Protein AF-0000000077099390 (afdb_homodimer)

Secondary structure (DSSP, 8-state):
-TTTTB--GGG--TTEEEEEEEEE-SS-S-HHHHHHHHHHHTSS--SS--TT--HHHHHHHS-EEEEEEE-SSSSEEEEEEEEEGGGS-S-HHHHHHHHSSGGGGSTTEEEEEEE--HHHHTT----SSHHHHHHHHHT--SSPEEEEE-SS-SSS-HHHHHHHHHHHHHHT-SEEE--TT-S--TTS-HHHHHHHHHHHHHHTT-TTT-EEEEE--SSSHHHHHHHHHHTT-SEEEEEHHHH-HHHHHHHHHHHHHTT----EEEE-TTTHHHHS-SSSEE-HIIIIIIHHHHHT-SEEEE--SSTTT---HHHHHHHHHHHHS--TTSPP---EEESS--GGGHHHHHHHH-SSSEEEESHHHHT-TT-HHHHHHHHHHHHHHHHTT--HHHHHHH-HHHHHHHHHH--S--/-TTTTB--GGG--TTEEEEEEEEE-SS-S-HHHHHHHHHHHTSS--SS--TT--HHHHHHHS-EEEEEEE-SSSSEEEEEEEEEGGGS-S-HHHHHHHHSSGGGGSTTEEEEEEE--HHHHTT----SSHHHHHHHHHT--SSPEEEEE-SS-SSS-HHHHHHHHHHHHHHT-SEEE--TT-S--TTS-HHHHHHHHHHHHHHTT-TTT-EEEEE--SSSHHHHHHHHHHTT-SEEEEEHHHH-HHHHHHHHHHHHHTT----EEEE-TTTHHHHS-SSSEE-HIIIIIIHHHHHT-SEEEE--SSTTT---HHHHHHHHHHHHS--TTSPP---EEESS--GGGHHHHHHHH-SSSEEEESHHHHT-TT-HHHHHHHHHHHHHHHHTT--HHHHHHT-HHHHHHHHHH--S--

InterPro domains:
  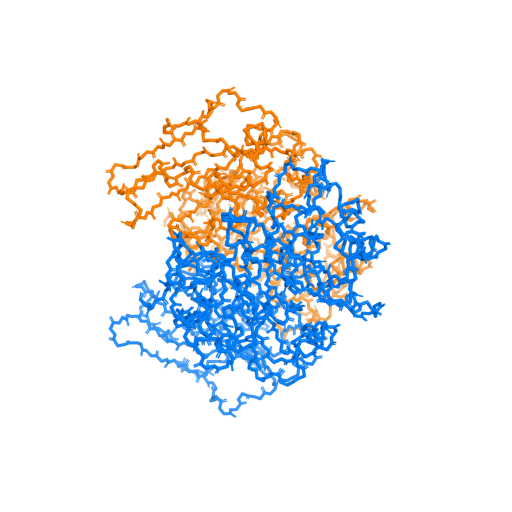IPR000685 Ribulose bisphosphate carboxylase, large subunit, C-terminal [PF00016] (131-298)
  IPR000685 Ribulose bisphosphate carboxylase, large subunit, C-terminal [PF00016] (328-409)
  IPR017443 Ribulose bisphosphate carboxylase, large subunit, ferrodoxin-like N-terminal [PF02788] (14-119)
  IPR033966 RuBisCO [PTHR42704] (21-409)
  IPR033966 RuBisCO [SFLDS00014] (15-411)
  IPR036376 Ribulose bisphosphate carboxylase, large subunit, C-terminal domain superfamily [G3DSA:3.20.20.110] (125-412)
  IPR036376 Ribulose bisphosphate carboxylase, large subunit, C-terminal domain superfamily [SSF51649] (125-410)
  IPR036422 RuBisCO large subunit, N-terminal domain superfamily [G3DSA:3.30.70.150] (5-123)
  IPR036422 RuBisCO large subunit, N-terminal domain superfamily [SSF54966] (3-122)

Sequence (828 aa):
MKFETMKLPESVNEDFLTAVYYMNSAREPDLYDWVKLVAADQSAGTWTHVEGETPEVIEKYGGKVIGIYPMAEEHACIARIAFPTANFPAYLPMILSTVAGNVLGQDGIKLMDIEFPEKILREIPGPLMGVEGIRERIGVPDRPLVGAILKPCIGVPPEISANGARQAALGGADVIKDDELLSYPEYSPMEKRVAAVMEQIRDIGKEKTCLYAVNITGENLFDRARRAIDAGANALMVNYQAMGWGAVEDFIRAMKREKLIYPIFGHCAGMGAYYRSKTNGISTALSMGKLARLSGMDMPLVYPDSGRFGLSTNEFVETHAQCIAPMKHIKRAFMTVAGGVQPGAVEYLMDLLGNDCILMAGGGIYGHPMGAEAGAKAILSAINAKMKGKTILEAASECAELQAAIDVWGTKGHMKFETMKLPESVNEDFLTAVYYMNSAREPDLYDWVKLVAADQSAGTWTHVEGETPEVIEKYGGKVIGIYPMAEEHACIARIAFPTANFPAYLPMILSTVAGNVLGQDGIKLMDIEFPEKILREIPGPLMGVEGIRERIGVPDRPLVGAILKPCIGVPPEISANGARQAALGGADVIKDDELLSYPEYSPMEKRVAAVMEQIRDIGKEKTCLYAVNITGENLFDRARRAIDAGANALMVNYQAMGWGAVEDFIRAMKREKLIYPIFGHCAGMGAYYRSKTNGISTALSMGKLARLSGMDMPLVYPDSGRFGLSTNEFVETHAQCIAPMKHIKRAFMTVAGGVQPGAVEYLMDLLGNDCILMAGGGIYGHPMGAEAGAKAILSAINAKMKGKTILEAASECAELQAAIDVWGTKGH

Foldseek 3Di:
DLAPQADAPVPDAQQWKKWKKKFADPPDPDPSNVLQVLQQVLWLHDPDDDPPSDPVRCVQFTKHWHDWAADDPGRITMTMIIGGCVGDALAVVRVCCRRVNCVLVDFQMETEDMDHRPVSLVVFLFALQALCNLCVQQVNHFFAAAAEEFPPQDDAELQSSLVLLLLLVLLRHQEYEHDQVDAADPRYGQLSNLLSNLVSCVVVPRNRNHAYAGENEDPPSLVSVVSSVVSPHQHYEYQDCVCDLNRLLVNSVVCVVVVVRHAYEYEPVPVCVADVDPRGHYHLLVSQAQSCRSSHHQEGEDEACDDDSHDPLVSRLSNLCSQAPDDPPRHHHAYEYEDPQALQALLVVCVRRNRRHYDYYYCNQQVQPVGNSLSSNLNVLSRVCVVVVHHLVVSCVVRVSVVSRCVVRNHPPD/DLAPQADAPVPDAQQWKKWKKKFADPPDDDPSVVLQVLQQVLWLHDPDDDPPSDPVRCVQFTKHWHDWAADDPGRITMTMIIGGCVGDALAVVRVCCRRVNCVLVDFQMETEDMDHRPVSLVVFLFALQALCNLCVQQVNHFFAAAAEEFPPQDDAELQSSLVLLLLLVLLRHQEYEHDQVDAADPRYGQLSNLLSNLVSCVVVPRNRNHAYAGENEDPPSLVSVVSSVVSPHQAYEYQDCVCDLNRLLVNSVVCVVVVVRHAYEYEPVPVCVADVDPRGHYHLLVSQAQSCRSSHHQEGEDEACDDDSHDPLVSRLSNLCSQAPDDPPRHHHAYEYEDLQALQALLVVCVRRNRRHYDYYYCNQQVQPVGNSLSSNLNVLSRVCVVVVHHLVVSCVVRVSVVSRCVVRNHPPD

pLDDT: mean 93.65, std 10.03, range [27.44, 98.94]

Organism: Anaerostipes caccae (strain DSM 14662 / CCUG 47493 / JCM 13470 / NCIMB 13811 / L1-92) (NCBI:txid411490)

Solvent-accessible surface area (backbone atoms only — not comparable to full-atom values): 39193 Å² total; per-residue (Å²): 123,97,60,79,42,53,41,66,63,89,65,65,48,65,57,27,35,34,36,31,32,40,39,42,39,90,80,57,88,47,70,68,61,49,53,49,47,51,31,22,68,52,36,27,49,64,97,51,77,40,70,81,60,40,73,65,37,33,68,66,36,19,30,26,39,41,45,77,46,74,46,92,89,48,73,30,29,41,36,33,35,31,33,35,47,72,54,38,53,69,43,67,28,53,47,38,33,39,74,38,2,64,64,23,34,26,77,22,25,19,41,50,45,72,48,75,23,64,70,42,54,74,58,45,75,20,20,71,41,13,42,67,44,47,24,63,60,38,69,50,86,66,61,53,39,36,24,34,38,46,55,54,50,48,73,55,43,29,65,56,52,11,51,40,48,33,31,23,44,76,18,53,26,33,34,33,30,50,28,92,61,36,30,55,20,83,69,32,41,46,48,58,27,36,36,39,30,46,49,41,31,41,74,72,69,32,61,62,40,33,37,46,23,44,32,41,54,58,82,55,48,57,60,38,48,51,48,36,43,74,36,55,42,66,22,35,21,33,44,39,53,27,25,8,56,36,34,41,32,45,38,46,50,49,30,56,74,70,68,54,80,48,48,29,33,24,37,44,36,32,46,22,22,29,34,68,44,91,42,36,18,32,31,55,27,32,58,52,10,36,48,32,26,47,40,19,19,14,31,22,36,40,64,35,50,46,74,75,48,46,40,51,62,66,51,40,46,46,17,48,45,44,18,51,52,90,51,85,88,45,50,35,20,26,37,22,38,39,62,86,37,34,44,32,38,41,60,50,50,35,72,68,62,47,38,71,33,27,53,26,16,38,61,35,15,46,40,28,94,80,31,31,28,34,16,24,31,15,38,46,47,35,49,52,22,49,75,70,72,41,49,64,67,62,42,22,77,76,28,69,47,32,35,54,46,35,73,74,73,35,54,51,96,106,121,94,57,81,44,54,41,65,64,89,66,66,49,65,56,29,35,34,36,33,32,40,38,42,38,92,79,58,88,48,68,69,59,50,52,50,48,51,31,22,67,52,36,27,46,63,96,51,75,38,72,82,61,40,72,65,36,34,66,64,36,19,28,25,38,41,44,78,47,74,44,90,90,47,72,29,29,41,35,32,37,31,35,35,47,72,52,39,53,69,43,67,28,52,48,39,34,38,74,40,2,64,63,22,36,26,77,22,26,18,40,48,44,71,49,76,24,66,70,41,53,76,58,43,74,20,19,70,40,11,41,68,46,46,23,63,60,38,70,49,88,66,62,53,40,35,24,34,38,46,55,56,50,49,73,55,44,29,65,57,52,12,52,42,49,32,31,25,44,73,19,54,26,34,34,34,30,50,28,91,62,34,30,53,20,82,68,33,40,46,48,59,28,36,36,39,28,44,49,40,31,43,75,73,70,31,59,64,40,34,37,44,24,43,31,40,55,59,82,56,48,58,62,39,46,51,48,35,43,75,35,56,40,67,22,34,21,34,45,40,53,26,25,8,56,36,36,39,35,47,38,45,49,50,30,57,75,70,67,53,79,48,47,30,33,23,37,44,35,31,48,22,22,28,34,68,45,92,44,35,18,32,30,56,28,32,56,51,10,37,49,32,25,46,39,21,19,13,31,23,36,41,63,34,51,46,75,74,47,47,39,51,62,65,52,40,47,47,17,46,44,45,19,52,52,90,51,85,88,47,51,35,21,27,36,22,37,40,61,87,37,34,45,33,39,42,62,49,51,35,73,66,63,49,37,70,31,27,53,25,16,39,61,34,16,46,41,28,93,79,31,31,29,32,16,25,32,14,37,47,46,34,50,51,22,50,76,70,71,42,50,65,68,64,39,22,77,75,28,69,47,32,35,53,45,35,73,73,71,35,54,50,95,106

Structure (mmCIF, N/CA/C/O backbone):
data_AF-0000000077099390-model_v1
#
loop_
_entity.id
_entity.type
_entity.pdbx_description
1 polymer '2,3-diketo-5-methylthiopentyl-1-phosphate enolase'
#
loop_
_atom_site.group_PDB
_atom_site.id
_atom_site.type_symbol
_atom_site.label_atom_id
_atom_site.label_alt_id
_atom_site.label_comp_id
_atom_site.label_asym_id
_atom_site.label_entity_id
_atom_site.label_seq_id
_atom_site.pdbx_PDB_ins_code
_atom_site.Cartn_x
_atom_site.Cartn_y
_atom_site.Cartn_z
_atom_site.occupancy
_atom_site.B_iso_or_equiv
_atom_site.auth_seq_id
_atom_site.auth_comp_id
_atom_site.auth_asym_id
_atom_site.auth_atom_id
_atom_site.pdbx_PDB_model_num
ATOM 1 N N . MET A 1 1 ? -22.812 13.828 27.375 1 30.47 1 MET A N 1
ATOM 2 C CA . MET A 1 1 ? -23.359 12.484 27.203 1 30.47 1 MET A CA 1
ATOM 3 C C . MET A 1 1 ? -22.422 11.625 26.359 1 30.47 1 MET A C 1
ATOM 5 O O . MET A 1 1 ? -21.969 12.055 25.297 1 30.47 1 MET A O 1
ATOM 9 N N . LYS A 1 2 ? -21.875 10.539 26.906 1 38.31 2 LYS A N 1
ATOM 10 C CA . LYS A 1 2 ? -20.812 9.664 26.438 1 38.31 2 LYS A CA 1
ATOM 11 C C . LYS A 1 2 ? -21.031 9.273 24.969 1 38.31 2 LYS A C 1
ATOM 13 O O . LYS A 1 2 ? -20.078 9.125 24.203 1 38.31 2 LYS A O 1
ATOM 18 N N . PHE A 1 3 ? -22.375 8.758 24.531 1 43.88 3 PHE A N 1
ATOM 19 C CA . PHE A 1 3 ? -22.547 8.094 23.25 1 43.88 3 PHE A CA 1
ATOM 20 C C . PHE A 1 3 ? -23.328 8.977 22.281 1 43.88 3 PHE A C 1
ATOM 22 O O . PHE A 1 3 ? -24.391 8.586 21.797 1 43.88 3 PHE A O 1
ATOM 29 N N . GLU A 1 4 ? -23.062 10.18 22.359 1 46.41 4 GLU A N 1
ATOM 30 C CA . GLU A 1 4 ? -23.859 10.977 21.422 1 46.41 4 GLU A CA 1
ATOM 31 C C . GLU A 1 4 ? -23.656 10.516 19.984 1 46.41 4 GLU A C 1
ATOM 33 O O . GLU A 1 4 ? -24.469 10.836 19.109 1 46.41 4 GLU A O 1
ATOM 38 N N . THR A 1 5 ? -22.672 9.664 19.844 1 52.06 5 THR A N 1
ATOM 39 C CA . THR A 1 5 ? -22.375 9.312 18.453 1 52.06 5 THR A CA 1
ATOM 40 C C . THR A 1 5 ? -22.781 7.867 18.172 1 52.06 5 THR A C 1
ATOM 42 O O . THR A 1 5 ? -22.469 7.332 17.109 1 52.06 5 THR A O 1
ATOM 45 N N . MET A 1 6 ? -23.359 7.207 19.156 1 49.78 6 MET A N 1
ATOM 46 C CA . MET A 1 6 ? -23.75 5.812 18.938 1 49.78 6 MET A CA 1
ATOM 47 C C . MET A 1 6 ? -25.047 5.715 18.156 1 49.78 6 MET A C 1
ATOM 49 O O . MET A 1 6 ? -26.016 6.418 18.469 1 49.78 6 MET A O 1
ATOM 53 N N . LYS A 1 7 ? -25.094 5.375 16.922 1 57.41 7 LYS A N 1
ATOM 54 C CA . LYS A 1 7 ? -26.312 5.043 16.188 1 57.41 7 LYS A CA 1
ATOM 55 C C . LYS A 1 7 ? -26.5 3.533 16.078 1 57.41 7 LYS A C 1
ATOM 57 O O . LYS A 1 7 ? -25.516 2.785 16.016 1 57.41 7 LYS A O 1
ATOM 62 N N . LEU A 1 8 ? -27.797 3.113 16.266 1 52.03 8 LEU A N 1
ATOM 63 C CA . LEU A 1 8 ? -28.141 1.697 16.234 1 52.03 8 LEU A CA 1
ATOM 64 C C . LEU A 1 8 ? -27.859 1.107 14.852 1 52.03 8 LEU A C 1
ATOM 66 O O . LEU A 1 8 ? -28.047 1.775 13.836 1 52.03 8 LEU A O 1
ATOM 70 N N . PRO A 1 9 ? -27.172 -0.104 14.797 1 52.78 9 PRO A N 1
ATOM 71 C CA . PRO A 1 9 ? -26.812 -0.883 13.609 1 52.78 9 PRO A CA 1
ATOM 72 C C . PRO A 1 9 ? -27.969 -0.982 12.602 1 52.78 9 PRO A C 1
ATOM 74 O O . PRO A 1 9 ? -27.734 -0.973 11.391 1 52.78 9 PRO A O 1
ATOM 77 N N . GLU A 1 10 ? -29.266 -1.083 13.117 1 50.34 10 GLU A N 1
ATOM 78 C CA . GLU A 1 10 ? -30.391 -1.324 12.234 1 50.34 10 GLU A CA 1
ATOM 79 C C . GLU A 1 10 ? -30.672 -0.112 11.352 1 50.34 10 GLU A C 1
ATOM 81 O O . GLU A 1 10 ? -31.406 -0.215 10.359 1 50.34 10 GLU A O 1
ATOM 86 N N . SER A 1 11 ? -30.094 0.876 11.703 1 53.78 11 SER A N 1
ATOM 87 C CA . SER A 1 11 ? -30.406 2.105 10.977 1 53.78 11 SER A CA 1
ATOM 88 C C . SER A 1 11 ? -29.312 2.434 9.961 1 53.78 11 SER A C 1
ATOM 90 O O . SER A 1 11 ? -29.422 3.418 9.227 1 53.78 11 SER A O 1
ATOM 92 N N . VAL A 1 12 ? -28.266 1.64 9.977 1 63.06 12 VAL A N 1
ATOM 93 C CA . VAL A 1 12 ? -27.234 1.952 8.992 1 63.06 12 VAL A CA 1
ATOM 94 C C . VAL A 1 12 ? -27.703 1.542 7.602 1 63.06 12 VAL A C 1
ATOM 96 O O . VAL A 1 12 ? -28 0.371 7.363 1 63.06 12 VAL A O 1
ATOM 99 N N . ASN A 1 13 ? -28.156 2.59 6.848 1 78.06 13 ASN A N 1
ATOM 100 C CA . ASN A 1 13 ? -28.641 2.398 5.488 1 78.06 13 ASN A CA 1
ATOM 101 C C . ASN A 1 13 ? -27.531 2.617 4.461 1 78.06 13 ASN A C 1
ATOM 103 O O . ASN A 1 13 ? -26.359 2.584 4.797 1 78.06 13 ASN A O 1
ATOM 107 N N . GLU A 1 14 ? -27.922 2.805 3.328 1 87.25 14 GLU A N 1
ATOM 108 C CA . GLU A 1 14 ? -27.016 2.893 2.176 1 87.25 14 GLU A CA 1
ATOM 109 C C . GLU A 1 14 ? -26.188 4.168 2.223 1 87.25 14 GLU A C 1
ATOM 111 O O . GLU A 1 14 ? -25.234 4.316 1.46 1 87.25 14 GLU A O 1
ATOM 116 N N . ASP A 1 15 ? -26.453 4.926 3.25 1 92.25 15 ASP A N 1
ATOM 117 C CA . ASP A 1 15 ? -25.75 6.199 3.334 1 92.25 15 ASP A CA 1
ATOM 118 C C . ASP A 1 15 ? -24.484 6.074 4.184 1 92.25 15 ASP A C 1
ATOM 120 O O . ASP A 1 15 ? -23.719 7.035 4.316 1 92.25 15 ASP A O 1
ATOM 124 N N . PHE A 1 16 ? -24.25 4.867 4.676 1 94.81 16 PHE A N 1
ATOM 125 C CA . PHE A 1 16 ? -23.078 4.676 5.516 1 94.81 16 PHE A CA 1
ATOM 126 C C . PHE A 1 16 ? -22.266 3.469 5.047 1 94.81 16 PHE A C 1
ATOM 128 O O . PHE A 1 16 ? -22.844 2.492 4.551 1 94.81 16 PHE A O 1
ATOM 135 N N . LEU A 1 17 ? -21.016 3.555 5.141 1 96.81 17 LEU A N 1
ATOM 136 C CA . LEU A 1 17 ? -20.062 2.447 5.062 1 96.81 17 LEU A CA 1
ATOM 137 C C . LEU A 1 17 ? -19.547 2.074 6.445 1 96.81 17 LEU A C 1
ATOM 139 O O . LEU A 1 17 ? -19.109 2.943 7.203 1 96.81 17 LEU A O 1
ATOM 143 N N . THR A 1 18 ? -19.609 0.823 6.82 1 96.62 18 THR A N 1
ATOM 144 C CA . THR A 1 18 ? -19.266 0.429 8.18 1 96.62 18 THR A CA 1
ATOM 145 C C . THR A 1 18 ? -17.906 -0.271 8.219 1 96.62 18 THR A C 1
ATOM 147 O O . THR A 1 18 ? -17.641 -1.178 7.426 1 96.62 18 THR A O 1
ATOM 150 N N . ALA A 1 19 ? -17.047 0.15 9.102 1 97.88 19 ALA A N 1
ATOM 151 C CA . ALA A 1 19 ? -15.766 -0.489 9.359 1 97.88 19 ALA A CA 1
ATOM 152 C C . ALA A 1 19 ? -15.781 -1.237 10.688 1 97.88 19 ALA A C 1
ATOM 154 O O . ALA A 1 19 ? -16.391 -0.776 11.664 1 97.88 19 ALA A O 1
ATOM 155 N N . VAL A 1 20 ? -15.18 -2.352 10.727 1 97.75 20 VAL A N 1
ATOM 156 C CA . VAL A 1 20 ? -15.047 -3.174 11.922 1 97.75 20 VAL A CA 1
ATOM 157 C C . VAL A 1 20 ? -13.578 -3.221 12.359 1 97.75 20 VAL A C 1
ATOM 159 O O . VAL A 1 20 ? -12.703 -3.592 11.578 1 97.75 20 VAL A O 1
ATOM 162 N N . TYR A 1 21 ? -13.359 -2.869 13.648 1 97.94 21 TYR A N 1
ATOM 163 C CA . TYR A 1 21 ? -11.992 -2.797 14.156 1 97.94 21 TYR A CA 1
ATOM 164 C C . TYR A 1 21 ? -11.797 -3.748 15.328 1 97.94 21 TYR A C 1
ATOM 166 O O . TYR A 1 21 ? -12.695 -3.91 16.156 1 97.94 21 TYR A O 1
ATOM 174 N N . TYR A 1 22 ? -10.672 -4.387 15.32 1 97.5 22 TYR A N 1
ATOM 175 C CA . TYR A 1 22 ? -10.125 -4.922 16.562 1 97.5 22 TYR A CA 1
ATOM 176 C C . TYR A 1 22 ? -9.242 -3.893 17.266 1 97.5 22 TYR A C 1
ATOM 178 O O . TYR A 1 22 ? -8.305 -3.357 16.656 1 97.5 22 TYR A O 1
ATOM 186 N N . MET A 1 23 ? -9.523 -3.539 18.484 1 96.56 23 MET A N 1
ATOM 187 C CA . MET A 1 23 ? -8.797 -2.523 19.25 1 96.56 23 MET A CA 1
ATOM 188 C C . MET A 1 23 ? -8.305 -3.084 20.578 1 96.56 23 MET A C 1
ATOM 190 O O . MET A 1 23 ? -9.094 -3.561 21.391 1 96.56 23 MET A O 1
ATOM 194 N N . ASN A 1 24 ? -6.969 -3.037 20.672 1 94.12 24 ASN A N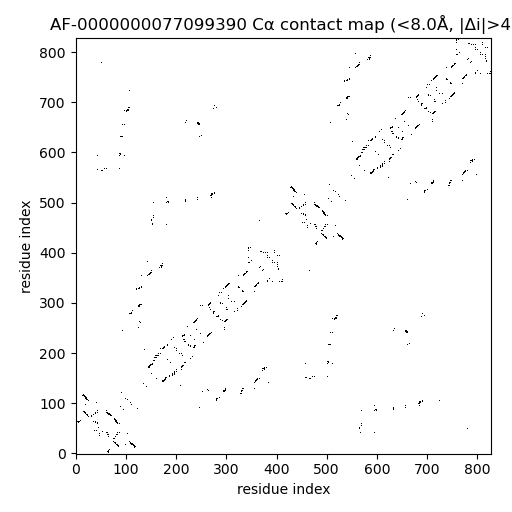 1
ATOM 195 C CA . ASN A 1 24 ? -6.301 -3.582 21.859 1 94.12 24 ASN A CA 1
ATOM 196 C C . ASN A 1 24 ? -5.145 -2.693 22.297 1 94.12 24 ASN A C 1
ATOM 198 O O . ASN A 1 24 ? -4.156 -2.541 21.578 1 94.12 24 ASN A O 1
ATOM 202 N N . SER A 1 25 ? -5.246 -2.002 23.375 1 83.69 25 SER A N 1
ATOM 203 C CA . SER A 1 25 ? -4.145 -1.201 23.891 1 83.69 25 SER A CA 1
ATOM 204 C C . SER A 1 25 ? -4.129 -1.215 25.422 1 83.69 25 SER A C 1
ATOM 206 O O . SER A 1 25 ? -5.16 -1.013 26.062 1 83.69 25 SER A O 1
ATOM 208 N N . ALA A 1 26 ? -2.988 -1.447 25.891 1 78.25 26 ALA A N 1
ATOM 209 C CA . ALA A 1 26 ? -2.809 -1.361 27.328 1 78.25 26 ALA A CA 1
ATOM 210 C C . ALA A 1 26 ? -2.752 0.093 27.797 1 78.25 26 ALA A C 1
ATOM 212 O O . ALA A 1 26 ? -2.98 0.388 28.969 1 78.25 26 ALA A O 1
ATOM 213 N N . ARG A 1 27 ? -2.535 0.958 26.891 1 78.62 27 ARG A N 1
ATOM 214 C CA . ARG A 1 27 ? -2.285 2.355 27.234 1 78.62 27 ARG A CA 1
ATOM 215 C C . ARG A 1 27 ? -3.588 3.143 27.312 1 78.62 27 ARG A C 1
ATOM 217 O O . ARG A 1 27 ? -3.668 4.16 28 1 78.62 27 ARG A O 1
ATOM 224 N N . GLU A 1 28 ? -4.562 2.648 26.578 1 83.06 28 GLU A N 1
ATOM 225 C CA . GLU A 1 28 ? -5.832 3.369 26.562 1 83.06 28 GLU A CA 1
ATOM 226 C C . GLU A 1 28 ? -6.707 2.98 27.75 1 83.06 28 GLU A C 1
ATOM 228 O O . GLU A 1 28 ? -7.105 1.822 27.891 1 83.06 28 GLU A O 1
ATOM 233 N N . PRO A 1 29 ? -7.012 3.932 28.516 1 80.94 29 PRO A N 1
ATOM 234 C CA . PRO A 1 29 ? -7.703 3.586 29.766 1 80.94 29 PRO A CA 1
ATOM 235 C C . PRO A 1 29 ? -9.164 3.201 29.531 1 80.94 29 PRO A C 1
ATOM 237 O O . PRO A 1 29 ? -9.711 2.375 30.266 1 80.94 29 PRO A O 1
ATOM 240 N N . ASP A 1 30 ? -9.867 3.793 28.578 1 90.75 30 ASP A N 1
ATOM 241 C CA . ASP A 1 30 ? -11.289 3.541 28.328 1 90.75 30 ASP A CA 1
ATOM 242 C C . ASP A 1 30 ? -11.531 3.207 26.859 1 90.75 30 ASP A C 1
ATOM 244 O O . ASP A 1 30 ? -11.383 4.066 25.984 1 90.75 30 ASP A O 1
ATOM 248 N N . LEU A 1 31 ? -12 2.021 26.609 1 91.19 31 LEU A N 1
ATOM 249 C CA . LEU A 1 31 ? -12.219 1.538 25.25 1 91.19 31 LEU A CA 1
ATOM 250 C C . LEU A 1 31 ? -13.305 2.348 24.547 1 91.19 31 LEU A C 1
ATOM 252 O O . LEU A 1 31 ? -13.211 2.613 23.344 1 91.19 31 LEU A O 1
ATOM 256 N N . TYR A 1 32 ? -14.328 2.693 25.312 1 90.06 32 TYR A N 1
ATOM 257 C CA . TYR A 1 32 ? -15.453 3.42 24.734 1 90.06 32 TYR A CA 1
ATOM 258 C C . TYR A 1 32 ? -15.016 4.801 24.25 1 90.06 32 TYR A C 1
ATOM 260 O O . TYR A 1 32 ? -15.359 5.215 23.141 1 90.06 32 TYR A O 1
ATOM 268 N N . ASP A 1 33 ? -14.266 5.48 25.016 1 90.75 33 ASP A N 1
ATOM 269 C CA . ASP A 1 33 ? -13.742 6.793 24.641 1 90.75 33 ASP A CA 1
ATOM 270 C C . ASP A 1 33 ? -12.781 6.684 23.453 1 90.75 33 ASP A C 1
ATOM 272 O O . ASP A 1 33 ? -12.742 7.57 22.609 1 90.75 33 ASP A O 1
ATOM 276 N N . TRP A 1 34 ? -12.047 5.625 23.484 1 92.38 34 TRP A N 1
ATOM 277 C CA . TRP A 1 34 ? -11.094 5.395 22.406 1 92.38 34 TRP A CA 1
ATOM 278 C C . TRP A 1 34 ? -11.82 5.184 21.078 1 92.38 34 TRP A C 1
ATOM 280 O O . TRP A 1 34 ? -11.438 5.766 20.062 1 92.38 34 TRP A O 1
ATOM 290 N N . VAL A 1 35 ? -12.891 4.422 21.062 1 94 35 VAL A N 1
ATOM 291 C CA . VAL A 1 35 ? -13.672 4.164 19.859 1 94 35 VAL A CA 1
ATOM 292 C C . VAL A 1 35 ? -14.297 5.461 19.359 1 94 35 VAL A C 1
ATOM 294 O O . VAL A 1 35 ? -14.305 5.73 18.156 1 94 35 VAL A O 1
ATOM 297 N N . LYS A 1 36 ? -14.742 6.215 20.281 1 91.62 36 LYS A N 1
ATOM 298 C CA . LYS A 1 36 ? -15.328 7.508 19.922 1 91.62 36 LYS A CA 1
ATOM 299 C C . LYS A 1 36 ? -14.297 8.422 19.281 1 91.62 36 LYS A C 1
ATOM 301 O O . LYS A 1 36 ? -14.602 9.148 18.328 1 91.62 36 LYS A O 1
ATOM 306 N N . LEU A 1 37 ? -13.172 8.391 19.844 1 90.12 37 LEU A N 1
ATOM 307 C CA . LEU A 1 37 ? -12.094 9.203 19.312 1 90.12 37 LEU A CA 1
ATOM 308 C C . LEU A 1 37 ? -11.758 8.789 17.891 1 90.12 37 LEU A C 1
ATOM 310 O O . LEU A 1 37 ? -11.539 9.641 17.016 1 90.12 37 LEU A O 1
ATOM 314 N N . VAL A 1 38 ? -11.727 7.488 17.641 1 93.12 38 VAL A N 1
ATOM 315 C CA . VAL A 1 38 ? -11.438 6.973 16.297 1 93.12 38 VAL A CA 1
ATOM 316 C C . VAL A 1 38 ? -12.531 7.418 15.328 1 93.12 38 VAL A C 1
ATOM 318 O O . VAL A 1 38 ? -12.234 7.852 14.211 1 93.12 38 VAL A O 1
ATOM 321 N N . ALA A 1 39 ? -13.781 7.336 15.75 1 93.38 39 ALA A N 1
ATOM 322 C CA . ALA A 1 39 ? -14.898 7.758 14.914 1 93.38 39 ALA A CA 1
ATOM 323 C C . ALA A 1 39 ? -14.789 9.234 14.547 1 93.38 39 ALA A C 1
ATOM 325 O O . ALA A 1 39 ? -15.031 9.609 13.398 1 93.38 39 ALA A O 1
ATOM 326 N N . ALA A 1 40 ? -14.383 9.984 15.492 1 90.62 40 ALA A N 1
ATOM 327 C CA . ALA A 1 40 ? -14.273 11.422 15.289 1 90.62 40 ALA A CA 1
ATOM 328 C C . ALA A 1 40 ? -13.078 11.766 14.414 1 90.62 40 ALA A C 1
ATOM 330 O O . ALA A 1 40 ? -13.188 12.57 13.484 1 90.62 40 ALA A O 1
ATOM 331 N N . ASP A 1 41 ? -11.969 11.148 14.648 1 89.31 41 ASP A N 1
ATOM 332 C CA . ASP A 1 41 ? -10.719 11.453 13.961 1 89.31 41 ASP A CA 1
ATOM 333 C C . ASP A 1 41 ? -10.812 11.102 12.477 1 89.31 41 ASP A C 1
ATOM 335 O O . ASP A 1 41 ? -10.156 11.734 11.641 1 89.31 41 ASP A O 1
ATOM 339 N N . GLN A 1 42 ? -11.609 10.133 12.141 1 94.5 42 GLN A N 1
ATOM 340 C CA . GLN A 1 42 ? -11.695 9.641 10.773 1 94.5 42 GLN A CA 1
ATOM 341 C C . GLN A 1 42 ? -12.906 10.234 10.047 1 94.5 42 GLN A C 1
ATOM 343 O O . GLN A 1 42 ? -13.297 9.75 8.992 1 94.5 42 GLN A O 1
ATOM 348 N N . SER A 1 43 ? -13.523 11.227 10.641 1 93.25 43 SER A N 1
ATOM 349 C CA . SER A 1 43 ? -14.68 11.898 10.055 1 93.25 43 SER A CA 1
ATOM 350 C C . SER A 1 43 ? -14.719 13.367 10.453 1 93.25 43 SER A C 1
ATOM 352 O O . SER A 1 43 ? -13.68 14.031 10.531 1 93.25 43 SER A O 1
ATOM 354 N N . ALA A 1 44 ? -16.047 13.867 10.477 1 85.75 44 ALA A N 1
ATOM 355 C CA . ALA A 1 44 ? -16.219 15.266 10.875 1 85.75 44 ALA A CA 1
ATOM 356 C C . ALA A 1 44 ? -16.219 15.398 12.398 1 85.75 44 ALA A C 1
ATOM 358 O O . ALA A 1 44 ? -17.094 14.844 13.078 1 85.75 44 ALA A O 1
ATOM 359 N N . GLY A 1 45 ? -14.977 15.578 13.094 1 66.06 45 GLY A N 1
ATOM 360 C CA . GLY A 1 45 ? -14.883 15.773 14.531 1 66.06 45 GLY A CA 1
ATOM 361 C C . GLY A 1 45 ? -13.469 16.047 15.008 1 66.06 45 GLY A C 1
ATOM 362 O O . GLY A 1 45 ? -12.508 15.555 14.422 1 66.06 45 GLY A O 1
ATOM 363 N N . THR A 1 46 ? -13.445 17.094 15.664 1 63.03 46 THR A N 1
ATOM 364 C CA . THR A 1 46 ? -12.141 17.422 16.219 1 63.03 46 THR A CA 1
ATOM 365 C C . THR A 1 46 ? -12.164 17.375 17.75 1 63.03 46 THR A C 1
ATOM 367 O O . THR A 1 46 ? -13.234 17.422 18.359 1 63.03 46 THR A O 1
ATOM 370 N N . TRP A 1 47 ? -11.125 17.047 18.188 1 59.22 47 TRP A N 1
ATOM 371 C CA . TRP A 1 47 ? -10.953 16.984 19.625 1 59.22 47 TRP A CA 1
ATOM 372 C C . TRP A 1 47 ? -11.117 18.359 20.266 1 59.22 47 TRP A C 1
ATOM 374 O O . TRP A 1 47 ? -11.422 18.469 21.453 1 59.22 47 TRP A O 1
ATOM 384 N N . THR A 1 48 ? -10.742 19.328 19.406 1 62.88 48 THR A N 1
ATOM 385 C CA . THR A 1 48 ? -10.938 20.688 19.891 1 62.88 48 THR A CA 1
ATOM 386 C C . THR A 1 48 ? -11.977 21.422 19.062 1 62.88 48 THR A C 1
ATOM 388 O O . THR A 1 48 ? -12.109 21.172 17.859 1 62.88 48 THR A O 1
ATOM 391 N N . HIS A 1 49 ? -12.648 22.219 19.75 1 69.75 49 HIS A N 1
ATOM 392 C CA . HIS A 1 49 ? -13.68 22.984 19.062 1 69.75 49 HIS A CA 1
ATOM 393 C C . HIS A 1 49 ? -13.07 23.906 18 1 69.75 49 HIS A C 1
ATOM 395 O O . HIS A 1 49 ? -12.094 24.609 18.281 1 69.75 49 HIS A O 1
ATOM 401 N N . VAL A 1 50 ? -13.531 23.828 16.766 1 75.38 50 VAL A N 1
ATOM 402 C CA . VAL A 1 50 ? -13.094 24.688 15.672 1 75.38 50 VAL A CA 1
ATOM 403 C C . VAL A 1 50 ? -14.297 25.406 15.07 1 75.38 50 VAL A C 1
ATOM 405 O O . VAL A 1 50 ? -15.391 24.859 15 1 75.38 50 VAL A O 1
ATOM 408 N N . GLU A 1 51 ? -14.031 26.625 14.734 1 76.5 51 GLU A N 1
ATOM 409 C CA . GLU A 1 51 ? -15.086 27.406 14.102 1 76.5 51 GLU A CA 1
ATOM 410 C C . GLU A 1 51 ? -15.594 26.734 12.828 1 76.5 51 GLU A C 1
ATOM 412 O O . GLU A 1 51 ? -14.797 26.266 12.016 1 76.5 51 GLU A O 1
ATOM 417 N N . GLY A 1 52 ? -16.812 26.469 12.688 1 78.94 52 GLY A N 1
ATOM 418 C CA . GLY A 1 52 ? -17.422 25.875 11.5 1 78.94 52 GLY A CA 1
ATOM 419 C C . GLY A 1 52 ? -17.844 24.438 11.703 1 78.94 52 GLY A C 1
ATOM 420 O O . GLY A 1 52 ? -18.625 23.906 10.922 1 78.94 52 GLY A O 1
ATOM 421 N N . GLU A 1 53 ? -17.234 23.891 12.711 1 82.25 53 GLU A N 1
ATOM 422 C CA . GLU A 1 53 ? -17.688 22.547 13.062 1 82.25 53 GLU A CA 1
ATOM 423 C C . GLU A 1 53 ? -18.953 22.594 13.914 1 82.25 53 GLU A C 1
ATOM 425 O O . GLU A 1 53 ? -18.906 22.312 15.117 1 82.25 53 GLU A O 1
ATOM 430 N N . THR A 1 54 ? -20.094 22.75 13.266 1 85.88 54 THR A N 1
ATOM 431 C CA . THR A 1 54 ? -21.375 22.875 13.945 1 85.88 54 THR A CA 1
ATOM 432 C C . THR A 1 54 ? -21.953 21.516 14.289 1 85.88 54 THR A C 1
ATOM 434 O O . THR A 1 54 ? -21.547 20.5 13.719 1 85.88 54 THR A O 1
ATOM 437 N N . PRO A 1 55 ? -22.812 21.516 15.188 1 85.56 55 PRO A N 1
ATOM 438 C CA . PRO A 1 55 ? -23.5 20.25 15.5 1 85.56 55 PRO A CA 1
ATOM 439 C C . PRO A 1 55 ? -24.156 19.625 14.273 1 85.56 55 PRO A C 1
ATOM 441 O O . PRO A 1 55 ? -24.203 18.391 14.164 1 85.56 55 PRO A O 1
ATOM 444 N N . GLU A 1 56 ? -24.562 20.438 13.398 1 87.44 56 GLU A N 1
ATOM 445 C CA . GLU A 1 56 ? -25.203 19.922 12.18 1 87.44 56 GLU A CA 1
ATOM 446 C C . GLU A 1 56 ? -24.188 19.203 11.289 1 87.44 56 GLU A C 1
ATOM 448 O O . GLU A 1 56 ? -24.5 18.172 10.711 1 87.44 56 GLU A O 1
ATOM 453 N N . VAL A 1 57 ? -23 19.766 11.188 1 89.31 57 VAL A N 1
ATOM 454 C CA . VAL A 1 57 ? -21.922 19.156 10.398 1 89.31 57 VAL A CA 1
ATOM 455 C C . VAL A 1 57 ? -21.531 17.812 11.008 1 89.31 57 VAL A C 1
ATOM 457 O O . VAL A 1 57 ? -21.375 16.828 10.297 1 89.31 57 VAL A O 1
ATOM 460 N N . ILE A 1 58 ? -21.438 17.781 12.266 1 88.38 58 ILE A N 1
ATOM 461 C CA . ILE A 1 58 ? -21.047 16.562 12.969 1 88.38 58 ILE A CA 1
ATOM 462 C C . ILE A 1 58 ? -22.141 15.508 12.82 1 88.38 58 ILE A C 1
ATOM 464 O O . ILE A 1 58 ? -21.844 14.328 12.648 1 88.38 58 ILE A O 1
ATOM 468 N N . GLU A 1 59 ? -23.344 15.953 12.914 1 87.62 59 GLU A N 1
ATOM 469 C CA . GLU A 1 59 ? -24.469 15.023 12.781 1 87.62 59 GLU A CA 1
ATOM 470 C C . GLU A 1 59 ? -24.5 14.398 11.391 1 87.62 59 GLU A C 1
ATOM 472 O O . GLU A 1 59 ? -24.75 13.195 11.258 1 87.62 59 GLU A O 1
ATOM 477 N N . LYS A 1 60 ? -24.188 15.164 10.438 1 89.81 60 LYS A N 1
ATOM 478 C CA . LYS A 1 60 ? -24.359 14.711 9.062 1 89.81 60 LYS A CA 1
ATOM 479 C C . LYS A 1 60 ? -23.094 14 8.562 1 89.81 60 LYS A C 1
ATOM 481 O O . LYS A 1 60 ? -23.188 13.023 7.805 1 89.81 60 LYS A O 1
ATOM 486 N N . TYR A 1 61 ? -21.922 14.461 8.938 1 93.44 61 TYR A N 1
ATOM 487 C CA . TYR A 1 61 ? -20.703 14.008 8.297 1 93.44 61 TYR A CA 1
ATOM 488 C C . TYR A 1 61 ? -19.781 13.312 9.297 1 93.44 61 TYR A C 1
ATOM 490 O O . TYR A 1 61 ? -18.719 12.82 8.938 1 93.44 61 TYR A O 1
ATOM 498 N N . GLY A 1 62 ? -20.219 13.242 10.578 1 92.12 62 GLY A N 1
ATOM 499 C CA . GLY A 1 62 ? -19.453 12.555 11.609 1 92.12 62 GLY A CA 1
ATOM 500 C C . GLY A 1 62 ? -19.672 11.055 11.602 1 92.12 62 GLY A C 1
ATOM 501 O O . GLY A 1 62 ? -20.75 10.578 11.258 1 92.12 62 GLY A O 1
ATOM 502 N N . GLY A 1 63 ? -18.609 10.32 11.992 1 92.44 63 GLY A N 1
ATOM 503 C CA . GLY A 1 63 ? -18.734 8.883 12.172 1 92.44 63 GLY A CA 1
ATOM 504 C C . GLY A 1 63 ? -19.688 8.5 13.289 1 92.44 63 GLY A C 1
ATOM 505 O O . GLY A 1 63 ? -19.844 9.25 14.258 1 92.44 63 GLY A O 1
ATOM 506 N N . LYS A 1 64 ? -20.344 7.363 13.164 1 92.5 64 LYS A N 1
ATOM 507 C CA . LYS A 1 64 ? -21.281 6.852 14.156 1 92.5 64 LYS A CA 1
ATOM 508 C C . LYS A 1 64 ? -20.812 5.523 14.734 1 92.5 64 LYS A C 1
ATOM 510 O O . LYS A 1 64 ? -20.531 4.582 13.992 1 92.5 64 LYS A O 1
ATOM 515 N N . VAL A 1 65 ? -20.719 5.453 15.992 1 92.94 65 VAL A N 1
ATOM 516 C CA . VAL A 1 65 ? -20.406 4.184 16.641 1 92.94 65 VAL A CA 1
ATOM 517 C C . VAL A 1 65 ? -21.656 3.301 16.688 1 92.94 65 VAL A C 1
ATOM 519 O O . VAL A 1 65 ? -22.672 3.684 17.266 1 92.94 65 VAL A O 1
ATOM 522 N N . ILE A 1 66 ? -21.516 2.123 16.125 1 92.19 66 ILE A N 1
ATOM 523 C CA . ILE A 1 66 ? -22.672 1.233 16.031 1 92.19 66 ILE A CA 1
ATOM 524 C C . ILE A 1 66 ? -22.625 0.187 17.141 1 92.19 66 ILE A C 1
ATOM 526 O O . ILE A 1 66 ? -23.656 -0.32 17.562 1 92.19 66 ILE A O 1
ATOM 530 N N . GLY A 1 67 ? -21.406 -0.192 17.5 1 91.5 67 GLY A N 1
ATOM 531 C CA . GLY A 1 67 ? -21.266 -1.224 18.516 1 91.5 67 GLY A CA 1
ATOM 532 C C . GLY A 1 67 ? -19.859 -1.354 19.047 1 91.5 67 GLY A C 1
ATOM 533 O O . GLY A 1 67 ? -18.891 -1.176 18.297 1 91.5 67 GLY A O 1
ATOM 534 N N . ILE A 1 68 ? -19.781 -1.602 20.344 1 93.06 68 ILE A N 1
ATOM 535 C CA . ILE A 1 68 ? -18.531 -1.917 21.031 1 93.06 68 ILE A CA 1
ATOM 536 C C . ILE A 1 68 ? -18.672 -3.232 21.797 1 93.06 68 ILE A C 1
ATOM 538 O O . ILE A 1 68 ? -19.547 -3.363 22.656 1 93.06 68 ILE A O 1
ATOM 542 N N . TYR A 1 69 ? -17.891 -4.172 21.469 1 93.38 69 TYR A N 1
ATOM 543 C CA . TYR A 1 69 ? -17.969 -5.504 22.047 1 93.38 69 TYR A CA 1
ATOM 544 C C . TYR A 1 69 ? -16.672 -5.848 22.781 1 93.38 69 TYR A C 1
ATOM 546 O O . TYR A 1 69 ? -15.719 -6.348 22.172 1 93.38 69 TYR A O 1
ATOM 554 N N . PRO A 1 70 ? -16.625 -5.656 24.078 1 92.38 70 PRO A N 1
ATOM 555 C CA . PRO A 1 70 ? -15.406 -5.922 24.859 1 92.38 70 PRO A CA 1
ATOM 556 C C . PRO A 1 70 ? -15.031 -7.402 24.875 1 92.38 70 PRO A C 1
ATOM 558 O O . PRO A 1 70 ? -15.914 -8.266 24.906 1 92.38 70 PRO A O 1
ATOM 561 N N . MET A 1 71 ? -13.742 -7.621 24.891 1 90.25 71 MET A N 1
ATOM 562 C CA . MET A 1 71 ? -13.242 -8.992 25 1 90.25 71 MET A CA 1
ATOM 563 C C . MET A 1 71 ? -13.031 -9.367 26.469 1 90.25 71 MET A C 1
ATOM 565 O O . MET A 1 71 ? -12.758 -8.508 27.297 1 90.25 71 MET A O 1
ATOM 569 N N . ALA A 1 72 ? -13.094 -10.609 26.828 1 85.12 72 ALA A N 1
ATOM 570 C CA . ALA A 1 72 ? -13.172 -11.07 28.203 1 85.12 72 ALA A CA 1
ATOM 571 C C . ALA A 1 72 ? -11.797 -11.07 28.875 1 85.12 72 ALA A C 1
ATOM 573 O O . ALA A 1 72 ? -11.664 -10.703 30.047 1 85.12 72 ALA A O 1
ATOM 574 N N . GLU A 1 73 ? -10.812 -11.406 28.219 1 83.94 73 GLU A N 1
ATOM 575 C CA . GLU A 1 73 ? -9.547 -11.703 28.875 1 83.94 73 GLU A CA 1
ATOM 576 C C . GLU A 1 73 ? -8.5 -10.633 28.578 1 83.94 73 GLU A C 1
ATOM 578 O O . GLU A 1 73 ? -7.336 -10.766 28.953 1 83.94 73 GLU A O 1
ATOM 583 N N . GLU A 1 74 ? -8.852 -9.648 27.828 1 86 74 GLU A N 1
ATOM 584 C CA . GLU A 1 74 ? -7.902 -8.594 27.484 1 86 74 GLU A CA 1
ATOM 585 C C . GLU A 1 74 ? -8.602 -7.238 27.391 1 86 74 GLU A C 1
ATOM 587 O O . GLU A 1 74 ? -9.82 -7.172 27.25 1 86 74 GLU A O 1
ATOM 592 N N . HIS A 1 75 ? -7.879 -6.262 27.641 1 91.12 75 HIS A N 1
ATOM 593 C CA . HIS A 1 75 ? -8.398 -4.914 27.438 1 91.12 75 HIS A CA 1
ATOM 594 C C . HIS A 1 75 ? -8.508 -4.586 25.953 1 91.12 75 HIS A C 1
ATOM 596 O O . HIS A 1 75 ? -7.719 -3.799 25.438 1 91.12 75 HIS A O 1
ATOM 602 N N . ALA A 1 76 ? -9.461 -5.246 25.344 1 95.5 76 ALA A N 1
ATOM 603 C CA . ALA A 1 76 ? -9.672 -5.16 23.906 1 95.5 76 ALA A CA 1
ATOM 604 C C . ALA A 1 76 ? -11.156 -5.203 23.547 1 95.5 76 ALA A C 1
ATOM 606 O O . ALA A 1 76 ? -11.984 -5.527 24.406 1 95.5 76 ALA A O 1
ATOM 607 N N . CYS A 1 77 ? -11.484 -4.773 22.375 1 96 77 CYS A N 1
ATOM 608 C CA . CYS A 1 77 ? -12.859 -4.84 21.891 1 96 77 CYS A CA 1
ATOM 609 C C . CYS A 1 77 ? -12.906 -4.945 20.375 1 96 77 CYS A C 1
ATOM 611 O O . CYS A 1 77 ? -11.906 -4.703 19.703 1 96 77 CYS A O 1
ATOM 613 N N . ILE A 1 78 ? -13.969 -5.402 19.875 1 96.44 78 ILE A N 1
ATOM 614 C CA . ILE A 1 78 ? -14.375 -5.191 18.484 1 96.44 78 ILE A CA 1
ATOM 615 C C . ILE A 1 78 ? -15.281 -3.969 18.406 1 96.44 78 ILE A C 1
ATOM 617 O O . ILE A 1 78 ? -16.25 -3.854 19.156 1 96.44 78 ILE A O 1
ATOM 621 N N . ALA A 1 79 ? -14.969 -3.072 17.578 1 96.56 79 ALA A N 1
ATOM 622 C CA . ALA A 1 79 ? -15.766 -1.855 17.406 1 96.56 79 ALA A CA 1
ATOM 623 C C . ALA A 1 79 ? -16.312 -1.752 15.992 1 96.56 79 ALA A C 1
ATOM 625 O O . ALA A 1 79 ? -15.609 -2.072 15.023 1 96.56 79 ALA A O 1
ATOM 626 N N . ARG A 1 80 ? -17.516 -1.409 15.844 1 96.12 80 ARG A N 1
ATOM 627 C CA . ARG A 1 80 ? -18.156 -1.117 14.562 1 96.12 80 ARG A CA 1
ATOM 628 C C . ARG A 1 80 ? -18.484 0.369 14.438 1 96.12 80 ARG A C 1
ATOM 630 O O . ARG A 1 80 ? -19.219 0.924 15.258 1 96.12 80 ARG A O 1
ATOM 637 N N . ILE A 1 81 ? -17.891 1.001 13.445 1 96.06 81 ILE A N 1
ATOM 638 C CA . ILE A 1 81 ? -18.078 2.432 13.227 1 96.06 81 ILE A CA 1
ATOM 639 C C . ILE A 1 81 ? -18.578 2.678 11.805 1 96.06 81 ILE A C 1
ATOM 641 O O . ILE A 1 81 ? -18.016 2.156 10.844 1 96.06 81 ILE A O 1
ATOM 645 N N . ALA A 1 82 ? -19.656 3.441 11.672 1 95.81 82 ALA A N 1
ATOM 646 C CA . ALA A 1 82 ? -20.25 3.799 10.383 1 95.81 82 ALA A CA 1
ATOM 647 C C . ALA A 1 82 ? -19.797 5.188 9.938 1 95.81 82 ALA A C 1
ATOM 649 O O . ALA A 1 82 ? -19.844 6.141 10.719 1 95.81 82 ALA A O 1
ATOM 650 N N . PHE A 1 83 ? -19.344 5.262 8.75 1 96.25 83 PHE A N 1
ATOM 651 C CA . PHE A 1 83 ? -18.891 6.527 8.188 1 96.25 83 PHE A CA 1
ATOM 652 C C . PHE A 1 83 ? -19.812 6.973 7.059 1 96.25 83 PHE A C 1
ATOM 654 O O . PHE A 1 83 ? -20.172 6.176 6.191 1 96.25 83 PHE A O 1
ATOM 661 N N . PRO A 1 84 ? -20.219 8.227 7.027 1 94.94 84 PRO A N 1
ATOM 662 C CA . PRO A 1 84 ? -21.109 8.711 5.965 1 94.94 84 PRO A CA 1
ATOM 663 C C . PRO A 1 84 ? -20.469 8.625 4.578 1 94.94 84 PRO A C 1
ATOM 665 O O . PRO A 1 84 ? -19.359 9.133 4.367 1 94.94 84 PRO A O 1
ATOM 668 N N . THR A 1 85 ? -21.203 8.062 3.609 1 95.81 85 THR A N 1
ATOM 669 C CA . THR A 1 85 ? -20.688 7.887 2.258 1 95.81 85 THR A CA 1
ATOM 670 C C . THR A 1 85 ? -20.578 9.227 1.541 1 95.81 85 THR A C 1
ATOM 672 O O . THR A 1 85 ? -19.922 9.336 0.511 1 95.81 85 THR A O 1
ATOM 675 N N . ALA A 1 86 ? -21.188 10.242 2.068 1 95.38 86 ALA A N 1
ATOM 676 C CA . ALA A 1 86 ? -21.109 11.586 1.503 1 95.38 86 ALA A CA 1
ATOM 677 C C . ALA A 1 86 ? -19.719 12.18 1.667 1 95.38 86 ALA A C 1
ATOM 679 O O . ALA A 1 86 ? -19.375 13.18 1.027 1 95.38 86 ALA A O 1
ATOM 680 N N . ASN A 1 87 ? -18.891 11.555 2.551 1 96.38 87 ASN A N 1
ATOM 681 C CA . ASN A 1 87 ? -17.609 12.133 2.916 1 96.38 87 ASN A CA 1
ATOM 682 C C . ASN A 1 87 ? -16.531 11.789 1.886 1 96.38 87 ASN A C 1
ATOM 684 O O . ASN A 1 87 ? -15.477 12.422 1.858 1 96.38 87 ASN A O 1
ATOM 688 N N . PHE A 1 88 ? -16.719 10.82 1.06 1 96.5 88 PHE A N 1
ATOM 689 C CA . PHE A 1 88 ? -15.672 10.359 0.154 1 96.5 88 PHE A CA 1
ATOM 690 C C . PHE A 1 88 ? -16.266 9.781 -1.119 1 96.5 88 PHE A C 1
ATOM 692 O O . PHE A 1 88 ? -17.391 9.266 -1.105 1 96.5 88 PHE A O 1
ATOM 699 N N . PRO A 1 89 ? -15.531 9.938 -2.248 1 95.44 89 PRO A N 1
ATOM 700 C CA . PRO A 1 89 ? -15.977 9.25 -3.461 1 95.44 89 PRO A CA 1
ATOM 701 C C . PRO A 1 89 ? -15.914 7.727 -3.336 1 95.44 89 PRO A C 1
ATOM 703 O O . PRO A 1 89 ? -15.172 7.203 -2.506 1 95.44 89 PRO A O 1
ATOM 706 N N . ALA A 1 90 ? -16.734 7.051 -4.176 1 95.56 90 ALA A N 1
ATOM 707 C CA . ALA A 1 90 ? -16.672 5.594 -4.266 1 95.56 90 ALA A CA 1
ATOM 708 C C . ALA A 1 90 ? -15.406 5.148 -4.992 1 95.56 90 ALA A C 1
ATOM 710 O O . ALA A 1 90 ? -15.461 4.742 -6.152 1 95.56 90 ALA A O 1
ATOM 711 N N . TYR A 1 91 ? -14.297 5.258 -4.324 1 97.38 91 TYR A N 1
ATOM 712 C CA . TYR A 1 91 ? -12.93 5.004 -4.766 1 97.38 91 TYR A CA 1
ATOM 713 C C . TYR A 1 91 ? -12.078 4.48 -3.621 1 97.38 91 TYR A C 1
ATOM 715 O O . TYR A 1 91 ? -11.977 5.121 -2.568 1 97.38 91 TYR A O 1
ATOM 723 N N . LEU A 1 92 ? -11.484 3.348 -3.83 1 97.88 92 LEU A N 1
ATOM 724 C CA . LEU A 1 92 ? -10.914 2.574 -2.736 1 97.88 92 LEU A CA 1
ATOM 725 C C . LEU A 1 92 ? -9.883 3.4 -1.969 1 97.88 92 LEU A C 1
ATOM 727 O O . LEU A 1 92 ? -9.875 3.395 -0.736 1 97.88 92 LEU A O 1
ATOM 731 N N . PRO A 1 93 ? -8.961 4.152 -2.631 1 98.06 93 PRO A N 1
ATOM 732 C CA . PRO A 1 93 ? -7.973 4.91 -1.861 1 98.06 93 PRO A CA 1
ATOM 733 C C . PRO A 1 93 ? -8.609 5.891 -0.88 1 98.06 93 PRO A C 1
ATOM 735 O O . PRO A 1 93 ? -8.109 6.066 0.235 1 98.06 93 PRO A O 1
ATOM 738 N N . MET A 1 94 ? -9.68 6.531 -1.25 1 98.38 94 MET A N 1
ATOM 739 C CA . MET A 1 94 ? -10.312 7.48 -0.337 1 98.38 94 MET A CA 1
ATOM 740 C C . MET A 1 94 ? -11.117 6.754 0.734 1 98.38 94 MET A C 1
ATOM 742 O O . MET A 1 94 ? -11.203 7.215 1.874 1 98.38 94 MET A O 1
ATOM 746 N N . ILE A 1 95 ? -11.75 5.645 0.356 1 98.38 95 ILE A N 1
ATOM 747 C CA . ILE A 1 95 ? -12.406 4.809 1.354 1 98.38 95 ILE A CA 1
ATOM 748 C C . ILE A 1 95 ? -11.383 4.352 2.396 1 98.38 95 ILE A C 1
ATOM 750 O O . ILE A 1 95 ? -11.617 4.477 3.6 1 98.38 95 ILE A O 1
ATOM 754 N N . LEU A 1 96 ? -10.25 3.926 1.903 1 98.56 96 LEU A N 1
ATOM 755 C CA . LEU A 1 96 ? -9.211 3.424 2.803 1 98.56 96 LEU A CA 1
ATOM 756 C C . LEU A 1 96 ? -8.594 4.562 3.604 1 98.56 96 LEU A C 1
ATOM 758 O O . LEU A 1 96 ? -8.203 4.379 4.758 1 98.56 96 LEU A O 1
ATOM 762 N N . SER A 1 97 ? -8.453 5.73 3.031 1 98.12 97 SER A N 1
ATOM 763 C CA . SER A 1 97 ? -7.996 6.891 3.789 1 98.12 97 SER A CA 1
ATOM 764 C C . SER A 1 97 ? -8.922 7.191 4.957 1 98.12 97 SER A C 1
ATOM 766 O O . SER A 1 97 ? -8.484 7.707 5.988 1 98.12 97 SER A O 1
ATOM 768 N N . THR A 1 98 ? -10.156 6.824 4.762 1 98 98 THR A N 1
ATOM 769 C CA . THR A 1 98 ? -11.164 7.07 5.789 1 98 98 THR A CA 1
ATOM 770 C C . THR A 1 98 ? -11.125 5.977 6.855 1 98 98 THR A C 1
ATOM 772 O O . THR A 1 98 ? -10.945 6.262 8.039 1 98 98 THR A O 1
ATOM 775 N N . VAL A 1 99 ? -11.172 4.727 6.441 1 98.31 99 VAL A N 1
ATOM 776 C CA . VAL A 1 99 ? -11.414 3.666 7.414 1 98.31 99 VAL A CA 1
ATOM 777 C C . VAL A 1 99 ? -10.078 3.068 7.867 1 98.31 99 VAL A C 1
ATOM 779 O O . VAL A 1 99 ? -10.016 2.406 8.906 1 98.31 99 VAL A O 1
ATOM 782 N N . ALA A 1 100 ? -9.016 3.307 7.074 1 98.06 100 ALA A N 1
ATOM 783 C CA . ALA A 1 100 ? -7.699 2.756 7.375 1 98.06 100 ALA A CA 1
ATOM 784 C C . ALA A 1 100 ? -6.629 3.842 7.336 1 98.06 100 ALA A C 1
ATOM 786 O O . ALA A 1 100 ? -5.449 3.553 7.117 1 98.06 100 ALA A O 1
ATOM 787 N N . GLY A 1 101 ? -6.973 5.039 7.469 1 97 101 GLY A N 1
ATOM 788 C CA . GLY A 1 101 ? -6.051 6.16 7.402 1 97 101 GLY A CA 1
ATOM 789 C C . GLY A 1 101 ? -5.246 6.348 8.68 1 97 101 GLY A C 1
ATOM 790 O O . GLY A 1 101 ? -4.566 5.426 9.133 1 97 101 GLY A O 1
ATOM 791 N N . ASN A 1 102 ? -5.387 7.492 9.312 1 94.75 102 ASN A N 1
ATOM 792 C CA . ASN A 1 102 ? -4.625 7.859 10.5 1 94.75 102 ASN A CA 1
ATOM 793 C C . ASN A 1 102 ? -4.871 6.887 11.648 1 94.75 102 ASN A C 1
ATOM 795 O O . ASN A 1 102 ? -4 6.68 12.492 1 94.75 102 ASN A O 1
ATOM 799 N N . VAL A 1 103 ? -5.992 6.273 11.594 1 95.69 103 VAL A N 1
ATOM 800 C CA . VAL A 1 103 ? -6.375 5.363 12.672 1 95.69 103 VAL A CA 1
ATOM 801 C C . VAL A 1 103 ? -5.348 4.238 12.781 1 95.69 103 VAL A C 1
ATOM 803 O O . VAL A 1 103 ? -5.039 3.783 13.883 1 95.69 103 VAL A O 1
ATOM 806 N N . LEU A 1 104 ? -4.766 3.822 11.727 1 96.25 104 LEU A N 1
ATOM 807 C CA . LEU A 1 104 ? -3.84 2.695 11.75 1 96.25 104 LEU A CA 1
ATOM 808 C C . LEU A 1 104 ? -2.465 3.137 12.242 1 96.25 104 LEU A C 1
ATOM 810 O O . LEU A 1 104 ? -1.586 2.301 12.469 1 96.25 104 LEU A O 1
ATOM 814 N N . GLY A 1 105 ? -2.289 4.41 12.398 1 94 105 GLY A N 1
ATOM 815 C CA . GLY A 1 105 ? -1.078 4.906 13.031 1 94 105 GLY A CA 1
ATOM 816 C C . GLY A 1 105 ? -1.07 4.719 14.539 1 94 105 GLY A C 1
ATOM 817 O O . GLY A 1 105 ? -0.024 4.84 15.18 1 94 105 GLY A O 1
ATOM 818 N N . GLN A 1 106 ? -2.215 4.422 15.086 1 92.94 106 GLN A N 1
ATOM 819 C CA . GLN A 1 106 ? -2.318 4.156 16.516 1 92.94 106 GLN A CA 1
ATOM 820 C C . GLN A 1 106 ? -1.953 2.707 16.828 1 92.94 106 GLN A C 1
ATOM 822 O O . GLN A 1 106 ? -2.24 1.804 16.047 1 92.94 106 GLN A O 1
ATOM 827 N N . ASP A 1 107 ? -1.346 2.547 17.969 1 91.56 107 ASP A N 1
ATOM 828 C CA . ASP A 1 107 ? -1.013 1.194 18.391 1 91.56 107 ASP A CA 1
ATOM 829 C C . ASP A 1 107 ? -2.268 0.425 18.812 1 91.56 107 ASP A C 1
ATOM 831 O O . ASP A 1 107 ? -3.145 0.971 19.484 1 91.56 107 ASP A O 1
ATOM 835 N N . GLY A 1 108 ? -2.338 -0.755 18.344 1 93.75 108 GLY A N 1
ATOM 836 C CA . GLY A 1 108 ? -3.361 -1.652 18.859 1 93.75 108 GLY A CA 1
ATOM 837 C C . GLY A 1 108 ? -4.645 -1.616 18.062 1 93.75 108 GLY A C 1
ATOM 838 O O . GLY A 1 108 ? -5.695 -2.059 18.531 1 93.75 108 GLY A O 1
ATOM 839 N N . ILE A 1 109 ? -4.625 -1.084 16.859 1 96.62 109 ILE A N 1
ATOM 840 C CA . ILE A 1 109 ? -5.836 -1.038 16.062 1 96.62 109 ILE A CA 1
ATOM 841 C C . ILE A 1 109 ? -5.629 -1.832 14.766 1 96.62 109 ILE A C 1
ATOM 843 O O . ILE A 1 109 ? -4.668 -1.593 14.031 1 96.62 109 ILE A O 1
ATOM 847 N N . LYS A 1 110 ? -6.477 -2.756 14.5 1 97.62 110 LYS A N 1
ATOM 848 C CA . LYS A 1 110 ? -6.48 -3.553 13.273 1 97.62 110 LYS A CA 1
ATOM 849 C C . LYS A 1 110 ? -7.84 -3.488 12.586 1 97.62 110 LYS A C 1
ATOM 851 O O . LYS A 1 110 ? -8.875 -3.75 13.203 1 97.62 110 LYS A O 1
ATOM 856 N N . LEU A 1 111 ? -7.883 -3.061 11.32 1 98.69 111 LEU A N 1
ATOM 857 C CA . LEU A 1 111 ? -9.102 -3.088 10.516 1 98.69 111 LEU A CA 1
ATOM 858 C C . LEU A 1 111 ? -9.445 -4.516 10.109 1 98.69 111 LEU A C 1
ATOM 860 O O . LEU A 1 111 ? -8.703 -5.148 9.359 1 98.69 111 LEU A O 1
ATOM 864 N N . MET A 1 112 ? -10.562 -4.961 10.516 1 98.19 112 MET A N 1
ATOM 865 C CA . MET A 1 112 ? -10.906 -6.371 10.352 1 98.19 112 MET A CA 1
ATOM 866 C C . MET A 1 112 ? -11.789 -6.574 9.117 1 98.19 112 MET A C 1
ATOM 868 O O . MET A 1 112 ? -11.695 -7.605 8.453 1 98.19 112 MET A O 1
ATOM 872 N N . ASP A 1 113 ? -12.664 -5.586 8.938 1 98 113 ASP A N 1
ATOM 873 C CA . ASP A 1 113 ? -13.602 -5.727 7.824 1 98 113 ASP A CA 1
ATOM 874 C C . ASP A 1 113 ? -14.227 -4.383 7.457 1 98 113 ASP A C 1
ATOM 876 O O . ASP A 1 113 ? -14.117 -3.414 8.211 1 98 113 ASP A O 1
ATOM 880 N N . ILE A 1 114 ? -14.734 -4.32 6.242 1 98.06 114 ILE A N 1
ATOM 881 C CA . ILE A 1 114 ? -15.523 -3.191 5.758 1 98.06 114 ILE A CA 1
ATOM 882 C C . ILE A 1 114 ? -16.844 -3.691 5.191 1 98.06 114 ILE A C 1
ATOM 884 O O . ILE A 1 114 ? -16.875 -4.602 4.359 1 98.06 114 ILE A O 1
ATOM 888 N N . GLU A 1 115 ? -17.891 -3.164 5.629 1 95.94 115 GLU A N 1
ATOM 889 C CA . GLU A 1 115 ? -19.203 -3.422 5.059 1 95.94 115 GLU A CA 1
ATOM 890 C C . GLU A 1 115 ? -19.609 -2.33 4.07 1 95.94 115 GLU A C 1
ATOM 892 O O . GLU A 1 115 ? -19.938 -1.215 4.469 1 95.94 115 GLU A O 1
ATOM 897 N N . PHE A 1 116 ? -19.641 -2.719 2.82 1 96.56 116 PHE A N 1
ATOM 898 C CA . PHE A 1 116 ? -19.922 -1.765 1.751 1 96.56 116 PHE A CA 1
ATOM 899 C C . PHE A 1 116 ? -21.422 -1.685 1.465 1 96.56 116 PHE A C 1
ATOM 901 O O . PHE A 1 116 ? -22.062 -2.709 1.25 1 96.56 116 PHE A O 1
ATOM 908 N N . PRO A 1 117 ? -21.953 -0.496 1.461 1 95.38 117 PRO A N 1
ATOM 909 C CA . PRO A 1 117 ? -23.328 -0.377 0.983 1 95.38 117 PRO A CA 1
ATOM 910 C C . PRO A 1 117 ? -23.438 -0.528 -0.532 1 95.38 117 PRO A C 1
ATOM 912 O O . PRO A 1 117 ? -22.453 -0.351 -1.25 1 95.38 117 PRO A O 1
ATOM 915 N N . GLU A 1 118 ? -24.594 -0.825 -1.027 1 94.38 118 GLU A N 1
ATOM 916 C CA . GLU A 1 118 ? -24.812 -1.072 -2.449 1 94.38 118 GLU A CA 1
ATOM 917 C C . GLU A 1 118 ? -24.453 0.152 -3.285 1 94.38 118 GLU A C 1
ATOM 919 O O . GLU A 1 118 ? -23.953 0.022 -4.402 1 94.38 118 GLU A O 1
ATOM 924 N N . LYS A 1 119 ? -24.797 1.274 -2.705 1 94 119 LYS A N 1
ATOM 925 C CA . LYS A 1 119 ? -24.5 2.539 -3.379 1 94 119 LYS A CA 1
ATOM 926 C C . LYS A 1 119 ? -23.031 2.639 -3.756 1 94 119 LYS A C 1
ATOM 928 O O . LYS A 1 119 ? -22.688 3.121 -4.84 1 94 119 LYS A O 1
ATOM 933 N N . ILE A 1 120 ? -22.156 2.201 -2.928 1 96.38 120 ILE A N 1
ATOM 934 C CA . ILE A 1 120 ? -20.719 2.25 -3.164 1 96.38 120 ILE A CA 1
ATOM 935 C C . ILE A 1 120 ? -20.297 1.099 -4.078 1 96.38 120 ILE A C 1
ATOM 937 O O . ILE A 1 120 ? -19.5 1.285 -5.004 1 96.38 120 ILE A O 1
ATOM 941 N N . LEU A 1 121 ? -20.828 -0.105 -3.85 1 96.88 121 LEU A N 1
ATOM 942 C CA . LEU A 1 121 ? -20.469 -1.294 -4.621 1 96.88 121 LEU A CA 1
ATOM 943 C C . LEU A 1 121 ? -20.781 -1.091 -6.102 1 96.88 121 LEU A C 1
ATOM 945 O O . LEU A 1 121 ? -20.062 -1.609 -6.961 1 96.88 121 LEU A O 1
ATOM 949 N N . ARG A 1 122 ? -21.766 -0.297 -6.445 1 95.75 122 ARG A N 1
ATOM 950 C CA . ARG A 1 122 ? -22.172 -0.051 -7.828 1 95.75 122 ARG A CA 1
ATOM 951 C C . ARG A 1 122 ? -21.078 0.669 -8.602 1 95.75 122 ARG A C 1
ATOM 953 O O . ARG A 1 122 ? -20.984 0.532 -9.82 1 95.75 122 ARG A O 1
ATOM 960 N N . GLU A 1 123 ? -20.281 1.353 -7.832 1 96.06 123 GLU A N 1
ATOM 961 C CA . GLU A 1 123 ? -19.266 2.18 -8.477 1 96.06 123 GLU A CA 1
ATOM 962 C C . GLU A 1 123 ? -17.906 1.482 -8.477 1 96.06 123 GLU A C 1
ATOM 964 O O . GLU A 1 123 ? -16.969 1.938 -9.141 1 96.06 123 GLU A O 1
ATOM 969 N N . ILE A 1 124 ? -17.734 0.405 -7.793 1 96.19 124 ILE A N 1
ATOM 970 C CA . ILE A 1 124 ? -16.484 -0.338 -7.719 1 96.19 124 ILE A CA 1
ATOM 971 C C . ILE A 1 124 ? -16.391 -1.314 -8.891 1 96.19 124 ILE A C 1
ATOM 973 O O . ILE A 1 124 ? -17.344 -2.051 -9.164 1 96.19 124 ILE A O 1
ATOM 977 N N . PRO A 1 125 ? -15.289 -1.352 -9.555 1 95 125 PRO A N 1
ATOM 978 C CA . PRO A 1 125 ? -15.234 -2.123 -10.797 1 95 125 PRO A CA 1
ATOM 979 C C . PRO A 1 125 ? -15.297 -3.631 -10.562 1 95 125 PRO A C 1
ATOM 981 O O . PRO A 1 125 ? -16.047 -4.336 -11.242 1 95 125 PRO A O 1
ATOM 984 N N . GLY A 1 126 ? -14.531 -4.121 -9.516 1 97.75 126 GLY A N 1
ATOM 985 C CA . GLY A 1 126 ? -14.461 -5.555 -9.281 1 97.75 126 GLY A CA 1
ATOM 986 C C . GLY A 1 126 ? -13.758 -6.305 -10.398 1 97.75 126 GLY A C 1
ATOM 987 O O . GLY A 1 126 ? -13.203 -5.691 -11.312 1 97.75 126 GLY A O 1
ATOM 988 N N . PRO A 1 127 ? -13.828 -7.652 -10.375 1 98.69 127 PRO A N 1
ATOM 989 C CA . PRO A 1 127 ? -13.148 -8.477 -11.383 1 98.69 127 PRO A CA 1
ATOM 990 C C . PRO A 1 127 ? -13.766 -8.336 -12.773 1 98.69 127 PRO A C 1
ATOM 992 O O . PRO A 1 127 ? -14.992 -8.203 -12.898 1 98.69 127 PRO A O 1
ATOM 995 N N . LEU A 1 128 ? -12.969 -8.383 -13.82 1 98.62 128 LEU A N 1
ATOM 996 C CA . LEU A 1 128 ? -13.43 -8.234 -15.195 1 98.62 128 LEU A CA 1
ATOM 997 C C . LEU A 1 128 ? -14.133 -9.5 -15.664 1 98.62 128 LEU A C 1
ATOM 999 O O . LEU A 1 128 ? -15.125 -9.43 -16.391 1 98.62 128 LEU A O 1
ATOM 1003 N N . MET A 1 129 ? -13.656 -10.711 -15.219 1 98.31 129 MET A N 1
ATOM 1004 C CA . MET A 1 129 ? -14.219 -11.969 -15.695 1 98.31 129 MET A CA 1
ATOM 1005 C C . MET A 1 129 ? -14.797 -12.781 -14.547 1 98.31 129 MET A C 1
ATOM 1007 O O . MET A 1 129 ? -15.891 -13.344 -14.664 1 98.31 129 MET A O 1
ATOM 1011 N N . GLY A 1 130 ? -14.047 -12.789 -13.438 1 98.25 130 GLY A N 1
ATOM 1012 C CA . GLY A 1 130 ? -14.477 -13.57 -12.289 1 98.25 130 GLY A CA 1
ATOM 1013 C C . GLY A 1 130 ? -14.375 -15.07 -12.508 1 98.25 130 GLY A C 1
ATOM 1014 O O . GLY A 1 130 ? -13.852 -15.516 -13.523 1 98.25 130 GLY A O 1
ATOM 1015 N N . VAL A 1 131 ? -14.914 -15.773 -11.562 1 98.5 131 VAL A N 1
ATOM 1016 C CA . VAL A 1 131 ? -14.867 -17.234 -11.562 1 98.5 131 VAL A CA 1
ATOM 1017 C C . VAL A 1 131 ? -15.625 -17.766 -12.773 1 98.5 131 VAL A C 1
ATOM 1019 O O . VAL A 1 131 ? -15.078 -18.562 -13.555 1 98.5 131 VAL A O 1
ATOM 1022 N N . GLU A 1 132 ? -16.844 -17.297 -12.969 1 98.25 132 GLU A N 1
ATOM 1023 C CA . GLU A 1 132 ? -17.703 -17.828 -14.016 1 98.25 132 GLU A CA 1
ATOM 1024 C C . GLU A 1 132 ? -17.141 -17.516 -15.406 1 98.25 132 GLU A C 1
ATOM 1026 O O . GLU A 1 132 ? -17.141 -18.391 -16.281 1 98.25 132 GLU A O 1
ATOM 1031 N N . GLY A 1 133 ? -16.688 -16.281 -15.555 1 98.5 133 GLY A N 1
ATOM 1032 C CA . GLY A 1 133 ? -16.109 -15.906 -16.844 1 98.5 133 GLY A CA 1
ATOM 1033 C C . GLY A 1 133 ? -14.867 -16.703 -17.188 1 98.5 133 GLY A C 1
ATOM 1034 O O . GLY A 1 133 ? -14.688 -17.109 -18.344 1 98.5 133 GLY A O 1
ATOM 1035 N N . ILE A 1 134 ? -14.016 -16.984 -16.234 1 98.81 134 ILE A N 1
ATOM 1036 C CA . ILE A 1 134 ? -12.789 -17.734 -16.469 1 98.81 134 ILE A CA 1
ATOM 1037 C C . ILE A 1 134 ? -13.117 -19.188 -16.781 1 98.81 134 ILE A C 1
ATOM 1039 O O . ILE A 1 134 ? -12.555 -19.781 -17.703 1 98.81 134 ILE A O 1
ATOM 1043 N N . ARG A 1 135 ? -14.039 -19.797 -16.016 1 98.62 135 ARG A N 1
ATOM 1044 C CA . ARG A 1 135 ? -14.453 -21.172 -16.266 1 98.62 135 ARG A CA 1
ATOM 1045 C C . ARG A 1 135 ? -14.992 -21.328 -17.672 1 98.62 135 ARG A C 1
ATOM 1047 O O . ARG A 1 135 ? -14.664 -22.297 -18.359 1 98.62 135 ARG A O 1
ATOM 1054 N N . GLU A 1 136 ? -15.789 -20.406 -18.078 1 98.44 136 GLU A N 1
ATOM 1055 C CA . GLU A 1 136 ? -16.344 -20.438 -19.422 1 98.44 136 GLU A CA 1
ATOM 1056 C C . GLU A 1 136 ? -15.25 -20.312 -20.469 1 98.44 136 GLU A C 1
ATOM 1058 O O . GLU A 1 136 ? -15.242 -21.047 -21.453 1 98.44 136 GLU A O 1
ATOM 1063 N N . ARG A 1 137 ? -14.359 -19.453 -20.234 1 97.56 137 ARG A N 1
ATOM 1064 C CA . ARG A 1 137 ? -13.297 -19.156 -21.188 1 97.56 137 ARG A CA 1
ATOM 1065 C C . ARG A 1 137 ? -12.414 -20.375 -21.422 1 97.56 137 ARG A C 1
ATOM 1067 O O . ARG A 1 137 ? -12.023 -20.656 -22.562 1 97.56 137 ARG A O 1
ATOM 1074 N N . ILE A 1 138 ? -12.125 -21.094 -20.344 1 98.31 138 ILE A N 1
ATOM 1075 C CA . ILE A 1 138 ? -11.133 -22.156 -20.5 1 98.31 138 ILE A CA 1
ATOM 1076 C C . ILE A 1 138 ? -11.82 -23.516 -20.562 1 98.31 138 ILE A C 1
ATOM 1078 O O . ILE A 1 138 ? -11.164 -24.547 -20.734 1 98.31 138 ILE A O 1
ATOM 1082 N N . GLY A 1 139 ? -13.125 -23.578 -20.359 1 98.31 139 GLY A N 1
ATOM 1083 C CA . GLY A 1 139 ? -13.914 -24.797 -20.484 1 98.31 139 GLY A CA 1
ATOM 1084 C C . GLY A 1 139 ? -13.734 -25.75 -19.328 1 98.31 139 GLY A C 1
ATOM 1085 O O . GLY A 1 139 ? -13.672 -26.969 -19.516 1 98.31 139 GLY A O 1
ATOM 1086 N N . VAL A 1 140 ? -13.555 -25.25 -18.141 1 98.5 140 VAL A N 1
ATOM 1087 C CA . VAL A 1 140 ? -13.461 -26.047 -16.922 1 98.5 140 VAL A CA 1
ATOM 1088 C C . VAL A 1 140 ? -14.57 -25.656 -15.953 1 98.5 140 VAL A C 1
ATOM 1090 O O . VAL A 1 140 ? -14.375 -24.781 -15.094 1 98.5 140 VAL A O 1
ATOM 1093 N N . PRO A 1 141 ? -15.656 -26.312 -15.914 1 97.25 141 PRO A N 1
ATOM 1094 C CA . PRO A 1 141 ? -16.859 -25.812 -15.258 1 97.25 141 PRO A CA 1
ATOM 1095 C C . PRO A 1 141 ? -16.859 -26.062 -13.75 1 97.25 141 PRO A C 1
ATOM 1097 O O . PRO A 1 141 ? -17.5 -25.312 -13 1 97.25 141 PRO A O 1
ATOM 1100 N N . ASP A 1 142 ? -16.172 -27.125 -13.234 1 95.94 142 ASP A N 1
ATOM 1101 C CA . ASP A 1 142 ? -16.578 -27.5 -11.891 1 95.94 142 ASP A CA 1
ATOM 1102 C C . ASP A 1 142 ? -15.375 -27.766 -11 1 95.94 142 ASP A C 1
ATOM 1104 O O . ASP A 1 142 ? -15.461 -27.672 -9.773 1 95.94 142 ASP A O 1
ATOM 1108 N N . ARG A 1 143 ? -14.281 -28.188 -11.492 1 98.25 143 ARG A N 1
ATOM 1109 C CA . ARG A 1 143 ? -13.156 -28.578 -10.648 1 98.25 143 ARG A CA 1
ATOM 1110 C C . ARG A 1 143 ? -12.25 -27.391 -10.359 1 98.25 143 ARG A C 1
ATOM 1112 O O . ARG A 1 143 ? -12.32 -26.359 -11.047 1 98.25 143 ARG A O 1
ATOM 1119 N N . PRO A 1 144 ? -11.398 -27.516 -9.289 1 98.69 144 PRO A N 1
ATOM 1120 C CA . PRO A 1 144 ? -10.336 -26.516 -9.148 1 98.69 144 PRO A CA 1
ATOM 1121 C C . PRO A 1 144 ? -9.43 -26.422 -10.375 1 98.69 144 PRO A C 1
ATOM 1123 O O . PRO A 1 144 ? -9.336 -27.391 -11.141 1 98.69 144 PRO A O 1
ATOM 1126 N N . LEU A 1 145 ? -8.883 -25.297 -10.523 1 98.88 145 LEU A N 1
ATOM 1127 C CA . LEU A 1 145 ? -7.961 -25.141 -11.648 1 98.88 145 LEU A CA 1
ATOM 1128 C C . LEU A 1 145 ? -6.539 -25.5 -11.234 1 98.88 145 LEU A C 1
ATOM 1130 O O . LEU A 1 145 ? -6.137 -25.266 -10.094 1 98.88 145 LEU A O 1
ATOM 1134 N N . VAL A 1 146 ? -5.836 -26.109 -12.141 1 98.88 146 VAL A N 1
ATOM 1135 C CA . VAL A 1 146 ? -4.414 -26.375 -11.961 1 98.88 146 VAL A CA 1
ATOM 1136 C C . VAL A 1 146 ? -3.592 -25.156 -12.375 1 98.88 146 VAL A C 1
ATOM 1138 O O . VAL A 1 146 ? -3.658 -24.719 -13.523 1 98.88 146 VAL A O 1
ATOM 1141 N N . GLY A 1 147 ? -2.9 -24.625 -11.422 1 98.81 147 GLY A N 1
ATOM 1142 C CA . GLY A 1 147 ? -2.033 -23.484 -11.695 1 98.81 147 GLY A CA 1
ATOM 1143 C C . GLY A 1 147 ? -0.558 -23.844 -11.641 1 98.81 147 GLY A C 1
ATOM 1144 O O . GLY A 1 147 ? -0.136 -24.641 -10.812 1 98.81 147 GLY A O 1
ATOM 1145 N N . ALA A 1 148 ? 0.247 -23.188 -12.492 1 98.44 148 ALA A N 1
ATOM 1146 C CA . ALA A 1 148 ? 1.694 -23.375 -12.508 1 98.44 148 ALA A CA 1
ATOM 1147 C C . ALA A 1 148 ? 2.43 -22.047 -12.445 1 98.44 148 ALA A C 1
ATOM 1149 O O . ALA A 1 148 ? 2.084 -21.094 -13.156 1 98.44 148 ALA A O 1
ATOM 1150 N N . ILE A 1 149 ? 3.365 -21.953 -11.57 1 97 149 ILE A N 1
ATOM 1151 C CA . ILE A 1 149 ? 4.297 -20.844 -11.531 1 97 149 ILE A CA 1
ATOM 1152 C C . ILE A 1 149 ? 5.555 -21.188 -12.32 1 97 149 ILE A C 1
ATOM 1154 O O . ILE A 1 149 ? 6.273 -22.125 -11.977 1 97 149 ILE A O 1
ATOM 1158 N N . LEU A 1 150 ? 5.832 -20.438 -13.297 1 95.81 150 LEU A N 1
ATOM 1159 C CA . LEU A 1 150 ? 6.977 -20.766 -14.141 1 95.81 150 LEU A CA 1
ATOM 1160 C C . LEU A 1 150 ? 8.266 -20.766 -13.328 1 95.81 150 LEU A C 1
ATOM 1162 O O . LEU A 1 150 ? 8.492 -19.875 -12.508 1 95.81 150 LEU A O 1
ATOM 1166 N N . LYS A 1 151 ? 9.039 -21.781 -13.516 1 91.38 151 LYS A N 1
ATOM 1167 C CA . LYS A 1 151 ? 10.383 -21.922 -12.961 1 91.38 151 LYS A CA 1
ATOM 1168 C C . LYS A 1 151 ? 11.398 -22.234 -14.047 1 91.38 151 LYS A C 1
ATOM 1170 O O . LYS A 1 151 ? 11.086 -22.953 -15 1 91.38 151 LYS A O 1
ATOM 1175 N N . PRO A 1 152 ? 12.633 -21.797 -13.945 1 90.25 152 PRO A N 1
ATOM 1176 C CA . PRO A 1 152 ? 13.125 -20.859 -12.945 1 90.25 152 PRO A CA 1
ATOM 1177 C C . PRO A 1 152 ? 12.375 -19.531 -12.977 1 90.25 152 PRO A C 1
ATOM 1179 O O . PRO A 1 152 ? 11.883 -19.109 -14.023 1 90.25 152 PRO A O 1
ATOM 1182 N N . CYS A 1 153 ? 12.391 -18.844 -11.852 1 91 153 CYS A N 1
ATOM 1183 C CA . CYS A 1 153 ? 11.547 -17.672 -11.719 1 91 153 CYS A CA 1
ATOM 1184 C C . CYS A 1 153 ? 12.156 -16.469 -12.43 1 91 153 CYS A C 1
ATOM 1186 O O . CYS A 1 153 ? 11.438 -15.625 -12.969 1 91 153 CYS A O 1
ATOM 1188 N N . ILE A 1 154 ? 13.445 -16.344 -12.391 1 93.38 154 ILE A N 1
ATOM 1189 C CA . ILE A 1 154 ? 14.141 -15.227 -13.039 1 93.38 154 ILE A CA 1
ATOM 1190 C C . ILE A 1 154 ? 15.508 -15.695 -13.539 1 93.38 154 ILE A C 1
ATOM 1192 O O . ILE A 1 154 ? 15.938 -16.812 -13.227 1 93.38 154 ILE A O 1
ATOM 1196 N N . GLY A 1 155 ? 16.062 -14.93 -14.445 1 93.5 155 GLY A N 1
ATOM 1197 C CA . GLY A 1 155 ? 17.422 -15.172 -14.883 1 93.5 155 GLY A CA 1
ATOM 1198 C C . GLY A 1 155 ? 17.5 -16 -16.141 1 93.5 155 GLY A C 1
ATOM 1199 O O . GLY A 1 155 ? 18.578 -16.453 -16.531 1 93.5 155 GLY A O 1
ATOM 1200 N N . VAL A 1 156 ? 16.391 -16.266 -16.766 1 94.19 156 VAL A N 1
ATOM 1201 C CA . VAL A 1 156 ? 16.406 -17.109 -17.953 1 94.19 156 VAL A CA 1
ATOM 1202 C C . VAL A 1 156 ? 15.75 -16.359 -19.125 1 94.19 156 VAL A C 1
ATOM 1204 O O . VAL A 1 156 ? 14.898 -15.492 -18.906 1 94.19 156 VAL A O 1
ATOM 1207 N N . PRO A 1 157 ? 16.172 -16.672 -20.281 1 95.62 157 PRO A N 1
ATOM 1208 C CA . PRO A 1 157 ? 15.57 -16.031 -21.453 1 95.62 157 PRO A CA 1
ATOM 1209 C C . PRO A 1 157 ? 14.156 -16.531 -21.734 1 95.62 157 PRO A C 1
ATOM 1211 O O . PRO A 1 157 ? 13.727 -17.531 -21.156 1 95.62 157 PRO A O 1
ATOM 1214 N N . PRO A 1 158 ? 13.383 -15.906 -22.609 1 97.75 158 PRO A N 1
ATOM 1215 C CA . PRO A 1 158 ? 11.984 -16.219 -22.906 1 97.75 158 PRO A CA 1
ATOM 1216 C C . PRO A 1 158 ? 11.781 -17.672 -23.328 1 97.75 158 PRO A C 1
ATOM 1218 O O . PRO A 1 158 ? 10.766 -18.281 -22.984 1 97.75 158 PRO A O 1
ATOM 1221 N N . GLU A 1 159 ? 12.766 -18.25 -24 1 96.88 159 GLU A N 1
ATOM 1222 C CA . GLU A 1 159 ? 12.625 -19.594 -24.562 1 96.88 159 GLU A CA 1
ATOM 1223 C C . GLU A 1 159 ? 12.547 -20.641 -23.453 1 96.88 159 GLU A C 1
ATOM 1225 O O . GLU A 1 159 ? 11.844 -21.656 -23.609 1 96.88 159 GLU A O 1
ATOM 1230 N N . ILE A 1 160 ? 13.258 -20.375 -22.422 1 95.5 160 ILE A N 1
ATOM 1231 C CA . ILE A 1 160 ? 13.234 -21.312 -21.312 1 95.5 160 ILE A CA 1
ATOM 1232 C C . ILE A 1 160 ? 11.883 -21.266 -20.609 1 95.5 160 ILE A C 1
ATOM 1234 O O . ILE A 1 160 ? 11.305 -22.297 -20.281 1 95.5 160 ILE A O 1
ATOM 1238 N N . SER A 1 161 ? 11.359 -20.062 -20.406 1 96.62 161 SER A N 1
ATOM 1239 C CA . SER A 1 161 ? 10.023 -19.891 -19.844 1 96.62 161 SER A CA 1
ATOM 1240 C C . SER A 1 161 ? 8.969 -20.547 -20.734 1 96.62 161 SER A C 1
ATOM 1242 O O . SER A 1 161 ? 8.039 -21.188 -20.234 1 96.62 161 SER A O 1
ATOM 1244 N N . ALA A 1 162 ? 9.164 -20.406 -21.984 1 98.19 162 ALA A N 1
ATOM 1245 C CA . ALA A 1 162 ? 8.219 -20.953 -22.953 1 98.19 162 ALA A CA 1
ATOM 1246 C C . ALA A 1 162 ? 8.188 -22.469 -22.891 1 98.19 162 ALA A C 1
ATOM 1248 O O . ALA A 1 162 ? 7.117 -23.078 -22.953 1 98.19 162 ALA A O 1
ATOM 1249 N N . ASN A 1 163 ? 9.352 -23.062 -22.781 1 97.12 163 ASN A N 1
ATOM 1250 C CA . ASN A 1 163 ? 9.414 -24.5 -22.656 1 97.12 163 ASN A CA 1
ATOM 1251 C C . ASN A 1 163 ? 8.734 -24.984 -21.391 1 97.12 163 ASN A C 1
ATOM 1253 O O . ASN A 1 163 ? 8.031 -26 -21.391 1 97.12 163 ASN A O 1
ATOM 1257 N N . GLY A 1 164 ? 8.984 -24.266 -20.297 1 96.88 164 GLY A N 1
ATOM 1258 C CA . GLY A 1 164 ? 8.297 -24.594 -19.047 1 96.88 164 GLY A CA 1
ATOM 1259 C C . GLY A 1 164 ? 6.789 -24.5 -19.172 1 96.88 164 GLY A C 1
ATOM 1260 O O . GLY A 1 164 ? 6.07 -25.375 -18.656 1 96.88 164 GLY A O 1
ATOM 1261 N N . ALA A 1 165 ? 6.328 -23.5 -19.844 1 98.5 165 ALA A N 1
ATOM 1262 C CA . ALA A 1 165 ? 4.891 -23.297 -20.047 1 98.5 165 ALA A CA 1
ATOM 1263 C C . ALA A 1 165 ? 4.297 -24.438 -20.875 1 98.5 165 ALA A C 1
ATOM 1265 O O . ALA A 1 165 ? 3.221 -24.953 -20.547 1 98.5 165 ALA A O 1
ATOM 1266 N N . ARG A 1 166 ? 5.016 -24.812 -21.891 1 98.5 166 ARG A N 1
ATOM 1267 C CA . ARG A 1 166 ? 4.582 -25.922 -22.75 1 98.5 166 ARG A CA 1
ATOM 1268 C C . ARG A 1 166 ? 4.406 -27.203 -21.938 1 98.5 166 ARG A C 1
ATOM 1270 O O . ARG A 1 166 ? 3.393 -27.891 -22.062 1 98.5 166 ARG A O 1
ATOM 1277 N N . GLN A 1 167 ? 5.383 -27.516 -21.156 1 98.12 167 GLN A N 1
ATOM 1278 C CA . GLN A 1 167 ? 5.363 -28.75 -20.375 1 98.12 167 GLN A CA 1
ATOM 1279 C C . GLN A 1 167 ? 4.203 -28.75 -19.375 1 98.12 167 GLN A C 1
ATOM 1281 O O . GLN A 1 167 ? 3.477 -29.734 -19.266 1 98.12 167 GLN A O 1
ATOM 1286 N N . ALA A 1 168 ? 4.031 -27.641 -18.656 1 98.5 168 ALA A N 1
ATOM 1287 C CA . ALA A 1 168 ? 2.941 -27.547 -17.688 1 98.5 168 ALA A CA 1
ATOM 1288 C C . ALA A 1 168 ? 1.585 -27.672 -18.375 1 98.5 168 ALA A C 1
ATOM 1290 O O . ALA A 1 168 ? 0.694 -28.359 -17.875 1 98.5 168 ALA A O 1
ATOM 1291 N N . ALA A 1 169 ? 1.436 -27 -19.5 1 98.81 169 ALA A N 1
ATOM 1292 C CA . ALA A 1 169 ? 0.18 -27.031 -20.25 1 98.81 169 ALA A CA 1
ATOM 1293 C C . ALA A 1 169 ? -0.117 -28.438 -20.75 1 98.81 169 ALA A C 1
ATOM 1295 O O . ALA A 1 169 ? -1.264 -28.891 -20.719 1 98.81 169 ALA A O 1
ATOM 1296 N N . LEU A 1 170 ? 0.907 -29.109 -21.25 1 98.69 170 LEU A N 1
ATOM 1297 C CA . LEU A 1 170 ? 0.754 -30.484 -21.703 1 98.69 170 LEU A CA 1
ATOM 1298 C C . LEU A 1 170 ? 0.282 -31.375 -20.562 1 98.69 170 LEU A C 1
ATOM 1300 O O . LEU A 1 170 ? -0.489 -32.312 -20.781 1 98.69 170 LEU A O 1
ATOM 1304 N N . GLY A 1 171 ? 0.732 -31.031 -19.391 1 98.56 171 GLY A N 1
ATOM 1305 C CA . GLY A 1 171 ? 0.38 -31.812 -18.219 1 98.56 171 GLY A CA 1
ATOM 1306 C C . GLY A 1 171 ? -1.007 -31.5 -17.688 1 98.56 171 GLY A C 1
ATOM 1307 O O . GLY A 1 171 ? -1.512 -32.219 -16.812 1 98.56 171 GLY A O 1
ATOM 1308 N N . GLY A 1 172 ? -1.566 -30.422 -18.156 1 98.44 172 GLY A N 1
ATOM 1309 C CA . GLY A 1 172 ? -2.943 -30.156 -17.766 1 98.44 172 GLY A CA 1
ATOM 1310 C C . GLY A 1 172 ? -3.102 -28.859 -16.984 1 98.44 172 GLY A C 1
ATOM 1311 O O . GLY A 1 172 ? -4.168 -28.594 -16.422 1 98.44 172 GLY A O 1
ATOM 1312 N N . ALA A 1 173 ? -2.072 -28.047 -16.922 1 98.81 173 ALA A N 1
ATOM 1313 C CA . ALA A 1 173 ? -2.205 -26.75 -16.25 1 98.81 173 ALA A CA 1
ATOM 1314 C C . ALA A 1 173 ? -3.244 -25.875 -16.953 1 98.81 173 ALA A C 1
ATOM 1316 O O . ALA A 1 173 ? -3.275 -25.797 -18.188 1 98.81 173 ALA A O 1
ATOM 1317 N N . ASP A 1 174 ? -4.117 -25.281 -16.156 1 98.88 174 ASP A N 1
ATOM 1318 C CA . ASP A 1 174 ? -5.156 -24.391 -16.672 1 98.88 174 ASP A CA 1
ATOM 1319 C C . ASP A 1 174 ? -4.676 -22.938 -16.703 1 98.88 174 ASP A C 1
ATOM 1321 O O . ASP A 1 174 ? -5.105 -22.156 -17.547 1 98.88 174 ASP A O 1
ATOM 1325 N N . VAL A 1 175 ? -3.896 -22.562 -15.719 1 98.94 175 VAL A N 1
ATOM 1326 C CA . VAL A 1 175 ? -3.373 -21.219 -15.57 1 98.94 175 VAL A CA 1
ATOM 1327 C C . VAL A 1 175 ? -1.873 -21.266 -15.297 1 98.94 175 VAL A C 1
ATOM 1329 O O . VAL A 1 175 ? -1.435 -21.922 -14.344 1 98.94 175 VAL A O 1
ATOM 1332 N N . ILE A 1 176 ? -1.143 -20.656 -16.109 1 98.88 176 ILE A N 1
ATOM 1333 C CA . ILE A 1 176 ? 0.296 -20.484 -15.938 1 98.88 176 ILE A CA 1
ATOM 1334 C C . ILE A 1 176 ? 0.614 -19.016 -15.688 1 98.88 176 ILE A C 1
ATOM 1336 O O . ILE A 1 176 ? 0.026 -18.141 -16.312 1 98.88 176 ILE A O 1
ATOM 1340 N N . LYS A 1 177 ? 1.456 -18.719 -14.734 1 98.56 177 LYS A N 1
ATOM 1341 C CA . LYS A 1 177 ? 1.793 -17.312 -14.492 1 98.56 177 LYS A CA 1
ATOM 1342 C C . LYS A 1 177 ? 3.305 -17.125 -14.414 1 98.56 177 LYS A C 1
ATOM 1344 O O . LYS A 1 177 ? 4.035 -18.047 -14.047 1 98.56 177 LYS A O 1
ATOM 1349 N N . ASP A 1 178 ? 3.77 -15.898 -14.711 1 98.12 178 ASP A N 1
ATOM 1350 C CA . ASP A 1 178 ? 5.113 -15.445 -14.367 1 98.12 178 ASP A CA 1
ATOM 1351 C C . ASP A 1 178 ? 5.305 -15.422 -12.852 1 98.12 178 ASP A C 1
ATOM 1353 O O . ASP A 1 178 ? 4.332 -15.367 -12.094 1 98.12 178 ASP A O 1
ATOM 1357 N N . ASP A 1 179 ? 6.586 -15.547 -12.438 1 96.56 179 ASP A N 1
ATOM 1358 C CA . ASP A 1 179 ? 6.91 -15.211 -11.055 1 96.56 179 ASP A CA 1
ATOM 1359 C C . ASP A 1 179 ? 6.711 -13.719 -10.797 1 96.56 179 ASP A C 1
ATOM 1361 O O . ASP A 1 179 ? 6.84 -12.898 -11.711 1 96.56 179 ASP A O 1
ATOM 1365 N N . GLU A 1 180 ? 6.336 -13.344 -9.547 1 97.56 180 GLU A N 1
ATOM 1366 C CA . GLU A 1 180 ? 6.098 -11.945 -9.211 1 97.56 180 GLU A CA 1
ATOM 1367 C C . GLU A 1 180 ? 7.371 -11.117 -9.352 1 97.56 180 GLU A C 1
ATOM 1369 O O . GLU A 1 180 ? 7.312 -9.891 -9.445 1 97.56 180 GLU A O 1
ATOM 1374 N N . LEU A 1 181 ? 8.523 -11.742 -9.438 1 97.44 181 LEU A N 1
ATOM 1375 C CA . LEU A 1 181 ? 9.797 -11.039 -9.547 1 97.44 181 LEU A CA 1
ATOM 1376 C C . LEU A 1 181 ? 10.148 -10.773 -11.008 1 97.44 181 LEU A C 1
ATOM 1378 O O . LEU A 1 181 ? 11.055 -9.984 -11.297 1 97.44 181 LEU A O 1
ATOM 1382 N N . LEU A 1 182 ? 9.438 -11.383 -11.914 1 97.81 182 LEU A N 1
ATOM 1383 C CA . LEU A 1 182 ? 9.766 -11.281 -13.328 1 97.81 182 LEU A CA 1
ATOM 1384 C C . LEU A 1 182 ? 8.797 -10.352 -14.047 1 97.81 182 LEU A C 1
ATOM 1386 O O . LEU A 1 182 ? 7.758 -10.789 -14.539 1 97.81 182 LEU A O 1
ATOM 1390 N N . SER A 1 183 ? 9.172 -9.109 -14.18 1 97.25 183 SER A N 1
ATOM 1391 C CA . SER A 1 183 ? 8.312 -8.188 -14.914 1 97.25 183 SER A CA 1
ATOM 1392 C C . SER A 1 183 ? 8.922 -7.824 -16.266 1 97.25 183 SER A C 1
ATOM 1394 O O . SER A 1 183 ? 8.391 -8.195 -17.312 1 97.25 183 SER A O 1
ATOM 1396 N N . TYR A 1 184 ? 10.125 -7.148 -16.219 1 96.44 184 TYR A N 1
ATOM 1397 C CA . TYR A 1 184 ? 10.672 -6.637 -17.469 1 96.44 184 TYR A CA 1
ATOM 1398 C C . TYR A 1 184 ? 12.188 -6.543 -17.406 1 96.44 184 TYR A C 1
ATOM 1400 O O . TYR A 1 184 ? 12.766 -5.5 -17.734 1 96.44 184 TYR A O 1
ATOM 1408 N N . PRO A 1 185 ? 12.828 -7.562 -17.016 1 96.69 185 PRO A N 1
ATOM 1409 C CA . PRO A 1 185 ? 14.289 -7.5 -17.078 1 96.69 185 PRO A CA 1
ATOM 1410 C C . PRO A 1 185 ? 14.82 -7.547 -18.516 1 96.69 185 PRO A C 1
ATOM 1412 O O . PRO A 1 185 ? 14.125 -8 -19.422 1 96.69 185 PRO A O 1
ATOM 1415 N N . GLU A 1 186 ? 16.047 -7.133 -18.719 1 95.75 186 GLU A N 1
ATOM 1416 C CA . GLU A 1 186 ? 16.656 -7.074 -20.047 1 95.75 186 GLU A CA 1
ATOM 1417 C C . GLU A 1 186 ? 16.781 -8.461 -20.672 1 95.75 186 GLU A C 1
ATOM 1419 O O . GLU A 1 186 ? 16.609 -8.625 -21.875 1 95.75 186 GLU A O 1
ATOM 1424 N N . TYR A 1 187 ? 17.062 -9.445 -19.891 1 96.19 187 TYR A N 1
ATOM 1425 C CA . TYR A 1 187 ? 17.297 -10.789 -20.406 1 96.19 187 TYR A CA 1
ATOM 1426 C C . TYR A 1 187 ? 15.984 -11.477 -20.766 1 96.19 187 TYR A C 1
ATOM 1428 O O . TYR A 1 187 ? 15.984 -12.531 -21.391 1 96.19 187 TYR A O 1
ATOM 1436 N N . SER A 1 188 ? 14.875 -10.891 -20.406 1 97.62 188 SER A N 1
ATOM 1437 C CA . SER A 1 188 ? 13.57 -11.469 -20.672 1 97.62 188 SER A CA 1
ATOM 1438 C C . SER A 1 188 ? 12.508 -10.391 -20.844 1 97.62 188 SER A C 1
ATOM 1440 O O . SER A 1 188 ? 11.602 -10.273 -20.016 1 97.62 188 SER A O 1
ATOM 1442 N N . PRO A 1 189 ? 12.547 -9.656 -21.938 1 97.94 189 PRO A N 1
ATOM 1443 C CA . PRO A 1 189 ? 11.555 -8.602 -22.172 1 97.94 189 PRO A CA 1
ATOM 1444 C C . PRO A 1 189 ? 10.133 -9.141 -22.25 1 97.94 189 PRO A C 1
ATOM 1446 O O . PRO A 1 189 ? 9.906 -10.219 -22.812 1 97.94 189 PRO A O 1
ATOM 1449 N N . MET A 1 190 ? 9.211 -8.445 -21.703 1 98.38 190 MET A N 1
ATOM 1450 C CA . MET A 1 190 ? 7.836 -8.898 -21.484 1 98.38 190 MET A CA 1
ATOM 1451 C C . MET A 1 190 ? 7.203 -9.344 -22.812 1 98.38 190 MET A C 1
ATOM 1453 O O . MET A 1 190 ? 6.676 -10.453 -22.906 1 98.38 190 MET A O 1
ATOM 1457 N N . GLU A 1 191 ? 7.324 -8.5 -23.906 1 98.75 191 GLU A N 1
ATOM 1458 C CA . GLU A 1 191 ? 6.672 -8.805 -25.172 1 98.75 191 GLU A CA 1
ATOM 1459 C C . GLU A 1 191 ? 7.262 -10.055 -25.812 1 98.75 191 GLU A C 1
ATOM 1461 O O . GLU A 1 191 ? 6.531 -10.891 -26.359 1 98.75 191 GLU A O 1
ATOM 1466 N N . LYS A 1 192 ? 8.539 -10.195 -25.75 1 98.69 192 LYS A N 1
ATOM 1467 C CA . LYS A 1 192 ? 9.211 -11.367 -26.297 1 98.69 192 LYS A CA 1
ATOM 1468 C C . LYS A 1 192 ? 8.836 -12.633 -25.516 1 98.69 192 LYS A C 1
ATOM 1470 O O . LYS A 1 192 ? 8.656 -13.695 -26.109 1 98.69 192 LYS A O 1
ATOM 1475 N N . ARG A 1 193 ? 8.758 -12.484 -24.266 1 98.75 193 ARG A N 1
ATOM 1476 C CA . ARG A 1 193 ? 8.398 -13.609 -23.406 1 98.75 193 ARG A CA 1
ATOM 1477 C C . ARG A 1 193 ? 6.965 -14.062 -23.672 1 98.75 193 ARG A C 1
ATOM 1479 O O . ARG A 1 193 ? 6.707 -15.258 -23.812 1 98.75 193 ARG A O 1
ATOM 1486 N N . VAL A 1 194 ? 6.047 -13.078 -23.797 1 98.88 194 VAL A N 1
ATOM 1487 C CA . VAL A 1 194 ? 4.66 -13.391 -24.109 1 98.88 194 VAL A CA 1
ATOM 1488 C C . VAL A 1 194 ? 4.586 -14.133 -25.438 1 98.88 194 VAL A C 1
ATOM 1490 O O . VAL A 1 194 ? 3.941 -15.172 -25.547 1 98.88 194 VAL A O 1
ATOM 1493 N N . ALA A 1 195 ? 5.254 -13.609 -26.422 1 98.81 195 ALA A N 1
ATOM 1494 C CA . ALA A 1 195 ? 5.219 -14.203 -27.75 1 98.81 195 ALA A CA 1
ATOM 1495 C C . ALA A 1 195 ? 5.758 -15.633 -27.734 1 98.81 195 ALA A C 1
ATOM 1497 O O . ALA A 1 195 ? 5.156 -16.531 -28.328 1 98.81 195 ALA A O 1
ATOM 1498 N N . ALA A 1 196 ? 6.855 -15.828 -27.047 1 98.81 196 ALA A N 1
ATOM 1499 C CA . ALA A 1 196 ? 7.488 -17.141 -26.984 1 98.81 196 ALA A CA 1
ATOM 1500 C C . ALA A 1 196 ? 6.598 -18.156 -26.266 1 98.81 196 ALA A C 1
ATOM 1502 O O . ALA A 1 196 ? 6.426 -19.281 -26.734 1 98.81 196 ALA A O 1
ATOM 1503 N N . VAL A 1 197 ? 6.039 -17.734 -25.156 1 98.81 197 VAL A N 1
ATOM 1504 C CA . VAL A 1 197 ? 5.219 -18.625 -24.344 1 98.81 197 VAL A CA 1
ATOM 1505 C C . VAL A 1 197 ? 3.932 -18.969 -25.094 1 98.81 197 VAL A C 1
ATOM 1507 O O . VAL A 1 197 ? 3.555 -20.141 -25.188 1 98.81 197 VAL A O 1
ATOM 1510 N N . MET A 1 198 ? 3.27 -17.984 -25.672 1 98.81 198 MET A N 1
ATOM 1511 C CA . MET A 1 198 ? 1.973 -18.188 -26.312 1 98.81 198 MET A CA 1
ATOM 1512 C C . MET A 1 198 ? 2.125 -19 -27.594 1 98.81 198 MET A C 1
ATOM 1514 O O . MET A 1 198 ? 1.226 -19.75 -27.984 1 98.81 198 MET A O 1
ATOM 1518 N N . GLU A 1 199 ? 3.26 -18.797 -28.234 1 98.69 199 GLU A N 1
ATOM 1519 C CA . GLU A 1 199 ? 3.533 -19.625 -29.406 1 98.69 199 GLU A CA 1
ATOM 1520 C C . GLU A 1 199 ? 3.561 -21.109 -29.047 1 98.69 199 GLU A C 1
ATOM 1522 O O . GLU A 1 199 ? 2.965 -21.938 -29.734 1 98.69 199 GLU A O 1
ATOM 1527 N N . GLN A 1 200 ? 4.234 -21.453 -27.938 1 98.5 200 GLN A N 1
ATOM 1528 C CA . GLN A 1 200 ? 4.312 -22.844 -27.484 1 98.5 200 GLN A CA 1
ATOM 1529 C C . GLN A 1 200 ? 2.938 -23.375 -27.078 1 98.5 200 GLN A C 1
ATOM 1531 O O . GLN A 1 200 ? 2.594 -24.516 -27.391 1 98.5 200 GLN A O 1
ATOM 1536 N N . ILE A 1 201 ? 2.186 -22.578 -26.406 1 98.56 201 ILE A N 1
ATOM 1537 C CA . ILE A 1 201 ? 0.859 -22.969 -25.953 1 98.56 201 ILE A CA 1
ATOM 1538 C C . ILE A 1 201 ? -0.052 -23.203 -27.156 1 98.56 201 ILE A C 1
ATOM 1540 O O . ILE A 1 201 ? -0.821 -24.172 -27.172 1 98.56 201 ILE A O 1
ATOM 1544 N N . ARG A 1 202 ? 0.052 -22.344 -28.156 1 98.19 202 ARG A N 1
ATOM 1545 C CA . ARG A 1 202 ? -0.722 -22.484 -29.375 1 98.19 202 ARG A CA 1
ATOM 1546 C C . ARG A 1 202 ? -0.323 -23.75 -30.141 1 98.19 202 ARG A C 1
ATOM 1548 O O . ARG A 1 202 ? -1.181 -24.453 -30.672 1 98.19 202 ARG A O 1
ATOM 1555 N N . ASP A 1 203 ? 0.908 -23.984 -30.203 1 98.44 203 ASP A N 1
ATOM 1556 C CA . ASP A 1 203 ? 1.45 -25.109 -30.953 1 98.44 203 ASP A CA 1
ATOM 1557 C C . ASP A 1 203 ? 0.854 -26.422 -30.453 1 98.44 203 ASP A C 1
ATOM 1559 O O . ASP A 1 203 ? 0.682 -27.375 -31.234 1 98.44 203 ASP A O 1
ATOM 1563 N N . ILE A 1 204 ? 0.592 -26.5 -29.219 1 98.38 204 ILE A N 1
ATOM 1564 C CA . ILE A 1 204 ? 0.087 -27.75 -28.656 1 98.38 204 ILE A CA 1
ATOM 1565 C C . ILE A 1 204 ? -1.432 -27.688 -28.516 1 98.38 204 ILE A C 1
ATOM 1567 O O . ILE A 1 204 ? -2.041 -28.516 -27.859 1 98.38 204 ILE A O 1
ATOM 1571 N N . GLY A 1 205 ? -2.066 -26.625 -29 1 98.12 205 GLY A N 1
ATOM 1572 C CA . GLY A 1 205 ? -3.512 -26.516 -29.094 1 98.12 205 GLY A CA 1
ATOM 1573 C C . GLY A 1 205 ? -4.172 -26.094 -27.797 1 98.12 205 GLY A C 1
ATOM 1574 O O . GLY A 1 205 ? -5.332 -26.422 -27.547 1 98.12 205 GLY A O 1
ATOM 1575 N N . LYS A 1 206 ? -3.494 -25.359 -26.922 1 98.12 206 LYS A N 1
ATOM 1576 C CA . LYS A 1 206 ? -4.02 -25.062 -25.594 1 98.12 206 LYS A CA 1
ATOM 1577 C C . LYS A 1 206 ? -4.301 -23.578 -25.438 1 98.12 206 LYS A C 1
ATOM 1579 O O . LYS A 1 206 ? -4.598 -23.109 -24.344 1 98.12 206 LYS A O 1
ATOM 1584 N N . GLU A 1 207 ? -4.238 -22.812 -26.469 1 96.5 207 GLU A N 1
ATOM 1585 C CA . GLU A 1 207 ? -4.363 -21.344 -26.422 1 96.5 207 GLU A CA 1
ATOM 1586 C C . GLU A 1 207 ? -5.715 -20.938 -25.844 1 96.5 207 GLU A C 1
ATOM 1588 O O . GLU A 1 207 ? -5.828 -19.891 -25.203 1 96.5 207 GLU A O 1
ATOM 1593 N N . LYS A 1 208 ? -6.727 -21.781 -26.016 1 96.81 208 LYS A N 1
ATOM 1594 C CA . LYS A 1 208 ? -8.07 -21.438 -25.562 1 96.81 208 LYS A CA 1
ATOM 1595 C C . LYS A 1 208 ? -8.375 -22.078 -24.219 1 96.81 208 LYS A C 1
ATOM 1597 O O . LYS A 1 208 ? -9.352 -21.719 -23.562 1 96.81 208 LYS A O 1
ATOM 1602 N N . THR A 1 209 ? -7.531 -22.953 -23.766 1 97.94 209 THR A N 1
ATOM 1603 C CA . THR A 1 209 ? -7.863 -23.703 -22.562 1 97.94 209 THR A CA 1
ATOM 1604 C C . THR A 1 209 ? -6.816 -23.484 -21.484 1 97.94 209 THR A C 1
ATOM 1606 O O . THR A 1 209 ? -7.008 -23.891 -20.328 1 97.94 209 THR A O 1
ATOM 1609 N N . CYS A 1 210 ? -5.762 -22.844 -21.797 1 98.75 210 CYS A N 1
ATOM 1610 C CA . CYS A 1 210 ? -4.707 -22.547 -20.844 1 98.75 210 CYS A CA 1
ATOM 1611 C C . CYS A 1 210 ? -4.395 -21.047 -20.828 1 98.75 210 CYS A C 1
ATOM 1613 O O . CYS A 1 210 ? -4.109 -20.469 -21.875 1 98.75 210 CYS A O 1
ATOM 1615 N N . LEU A 1 211 ? -4.5 -20.453 -19.672 1 98.88 211 LEU A N 1
ATOM 1616 C CA . LEU A 1 211 ? -4.188 -19.031 -19.516 1 98.88 211 LEU A CA 1
ATOM 1617 C C . LEU A 1 211 ? -2.719 -18.844 -19.141 1 98.88 211 LEU A C 1
ATOM 1619 O O . LEU A 1 211 ? -2.16 -19.625 -18.375 1 98.88 211 LEU A O 1
ATOM 1623 N N . TYR A 1 212 ? -2.096 -17.875 -19.766 1 98.88 212 TYR A N 1
ATOM 1624 C CA . TYR A 1 212 ? -0.776 -17.406 -19.359 1 98.88 212 TYR A CA 1
ATOM 1625 C C . TYR A 1 212 ? -0.847 -15.984 -18.812 1 98.88 212 TYR A C 1
ATOM 1627 O O . TYR A 1 212 ? -0.992 -15.023 -19.578 1 98.88 212 TYR A O 1
ATOM 1635 N N . ALA A 1 213 ? -0.761 -15.867 -17.5 1 98.88 213 ALA A N 1
ATOM 1636 C CA . ALA A 1 213 ? -0.775 -14.578 -16.828 1 98.88 213 ALA A CA 1
ATOM 1637 C C . ALA A 1 213 ? 0.617 -13.953 -16.797 1 98.88 213 ALA A C 1
ATOM 1639 O O . ALA A 1 213 ? 1.399 -14.188 -15.883 1 98.88 213 ALA A O 1
ATOM 1640 N N . VAL A 1 214 ? 0.86 -13.094 -17.75 1 98.88 214 VAL A N 1
ATOM 1641 C CA . VAL A 1 214 ? 2.146 -12.414 -17.859 1 98.88 214 VAL A CA 1
ATOM 1642 C C . VAL A 1 214 ? 2.209 -11.258 -16.875 1 98.88 214 VAL A C 1
ATOM 1644 O O . VAL A 1 214 ? 1.224 -10.547 -16.672 1 98.88 214 VAL A O 1
ATOM 1647 N N . ASN A 1 215 ? 3.332 -11.094 -16.172 1 98.88 215 ASN A N 1
ATOM 1648 C CA . ASN A 1 215 ? 3.508 -10 -15.211 1 98.88 215 ASN A CA 1
ATOM 1649 C C . ASN A 1 215 ? 3.756 -8.672 -15.914 1 98.88 215 ASN A C 1
ATOM 1651 O O . ASN A 1 215 ? 4.82 -8.469 -16.5 1 98.88 215 ASN A O 1
ATOM 1655 N N . ILE A 1 216 ? 2.809 -7.781 -15.758 1 98.81 216 ILE A N 1
ATOM 1656 C CA . ILE A 1 216 ? 2.908 -6.508 -16.469 1 98.81 216 ILE A CA 1
ATOM 1657 C C . ILE A 1 216 ? 3.266 -5.398 -15.484 1 98.81 216 ILE A C 1
ATOM 1659 O O . ILE A 1 216 ? 3.197 -4.215 -15.82 1 98.81 216 ILE A O 1
ATOM 1663 N N . THR A 1 217 ? 3.619 -5.707 -14.258 1 98.56 217 THR A N 1
ATOM 1664 C CA . THR A 1 217 ? 3.922 -4.719 -13.227 1 98.56 217 THR A CA 1
ATOM 1665 C C . THR A 1 217 ? 5.023 -3.771 -13.695 1 98.56 217 THR A C 1
ATOM 1667 O O . THR A 1 217 ? 6.113 -4.211 -14.062 1 98.56 217 THR A O 1
ATOM 1670 N N . GLY A 1 218 ? 4.75 -2.529 -13.727 1 97.19 218 GLY A N 1
ATOM 1671 C CA . GLY A 1 218 ? 5.672 -1.508 -14.195 1 97.19 218 GLY A CA 1
ATOM 1672 C C . GLY A 1 218 ? 4.992 -0.182 -14.484 1 97.19 218 GLY A C 1
ATOM 1673 O O . GLY A 1 218 ? 3.799 -0.018 -14.227 1 97.19 218 GLY A O 1
ATOM 1674 N N . GLU A 1 219 ? 5.77 0.746 -14.977 1 95 219 GLU A N 1
ATOM 1675 C CA . GLU A 1 219 ? 5.25 2.076 -15.273 1 95 219 GLU A CA 1
ATOM 1676 C C . GLU A 1 219 ? 4.164 2.016 -16.344 1 95 219 GLU A C 1
ATOM 1678 O O . GLU A 1 219 ? 4.32 1.336 -17.359 1 95 219 GLU A O 1
ATOM 1683 N N . ASN A 1 220 ? 3.068 2.723 -16.109 1 94.62 220 ASN A N 1
ATOM 1684 C CA . ASN A 1 220 ? 1.946 2.801 -17.031 1 94.62 220 ASN A CA 1
ATOM 1685 C C . ASN A 1 220 ? 1.337 1.426 -17.297 1 94.62 220 ASN A C 1
ATOM 1687 O O . ASN A 1 220 ? 1.367 0.932 -18.422 1 94.62 220 ASN A O 1
ATOM 1691 N N . LEU A 1 221 ? 0.634 0.892 -16.344 1 97.06 221 LEU A N 1
ATOM 1692 C CA . LEU A 1 221 ? 0.079 -0.458 -16.328 1 97.06 221 LEU A CA 1
ATOM 1693 C C . LEU A 1 221 ? -0.778 -0.695 -17.578 1 97.06 221 LEU A C 1
ATOM 1695 O O . LEU A 1 221 ? -0.688 -1.751 -18.203 1 97.06 221 LEU A O 1
ATOM 1699 N N . PHE A 1 222 ? -1.619 0.278 -17.891 1 97.94 222 PHE A N 1
ATOM 1700 C CA . PHE A 1 222 ? -2.537 0.102 -19.016 1 97.94 222 PHE A CA 1
ATOM 1701 C C . PHE A 1 222 ? -1.773 -0.048 -20.328 1 97.94 222 PHE A C 1
ATOM 1703 O O . PHE A 1 222 ? -2.117 -0.89 -21.156 1 97.94 222 PHE A O 1
ATOM 1710 N N . ASP A 1 223 ? -0.78 0.776 -20.531 1 97.69 223 ASP A N 1
ATOM 1711 C CA . ASP A 1 223 ? 0.048 0.677 -21.734 1 97.69 223 ASP A CA 1
ATOM 1712 C C . ASP A 1 223 ? 0.75 -0.678 -21.797 1 97.69 223 ASP A C 1
ATOM 1714 O O . ASP A 1 223 ? 0.834 -1.283 -22.875 1 97.69 223 ASP A O 1
ATOM 1718 N N . ARG A 1 224 ? 1.26 -1.128 -20.719 1 98.12 224 ARG A N 1
ATOM 1719 C CA . ARG A 1 224 ? 1.927 -2.424 -20.672 1 98.12 224 ARG A CA 1
ATOM 1720 C C . ARG A 1 224 ? 0.946 -3.557 -20.953 1 98.12 224 ARG A C 1
ATOM 1722 O O . ARG A 1 224 ? 1.296 -4.535 -21.609 1 98.12 224 ARG A O 1
ATOM 1729 N N . ALA A 1 225 ? -0.272 -3.408 -20.406 1 98.81 225 ALA A N 1
ATOM 1730 C CA . ALA A 1 225 ? -1.316 -4.387 -20.703 1 98.81 225 ALA A CA 1
ATOM 1731 C C . ALA A 1 225 ? -1.594 -4.461 -22.203 1 98.81 225 ALA A C 1
ATOM 1733 O O . ALA A 1 225 ? -1.676 -5.555 -22.766 1 98.81 225 ALA A O 1
ATOM 1734 N N . ARG A 1 226 ? -1.7 -3.311 -22.844 1 98.69 226 ARG A N 1
ATOM 1735 C CA . ARG A 1 226 ? -1.97 -3.262 -24.281 1 98.69 226 ARG A CA 1
ATOM 1736 C C . ARG A 1 226 ? -0.843 -3.918 -25.062 1 98.69 226 ARG A C 1
ATOM 1738 O O . ARG A 1 226 ? -1.096 -4.676 -26 1 98.69 226 ARG A O 1
ATOM 1745 N N . ARG A 1 227 ? 0.348 -3.643 -24.641 1 98.75 227 ARG A N 1
ATOM 1746 C CA . ARG A 1 227 ? 1.503 -4.215 -25.328 1 98.75 227 ARG A CA 1
ATOM 1747 C C . ARG A 1 227 ? 1.543 -5.73 -25.156 1 98.75 227 ARG A C 1
ATOM 1749 O O . ARG A 1 227 ? 1.88 -6.461 -26.094 1 98.75 227 ARG A O 1
ATOM 1756 N N . ALA A 1 228 ? 1.267 -6.176 -23.938 1 98.88 228 ALA A N 1
ATOM 1757 C CA . ALA A 1 228 ? 1.214 -7.613 -23.688 1 98.88 228 ALA A CA 1
ATOM 1758 C C . ALA A 1 228 ? 0.127 -8.273 -24.531 1 98.88 228 ALA A C 1
ATOM 1760 O O . ALA A 1 228 ? 0.349 -9.328 -25.125 1 98.88 228 ALA A O 1
ATOM 1761 N N . ILE A 1 229 ? -1.05 -7.656 -24.609 1 98.75 229 ILE A N 1
ATOM 1762 C CA . ILE A 1 229 ? -2.18 -8.172 -25.375 1 98.75 229 ILE A CA 1
ATOM 1763 C C . ILE A 1 229 ? -1.822 -8.219 -26.859 1 98.75 229 ILE A C 1
ATOM 1765 O O . ILE A 1 229 ? -2.1 -9.203 -27.547 1 98.75 229 ILE A O 1
ATOM 1769 N N . ASP A 1 230 ? -1.188 -7.16 -27.328 1 98.69 230 ASP A N 1
ATOM 1770 C CA . ASP A 1 230 ? -0.747 -7.098 -28.719 1 98.69 230 ASP A CA 1
ATOM 1771 C C . ASP A 1 230 ? 0.246 -8.219 -29.031 1 98.69 230 ASP A C 1
ATOM 1773 O O . ASP A 1 230 ? 0.29 -8.719 -30.156 1 98.69 230 ASP A O 1
ATOM 1777 N N . ALA A 1 231 ? 0.991 -8.609 -28.016 1 98.69 231 ALA A N 1
ATOM 1778 C CA . ALA A 1 231 ? 1.981 -9.664 -28.188 1 98.69 231 ALA A CA 1
ATOM 1779 C C . ALA A 1 231 ? 1.33 -11.047 -28.094 1 98.69 231 ALA A C 1
ATOM 1781 O O . ALA A 1 231 ? 1.979 -12.062 -28.359 1 98.69 231 ALA A O 1
ATOM 1782 N N . GLY A 1 232 ? 0.096 -11.117 -27.672 1 98.38 232 GLY A N 1
ATOM 1783 C CA . GLY A 1 232 ? -0.643 -12.367 -27.703 1 98.38 232 GLY A CA 1
ATOM 1784 C C . GLY A 1 232 ? -1.083 -12.844 -26.328 1 98.38 232 GLY A C 1
ATOM 1785 O O . GLY A 1 232 ? -1.637 -13.938 -26.203 1 98.38 232 GLY A O 1
ATOM 1786 N N . ALA A 1 233 ? -0.957 -12.031 -25.344 1 98.62 233 ALA A N 1
ATOM 1787 C CA . ALA A 1 233 ? -1.306 -12.438 -23.984 1 98.62 233 ALA A CA 1
ATOM 1788 C C . ALA A 1 233 ? -2.801 -12.719 -23.875 1 98.62 233 ALA A C 1
ATOM 1790 O O . ALA A 1 233 ? -3.621 -11.992 -24.438 1 98.62 233 ALA A O 1
ATOM 1791 N N . ASN A 1 234 ? -3.131 -13.75 -23.141 1 98.69 234 ASN A N 1
ATOM 1792 C CA . ASN A 1 234 ? -4.539 -14.062 -22.922 1 98.69 234 ASN A CA 1
ATOM 1793 C C . ASN A 1 234 ? -4.926 -13.922 -21.453 1 98.69 234 ASN A C 1
ATOM 1795 O O . ASN A 1 234 ? -6.062 -14.195 -21.078 1 98.69 234 ASN A O 1
ATOM 1799 N N . ALA A 1 235 ? -4.027 -13.523 -20.609 1 98.88 235 ALA A N 1
ATOM 1800 C CA . ALA A 1 235 ? -4.215 -13.125 -19.219 1 98.88 235 ALA A CA 1
ATOM 1801 C C . ALA A 1 235 ? -3.078 -12.227 -18.75 1 98.88 235 ALA A C 1
ATOM 1803 O O . ALA A 1 235 ? -1.99 -12.227 -19.328 1 98.88 235 ALA A O 1
ATOM 1804 N N . LEU A 1 236 ? -3.346 -11.43 -17.734 1 98.94 236 LEU A N 1
ATOM 1805 C CA . LEU A 1 236 ? -2.389 -10.461 -17.219 1 98.94 236 LEU A CA 1
ATOM 1806 C C . LEU A 1 236 ? -2.193 -10.633 -15.711 1 98.94 236 LEU A C 1
ATOM 1808 O O . LEU A 1 236 ? -3.113 -11.055 -15.008 1 98.94 236 LEU A O 1
ATOM 1812 N N . MET A 1 237 ? -1.018 -10.297 -15.234 1 98.88 237 MET A N 1
ATOM 1813 C CA . MET A 1 237 ? -0.732 -10.344 -13.805 1 98.88 237 MET A CA 1
ATOM 1814 C C . MET A 1 237 ? -0.155 -9.016 -13.32 1 98.88 237 MET A C 1
ATOM 1816 O O . MET A 1 237 ? 0.624 -8.375 -14.031 1 98.88 237 MET A O 1
ATOM 1820 N N . VAL A 1 238 ? -0.536 -8.602 -12.148 1 98.81 238 VAL A N 1
ATOM 1821 C CA . VAL A 1 238 ? -0.018 -7.395 -11.516 1 98.81 238 VAL A CA 1
ATOM 1822 C C . VAL A 1 238 ? 0.311 -7.68 -10.047 1 98.81 238 VAL A C 1
ATOM 1824 O O . VAL A 1 238 ? -0.442 -8.375 -9.359 1 98.81 238 VAL A O 1
ATOM 1827 N N . ASN A 1 239 ? 1.506 -7.227 -9.617 1 98.69 239 ASN A N 1
ATOM 1828 C CA . ASN A 1 239 ? 1.744 -7.133 -8.18 1 98.69 239 ASN A CA 1
ATOM 1829 C C . ASN A 1 239 ? 0.943 -5.996 -7.555 1 98.69 239 ASN A C 1
ATOM 1831 O O . ASN A 1 239 ? 1.463 -4.895 -7.363 1 98.69 239 ASN A O 1
ATOM 1835 N N . TYR A 1 240 ? -0.272 -6.332 -7.145 1 98.38 240 TYR A N 1
ATOM 1836 C CA . TYR A 1 240 ? -1.225 -5.266 -6.867 1 98.38 240 TYR A CA 1
ATOM 1837 C C . TYR A 1 240 ? -0.891 -4.562 -5.559 1 98.38 240 TYR A C 1
ATOM 1839 O O . TYR A 1 240 ? -1.18 -3.375 -5.391 1 98.38 240 TYR A O 1
ATOM 1847 N N . GLN A 1 241 ? -0.268 -5.297 -4.609 1 97.5 241 GLN A N 1
ATOM 1848 C CA . GLN A 1 241 ? 0.145 -4.648 -3.369 1 97.5 241 GLN A CA 1
ATOM 1849 C C . GLN A 1 241 ? 1.216 -3.592 -3.631 1 97.5 241 GLN A C 1
ATOM 1851 O O . GLN A 1 241 ? 1.142 -2.48 -3.102 1 97.5 241 GLN A O 1
ATOM 1856 N N . ALA A 1 242 ? 2.182 -3.928 -4.434 1 96.81 242 ALA A N 1
ATOM 1857 C CA . ALA A 1 242 ? 3.301 -3.029 -4.707 1 96.81 242 ALA A CA 1
ATOM 1858 C C . ALA A 1 242 ? 2.852 -1.837 -5.547 1 96.81 242 ALA A C 1
ATOM 1860 O O . ALA A 1 242 ? 3.33 -0.717 -5.352 1 96.81 242 ALA A O 1
ATOM 1861 N N . MET A 1 243 ? 1.983 -2.111 -6.473 1 97.81 243 MET A N 1
ATOM 1862 C CA . MET A 1 243 ? 1.463 -1.023 -7.297 1 97.81 243 MET A CA 1
ATOM 1863 C C . MET A 1 243 ? 0.607 -0.074 -6.465 1 97.81 243 MET A C 1
ATOM 1865 O O . MET A 1 243 ? 0.748 1.146 -6.566 1 97.81 243 MET A O 1
ATOM 1869 N N . GLY A 1 244 ? -0.301 -0.675 -5.676 1 97.25 244 GLY A N 1
ATOM 1870 C CA . GLY A 1 244 ? -1.184 0.118 -4.832 1 97.25 244 GLY A CA 1
ATOM 1871 C C . GLY A 1 244 ? -2.635 0.064 -5.273 1 97.25 244 GLY A C 1
ATOM 1872 O O . GLY A 1 244 ? -2.924 -0.137 -6.457 1 97.25 244 GLY A O 1
ATOM 1873 N N . TRP A 1 245 ? -3.57 0.373 -4.359 1 97.12 245 TRP A N 1
ATOM 1874 C CA . TRP A 1 245 ? -5.012 0.281 -4.586 1 97.12 245 TRP A CA 1
ATOM 1875 C C . TRP A 1 245 ? -5.449 1.23 -5.695 1 97.12 245 TRP A C 1
ATOM 1877 O O . TRP A 1 245 ? -6.277 0.874 -6.535 1 97.12 245 TRP A O 1
ATOM 1887 N N . GLY A 1 246 ? -4.895 2.416 -5.68 1 97.25 246 GLY A N 1
ATOM 1888 C CA . GLY A 1 246 ? -5.262 3.393 -6.695 1 97.25 246 GLY A CA 1
ATOM 1889 C C . GLY A 1 246 ? -4.816 3.002 -8.086 1 97.25 246 GLY A C 1
ATOM 1890 O O . GLY A 1 246 ? -5.582 3.113 -9.047 1 97.25 246 GLY A O 1
ATOM 1891 N N . ALA A 1 247 ? -3.594 2.496 -8.18 1 97.12 247 ALA A N 1
ATOM 1892 C CA . ALA A 1 247 ? -3.037 2.102 -9.469 1 97.12 247 ALA A CA 1
ATOM 1893 C C . ALA A 1 247 ? -3.85 0.973 -10.094 1 97.12 247 ALA A C 1
ATOM 1895 O O . ALA A 1 247 ? -4.16 1.011 -11.289 1 97.12 247 ALA A O 1
ATOM 1896 N N . VAL A 1 248 ? -4.203 0.02 -9.312 1 98.06 248 VAL A N 1
ATOM 1897 C CA . VAL A 1 248 ? -4.84 -1.181 -9.836 1 98.06 248 VAL A CA 1
ATOM 1898 C C . VAL A 1 248 ? -6.305 -0.887 -10.156 1 98.06 248 VAL A C 1
ATOM 1900 O O . VAL A 1 248 ? -6.828 -1.349 -11.18 1 98.06 248 VAL A O 1
ATOM 1903 N N . GLU A 1 249 ? -6.984 -0.139 -9.266 1 98 249 GLU A N 1
ATOM 1904 C CA . GLU A 1 249 ? -8.359 0.234 -9.562 1 98 249 GLU A CA 1
ATOM 1905 C C . GLU A 1 249 ? -8.453 1.04 -10.852 1 98 249 GLU A C 1
ATOM 1907 O O . GLU A 1 249 ? -9.328 0.794 -11.688 1 98 249 GLU A O 1
ATOM 1912 N N . ASP A 1 250 ? -7.582 2.02 -11.023 1 98 250 ASP A N 1
ATOM 1913 C CA . ASP A 1 250 ? -7.559 2.824 -12.242 1 98 250 ASP A CA 1
ATOM 1914 C C . ASP A 1 250 ? -7.289 1.954 -13.469 1 98 250 ASP A C 1
ATOM 1916 O O . ASP A 1 250 ? -7.871 2.174 -14.531 1 98 250 ASP A O 1
ATOM 1920 N N . PHE A 1 251 ? -6.398 1.027 -13.32 1 98.62 251 PHE A N 1
ATOM 1921 C CA . PHE A 1 251 ? -6.059 0.095 -14.391 1 98.62 251 PHE A CA 1
ATOM 1922 C C . PHE A 1 251 ? -7.281 -0.705 -14.82 1 98.62 251 PHE A C 1
ATOM 1924 O O . PHE A 1 251 ? -7.598 -0.771 -16.016 1 98.62 251 PHE A O 1
ATOM 1931 N N . ILE A 1 252 ? -8.008 -1.233 -13.859 1 98.69 252 ILE A N 1
ATOM 1932 C CA . ILE A 1 252 ? -9.18 -2.057 -14.148 1 98.69 252 ILE A CA 1
ATOM 1933 C C . ILE A 1 252 ? -10.266 -1.201 -14.797 1 98.69 252 ILE A C 1
ATOM 1935 O O . ILE A 1 252 ? -10.914 -1.632 -15.758 1 98.69 252 ILE A O 1
ATOM 1939 N N . ARG A 1 253 ? -10.461 0.003 -14.289 1 98 253 ARG A N 1
ATOM 1940 C CA . ARG A 1 253 ? -11.422 0.92 -14.891 1 98 253 ARG A CA 1
ATOM 1941 C C . ARG A 1 253 ? -11.062 1.223 -16.344 1 98 253 ARG A C 1
ATOM 1943 O O . ARG A 1 253 ? -11.938 1.304 -17.203 1 98 253 ARG A O 1
ATOM 1950 N N . ALA A 1 254 ? -9.773 1.4 -16.594 1 98.06 254 ALA A N 1
ATOM 1951 C CA . ALA A 1 254 ? -9.312 1.671 -17.953 1 98.06 254 ALA A CA 1
ATOM 1952 C C . ALA A 1 254 ? -9.578 0.478 -18.875 1 98.06 254 ALA A C 1
ATOM 1954 O O . ALA A 1 254 ? -10.031 0.647 -20 1 98.06 254 ALA A O 1
ATOM 1955 N N . MET A 1 255 ? -9.25 -0.705 -18.391 1 98.62 255 MET A N 1
ATOM 1956 C CA . MET A 1 255 ? -9.516 -1.917 -19.156 1 98.62 255 MET A CA 1
ATOM 1957 C C . MET A 1 255 ? -10.992 -2.031 -19.516 1 98.62 255 MET A C 1
ATOM 1959 O O . MET A 1 255 ? -11.336 -2.357 -20.656 1 98.62 255 MET A O 1
ATOM 1963 N N . LYS A 1 256 ? -11.82 -1.738 -18.531 1 97.38 256 LYS A N 1
ATOM 1964 C CA . LYS A 1 256 ? -13.266 -1.801 -18.734 1 97.38 256 LYS A CA 1
ATOM 1965 C C . LYS A 1 256 ? -13.719 -0.764 -19.75 1 97.38 256 LYS A C 1
ATOM 1967 O O . LYS A 1 256 ? -14.523 -1.068 -20.641 1 97.38 256 LYS A O 1
ATOM 1972 N N . ARG A 1 257 ? -13.234 0.417 -19.594 1 97.06 257 ARG A N 1
ATOM 1973 C CA . ARG A 1 257 ? -13.602 1.513 -20.484 1 97.06 257 ARG A CA 1
ATOM 1974 C C . ARG A 1 257 ? -13.25 1.18 -21.938 1 97.06 257 ARG A C 1
ATOM 1976 O O . ARG A 1 257 ? -13.992 1.519 -22.859 1 97.06 257 ARG A O 1
ATOM 1983 N N . GLU A 1 258 ? -12.148 0.497 -22.125 1 98.06 258 GLU A N 1
ATOM 1984 C CA . GLU A 1 258 ? -11.672 0.163 -23.469 1 98.06 258 GLU A CA 1
ATOM 1985 C C . GLU A 1 258 ? -12.172 -1.21 -23.906 1 98.06 258 GLU A C 1
ATOM 1987 O O . GLU A 1 258 ? -11.773 -1.717 -24.953 1 98.06 258 GLU A O 1
ATOM 1992 N N . LYS A 1 259 ? -12.984 -1.895 -23.125 1 97.81 259 LYS A N 1
ATOM 1993 C CA . LYS A 1 259 ? -13.617 -3.182 -23.391 1 97.81 259 LYS A CA 1
ATOM 1994 C C . LYS A 1 259 ? -12.578 -4.277 -23.594 1 97.81 259 LYS A C 1
ATOM 1996 O O . LYS A 1 259 ? -12.734 -5.141 -24.453 1 97.81 259 LYS A O 1
ATOM 2001 N N . LEU A 1 260 ? -11.5 -4.098 -22.906 1 98.44 260 LEU A N 1
ATOM 2002 C CA . LEU A 1 260 ? -10.477 -5.141 -22.859 1 98.44 260 LEU A CA 1
ATOM 2003 C C . LEU A 1 260 ? -10.711 -6.066 -21.672 1 98.44 260 LEU A C 1
ATOM 2005 O O . LEU A 1 260 ? -10.164 -5.848 -20.578 1 98.44 260 LEU A O 1
ATOM 2009 N N . ILE A 1 261 ? -11.508 -7.09 -21.922 1 98.5 261 ILE A N 1
ATOM 2010 C CA . ILE A 1 261 ? -11.938 -7.984 -20.859 1 98.5 261 ILE A CA 1
ATOM 2011 C C . ILE A 1 261 ? -11.023 -9.211 -20.812 1 98.5 261 ILE A C 1
ATOM 2013 O O . ILE A 1 261 ? -11.227 -10.172 -21.562 1 98.5 261 ILE A O 1
ATOM 2017 N N . TYR A 1 262 ? -9.992 -9.203 -19.969 1 98.69 262 TYR A N 1
ATOM 2018 C CA . TYR A 1 262 ? -9.008 -10.258 -19.75 1 98.69 262 TYR A CA 1
ATOM 2019 C C . TYR A 1 262 ? -8.938 -10.633 -18.266 1 98.69 262 TYR A C 1
ATOM 2021 O O . TYR A 1 262 ? -9.172 -9.797 -17.406 1 98.69 262 TYR A O 1
ATOM 2029 N N . PRO A 1 263 ? -8.688 -11.914 -17.953 1 98.75 263 PRO A N 1
ATOM 2030 C CA . PRO A 1 263 ? -8.469 -12.25 -16.547 1 98.75 263 PRO A CA 1
ATOM 2031 C C . PRO A 1 263 ? -7.254 -11.539 -15.945 1 98.75 263 PRO A C 1
ATOM 2033 O O . PRO A 1 263 ? -6.195 -11.492 -16.578 1 98.75 263 PRO A O 1
ATOM 2036 N N . ILE A 1 264 ? -7.457 -10.992 -14.773 1 98.94 264 ILE A N 1
ATOM 2037 C CA . ILE A 1 264 ? -6.375 -10.305 -14.086 1 98.94 264 ILE A CA 1
ATOM 2038 C C . ILE A 1 264 ? -5.941 -11.109 -12.867 1 98.94 264 ILE A C 1
ATOM 2040 O O . ILE A 1 264 ? -6.727 -11.328 -11.945 1 98.94 264 ILE A O 1
ATOM 2044 N N . PHE A 1 265 ? -4.703 -11.594 -12.898 1 98.94 265 PHE A N 1
ATOM 2045 C CA . PHE A 1 265 ? -4.062 -12.25 -11.766 1 98.94 265 PHE A CA 1
ATOM 2046 C C . PHE A 1 265 ? -3.426 -11.227 -10.836 1 98.94 265 PHE A C 1
ATOM 2048 O O . PHE A 1 265 ? -2.641 -10.383 -11.273 1 98.94 265 PHE A O 1
ATOM 2055 N N . GLY A 1 266 ? -3.838 -11.242 -9.562 1 98.81 266 GLY A N 1
ATOM 2056 C CA . GLY A 1 266 ? -3.27 -10.328 -8.594 1 98.81 266 GLY A CA 1
ATOM 2057 C C . GLY A 1 266 ? -2.311 -11 -7.629 1 98.81 266 GLY A C 1
ATOM 2058 O O . GLY A 1 266 ? -2.73 -11.781 -6.773 1 98.81 266 GLY A O 1
ATOM 2059 N N . HIS A 1 267 ? -1.029 -10.695 -7.734 1 98.75 267 HIS A N 1
ATOM 2060 C CA . HIS A 1 267 ? -0.056 -11.211 -6.781 1 98.75 267 HIS A CA 1
ATOM 2061 C C . HIS A 1 267 ? 0.038 -10.328 -5.547 1 98.75 267 HIS A C 1
ATOM 2063 O O . HIS A 1 267 ? 0.145 -9.102 -5.664 1 98.75 267 HIS A O 1
ATOM 2069 N N . CYS A 1 268 ? 0.078 -10.906 -4.398 1 97.69 268 CYS A N 1
ATOM 2070 C CA . CYS A 1 268 ? -0.045 -10.18 -3.135 1 97.69 268 CYS A CA 1
ATOM 2071 C C . CYS A 1 268 ? 1.326 -9.875 -2.545 1 97.69 268 CYS A C 1
ATOM 2073 O O . CYS A 1 268 ? 1.434 -9.5 -1.378 1 97.69 268 CYS A O 1
ATOM 2075 N N . ALA A 1 269 ? 2.4 -10 -3.285 1 96.12 269 ALA A N 1
ATOM 2076 C CA . ALA A 1 269 ? 3.748 -9.766 -2.777 1 96.12 269 ALA A CA 1
ATOM 2077 C C . ALA A 1 269 ? 3.818 -8.453 -1.997 1 96.12 269 ALA A C 1
ATOM 2079 O O . ALA A 1 269 ? 3.562 -7.383 -2.549 1 96.12 269 ALA A O 1
ATOM 2080 N N . GLY A 1 270 ? 4.137 -8.578 -0.682 1 96.5 270 GLY A N 1
ATOM 2081 C CA . GLY A 1 270 ? 4.246 -7.414 0.181 1 96.5 270 GLY A CA 1
ATOM 2082 C C . GLY A 1 270 ? 3.07 -7.258 1.126 1 96.5 270 GLY A C 1
ATOM 2083 O O . GLY A 1 270 ? 3.131 -6.473 2.076 1 96.5 270 GLY A O 1
ATOM 2084 N N . MET A 1 271 ? 2.002 -8.039 0.976 1 97.12 271 MET A N 1
ATOM 2085 C CA . MET A 1 271 ? 0.768 -7.855 1.736 1 97.12 271 MET A CA 1
ATOM 2086 C C . MET A 1 271 ? 0.961 -8.266 3.193 1 97.12 271 MET A C 1
ATOM 2088 O O . MET A 1 271 ? 0.205 -7.836 4.066 1 97.12 271 MET A O 1
ATOM 2092 N N . GLY A 1 272 ? 1.989 -9.078 3.412 1 96.31 272 GLY A N 1
ATOM 2093 C CA . GLY A 1 272 ? 2.277 -9.477 4.777 1 96.31 272 GLY A CA 1
ATOM 2094 C C . GLY A 1 272 ? 2.508 -8.305 5.707 1 96.31 272 GLY A C 1
ATOM 2095 O O . GLY A 1 272 ? 2.25 -8.391 6.91 1 96.31 272 GLY A O 1
ATOM 2096 N N . ALA A 1 273 ? 2.92 -7.227 5.156 1 95.5 273 ALA A N 1
ATOM 2097 C CA . ALA A 1 273 ? 3.137 -6.023 5.957 1 95.5 273 ALA A CA 1
ATOM 2098 C C . ALA A 1 273 ? 1.836 -5.551 6.602 1 95.5 273 ALA A C 1
ATOM 2100 O O . ALA A 1 273 ? 1.852 -4.949 7.676 1 95.5 273 ALA A O 1
ATOM 2101 N N . TYR A 1 274 ? 0.729 -5.855 5.996 1 95.88 274 TYR A N 1
ATOM 2102 C CA . TYR A 1 274 ? -0.57 -5.406 6.484 1 95.88 274 TYR A CA 1
ATOM 2103 C C . TYR A 1 274 ? -1.138 -6.387 7.504 1 95.88 274 TYR A C 1
ATOM 2105 O O . TYR A 1 274 ? -1.76 -5.98 8.484 1 95.88 274 TYR A O 1
ATOM 2113 N N . TYR A 1 275 ? -0.88 -7.672 7.293 1 95.38 275 TYR A N 1
ATOM 2114 C CA . TYR A 1 275 ? -1.783 -8.578 7.992 1 95.38 275 TYR A CA 1
ATOM 2115 C C . TYR A 1 275 ? -1.034 -9.398 9.039 1 95.38 275 TYR A C 1
ATOM 2117 O O . TYR A 1 275 ? -1.651 -10.047 9.883 1 95.38 275 TYR A O 1
ATOM 2125 N N . ARG A 1 276 ? 0.266 -9.383 9.078 1 93.94 276 ARG A N 1
ATOM 2126 C CA . ARG A 1 276 ? 1.015 -10.32 9.906 1 93.94 276 ARG A CA 1
ATOM 2127 C C . ARG A 1 276 ? 0.898 -9.961 11.383 1 93.94 276 ARG A C 1
ATOM 2129 O O . ARG A 1 276 ? 0.915 -10.844 12.242 1 93.94 276 ARG A O 1
ATOM 2136 N N . SER A 1 277 ? 0.797 -8.695 11.648 1 92.88 277 SER A N 1
ATOM 2137 C CA . SER A 1 277 ? 0.683 -8.297 13.047 1 92.88 277 SER A CA 1
ATOM 2138 C C . SER A 1 277 ? -0.649 -8.742 13.641 1 92.88 277 SER A C 1
ATOM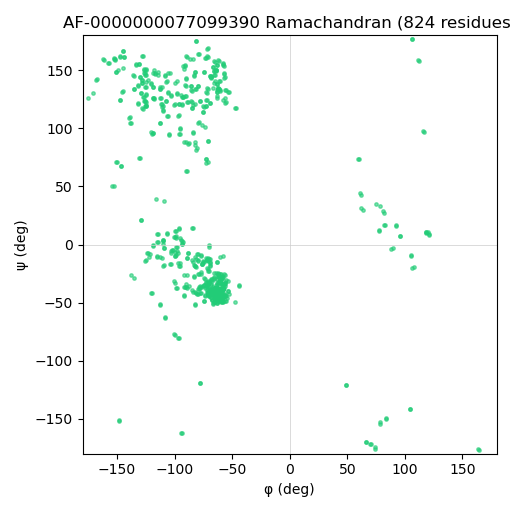 2140 O O . SER A 1 277 ? -1.688 -8.664 12.984 1 92.88 277 SER A O 1
ATOM 2142 N N . LYS A 1 278 ? -0.571 -9.109 14.867 1 89.19 278 LYS A N 1
ATOM 2143 C CA . LYS A 1 278 ? -1.779 -9.57 15.547 1 89.19 278 LYS A CA 1
ATOM 2144 C C . LYS A 1 278 ? -2.666 -8.391 15.945 1 89.19 278 LYS A C 1
ATOM 2146 O O . LYS A 1 278 ? -3.887 -8.539 16.047 1 89.19 278 LYS A O 1
ATOM 2151 N N . THR A 1 279 ? -2.043 -7.238 16.109 1 92.06 279 THR A N 1
ATOM 2152 C CA . THR A 1 279 ? -2.805 -6.18 16.75 1 92.06 279 THR A CA 1
ATOM 2153 C C . THR A 1 279 ? -2.877 -4.941 15.859 1 92.06 279 THR A C 1
ATOM 2155 O O . THR A 1 279 ? -3.602 -3.99 16.172 1 92.06 279 THR A O 1
ATOM 2158 N N . ASN A 1 280 ? -2.158 -4.953 14.781 1 94.69 280 ASN A N 1
ATOM 2159 C CA . ASN A 1 280 ? -2.141 -3.777 13.914 1 94.69 280 ASN A CA 1
ATOM 2160 C C . ASN A 1 280 ? -2.32 -4.156 12.445 1 94.69 280 ASN A C 1
ATOM 2162 O O . ASN A 1 280 ? -2.051 -5.297 12.062 1 94.69 280 ASN A O 1
ATOM 2166 N N . GLY A 1 281 ? -2.816 -3.223 11.711 1 97.12 281 GLY A N 1
ATOM 2167 C CA . GLY A 1 281 ? -2.869 -3.398 10.266 1 97.12 281 GLY A CA 1
ATOM 2168 C C . GLY A 1 281 ? -4.262 -3.723 9.758 1 97.12 281 GLY A C 1
ATOM 2169 O O . GLY A 1 281 ? -5.238 -3.1 10.172 1 97.12 281 GLY A O 1
ATOM 2170 N N . ILE A 1 282 ? -4.328 -4.613 8.766 1 98.25 282 ILE A N 1
ATOM 2171 C CA . ILE A 1 282 ? -5.555 -5.039 8.094 1 98.25 282 ILE A CA 1
ATOM 2172 C C . ILE A 1 282 ? -5.633 -6.562 8.086 1 98.25 282 ILE A C 1
ATOM 2174 O O . ILE A 1 282 ? -4.625 -7.242 7.871 1 98.25 282 ILE A O 1
ATOM 2178 N N . SER A 1 283 ? -6.797 -7.07 8.328 1 97.88 283 SER A N 1
ATOM 2179 C CA . SER A 1 283 ? -6.949 -8.516 8.406 1 97.88 283 SER A CA 1
ATOM 2180 C C . SER A 1 283 ? -6.586 -9.188 7.09 1 97.88 283 SER A C 1
ATOM 2182 O O . SER A 1 283 ? -6.672 -8.57 6.027 1 97.88 283 SER A O 1
ATOM 2184 N N . THR A 1 284 ? -6.266 -10.445 7.172 1 97.25 284 THR A N 1
ATOM 2185 C CA . THR A 1 284 ? -5.906 -11.242 6.004 1 97.25 284 THR A CA 1
ATOM 2186 C C . THR A 1 284 ? -7.082 -11.336 5.035 1 97.25 284 THR A C 1
ATOM 2188 O O . THR A 1 284 ? -6.926 -11.086 3.836 1 97.25 284 THR A O 1
ATOM 2191 N N . ALA A 1 285 ? -8.242 -11.641 5.539 1 97.88 285 ALA A N 1
ATOM 2192 C CA . ALA A 1 285 ? -9.438 -11.82 4.723 1 97.88 285 ALA A CA 1
ATOM 2193 C C . ALA A 1 285 ? -9.812 -10.531 4 1 97.88 285 ALA A C 1
ATOM 2195 O O . ALA A 1 285 ? -10.234 -10.562 2.842 1 97.88 285 ALA A O 1
ATOM 2196 N N . LEU A 1 286 ? -9.641 -9.477 4.672 1 98.44 286 LEU A N 1
ATOM 2197 C CA . LEU A 1 286 ? -9.969 -8.195 4.055 1 98.44 286 LEU A CA 1
ATOM 2198 C C . LEU A 1 286 ? -8.914 -7.809 3.021 1 98.44 286 LEU A C 1
ATOM 2200 O O . LEU A 1 286 ? -9.258 -7.438 1.895 1 98.44 286 LEU A O 1
ATOM 2204 N N . SER A 1 287 ? -7.672 -7.883 3.359 1 97.94 287 SER A N 1
ATOM 2205 C CA . SER A 1 287 ? -6.594 -7.371 2.518 1 97.94 287 SER A CA 1
ATOM 2206 C C . SER A 1 287 ? -6.41 -8.234 1.273 1 97.94 287 SER A C 1
ATOM 2208 O O . SER A 1 287 ? -6.332 -7.711 0.158 1 97.94 287 SER A O 1
ATOM 2210 N N . MET A 1 288 ? -6.461 -9.547 1.391 1 97.88 288 MET A N 1
ATOM 2211 C CA . MET A 1 288 ? -6.121 -10.43 0.276 1 97.88 288 MET A CA 1
ATOM 2212 C C . MET A 1 288 ? -7.379 -11.016 -0.358 1 97.88 288 MET A C 1
ATOM 2214 O O . MET A 1 288 ? -7.328 -11.555 -1.462 1 97.88 288 MET A O 1
ATOM 2218 N N . GLY A 1 289 ? -8.461 -10.961 0.305 1 98.19 289 GLY A N 1
ATOM 2219 C CA . GLY A 1 289 ? -9.719 -11.469 -0.222 1 98.19 289 GLY A CA 1
ATOM 2220 C C . GLY A 1 289 ? -10.617 -10.375 -0.775 1 98.19 289 GLY A C 1
ATOM 2221 O O . GLY A 1 289 ? -10.602 -10.102 -1.977 1 98.19 289 GLY A O 1
ATOM 2222 N N . LYS A 1 290 ? -11.258 -9.672 0.128 1 98.5 290 LYS A N 1
ATOM 2223 C CA . LYS A 1 290 ? -12.305 -8.734 -0.251 1 98.5 290 LYS A CA 1
ATOM 2224 C C . LYS A 1 290 ? -11.742 -7.562 -1.043 1 98.5 290 LYS A C 1
ATOM 2226 O O . LYS A 1 290 ? -12.266 -7.211 -2.102 1 98.5 290 LYS A O 1
ATOM 2231 N N . LEU A 1 291 ? -10.695 -6.906 -0.532 1 98.62 291 LEU A N 1
ATOM 2232 C CA . LEU A 1 291 ? -10.156 -5.73 -1.202 1 98.62 291 LEU A CA 1
ATOM 2233 C C . LEU A 1 291 ? -9.492 -6.109 -2.52 1 98.62 291 LEU A C 1
ATOM 2235 O O . LEU A 1 291 ? -9.562 -5.359 -3.496 1 98.62 291 LEU A O 1
ATOM 2239 N N . ALA A 1 292 ? -8.797 -7.254 -2.541 1 98.56 292 ALA A N 1
ATOM 2240 C CA . ALA A 1 292 ? -8.242 -7.734 -3.805 1 98.56 292 ALA A CA 1
ATOM 2241 C C . ALA A 1 292 ? -9.336 -7.93 -4.848 1 98.56 292 ALA A C 1
ATOM 2243 O O . ALA A 1 292 ? -9.203 -7.488 -5.992 1 98.56 292 ALA A O 1
ATOM 2244 N N . ARG A 1 293 ? -10.43 -8.516 -4.438 1 98.81 293 ARG A N 1
ATOM 2245 C CA . ARG A 1 293 ? -11.586 -8.742 -5.293 1 98.81 293 ARG A CA 1
ATOM 2246 C C . ARG A 1 293 ? -12.195 -7.426 -5.754 1 98.81 293 ARG A C 1
ATOM 2248 O O . ARG A 1 293 ? -12.406 -7.219 -6.953 1 98.81 293 ARG A O 1
ATOM 2255 N N . LEU A 1 294 ? -12.398 -6.531 -4.855 1 98.56 294 LEU A N 1
ATOM 2256 C CA . LEU A 1 294 ? -13.039 -5.258 -5.16 1 98.56 294 LEU A CA 1
ATOM 2257 C C . LEU A 1 294 ? -12.156 -4.402 -6.062 1 98.56 294 LEU A C 1
ATOM 2259 O O . LEU A 1 294 ? -12.656 -3.639 -6.891 1 98.56 294 LEU A O 1
ATOM 2263 N N . SER A 1 295 ? -10.828 -4.562 -5.953 1 97.62 295 SER A N 1
ATOM 2264 C CA . SER A 1 295 ? -9.906 -3.791 -6.777 1 97.62 295 SER A CA 1
ATOM 2265 C C . SER A 1 295 ? -9.852 -4.332 -8.203 1 97.62 295 SER A C 1
ATOM 2267 O O . SER A 1 295 ? -9.305 -3.686 -9.102 1 97.62 295 SER A O 1
ATOM 2269 N N . GLY A 1 296 ? -10.336 -5.586 -8.406 1 98.5 296 GLY A N 1
ATOM 2270 C CA . GLY A 1 296 ? -10.484 -6.062 -9.773 1 98.5 296 GLY A CA 1
ATOM 2271 C C . GLY A 1 296 ? -9.68 -7.316 -10.055 1 98.5 296 GLY A C 1
ATOM 2272 O O . GLY A 1 296 ? -9.578 -7.746 -11.211 1 98.5 296 GLY A O 1
ATOM 2273 N N . MET A 1 297 ? -9.086 -7.941 -9.039 1 98.81 297 MET A N 1
ATOM 2274 C CA . MET A 1 297 ? -8.32 -9.156 -9.273 1 98.81 297 MET A CA 1
ATOM 2275 C C . MET A 1 297 ? -9.242 -10.344 -9.523 1 98.81 297 MET A C 1
ATOM 2277 O O . MET A 1 297 ? -10 -10.742 -8.633 1 98.81 297 MET A O 1
ATOM 2281 N N . ASP A 1 298 ? -9.156 -10.93 -10.656 1 98.88 298 ASP A N 1
ATOM 2282 C CA . ASP A 1 298 ? -9.914 -12.133 -10.977 1 98.88 298 ASP A CA 1
ATOM 2283 C C . ASP A 1 298 ? -9.367 -13.344 -10.227 1 98.88 298 ASP A C 1
ATOM 2285 O O . ASP A 1 298 ? -10.125 -14.219 -9.805 1 98.88 298 ASP A O 1
ATOM 2289 N N . MET A 1 299 ? -8.062 -13.328 -10.094 1 98.94 299 MET A N 1
ATOM 2290 C CA . MET A 1 299 ? -7.344 -14.445 -9.484 1 98.94 299 MET A CA 1
ATOM 2291 C C . MET A 1 299 ? -6.371 -13.945 -8.422 1 98.94 299 MET A C 1
ATOM 2293 O O . MET A 1 299 ? -5.156 -13.984 -8.617 1 98.94 299 MET A O 1
ATOM 2297 N N . PRO A 1 300 ? -6.887 -13.547 -7.273 1 98.88 300 PRO A N 1
ATOM 2298 C CA . PRO A 1 300 ? -5.98 -13.094 -6.215 1 98.88 300 PRO A CA 1
ATOM 2299 C C . PRO A 1 300 ? -5.203 -14.242 -5.574 1 98.88 300 PRO A C 1
ATOM 2301 O O . PRO A 1 300 ? -5.789 -15.273 -5.23 1 98.88 300 PRO A O 1
ATOM 2304 N N . LEU A 1 301 ? -3.947 -14.039 -5.473 1 98.5 301 LEU A N 1
ATOM 2305 C CA . LEU A 1 301 ? -3.09 -15.031 -4.84 1 98.5 301 LEU A CA 1
ATOM 2306 C C . LEU A 1 301 ? -3.129 -14.898 -3.322 1 98.5 301 LEU A C 1
ATOM 2308 O O . LEU A 1 301 ? -3.051 -13.789 -2.789 1 98.5 301 LEU A O 1
ATOM 2312 N N . VAL A 1 302 ? -3.266 -16 -2.648 1 97.31 302 VAL A N 1
ATOM 2313 C CA . VAL A 1 302 ? -3.309 -16.078 -1.192 1 97.31 302 VAL A CA 1
ATOM 2314 C C . VAL A 1 302 ? -2.363 -17.172 -0.708 1 97.31 302 VAL A C 1
ATOM 2316 O O . VAL A 1 302 ? -2.295 -18.25 -1.303 1 97.31 302 VAL A O 1
ATOM 2319 N N . TYR A 1 303 ? -1.633 -16.875 0.321 1 94.69 303 TYR A N 1
ATOM 2320 C CA . TYR A 1 303 ? -0.737 -17.875 0.904 1 94.69 303 TYR A CA 1
ATOM 2321 C C . TYR A 1 303 ? -1.52 -18.906 1.695 1 94.69 303 TYR A C 1
ATOM 2323 O O . TYR A 1 303 ? -2.564 -18.609 2.275 1 94.69 303 TYR A O 1
ATOM 2331 N N . PRO A 1 304 ? -1.056 -20.094 1.744 1 92.81 304 PRO A N 1
ATOM 2332 C CA . PRO A 1 304 ? -1.783 -21.156 2.451 1 92.81 304 PRO A CA 1
ATOM 2333 C C . PRO A 1 304 ? -1.537 -21.125 3.957 1 92.81 304 PRO A C 1
ATOM 2335 O O . PRO A 1 304 ? -0.758 -20.312 4.449 1 92.81 304 PRO A O 1
ATOM 2338 N N . ASP A 1 305 ? -2.229 -21.984 4.66 1 92.56 305 ASP A N 1
ATOM 2339 C CA . ASP A 1 305 ? -2.102 -22.125 6.109 1 92.56 305 ASP A CA 1
ATOM 2340 C C . ASP A 1 305 ? -0.947 -23.062 6.465 1 92.56 305 ASP A C 1
ATOM 2342 O O . ASP A 1 305 ? -0.876 -23.578 7.586 1 92.56 305 ASP A O 1
ATOM 2346 N N . SER A 1 306 ? -0.129 -23.328 5.477 1 85.12 306 SER A N 1
ATOM 2347 C CA . SER A 1 306 ? 1.026 -24.203 5.695 1 85.12 306 SER A CA 1
ATOM 2348 C C . SER A 1 306 ? 2.312 -23.531 5.219 1 85.12 306 SER A C 1
ATOM 2350 O O . SER A 1 306 ? 2.271 -22.5 4.551 1 85.12 306 SER A O 1
ATOM 2352 N N . GLY A 1 307 ? 3.375 -24.078 5.703 1 77.88 307 GLY A N 1
ATOM 2353 C CA . GLY A 1 307 ? 4.664 -23.609 5.223 1 77.88 307 GLY A CA 1
ATOM 2354 C C . GLY A 1 307 ? 5.148 -22.359 5.945 1 77.88 307 GLY A C 1
ATOM 2355 O O . GLY A 1 307 ? 4.816 -22.156 7.113 1 77.88 307 GLY A O 1
ATOM 2356 N N . ARG A 1 308 ? 5.906 -21.578 5.191 1 76.44 308 ARG A N 1
ATOM 2357 C CA . ARG A 1 308 ? 6.637 -20.469 5.801 1 76.44 308 ARG A CA 1
ATOM 2358 C C . ARG A 1 308 ? 5.734 -19.25 6 1 76.44 308 ARG A C 1
ATOM 2360 O O . ARG A 1 308 ? 6.039 -18.375 6.809 1 76.44 308 ARG A O 1
ATOM 2367 N N . PHE A 1 309 ? 4.625 -19.125 5.324 1 80.44 309 PHE A N 1
ATOM 2368 C CA . PHE A 1 309 ? 3.74 -17.969 5.453 1 80.44 309 PHE A CA 1
ATOM 2369 C C . PHE A 1 309 ? 2.795 -18.141 6.637 1 80.44 309 PHE A C 1
ATOM 2371 O O . PHE A 1 309 ? 2.484 -17.172 7.332 1 80.44 309 PHE A O 1
ATOM 2378 N N . GLY A 1 310 ? 2.35 -19.281 6.754 1 76.38 310 GLY A N 1
ATOM 2379 C CA . GLY A 1 310 ? 1.72 -19.781 7.961 1 76.38 310 GLY A CA 1
ATOM 2380 C C . GLY A 1 310 ? 0.482 -19.016 8.367 1 76.38 310 GLY A C 1
ATOM 2381 O O . GLY A 1 310 ? 0.296 -18.703 9.547 1 76.38 310 GLY A O 1
ATOM 2382 N N . LEU A 1 311 ? -0.439 -18.672 7.484 1 90.31 311 LEU A N 1
ATOM 2383 C CA . LEU A 1 311 ? -1.763 -18.219 7.898 1 90.31 311 LEU A CA 1
ATOM 2384 C C . LEU A 1 311 ? -2.447 -19.266 8.773 1 90.31 311 LEU A C 1
ATOM 2386 O O . LEU A 1 311 ? -2.172 -20.469 8.641 1 90.31 311 LEU A O 1
ATOM 2390 N N . SER A 1 312 ? -3.268 -18.812 9.719 1 93.5 312 SER A N 1
ATOM 2391 C CA . SER A 1 312 ? -4.109 -19.812 10.367 1 93.5 312 SER A CA 1
ATOM 2392 C C . SER A 1 312 ? -5.121 -20.406 9.398 1 93.5 312 SER A C 1
ATOM 2394 O O . SER A 1 312 ? -5.488 -19.766 8.406 1 93.5 312 SER A O 1
ATOM 2396 N N . THR A 1 313 ? -5.52 -21.609 9.648 1 95.44 313 THR A N 1
ATOM 2397 C CA . THR A 1 313 ? -6.488 -22.281 8.789 1 95.44 313 THR A CA 1
ATOM 2398 C C . THR A 1 313 ? -7.781 -21.469 8.703 1 95.44 313 THR A C 1
ATOM 2400 O O . THR A 1 313 ? -8.391 -21.375 7.633 1 95.44 313 THR A O 1
ATOM 2403 N N . ASN A 1 314 ? -8.211 -20.875 9.781 1 95.38 314 ASN A N 1
ATOM 2404 C CA . ASN A 1 314 ? -9.43 -20.062 9.789 1 95.38 314 ASN A CA 1
ATOM 2405 C C . ASN A 1 314 ? -9.281 -18.828 8.906 1 95.38 314 ASN A C 1
ATOM 2407 O O . ASN A 1 314 ? -10.195 -18.484 8.148 1 95.38 314 ASN A O 1
ATOM 2411 N N . GLU A 1 315 ? -8.172 -18.141 9.047 1 94.88 315 GLU A N 1
ATOM 2412 C CA . GLU A 1 315 ? -7.918 -16.984 8.195 1 94.88 315 GLU A CA 1
ATOM 2413 C C . GLU A 1 315 ? -7.91 -17.359 6.723 1 94.88 315 GLU A C 1
ATOM 2415 O O . GLU A 1 315 ? -8.422 -16.625 5.879 1 94.88 315 GLU A O 1
ATOM 2420 N N . PHE A 1 316 ? -7.316 -18.531 6.531 1 96.31 316 PHE A N 1
ATOM 2421 C CA . PHE A 1 316 ? -7.207 -19.047 5.176 1 96.31 316 PHE A CA 1
ATOM 2422 C C . PHE A 1 316 ? -8.586 -19.297 4.574 1 96.31 316 PHE A C 1
ATOM 2424 O O . PHE A 1 316 ? -8.898 -18.812 3.488 1 96.31 316 PHE A O 1
ATOM 2431 N N . VAL A 1 317 ? -9.445 -19.922 5.23 1 97.38 317 VAL A N 1
ATOM 2432 C CA . VAL A 1 317 ? -10.797 -20.25 4.789 1 97.38 317 VAL A CA 1
ATOM 2433 C C . VAL A 1 317 ? -11.641 -18.984 4.695 1 97.38 317 VAL A C 1
ATOM 2435 O O . VAL A 1 317 ? -12.422 -18.828 3.756 1 97.38 317 VAL A O 1
ATOM 2438 N N . GLU A 1 318 ? -11.477 -18.094 5.637 1 97.44 318 GLU A N 1
ATOM 2439 C CA . GLU A 1 318 ? -12.211 -16.844 5.625 1 97.44 318 GLU A CA 1
ATOM 2440 C C . GLU A 1 318 ? -11.836 -15.992 4.418 1 97.44 318 GLU A C 1
ATOM 2442 O O . GLU A 1 318 ? -12.68 -15.289 3.857 1 97.44 318 GLU A O 1
ATOM 2447 N N . THR A 1 319 ? -10.57 -16 4.082 1 98.12 319 THR A N 1
ATOM 2448 C CA . THR A 1 319 ? -10.117 -15.258 2.916 1 98.12 319 THR A CA 1
ATOM 2449 C C . THR A 1 319 ? -10.781 -15.781 1.646 1 98.12 319 THR A C 1
ATOM 2451 O O . THR A 1 319 ? -11.227 -15.008 0.802 1 98.12 319 THR A O 1
ATOM 2454 N N . HIS A 1 320 ? -10.867 -17.078 1.563 1 98.38 320 HIS A N 1
ATOM 2455 C CA . HIS A 1 320 ? -11.562 -17.688 0.437 1 98.38 320 HIS A CA 1
ATOM 2456 C C . HIS A 1 320 ? -13.031 -17.266 0.398 1 98.38 320 HIS A C 1
ATOM 2458 O O . HIS A 1 320 ? -13.562 -16.953 -0.669 1 98.38 320 HIS A O 1
ATOM 2464 N N . ALA A 1 321 ? -13.625 -17.281 1.521 1 97.88 321 ALA A N 1
ATOM 2465 C CA . ALA A 1 321 ? -15.031 -16.891 1.613 1 97.88 321 ALA A CA 1
ATOM 2466 C C . ALA A 1 321 ? -15.234 -15.477 1.096 1 97.88 321 ALA A C 1
ATOM 2468 O O . ALA A 1 321 ? -16.219 -15.195 0.407 1 97.88 321 ALA A O 1
ATOM 2469 N N . GLN A 1 322 ? -14.32 -14.578 1.349 1 97.94 322 GLN A N 1
ATOM 2470 C CA . GLN A 1 322 ? -14.422 -13.188 0.923 1 97.94 322 GLN A CA 1
ATOM 2471 C C . GLN A 1 322 ? -14.258 -13.055 -0.588 1 97.94 322 GLN A C 1
ATOM 2473 O O . GLN A 1 322 ? -14.727 -12.094 -1.192 1 97.94 322 GLN A O 1
ATOM 2478 N N . CYS A 1 323 ? -13.633 -14.008 -1.2 1 98.19 323 CYS A N 1
ATOM 2479 C CA . CYS A 1 323 ? -13.43 -14.008 -2.645 1 98.19 323 CYS A CA 1
ATOM 2480 C C . CYS A 1 323 ? -14.695 -14.453 -3.373 1 98.19 323 CYS A C 1
ATOM 2482 O O . CYS A 1 323 ? -14.922 -14.07 -4.52 1 98.19 323 CYS A O 1
ATOM 2484 N N . ILE A 1 324 ? -15.57 -15.273 -2.656 1 97.5 324 ILE A N 1
ATOM 2485 C CA . ILE A 1 324 ? -16.594 -15.922 -3.453 1 97.5 324 ILE A CA 1
ATOM 2486 C C . ILE A 1 324 ? -17.969 -15.602 -2.879 1 97.5 324 ILE A C 1
ATOM 2488 O O . ILE A 1 324 ? -19 -15.859 -3.52 1 97.5 324 ILE A O 1
ATOM 2492 N N . ALA A 1 325 ? -18.031 -15.07 -1.673 1 96.56 325 ALA A N 1
ATOM 2493 C CA . ALA A 1 325 ? -19.328 -14.773 -1.076 1 96.56 325 ALA A CA 1
ATOM 2494 C C . ALA A 1 325 ? -20.141 -13.844 -1.972 1 96.56 325 ALA A C 1
ATOM 2496 O O . ALA A 1 325 ? -19.578 -12.953 -2.621 1 96.56 325 ALA A O 1
ATOM 2497 N N . PRO A 1 326 ? -21.469 -14.047 -2.025 1 96.06 326 PRO A N 1
ATOM 2498 C CA . PRO A 1 326 ? -22.281 -13.133 -2.82 1 96.06 326 PRO A CA 1
ATOM 2499 C C . PRO A 1 326 ? -22.094 -11.672 -2.414 1 96.06 326 PRO A C 1
ATOM 2501 O O . PRO A 1 326 ? -22.062 -11.359 -1.221 1 96.06 326 PRO A O 1
ATOM 2504 N N . MET A 1 327 ? -21.906 -10.789 -3.34 1 96.62 327 MET A N 1
ATOM 2505 C CA . MET A 1 327 ? -21.703 -9.352 -3.123 1 96.62 327 MET A CA 1
ATOM 2506 C C . MET A 1 327 ? -22.312 -8.547 -4.262 1 96.62 327 MET A C 1
ATOM 2508 O O . MET A 1 327 ? -21.594 -7.91 -5.035 1 96.62 327 MET A O 1
ATOM 2512 N N . LYS A 1 328 ? -23.641 -8.617 -4.285 1 94.69 328 LYS A N 1
ATOM 2513 C CA . LYS A 1 328 ? -24.422 -7.914 -5.293 1 94.69 328 LYS A CA 1
ATOM 2514 C C . LYS A 1 328 ? -23.875 -8.172 -6.695 1 94.69 328 LYS A C 1
ATOM 2516 O O . LYS A 1 328 ? -23.719 -9.32 -7.105 1 94.69 328 LYS A O 1
ATOM 2521 N N . HIS A 1 329 ? -23.469 -7.141 -7.438 1 94.62 329 HIS A N 1
ATOM 2522 C CA . HIS A 1 329 ? -23.078 -7.316 -8.836 1 94.62 329 HIS A CA 1
ATOM 2523 C C . HIS A 1 329 ? -21.594 -7.652 -8.961 1 94.62 329 HIS A C 1
ATOM 2525 O O . HIS A 1 329 ? -21.125 -7.988 -10.047 1 94.62 329 HIS A O 1
ATOM 2531 N N . ILE A 1 330 ? -20.859 -7.605 -7.91 1 98.06 330 ILE A N 1
ATOM 2532 C CA . ILE A 1 330 ? -19.422 -7.867 -7.957 1 98.06 330 ILE A CA 1
ATOM 2533 C C . ILE A 1 330 ? -19.172 -9.352 -8.25 1 98.06 330 ILE A C 1
ATOM 2535 O O . ILE A 1 330 ? -19.625 -10.219 -7.496 1 98.06 330 ILE A O 1
ATOM 2539 N N . LYS A 1 331 ? -18.5 -9.641 -9.266 1 98.44 331 LYS A N 1
ATOM 2540 C CA . LYS A 1 331 ? -18.203 -11.023 -9.633 1 98.44 331 LYS A CA 1
ATOM 2541 C C . LYS A 1 331 ? -17.328 -11.703 -8.578 1 98.44 331 LYS A C 1
ATOM 2543 O O . LYS A 1 331 ? -16.562 -11.039 -7.875 1 98.44 331 LYS A O 1
ATOM 2548 N N . ARG A 1 332 ? -17.562 -13.055 -8.516 1 98.31 332 ARG A N 1
ATOM 2549 C CA . ARG A 1 332 ? -16.719 -13.859 -7.645 1 98.31 332 ARG A CA 1
ATOM 2550 C C . ARG A 1 332 ? -15.289 -13.945 -8.18 1 98.31 332 ARG A C 1
ATOM 2552 O O . ARG A 1 332 ? -15.07 -13.867 -9.391 1 98.31 332 ARG A O 1
ATOM 2559 N N . ALA A 1 333 ? -14.258 -13.984 -7.27 1 98.81 333 ALA A N 1
ATOM 2560 C CA . ALA A 1 333 ? -12.852 -14.109 -7.656 1 98.81 333 ALA A CA 1
ATOM 2561 C C . ALA A 1 333 ? -12.328 -15.508 -7.371 1 98.81 333 ALA A C 1
ATOM 2563 O O . ALA A 1 333 ? -12.75 -16.156 -6.41 1 98.81 333 ALA A O 1
ATOM 2564 N N . PHE A 1 334 ? -11.43 -15.945 -8.188 1 98.56 334 PHE A N 1
ATOM 2565 C CA . PHE A 1 334 ? -10.82 -17.266 -8.086 1 98.56 334 PHE A CA 1
ATOM 2566 C C . PHE A 1 334 ? -9.609 -17.234 -7.164 1 98.56 334 PHE A C 1
ATOM 2568 O O . PHE A 1 334 ? -8.477 -17.094 -7.629 1 98.56 334 PHE A O 1
ATOM 2575 N N . MET A 1 335 ? -9.898 -17.422 -5.871 1 98.56 335 MET A N 1
ATOM 2576 C CA . MET A 1 335 ? -8.75 -17.422 -4.977 1 98.56 335 MET A CA 1
ATOM 2577 C C . MET A 1 335 ? -7.699 -18.422 -5.445 1 98.56 335 MET A C 1
ATOM 2579 O O . MET A 1 335 ? -8.023 -19.578 -5.73 1 98.56 335 MET A O 1
ATOM 2583 N N . THR A 1 336 ? -6.5 -17.969 -5.512 1 98.75 336 THR A N 1
ATOM 2584 C CA . THR A 1 336 ? -5.379 -18.781 -5.961 1 98.75 336 THR A CA 1
ATOM 2585 C C . THR A 1 336 ? -4.426 -19.078 -4.805 1 98.75 336 THR A C 1
ATOM 2587 O O . THR A 1 336 ? -3.869 -18.156 -4.203 1 98.75 336 THR A O 1
ATOM 2590 N N . VAL A 1 337 ? -4.238 -20.312 -4.547 1 97.44 337 VAL A N 1
ATOM 2591 C CA . VAL A 1 337 ? -3.385 -20.719 -3.441 1 97.44 337 VAL A CA 1
ATOM 2592 C C . VAL A 1 337 ? -1.98 -21.031 -3.959 1 97.44 337 VAL A C 1
ATOM 2594 O O . VAL A 1 337 ? -1.809 -21.859 -4.855 1 97.44 337 VAL A O 1
ATOM 2597 N N . ALA A 1 338 ? -1.044 -20.344 -3.453 1 95 338 ALA A N 1
ATOM 2598 C CA . ALA A 1 338 ? 0.345 -20.578 -3.834 1 95 338 ALA A CA 1
ATOM 2599 C C . ALA A 1 338 ? 1.254 -20.594 -2.607 1 95 338 ALA A C 1
ATOM 2601 O O . ALA A 1 338 ? 1.075 -19.797 -1.684 1 95 338 ALA A O 1
ATOM 2602 N N . GLY A 1 339 ? 2.254 -21.422 -2.637 1 89 339 GLY A N 1
ATOM 2603 C CA . GLY A 1 339 ? 3.186 -21.656 -1.546 1 89 339 GLY A CA 1
ATOM 2604 C C . GLY A 1 339 ? 3.125 -23.078 -1.005 1 89 339 GLY A C 1
ATOM 2605 O O . GLY A 1 339 ? 2.256 -23.406 -0.194 1 89 339 GLY A O 1
ATOM 2606 N N . GLY A 1 340 ? 3.984 -23.859 -1.438 1 84.94 340 GLY A N 1
ATOM 2607 C CA . GLY A 1 340 ? 4.059 -25.219 -0.93 1 84.94 340 GLY A CA 1
ATOM 2608 C C . GLY A 1 340 ? 3 -26.141 -1.512 1 84.94 340 GLY A C 1
ATOM 2609 O O . GLY A 1 340 ? 2.758 -27.234 -0.99 1 84.94 340 GLY A O 1
ATOM 2610 N N . VAL A 1 341 ? 2.342 -25.734 -2.508 1 92.44 341 VAL A N 1
ATOM 2611 C CA . VAL A 1 341 ? 1.326 -26.562 -3.143 1 92.44 341 VAL A CA 1
ATOM 2612 C C . VAL A 1 341 ? 1.996 -27.688 -3.936 1 92.44 341 VAL A C 1
ATOM 2614 O O . VAL A 1 341 ? 2.916 -27.438 -4.719 1 92.44 341 VAL A O 1
ATOM 2617 N N . GLN A 1 342 ? 1.642 -28.859 -3.643 1 94.44 342 GLN A N 1
ATOM 2618 C CA . GLN A 1 342 ? 2.094 -30.062 -4.312 1 94.44 342 GLN A CA 1
ATOM 2619 C C . GLN A 1 342 ? 0.981 -31.109 -4.375 1 94.44 342 GLN A C 1
ATOM 2621 O O . GLN A 1 342 ? -0.053 -30.953 -3.721 1 94.44 342 GLN A O 1
ATOM 2626 N N . PRO A 1 343 ? 1.123 -32.156 -5.176 1 96.56 343 PRO A N 1
ATOM 2627 C CA . PRO A 1 343 ? 0.018 -33.062 -5.406 1 96.56 343 PRO A CA 1
ATOM 2628 C C . PRO A 1 343 ? -0.531 -33.688 -4.113 1 96.56 343 PRO A C 1
ATOM 2630 O O . PRO A 1 343 ? -1.747 -33.844 -3.969 1 96.56 343 PRO A O 1
ATOM 2633 N N . GLY A 1 344 ? 0.254 -33.938 -3.17 1 95.44 344 GLY A N 1
ATOM 2634 C CA . GLY A 1 344 ? -0.162 -34.531 -1.916 1 95.44 344 GLY A CA 1
ATOM 2635 C C . GLY A 1 344 ? -0.98 -33.594 -1.042 1 95.44 344 GLY A C 1
ATOM 2636 O O . GLY A 1 344 ? -1.631 -34.062 -0.093 1 95.44 344 GLY A O 1
ATOM 2637 N N . ALA A 1 345 ? -1.021 -32.344 -1.372 1 94.75 345 ALA A N 1
ATOM 2638 C CA . ALA A 1 345 ? -1.738 -31.344 -0.576 1 94.75 345 ALA A CA 1
ATOM 2639 C C . ALA A 1 345 ? -3.119 -31.062 -1.161 1 94.75 345 ALA A C 1
ATOM 2641 O O . ALA A 1 345 ? -3.959 -30.422 -0.516 1 94.75 345 ALA A O 1
ATOM 2642 N N . VAL A 1 346 ? -3.434 -31.609 -2.291 1 96.81 346 VAL A N 1
ATOM 2643 C CA . VAL A 1 346 ? -4.609 -31.25 -3.074 1 96.81 346 VAL A CA 1
ATOM 2644 C C . VAL A 1 346 ? -5.875 -31.625 -2.311 1 96.81 346 VAL A C 1
ATOM 2646 O O . VAL A 1 346 ? -6.789 -30.797 -2.176 1 96.81 346 VAL A O 1
ATOM 2649 N N . GLU A 1 347 ? -5.934 -32.844 -1.819 1 95.06 347 GLU A N 1
ATOM 2650 C CA . GLU A 1 347 ? -7.121 -33.281 -1.104 1 95.06 347 GLU A CA 1
ATOM 2651 C C . GLU A 1 347 ? -7.418 -32.375 0.093 1 95.06 347 GLU A C 1
ATOM 2653 O O . GLU A 1 347 ? -8.562 -31.984 0.3 1 95.06 347 GLU A O 1
ATOM 2658 N N . TYR A 1 348 ? -6.426 -32.062 0.841 1 94.81 348 TYR A N 1
ATOM 2659 C CA . TYR A 1 348 ? -6.551 -31.219 2.016 1 94.81 348 TYR A CA 1
ATOM 2660 C C . TYR A 1 348 ? -7.09 -29.844 1.633 1 94.81 348 TYR A C 1
ATOM 2662 O O . TYR A 1 348 ? -8.031 -29.344 2.258 1 94.81 348 TYR A O 1
ATOM 2670 N N . LEU A 1 349 ? -6.492 -29.25 0.588 1 96.56 349 LEU A N 1
ATOM 2671 C CA . LEU A 1 349 ? -6.875 -27.922 0.161 1 96.56 349 LEU A CA 1
ATOM 2672 C C . LEU A 1 349 ? -8.305 -27.906 -0.381 1 96.56 349 LEU A C 1
ATOM 2674 O O . LEU A 1 349 ? -9.062 -26.969 -0.112 1 96.56 349 LEU A O 1
ATOM 2678 N N . MET A 1 350 ? -8.68 -28.938 -1.072 1 97 350 MET A N 1
ATOM 2679 C CA . MET A 1 350 ? -10.039 -29.031 -1.607 1 97 350 MET A CA 1
ATOM 2680 C C . MET A 1 350 ? -11.055 -29.25 -0.489 1 97 350 MET A C 1
ATOM 2682 O O . MET A 1 350 ? -12.188 -28.766 -0.576 1 97 350 MET A O 1
ATOM 2686 N N . ASP A 1 351 ? -10.656 -29.953 0.534 1 95.75 351 ASP A N 1
ATOM 2687 C CA . ASP A 1 351 ? -11.539 -30.125 1.682 1 95.75 351 ASP A CA 1
ATOM 2688 C C . ASP A 1 351 ? -11.836 -28.797 2.367 1 95.75 351 ASP A C 1
ATOM 2690 O O . ASP A 1 351 ? -12.938 -28.594 2.891 1 95.75 351 ASP A O 1
ATOM 2694 N N . LEU A 1 352 ? -10.852 -27.969 2.361 1 95.62 352 LEU A N 1
ATOM 2695 C CA . LEU A 1 352 ? -11 -26.688 3.039 1 95.62 352 LEU A CA 1
ATOM 2696 C C . LEU A 1 352 ? -11.742 -25.688 2.158 1 95.62 352 LEU A C 1
ATOM 2698 O O . LEU A 1 352 ? -12.57 -24.922 2.646 1 95.62 352 LEU A O 1
ATOM 2702 N N . LEU A 1 353 ? -11.422 -25.656 0.829 1 97.12 353 LEU A N 1
ATOM 2703 C CA . LEU A 1 353 ? -11.797 -24.516 -0.001 1 97.12 353 LEU A CA 1
ATOM 2704 C C . LEU A 1 353 ? -12.898 -24.891 -0.988 1 97.12 353 LEU A C 1
ATOM 2706 O O . LEU A 1 353 ? -13.547 -24.016 -1.563 1 97.12 353 LEU A O 1
ATOM 2710 N N . GLY A 1 354 ? -13.078 -26.156 -1.213 1 96.5 354 GLY A N 1
ATOM 2711 C CA . GLY A 1 354 ? -13.984 -26.578 -2.268 1 96.5 354 GLY A CA 1
ATOM 2712 C C . GLY A 1 354 ? -13.375 -26.469 -3.654 1 96.5 354 GLY A C 1
ATOM 2713 O O . GLY A 1 354 ? -12.156 -26.609 -3.816 1 96.5 354 GLY A O 1
ATOM 2714 N N . ASN A 1 355 ? -14.203 -26.328 -4.656 1 97.25 355 ASN A N 1
ATOM 2715 C CA . ASN A 1 355 ? -13.766 -26.438 -6.043 1 97.25 355 ASN A CA 1
ATOM 2716 C C . ASN A 1 355 ? -13.453 -25.062 -6.637 1 97.25 355 ASN A C 1
ATOM 2718 O O . ASN A 1 355 ? -12.797 -24.969 -7.676 1 97.25 355 ASN A O 1
ATOM 2722 N N . ASP A 1 356 ? -13.875 -23.984 -6.035 1 97.12 356 ASP A N 1
ATOM 2723 C CA . ASP A 1 356 ? -13.711 -22.656 -6.605 1 97.12 356 ASP A CA 1
ATOM 2724 C C . ASP A 1 356 ? -12.383 -22.031 -6.164 1 97.12 356 ASP A C 1
ATOM 2726 O O . ASP A 1 356 ? -12.375 -20.984 -5.512 1 97.12 356 ASP A O 1
ATOM 2730 N N . CYS A 1 357 ? -11.336 -22.656 -6.551 1 98.25 357 CYS A N 1
ATOM 2731 C CA . CYS A 1 357 ? -9.992 -22.172 -6.254 1 98.25 357 CYS A CA 1
ATOM 2732 C C . CYS A 1 357 ? -9 -22.641 -7.316 1 98.25 357 CYS A C 1
ATOM 2734 O O . CYS A 1 357 ? -9.32 -23.484 -8.148 1 98.25 357 CYS A O 1
ATOM 2736 N N . ILE A 1 358 ? -7.914 -21.984 -7.398 1 98.88 358 ILE A N 1
ATOM 2737 C CA . ILE A 1 358 ? -6.781 -22.391 -8.227 1 98.88 358 ILE A CA 1
ATOM 2738 C C . ILE A 1 358 ? -5.648 -22.906 -7.348 1 98.88 358 ILE A C 1
ATOM 2740 O O . ILE A 1 358 ? -5.242 -22.25 -6.391 1 98.88 358 ILE A O 1
ATOM 2744 N N . LEU A 1 359 ? -5.234 -24.078 -7.582 1 98.5 359 LEU A N 1
ATOM 2745 C CA . LEU A 1 359 ? -4.098 -24.656 -6.879 1 98.5 359 LEU A CA 1
ATOM 2746 C C . LEU A 1 359 ? -2.809 -24.469 -7.676 1 98.5 359 LEU A C 1
ATOM 2748 O O . LEU A 1 359 ? -2.533 -25.234 -8.602 1 98.5 359 LEU A O 1
ATOM 2752 N N . MET A 1 360 ? -2.078 -23.469 -7.25 1 97.56 360 MET A N 1
ATOM 2753 C CA . MET A 1 360 ? -0.925 -22.969 -7.996 1 97.56 360 MET A CA 1
ATOM 2754 C C . MET A 1 360 ? 0.376 -23.516 -7.406 1 97.56 360 MET A C 1
ATOM 2756 O O . MET A 1 360 ? 0.693 -23.25 -6.246 1 97.56 360 MET A O 1
ATOM 2760 N N . ALA A 1 361 ? 1.153 -24.234 -8.258 1 95.44 361 ALA A N 1
ATOM 2761 C CA . ALA A 1 361 ? 2.375 -24.875 -7.773 1 95.44 361 ALA A CA 1
ATOM 2762 C C . ALA A 1 361 ? 3.582 -24.453 -8.609 1 95.44 361 ALA A C 1
ATOM 2764 O O . ALA A 1 361 ? 3.482 -24.312 -9.828 1 95.44 361 ALA A O 1
ATOM 2765 N N . GLY A 1 362 ? 4.66 -24.141 -7.934 1 93.81 362 GLY A N 1
ATOM 2766 C CA . GLY A 1 362 ? 5.965 -24.016 -8.562 1 93.81 362 GLY A CA 1
ATOM 2767 C C . GLY A 1 362 ? 6.809 -25.266 -8.445 1 93.81 362 GLY A C 1
ATOM 2768 O O . GLY A 1 362 ? 6.695 -26.188 -9.273 1 93.81 362 GLY A O 1
ATOM 2769 N N . GLY A 1 363 ? 7.41 -25.391 -7.289 1 90.12 363 GLY A N 1
ATOM 2770 C CA . GLY A 1 363 ? 8.203 -26.578 -7.023 1 90.12 363 GLY A CA 1
ATOM 2771 C C . GLY A 1 363 ? 7.398 -27.859 -7.133 1 90.12 363 GLY A C 1
ATOM 2772 O O . GLY A 1 363 ? 7.938 -28.906 -7.512 1 90.12 363 GLY A O 1
ATOM 2773 N N . GLY A 1 364 ? 6.141 -27.812 -6.906 1 93.31 364 GLY A N 1
ATOM 2774 C CA . GLY A 1 364 ? 5.281 -28.984 -6.969 1 93.31 364 GLY A CA 1
ATOM 2775 C C . GLY A 1 364 ? 5.039 -29.484 -8.383 1 93.31 364 GLY A C 1
ATOM 2776 O O . GLY A 1 364 ? 4.566 -30.609 -8.586 1 93.31 364 GLY A O 1
ATOM 2777 N N . ILE A 1 365 ? 5.398 -28.688 -9.344 1 96 365 ILE A N 1
ATOM 2778 C CA . ILE A 1 365 ? 5.27 -29.062 -10.742 1 96 365 ILE A CA 1
ATOM 2779 C C . ILE A 1 365 ? 6.656 -29.219 -11.367 1 96 365 ILE A C 1
ATOM 2781 O O . ILE A 1 365 ? 7.008 -30.297 -11.852 1 96 365 ILE A O 1
ATOM 2785 N N . TYR A 1 366 ? 7.445 -28.234 -11.195 1 94.69 366 TYR A N 1
ATOM 2786 C CA . TYR A 1 366 ? 8.711 -28.188 -11.922 1 94.69 366 TYR A CA 1
ATOM 2787 C C . TYR A 1 366 ? 9.789 -28.969 -11.18 1 94.69 366 TYR A C 1
ATOM 2789 O O . TYR A 1 366 ? 10.836 -29.281 -11.75 1 94.69 366 TYR A O 1
ATOM 2797 N N . GLY A 1 367 ? 9.531 -29.297 -9.961 1 92.56 367 GLY A N 1
ATOM 2798 C CA . GLY A 1 367 ? 10.438 -30.125 -9.188 1 92.56 367 GLY A CA 1
ATOM 2799 C C . GLY A 1 367 ? 10.07 -31.594 -9.219 1 92.56 367 GLY A C 1
ATOM 2800 O O . GLY A 1 367 ? 10.719 -32.406 -8.57 1 92.56 367 GLY A O 1
ATOM 2801 N N . HIS A 1 368 ? 9.094 -31.953 -9.984 1 95.5 368 HIS A N 1
ATOM 2802 C CA . HIS A 1 368 ? 8.664 -33.344 -10.078 1 95.5 368 HIS A CA 1
ATOM 2803 C C . HIS A 1 368 ? 9.773 -34.219 -10.656 1 95.5 368 HIS A C 1
ATOM 2805 O O . HIS A 1 368 ? 10.43 -33.844 -11.633 1 95.5 368 HIS A O 1
ATOM 2811 N N . PRO A 1 369 ? 9.953 -35.375 -10.094 1 94.19 369 PRO A N 1
ATOM 2812 C CA . PRO A 1 369 ? 11.07 -36.219 -10.531 1 94.19 369 PRO A CA 1
ATOM 2813 C C . PRO A 1 369 ? 10.945 -36.625 -11.992 1 94.19 369 PRO A C 1
ATOM 2815 O O . PRO A 1 369 ? 11.961 -36.938 -12.641 1 94.19 369 PRO A O 1
ATOM 2818 N N . MET A 1 370 ? 9.75 -36.656 -12.531 1 96.69 370 MET A N 1
ATOM 2819 C CA . MET A 1 370 ? 9.539 -37.062 -13.914 1 96.69 370 MET A CA 1
ATOM 2820 C C . MET A 1 370 ? 9.367 -35.875 -14.828 1 96.69 370 MET A C 1
ATOM 2822 O O . MET A 1 370 ? 8.961 -36.031 -15.984 1 96.69 370 MET A O 1
ATOM 2826 N N . GLY A 1 371 ? 9.562 -34.625 -14.266 1 95.25 371 GLY A N 1
ATOM 2827 C CA . GLY A 1 371 ? 9.5 -33.438 -15.078 1 95.25 371 GLY A CA 1
ATOM 2828 C C . GLY A 1 371 ? 8.227 -32.625 -14.859 1 95.25 371 GLY A C 1
ATOM 2829 O O . GLY A 1 371 ? 7.297 -33.094 -14.195 1 95.25 371 GLY A O 1
ATOM 2830 N N . ALA A 1 372 ? 8.18 -31.516 -15.539 1 96.5 372 ALA A N 1
ATOM 2831 C CA . ALA A 1 372 ? 7.113 -30.547 -15.305 1 96.5 372 ALA A CA 1
ATOM 2832 C C . ALA A 1 372 ? 5.773 -31.047 -15.82 1 96.5 372 ALA A C 1
ATOM 2834 O O . ALA A 1 372 ? 4.73 -30.812 -15.211 1 96.5 372 ALA A O 1
ATOM 2835 N N . GLU A 1 373 ? 5.797 -31.688 -17 1 98.31 373 GLU A N 1
ATOM 2836 C CA . GLU A 1 373 ? 4.559 -32.25 -17.531 1 98.31 373 GLU A CA 1
ATOM 2837 C C . GLU A 1 373 ? 3.936 -33.25 -16.531 1 98.31 373 GLU A C 1
ATOM 2839 O O . GLU A 1 373 ? 2.734 -33.188 -16.266 1 98.31 373 GLU A O 1
ATOM 2844 N N . ALA A 1 374 ? 4.789 -34.062 -15.969 1 98.25 374 ALA A N 1
ATOM 2845 C CA . ALA A 1 374 ? 4.34 -35.031 -14.977 1 98.25 374 ALA A CA 1
ATOM 2846 C C . ALA A 1 374 ? 3.836 -34.344 -13.711 1 98.25 374 ALA A C 1
ATOM 2848 O O . ALA A 1 374 ? 2.885 -34.812 -13.086 1 98.25 374 ALA A O 1
ATOM 2849 N N . GLY A 1 375 ? 4.512 -33.312 -13.32 1 97.69 375 GLY A N 1
ATOM 2850 C CA . GLY A 1 375 ? 4.078 -32.562 -12.148 1 97.69 375 GLY A CA 1
ATOM 2851 C C . GLY A 1 375 ? 2.67 -32.031 -12.273 1 97.69 375 GLY A C 1
ATOM 2852 O O . GLY A 1 375 ? 1.852 -32.188 -11.367 1 97.69 375 GLY A O 1
ATOM 2853 N N . ALA A 1 376 ? 2.406 -31.375 -13.398 1 98.62 376 ALA A N 1
ATOM 2854 C CA . ALA A 1 376 ? 1.072 -30.844 -13.648 1 98.62 376 ALA A CA 1
ATOM 2855 C C . ALA A 1 376 ? 0.033 -31.953 -13.719 1 98.62 376 ALA A C 1
ATOM 2857 O O . ALA A 1 376 ? -1.066 -31.828 -13.18 1 98.62 376 ALA A O 1
ATOM 2858 N N . LYS A 1 377 ? 0.409 -33 -14.383 1 98.62 377 LYS A N 1
ATOM 2859 C CA . LYS A 1 377 ? -0.482 -34.156 -14.484 1 98.62 377 LYS A CA 1
ATOM 2860 C C . LYS A 1 377 ? -0.805 -34.75 -13.109 1 98.62 377 LYS A C 1
ATOM 2862 O O . LYS A 1 377 ? -1.93 -35.188 -12.867 1 98.62 377 LYS A O 1
ATOM 2867 N N . ALA A 1 378 ? 0.177 -34.781 -12.281 1 98.56 378 ALA A N 1
ATOM 2868 C CA . ALA A 1 378 ? -0.009 -35.281 -10.93 1 98.56 378 ALA A CA 1
ATOM 2869 C C . ALA A 1 378 ? -1.028 -34.469 -10.156 1 98.56 378 ALA A C 1
ATOM 2871 O O . ALA A 1 378 ? -1.89 -35.031 -9.469 1 98.56 378 ALA A O 1
ATOM 2872 N N . ILE A 1 379 ? -0.934 -33.156 -10.227 1 98.44 379 ILE A N 1
ATOM 2873 C CA . ILE A 1 379 ? -1.882 -32.281 -9.547 1 98.44 379 ILE A CA 1
ATOM 2874 C C . ILE A 1 379 ? -3.281 -32.5 -10.117 1 98.44 379 ILE A C 1
ATOM 2876 O O . ILE A 1 379 ? -4.25 -32.625 -9.367 1 98.44 379 ILE A O 1
ATOM 2880 N N . LEU A 1 380 ? -3.402 -32.531 -11.43 1 98.56 380 LEU A N 1
ATOM 2881 C CA . LEU A 1 380 ? -4.691 -32.719 -12.086 1 98.56 380 LEU A CA 1
ATOM 2882 C C . LEU A 1 380 ? -5.297 -34.062 -11.68 1 98.56 380 LEU A C 1
ATOM 2884 O O . LEU A 1 380 ? -6.5 -34.156 -11.43 1 98.56 380 LEU A O 1
ATOM 2888 N N . SER A 1 381 ? -4.449 -35.062 -11.633 1 98.25 381 SER A N 1
ATOM 2889 C CA . SER A 1 381 ? -4.914 -36.406 -11.234 1 98.25 381 SER A CA 1
ATOM 2890 C C . SER A 1 381 ? -5.453 -36.375 -9.812 1 98.25 381 SER A C 1
ATOM 2892 O O . SER A 1 381 ? -6.469 -37.031 -9.523 1 98.25 381 SER A O 1
ATOM 2894 N N . ALA A 1 382 ? -4.73 -35.719 -8.945 1 98 382 ALA A N 1
ATOM 2895 C CA . ALA A 1 382 ? -5.18 -35.625 -7.555 1 98 382 ALA A CA 1
ATOM 2896 C C . ALA A 1 382 ? -6.531 -34.906 -7.473 1 98 382 ALA A C 1
ATOM 2898 O O . ALA A 1 382 ? -7.41 -35.344 -6.711 1 98 382 ALA A O 1
ATOM 2899 N N . ILE A 1 383 ? -6.73 -33.875 -8.234 1 98.38 383 ILE A N 1
ATOM 2900 C CA . ILE A 1 383 ? -7.984 -33.125 -8.266 1 98.38 383 ILE A CA 1
ATOM 2901 C C . ILE A 1 383 ? -9.109 -34.031 -8.758 1 98.38 383 ILE A C 1
ATOM 2903 O O . ILE A 1 383 ? -10.172 -34.094 -8.133 1 98.38 383 ILE A O 1
ATOM 2907 N N . ASN A 1 384 ? -8.836 -34.719 -9.844 1 97.94 384 ASN A N 1
ATOM 2908 C CA . ASN A 1 384 ? -9.844 -35.594 -10.422 1 97.94 384 ASN A CA 1
ATOM 2909 C C . ASN A 1 384 ? -10.242 -36.719 -9.461 1 97.94 384 ASN A C 1
ATOM 2911 O O . ASN A 1 384 ? -11.414 -37.094 -9.391 1 97.94 384 ASN A O 1
ATOM 2915 N N . ALA A 1 385 ? -9.242 -37.188 -8.836 1 97.31 385 ALA A N 1
ATOM 2916 C CA . ALA A 1 385 ? -9.523 -38.25 -7.852 1 97.31 385 ALA A CA 1
ATOM 2917 C C . ALA A 1 385 ? -10.492 -37.719 -6.781 1 97.31 385 ALA A C 1
ATOM 2919 O O . ALA A 1 385 ? -11.477 -38.406 -6.457 1 97.31 385 ALA A O 1
ATOM 2920 N N . LYS A 1 386 ? -10.18 -36.594 -6.25 1 96.75 386 LYS A N 1
ATOM 2921 C CA . LYS A 1 386 ? -11.047 -36 -5.238 1 96.75 386 LYS A CA 1
ATOM 2922 C C . LYS A 1 386 ? -12.445 -35.719 -5.793 1 96.75 386 LYS A C 1
ATOM 2924 O O . LYS A 1 386 ? -13.438 -35.938 -5.102 1 96.75 386 LYS A O 1
ATOM 2929 N N . MET A 1 387 ? -12.562 -35.281 -7.008 1 97.75 387 MET A N 1
ATOM 2930 C CA . MET A 1 387 ? -13.836 -35 -7.66 1 97.75 387 MET A CA 1
ATOM 2931 C C . MET A 1 387 ? -14.672 -36.281 -7.777 1 97.75 387 MET A C 1
ATOM 2933 O O . MET A 1 387 ? -15.906 -36.219 -7.742 1 97.75 387 MET A O 1
ATOM 2937 N N . LYS A 1 388 ? -14.023 -37.406 -7.848 1 96.81 388 LYS A N 1
ATOM 2938 C CA . LYS A 1 388 ? -14.703 -38.688 -8.039 1 96.81 388 LYS A CA 1
ATOM 2939 C C . LYS A 1 388 ? -14.891 -39.406 -6.703 1 96.81 388 LYS A C 1
ATOM 2941 O O . LYS A 1 388 ? -15.367 -40.531 -6.672 1 96.81 388 LYS A O 1
ATOM 2946 N N . GLY A 1 389 ? -14.406 -38.812 -5.648 1 95.69 389 GLY A N 1
ATOM 2947 C CA . GLY A 1 389 ? -14.555 -39.438 -4.332 1 95.69 389 GLY A CA 1
ATOM 2948 C C . GLY A 1 389 ? -13.516 -40.5 -4.035 1 95.69 389 GLY A C 1
ATOM 2949 O O . GLY A 1 389 ? -13.703 -41.312 -3.143 1 95.69 389 GLY A O 1
ATOM 2950 N N . LYS A 1 390 ? -12.453 -40.469 -4.801 1 95.56 390 LYS A N 1
ATOM 2951 C CA . LYS A 1 390 ? -11.352 -41.406 -4.562 1 95.56 390 LYS A CA 1
ATOM 2952 C C . LYS A 1 390 ? -10.305 -40.781 -3.646 1 95.56 390 LYS A C 1
ATOM 2954 O O . LYS A 1 390 ? -10.133 -39.562 -3.619 1 95.56 390 LYS A O 1
ATOM 2959 N N . THR A 1 391 ? -9.625 -41.656 -2.98 1 92.88 391 THR A N 1
ATOM 2960 C CA . THR A 1 391 ? -8.508 -41.156 -2.17 1 92.88 391 THR A CA 1
ATOM 2961 C C . THR A 1 391 ? -7.285 -40.875 -3.039 1 92.88 391 THR A C 1
ATOM 2963 O O . THR A 1 391 ? -7.18 -41.406 -4.152 1 92.88 391 THR A O 1
ATOM 2966 N N . ILE A 1 392 ? -6.379 -40.156 -2.529 1 93.69 392 ILE A N 1
ATOM 2967 C CA . ILE A 1 392 ? -5.164 -39.812 -3.256 1 93.69 392 ILE A CA 1
ATOM 2968 C C . ILE A 1 392 ? -4.316 -41.062 -3.473 1 93.69 392 ILE A C 1
ATOM 2970 O O . ILE A 1 392 ? -3.65 -41.188 -4.504 1 93.69 392 ILE A O 1
ATOM 2974 N N . LEU A 1 393 ? -4.375 -42 -2.568 1 92.44 393 LEU A N 1
ATOM 2975 C CA . LEU A 1 393 ? -3.605 -43.25 -2.676 1 92.44 393 LEU A CA 1
ATOM 2976 C C . LEU A 1 393 ? -4.172 -44.156 -3.77 1 92.44 393 LEU A C 1
ATOM 2978 O O . LEU A 1 393 ? -3.416 -44.781 -4.508 1 92.44 393 LEU A O 1
ATOM 2982 N N . GLU A 1 394 ? -5.477 -44.188 -3.844 1 94.44 394 GLU A N 1
ATOM 2983 C CA . GLU A 1 394 ? -6.105 -44.938 -4.941 1 94.44 394 GLU A CA 1
ATOM 2984 C C . GLU A 1 394 ? -5.711 -44.344 -6.293 1 94.44 394 GLU A C 1
ATOM 2986 O O . GLU A 1 394 ? -5.406 -45.094 -7.23 1 94.44 394 GLU A O 1
ATOM 2991 N N . ALA A 1 395 ? -5.719 -43.062 -6.309 1 94.88 395 ALA A N 1
ATOM 2992 C CA . ALA A 1 395 ? -5.355 -42.375 -7.547 1 94.88 395 ALA A CA 1
ATOM 2993 C C . ALA A 1 395 ? -3.887 -42.594 -7.891 1 94.88 395 ALA A C 1
ATOM 2995 O O . ALA A 1 395 ? -3.529 -42.719 -9.062 1 94.88 395 ALA A O 1
ATOM 2996 N N . ALA A 1 396 ? -3.068 -42.594 -6.906 1 95.88 396 ALA A N 1
ATOM 2997 C CA . ALA A 1 396 ? -1.633 -42.781 -7.102 1 95.88 396 ALA A CA 1
ATOM 2998 C C . ALA A 1 396 ? -1.34 -44.156 -7.695 1 95.88 396 ALA A C 1
ATOM 3000 O O . ALA A 1 396 ? -0.404 -44.312 -8.484 1 95.88 396 ALA A O 1
ATOM 3001 N N . SER A 1 397 ? -2.115 -45.125 -7.348 1 95.56 397 SER A N 1
ATOM 3002 C CA . SER A 1 397 ? -1.916 -46.469 -7.863 1 95.56 397 SER A CA 1
ATOM 3003 C C . SER A 1 397 ? -2.232 -46.562 -9.352 1 95.56 397 SER A C 1
ATOM 3005 O O . SER A 1 397 ? -1.771 -47.469 -10.047 1 95.56 397 SER A O 1
ATOM 3007 N N . GLU A 1 398 ? -2.961 -45.562 -9.828 1 96.06 398 GLU A N 1
ATOM 3008 C CA . GLU A 1 398 ? -3.393 -45.562 -11.227 1 96.06 398 GLU A CA 1
ATOM 3009 C C . GLU A 1 398 ? -2.664 -44.5 -12.031 1 96.06 398 GLU A C 1
ATOM 3011 O O . GLU A 1 398 ? -2.92 -44.344 -13.219 1 96.06 398 GLU A O 1
ATOM 3016 N N . CYS A 1 399 ? -1.856 -43.75 -11.367 1 97.38 399 CYS A N 1
ATOM 3017 C CA . CYS A 1 399 ? -1.145 -42.656 -12 1 97.38 399 CYS A CA 1
ATOM 3018 C C . CYS A 1 399 ? 0.302 -42.594 -11.523 1 97.38 399 CYS A C 1
ATOM 3020 O O . CYS A 1 399 ? 0.581 -42.094 -10.438 1 97.38 399 CYS A O 1
ATOM 3022 N N . ALA A 1 400 ? 1.206 -43.031 -12.359 1 97.88 400 ALA A N 1
ATOM 3023 C CA . ALA A 1 400 ? 2.617 -43.125 -11.992 1 97.88 400 ALA A CA 1
ATOM 3024 C C . ALA A 1 400 ? 3.174 -41.781 -11.578 1 97.88 400 ALA A C 1
ATOM 3026 O O . ALA A 1 400 ? 4.004 -41.688 -10.672 1 97.88 400 ALA A O 1
ATOM 3027 N N . GLU A 1 401 ? 2.748 -40.75 -12.258 1 98.25 401 GLU A N 1
ATOM 3028 C CA . GLU A 1 401 ? 3.199 -39.406 -11.945 1 98.25 401 GLU A CA 1
ATOM 3029 C C . GLU A 1 401 ? 2.785 -39 -10.539 1 98.25 401 GLU A C 1
ATOM 3031 O O . GLU A 1 401 ? 3.572 -38.406 -9.805 1 98.25 401 GLU A O 1
ATOM 3036 N N . LEU A 1 402 ? 1.558 -39.281 -10.156 1 98.38 402 LEU A N 1
ATOM 3037 C CA . LEU A 1 402 ? 1.06 -38.938 -8.828 1 98.38 402 LEU A CA 1
ATOM 3038 C C . LEU A 1 402 ? 1.776 -39.781 -7.762 1 98.38 402 LEU A C 1
ATOM 3040 O O . LEU A 1 402 ? 2.135 -39.25 -6.703 1 98.38 402 LEU A O 1
ATOM 3044 N N . GLN A 1 403 ? 1.994 -41.031 -8.078 1 98 403 GLN A N 1
ATOM 3045 C CA . GLN A 1 403 ? 2.725 -41.906 -7.152 1 98 403 GLN A CA 1
ATOM 3046 C C . GLN A 1 403 ? 4.125 -41.375 -6.887 1 98 403 GLN A C 1
ATOM 3048 O O . GLN A 1 403 ? 4.574 -41.312 -5.738 1 98 403 GLN A O 1
ATOM 3053 N N . ALA A 1 404 ? 4.773 -40.969 -7.93 1 97.62 404 ALA A N 1
ATOM 3054 C CA . ALA A 1 404 ? 6.125 -40.438 -7.797 1 97.62 404 ALA A CA 1
ATOM 3055 C C . ALA A 1 404 ? 6.141 -39.188 -6.918 1 97.62 404 ALA A C 1
ATOM 3057 O O . ALA A 1 404 ? 7.062 -39 -6.121 1 97.62 404 ALA A O 1
ATOM 3058 N N . ALA A 1 405 ? 5.168 -38.312 -7.09 1 96.69 405 ALA A N 1
ATOM 3059 C CA . ALA A 1 405 ? 5.062 -37.094 -6.293 1 96.69 405 ALA A CA 1
ATOM 3060 C C . ALA A 1 405 ? 4.852 -37.438 -4.816 1 96.69 405 ALA A C 1
ATOM 3062 O O . ALA A 1 405 ? 5.477 -36.844 -3.943 1 96.69 405 ALA A O 1
ATOM 3063 N N . ILE A 1 406 ? 3.998 -38.344 -4.543 1 96.5 406 ILE A N 1
ATOM 3064 C CA . ILE A 1 406 ? 3.678 -38.75 -3.178 1 96.5 406 ILE A CA 1
ATOM 3065 C C . ILE A 1 406 ? 4.902 -39.375 -2.52 1 96.5 406 ILE A C 1
ATOM 3067 O O . ILE A 1 406 ? 5.148 -39.156 -1.328 1 96.5 406 ILE A O 1
ATOM 3071 N N . ASP A 1 407 ? 5.637 -40.125 -3.305 1 95.94 407 ASP A N 1
ATOM 3072 C CA . ASP A 1 407 ? 6.844 -40.75 -2.779 1 95.94 407 ASP A CA 1
ATOM 3073 C C . ASP A 1 407 ? 7.852 -39.719 -2.316 1 95.94 407 ASP A C 1
ATOM 3075 O O . ASP A 1 407 ? 8.562 -39.906 -1.33 1 95.94 407 ASP A O 1
ATOM 3079 N N . VAL A 1 408 ? 7.879 -38.594 -2.973 1 93.25 408 VAL A N 1
ATOM 3080 C CA . VAL A 1 408 ? 8.891 -37.562 -2.711 1 93.25 408 VAL A CA 1
ATOM 3081 C C . VAL A 1 408 ? 8.367 -36.594 -1.67 1 93.25 408 VAL A C 1
ATOM 3083 O O . VAL A 1 408 ? 9.102 -36.188 -0.762 1 93.25 408 VAL A O 1
ATOM 3086 N N . TRP A 1 409 ? 7.055 -36.156 -1.782 1 93 409 TRP A N 1
ATOM 3087 C CA . TRP A 1 409 ? 6.59 -35 -0.995 1 93 409 TRP A CA 1
ATOM 3088 C C . TRP A 1 409 ? 5.574 -35.438 0.054 1 93 409 TRP A C 1
ATOM 3090 O O . TRP A 1 409 ? 5.184 -34.656 0.918 1 93 409 TRP A O 1
ATOM 3100 N N . GLY A 1 410 ? 5.141 -36.625 -0.037 1 92.69 410 GLY A N 1
ATOM 3101 C CA . GLY A 1 410 ? 4.164 -37.094 0.925 1 92.69 410 GLY A CA 1
ATOM 3102 C C . GLY A 1 410 ? 2.775 -36.531 0.71 1 92.69 410 GLY A C 1
ATOM 3103 O O . GLY A 1 410 ? 2.494 -35.938 -0.337 1 92.69 410 GLY A O 1
ATOM 3104 N N . THR A 1 411 ? 1.912 -36.844 1.557 1 90.5 411 THR A N 1
ATOM 3105 C CA . THR A 1 411 ? 0.54 -36.344 1.543 1 90.5 411 THR A CA 1
ATOM 3106 C C . THR A 1 411 ? 0.249 -35.531 2.793 1 90.5 411 THR A C 1
ATOM 3108 O O . THR A 1 411 ? 0.971 -35.625 3.789 1 90.5 411 THR A O 1
ATOM 3111 N N . LYS A 1 412 ? -0.584 -34.5 2.693 1 79.38 412 LYS A N 1
ATOM 3112 C CA . LYS A 1 412 ? -1.052 -33.75 3.855 1 79.38 412 LYS A CA 1
ATOM 3113 C C . LYS A 1 412 ? -2.371 -34.312 4.379 1 79.38 412 LYS A C 1
ATOM 3115 O O . LYS A 1 412 ? -3.332 -34.469 3.623 1 79.38 412 LYS A O 1
ATOM 3120 N N . GLY A 1 413 ? -2.416 -34.625 5.672 1 59.34 413 GLY A N 1
ATOM 3121 C CA . GLY A 1 413 ? -3.621 -35.125 6.309 1 59.34 413 GLY A CA 1
ATOM 3122 C C . GLY A 1 413 ? -3.736 -36.625 6.258 1 59.34 413 GLY A C 1
ATOM 3123 O O . GLY A 1 413 ? -4.762 -37.188 6.641 1 59.34 413 GLY A O 1
ATOM 3124 N N . HIS A 1 414 ? -2.787 -37.188 5.613 1 48.12 414 HIS A N 1
ATOM 3125 C CA . HIS A 1 414 ? -2.816 -38.625 5.566 1 48.12 414 HIS A CA 1
ATOM 3126 C C . HIS A 1 414 ? -1.536 -39.25 6.141 1 48.12 414 HIS A C 1
ATOM 3128 O O . HIS A 1 414 ? -0.48 -38.594 6.105 1 48.12 414 HIS A O 1
ATOM 3134 N N . MET B 1 1 ? 28.188 -26.375 1.717 1 27.44 1 MET B N 1
ATOM 3135 C CA . MET B 1 1 ? 28.797 -25.25 2.422 1 27.44 1 MET B CA 1
ATOM 3136 C C . MET B 1 1 ? 27.781 -24.156 2.697 1 27.44 1 MET B C 1
ATOM 3138 O O . MET B 1 1 ? 27 -23.781 1.811 1 27.44 1 MET B O 1
ATOM 3142 N N . LYS B 1 2 ? 27.672 -23.812 3.92 1 36.41 2 LYS B N 1
ATOM 3143 C CA . LYS B 1 2 ? 26.641 -23 4.535 1 36.41 2 LYS B CA 1
ATOM 3144 C C . LYS B 1 2 ? 26.469 -21.672 3.799 1 36.41 2 LYS B C 1
ATOM 3146 O O . LYS B 1 2 ? 25.344 -21.156 3.688 1 36.41 2 LYS B O 1
ATOM 3151 N N . PHE B 1 3 ? 27.578 -21 3.398 1 44.53 3 PHE B N 1
ATOM 3152 C CA . PHE B 1 3 ? 27.469 -19.594 2.988 1 44.53 3 PHE B CA 1
ATOM 3153 C C . PHE B 1 3 ? 27.844 -19.438 1.522 1 44.53 3 PHE B C 1
ATOM 3155 O O . PHE B 1 3 ? 28.672 -18.594 1.183 1 44.53 3 PHE B O 1
ATOM 3162 N N . GLU B 1 4 ? 27.453 -20.328 0.763 1 46.28 4 GLU B N 1
ATOM 3163 C CA . GLU B 1 4 ? 27.844 -20.141 -0.632 1 46.28 4 GLU B CA 1
ATOM 3164 C C . GLU B 1 4 ? 27.281 -18.844 -1.195 1 46.28 4 GLU B C 1
ATOM 3166 O O . GLU B 1 4 ? 27.766 -18.344 -2.211 1 46.28 4 GLU B O 1
ATOM 3171 N N . THR B 1 5 ? 26.406 -18.266 -0.447 1 51.59 5 THR B N 1
ATOM 3172 C CA . THR B 1 5 ? 25.781 -17.078 -1.002 1 51.59 5 THR B CA 1
ATOM 3173 C C . THR B 1 5 ? 26.234 -15.82 -0.26 1 51.59 5 THR B C 1
ATOM 3175 O O . THR B 1 5 ? 25.703 -14.727 -0.478 1 51.59 5 THR B O 1
ATOM 3178 N N . MET B 1 6 ? 27.141 -15.969 0.684 1 48.31 6 MET B N 1
ATOM 3179 C CA . MET B 1 6 ? 27.609 -14.812 1.442 1 48.31 6 MET B CA 1
ATOM 3180 C C . MET B 1 6 ? 28.656 -14.023 0.652 1 48.31 6 MET B C 1
ATOM 3182 O O . MET B 1 6 ? 29.594 -14.609 0.105 1 48.31 6 MET B O 1
ATOM 3186 N N . LYS B 1 7 ? 28.375 -12.914 0.082 1 55.94 7 LYS B N 1
ATOM 3187 C CA . LYS B 1 7 ? 29.359 -12.016 -0.512 1 55.94 7 LYS B CA 1
ATOM 3188 C C . LYS B 1 7 ? 29.719 -10.883 0.444 1 55.94 7 LYS B C 1
ATOM 3190 O O . LYS B 1 7 ? 28.875 -10.43 1.226 1 55.94 7 LYS B O 1
ATOM 3195 N N . LEU B 1 8 ? 31.062 -10.562 0.427 1 53.5 8 LEU B N 1
ATOM 3196 C CA . LEU B 1 8 ? 31.578 -9.523 1.308 1 53.5 8 LEU B CA 1
ATOM 3197 C C . LEU B 1 8 ? 31.031 -8.156 0.913 1 53.5 8 LEU B C 1
ATOM 3199 O O . LEU B 1 8 ? 30.859 -7.875 -0.274 1 53.5 8 LEU B O 1
ATOM 3203 N N . PRO B 1 9 ? 30.562 -7.316 1.926 1 53.91 9 PRO B N 1
ATOM 3204 C CA . PRO B 1 9 ? 30.016 -5.965 1.836 1 53.91 9 PRO B CA 1
ATOM 3205 C C . PRO B 1 9 ? 30.812 -5.055 0.917 1 53.91 9 PRO B C 1
ATOM 3207 O O . PRO B 1 9 ? 30.25 -4.199 0.232 1 53.91 9 PRO B O 1
ATOM 3210 N N . GLU B 1 10 ? 32.219 -5.25 0.882 1 51.16 10 GLU B N 1
ATOM 3211 C CA . GLU B 1 10 ? 33.062 -4.32 0.145 1 51.16 10 GLU B CA 1
ATOM 3212 C C . GLU B 1 10 ? 32.906 -4.512 -1.361 1 51.16 10 GLU B C 1
ATOM 3214 O O . GLU B 1 10 ? 33.344 -3.662 -2.146 1 51.16 10 GLU B O 1
ATOM 3219 N N . SER B 1 11 ? 32.312 -5.504 -1.664 1 53.53 11 SER B N 1
ATOM 3220 C CA . SER B 1 11 ? 32.25 -5.836 -3.084 1 53.53 11 SER B CA 1
ATOM 3221 C C . SER B 1 11 ? 30.891 -5.465 -3.674 1 53.53 11 SER B C 1
ATOM 3223 O O . SER B 1 11 ? 30.672 -5.605 -4.879 1 53.53 11 SER B O 1
ATOM 3225 N N . VAL B 1 12 ? 30 -5.027 -2.824 1 63.88 12 VAL B N 1
ATOM 3226 C CA . VAL B 1 12 ? 28.703 -4.699 -3.42 1 63.88 12 VAL B CA 1
ATOM 3227 C C . VAL B 1 12 ? 28.797 -3.371 -4.164 1 63.88 12 VAL B C 1
ATOM 3229 O O . VAL B 1 12 ? 29.156 -2.35 -3.582 1 63.88 12 VAL B O 1
ATOM 3232 N N . ASN B 1 13 ? 28.875 -3.516 -5.512 1 78.75 13 ASN B N 1
ATOM 3233 C CA . ASN B 1 13 ? 28.984 -2.359 -6.398 1 78.75 13 ASN B CA 1
ATOM 3234 C C . ASN B 1 13 ? 27.609 -1.919 -6.906 1 78.75 13 ASN B C 1
ATOM 3236 O O . ASN B 1 13 ? 26.594 -2.268 -6.316 1 78.75 13 ASN B O 1
ATOM 3240 N N . GLU B 1 14 ? 27.625 -1.208 -7.887 1 87.38 14 GLU B N 1
ATOM 3241 C CA . GLU B 1 14 ? 26.438 -0.56 -8.438 1 87.38 14 GLU B CA 1
ATOM 3242 C C . GLU B 1 14 ? 25.5 -1.578 -9.07 1 87.38 14 GLU B C 1
ATOM 3244 O O . GLU B 1 14 ? 24.359 -1.258 -9.383 1 87.38 14 GLU B O 1
ATOM 3249 N N . ASP B 1 15 ? 25.938 -2.781 -9.031 1 92.38 15 ASP B N 1
ATOM 3250 C CA . ASP B 1 15 ? 25.125 -3.812 -9.672 1 92.38 15 ASP B CA 1
ATOM 3251 C C . ASP B 1 15 ? 24.188 -4.48 -8.672 1 92.38 15 ASP B C 1
ATOM 3253 O O . ASP B 1 15 ? 23.391 -5.34 -9.047 1 92.38 15 ASP B O 1
ATOM 3257 N N . PHE B 1 16 ? 24.266 -4.016 -7.445 1 94.88 16 PHE B N 1
ATOM 3258 C CA . PHE B 1 16 ? 23.406 -4.609 -6.43 1 94.88 16 PHE B CA 1
ATOM 3259 C C . PHE B 1 16 ? 22.656 -3.535 -5.656 1 94.88 16 PHE B C 1
ATOM 3261 O O . PHE B 1 16 ? 23.172 -2.434 -5.449 1 94.88 16 PHE B O 1
ATOM 3268 N N . LEU B 1 17 ? 21.469 -3.814 -5.301 1 96.88 17 LEU B N 1
ATOM 3269 C CA . LEU B 1 17 ? 20.672 -3.098 -4.305 1 96.88 17 LEU B CA 1
ATOM 3270 C C . LEU B 1 17 ? 20.625 -3.875 -2.994 1 96.88 17 LEU B C 1
ATOM 3272 O O . LEU B 1 17 ? 20.312 -5.07 -2.988 1 96.88 17 LEU B O 1
ATOM 3276 N N . THR B 1 18 ? 20.938 -3.252 -1.887 1 96.62 18 THR B N 1
ATOM 3277 C CA . THR B 1 18 ? 21.047 -3.979 -0.626 1 96.62 18 THR B CA 1
ATOM 3278 C C . THR B 1 18 ? 19.844 -3.68 0.273 1 96.62 18 THR B C 1
ATOM 3280 O O . THR B 1 18 ? 19.469 -2.52 0.463 1 96.62 18 THR B O 1
ATOM 3283 N N . ALA B 1 19 ? 19.234 -4.699 0.799 1 97.88 19 ALA B N 1
ATOM 3284 C CA . ALA B 1 19 ? 18.156 -4.594 1.784 1 97.88 19 ALA B CA 1
ATOM 3285 C C . ALA B 1 19 ? 18.641 -5.004 3.172 1 97.88 19 ALA B C 1
ATOM 3287 O O . ALA B 1 19 ? 19.438 -5.934 3.307 1 97.88 19 ALA B O 1
ATOM 3288 N N . VAL B 1 20 ? 18.219 -4.309 4.156 1 97.75 20 VAL B N 1
ATOM 3289 C CA . VAL B 1 20 ? 18.531 -4.594 5.555 1 97.75 20 VAL B CA 1
ATOM 3290 C C . VAL B 1 20 ? 17.266 -5.047 6.281 1 97.75 20 VAL B C 1
ATOM 3292 O O . VAL B 1 20 ? 16.25 -4.344 6.285 1 97.75 20 VAL B O 1
ATOM 3295 N N . TYR B 1 21 ? 17.375 -6.234 6.938 1 98 21 TYR B N 1
ATOM 3296 C CA . TYR B 1 21 ? 16.203 -6.809 7.605 1 98 21 TYR B CA 1
ATOM 3297 C C . TYR B 1 21 ? 16.469 -6.992 9.094 1 98 21 TYR B C 1
ATOM 3299 O O . TYR B 1 21 ? 17.578 -7.355 9.492 1 98 21 TYR B O 1
ATOM 3307 N N . TYR B 1 22 ? 15.477 -6.668 9.859 1 97.44 22 TYR B N 1
ATOM 3308 C CA . TYR B 1 22 ? 15.367 -7.234 11.203 1 97.44 22 TYR B CA 1
ATOM 3309 C C . TYR B 1 22 ? 14.602 -8.547 11.18 1 97.44 22 TYR B C 1
ATOM 3311 O O . TYR B 1 22 ? 13.477 -8.609 10.68 1 97.44 22 TYR B O 1
ATOM 3319 N N . MET B 1 23 ? 15.18 -9.625 11.641 1 96.62 23 MET B N 1
ATOM 3320 C CA . MET B 1 23 ? 14.578 -10.961 11.625 1 96.62 23 MET B CA 1
ATOM 3321 C C . MET B 1 23 ? 14.555 -11.562 13.023 1 96.62 23 MET B C 1
ATOM 3323 O O . MET B 1 23 ? 15.594 -11.703 13.664 1 96.62 23 MET B O 1
ATOM 3327 N N . ASN B 1 24 ? 13.305 -11.828 13.438 1 94.06 24 ASN B N 1
ATOM 3328 C CA . ASN B 1 24 ? 13.07 -12.352 14.781 1 94.06 24 ASN B CA 1
ATOM 3329 C C . ASN B 1 24 ? 12.008 -13.445 14.773 1 94.06 24 ASN B C 1
ATOM 3331 O O . ASN B 1 24 ? 10.852 -13.195 14.438 1 94.06 24 ASN B O 1
ATOM 3335 N N . SER B 1 25 ? 12.344 -14.656 14.992 1 84.19 25 SER B N 1
ATOM 3336 C CA . SER B 1 25 ? 11.359 -15.727 15.094 1 84.19 25 SER B CA 1
ATOM 3337 C C . SER B 1 25 ? 11.789 -16.781 16.094 1 84.19 25 SER B C 1
ATOM 3339 O O . SER B 1 25 ? 12.922 -17.266 16.062 1 84.19 25 SER B O 1
ATOM 3341 N N . ALA B 1 26 ? 10.852 -17.062 16.906 1 77.88 26 ALA B N 1
ATOM 3342 C CA . ALA B 1 26 ? 11.086 -18.156 17.844 1 77.88 26 ALA B CA 1
ATOM 3343 C C . ALA B 1 26 ? 10.977 -19.516 17.156 1 77.88 26 ALA B C 1
ATOM 3345 O O . ALA B 1 26 ? 11.516 -20.516 17.641 1 77.88 26 ALA B O 1
ATOM 3346 N N . ARG B 1 27 ? 10.438 -19.531 16.016 1 79 27 ARG B N 1
ATOM 3347 C CA . ARG B 1 27 ? 10.125 -20.781 15.344 1 79 27 ARG B CA 1
ATOM 3348 C C . ARG B 1 27 ? 11.273 -21.219 14.445 1 79 27 ARG B C 1
ATOM 3350 O O . ARG B 1 27 ? 11.406 -22.406 14.141 1 79 27 ARG B O 1
ATOM 3357 N N . GLU B 1 28 ? 12.023 -20.25 14.023 1 82.88 28 GLU B N 1
ATOM 3358 C CA . GLU B 1 28 ? 13.125 -20.594 13.125 1 82.88 28 GLU B CA 1
ATOM 3359 C C . GLU B 1 28 ? 14.352 -21.078 13.906 1 82.88 28 GLU B C 1
ATOM 3361 O O . GLU B 1 28 ? 14.906 -20.328 14.711 1 82.88 28 GLU B O 1
ATOM 3366 N N . PRO B 1 29 ? 14.742 -22.219 13.633 1 81.31 29 PRO B N 1
ATOM 3367 C CA . PRO B 1 29 ? 15.797 -22.797 14.469 1 81.31 29 PRO B CA 1
ATOM 3368 C C . PRO B 1 29 ? 17.172 -22.172 14.188 1 81.31 29 PRO B C 1
ATOM 3370 O O . PRO B 1 29 ? 17.984 -22.047 15.094 1 81.31 29 PRO B O 1
ATOM 3373 N N . ASP B 1 30 ? 17.5 -21.844 12.953 1 90.81 30 ASP B N 1
ATOM 3374 C CA . ASP B 1 30 ? 18.812 -21.297 12.562 1 90.81 30 ASP B CA 1
ATOM 3375 C C . ASP B 1 30 ? 18.656 -20 11.773 1 90.81 30 ASP B C 1
ATOM 3377 O O . ASP B 1 30 ? 18.156 -20.016 10.648 1 90.81 30 ASP B O 1
ATOM 3381 N N . LEU B 1 31 ? 19.156 -18.938 12.32 1 91.19 31 LEU B N 1
ATOM 3382 C CA . LEU B 1 31 ? 19.031 -17.625 11.711 1 91.19 31 LEU B CA 1
ATOM 3383 C C . LEU B 1 31 ? 19.781 -17.562 10.375 1 91.19 31 LEU B C 1
ATOM 3385 O O . LEU B 1 31 ? 19.312 -16.922 9.438 1 91.19 31 LEU B O 1
ATOM 3389 N N . TYR B 1 32 ? 20.938 -18.203 10.344 1 90 32 TYR B N 1
ATOM 3390 C CA . TYR B 1 32 ? 21.75 -18.172 9.141 1 90 32 TYR B CA 1
ATOM 3391 C C . TYR B 1 32 ? 21.031 -18.859 7.98 1 90 32 TYR B C 1
ATOM 3393 O O . TYR B 1 32 ? 21 -18.328 6.863 1 90 32 TYR B O 1
ATOM 3401 N N . ASP B 1 33 ? 20.453 -19.969 8.219 1 90.75 33 ASP B N 1
ATOM 3402 C CA . ASP B 1 33 ? 19.688 -20.688 7.199 1 90.75 33 ASP B CA 1
ATOM 3403 C C . ASP B 1 33 ? 18.453 -19.891 6.77 1 90.75 33 ASP B C 1
ATOM 3405 O O . ASP B 1 33 ? 18.062 -19.906 5.602 1 90.75 33 ASP B O 1
ATOM 3409 N N . TRP B 1 34 ? 17.875 -19.25 7.738 1 92.25 34 TRP B N 1
ATOM 3410 C CA . TRP B 1 34 ? 16.688 -18.438 7.461 1 92.25 34 TRP B CA 1
ATOM 3411 C C . TRP B 1 34 ? 17.031 -17.281 6.539 1 92.25 34 TRP B C 1
ATOM 3413 O O . TRP B 1 34 ? 16.312 -17 5.574 1 92.25 34 TRP B O 1
ATOM 3423 N N . VAL B 1 35 ? 18.156 -16.609 6.773 1 93.94 35 VAL B N 1
ATOM 3424 C CA . VAL B 1 35 ? 18.578 -15.492 5.949 1 93.94 35 VAL B CA 1
ATOM 3425 C C . VAL B 1 35 ? 18.891 -15.969 4.531 1 93.94 35 VAL B C 1
ATOM 3427 O O . VAL B 1 35 ? 18.516 -15.312 3.557 1 93.94 35 VAL B O 1
ATOM 3430 N N . LYS B 1 36 ? 19.484 -17.078 4.465 1 91.56 36 LYS B N 1
ATOM 3431 C CA . LYS B 1 36 ? 19.781 -17.672 3.162 1 91.56 36 LYS B CA 1
ATOM 3432 C C . LYS B 1 36 ? 18.5 -17.984 2.387 1 91.56 36 LYS B C 1
ATOM 3434 O O . LYS B 1 36 ? 18.453 -17.781 1.172 1 91.56 36 LYS B O 1
ATOM 3439 N N . LEU B 1 37 ? 17.609 -18.5 3.098 1 90.19 37 LEU B N 1
ATOM 3440 C CA . LEU B 1 37 ? 16.328 -18.812 2.479 1 90.19 37 LEU B CA 1
ATOM 3441 C C . LEU B 1 37 ? 15.648 -17.562 1.938 1 90.19 37 LEU B C 1
ATOM 3443 O O . LEU B 1 37 ? 15.086 -17.578 0.841 1 90.19 37 LEU B O 1
ATOM 3447 N N . VAL B 1 38 ? 15.703 -16.484 2.693 1 93.12 38 VAL B N 1
ATOM 3448 C CA . VAL B 1 38 ? 15.117 -15.219 2.268 1 93.12 38 VAL B CA 1
ATOM 3449 C C . VAL B 1 38 ? 15.828 -14.719 1.014 1 93.12 38 VAL B C 1
ATOM 3451 O O . VAL B 1 38 ? 15.18 -14.273 0.063 1 93.12 38 VAL B O 1
ATOM 3454 N N . ALA B 1 39 ? 17.141 -14.812 0.99 1 93.31 39 ALA B N 1
ATOM 3455 C CA . ALA B 1 39 ? 17.922 -14.383 -0.168 1 93.31 39 ALA B CA 1
ATOM 3456 C C . ALA B 1 39 ? 17.531 -15.172 -1.416 1 93.31 39 ALA B C 1
ATOM 3458 O O . ALA B 1 39 ? 17.406 -14.602 -2.502 1 93.31 39 ALA B O 1
ATOM 3459 N N . ALA B 1 40 ? 17.328 -16.406 -1.207 1 90.69 40 ALA B N 1
ATOM 3460 C CA . ALA B 1 40 ? 16.984 -17.281 -2.322 1 90.69 40 ALA B CA 1
ATOM 3461 C C . ALA B 1 40 ? 15.562 -17.047 -2.795 1 90.69 40 ALA B C 1
ATOM 3463 O O . ALA B 1 40 ? 15.305 -16.953 -3.998 1 90.69 40 ALA B O 1
ATOM 3464 N N . ASP B 1 41 ? 14.648 -16.922 -1.891 1 89.31 41 ASP B N 1
ATOM 3465 C CA . ASP B 1 41 ? 13.227 -16.797 -2.199 1 89.31 41 ASP B CA 1
ATOM 3466 C C . ASP B 1 41 ? 12.93 -15.5 -2.943 1 89.31 41 ASP B C 1
ATOM 3468 O O . ASP B 1 41 ? 12 -15.43 -3.754 1 89.31 41 ASP B O 1
ATOM 3472 N N . GLN B 1 42 ? 13.711 -14.484 -2.701 1 94.62 42 GLN B N 1
ATOM 3473 C CA . GLN B 1 42 ? 13.461 -13.164 -3.277 1 94.62 42 GLN B CA 1
ATOM 3474 C C . GLN B 1 42 ? 14.336 -12.922 -4.504 1 94.62 42 GLN B C 1
ATOM 3476 O O . GLN B 1 42 ? 14.477 -11.789 -4.961 1 94.62 42 GLN B O 1
ATOM 3481 N N . SER B 1 43 ? 14.969 -13.961 -4.996 1 93.31 43 SER B N 1
ATOM 3482 C CA . SER B 1 43 ? 15.812 -13.883 -6.18 1 93.31 43 SER B CA 1
ATOM 3483 C C . SER B 1 43 ? 15.789 -15.188 -6.969 1 93.31 43 SER B C 1
ATOM 3485 O O . SER B 1 43 ? 14.742 -15.82 -7.09 1 93.31 43 SER B O 1
ATOM 3487 N N . ALA B 1 44 ? 17.016 -15.398 -7.68 1 86 44 ALA B N 1
ATOM 3488 C CA . ALA B 1 44 ? 17.109 -16.641 -8.453 1 86 44 ALA B CA 1
ATOM 3489 C C . ALA B 1 44 ? 17.5 -17.812 -7.562 1 86 44 ALA B C 1
ATOM 3491 O O . ALA B 1 44 ? 18.594 -17.812 -6.973 1 86 44 ALA B O 1
ATOM 3492 N N . GLY B 1 45 ? 16.5 -18.531 -6.859 1 66.5 45 GLY B N 1
ATOM 3493 C CA . GLY B 1 45 ? 16.766 -19.703 -6.031 1 66.5 45 GLY B CA 1
ATOM 3494 C C . GLY B 1 45 ? 15.5 -20.391 -5.574 1 66.5 45 GLY B C 1
ATOM 3495 O O . GLY B 1 45 ? 14.445 -19.766 -5.441 1 66.5 45 GLY B O 1
ATOM 3496 N N . THR B 1 46 ? 15.57 -21.625 -5.797 1 63.09 46 THR B N 1
ATOM 3497 C CA . THR B 1 46 ? 14.438 -22.406 -5.32 1 63.09 46 THR B CA 1
ATOM 3498 C C . THR B 1 46 ? 14.875 -23.422 -4.277 1 63.09 46 THR B C 1
ATOM 3500 O O . THR B 1 46 ? 16.062 -23.734 -4.168 1 63.09 46 THR B O 1
ATOM 3503 N N . TRP B 1 47 ? 14.023 -23.656 -3.492 1 59.41 47 TRP B N 1
ATOM 3504 C CA . TRP B 1 47 ? 14.266 -24.641 -2.447 1 59.41 47 TRP B CA 1
ATOM 3505 C C . TRP B 1 47 ? 14.438 -26.031 -3.047 1 59.41 47 TRP B C 1
ATOM 3507 O O . TRP B 1 47 ? 15.023 -26.922 -2.414 1 59.41 47 TRP B O 1
ATOM 3517 N N . THR B 1 48 ? 13.773 -26.156 -4.195 1 63.03 48 THR B N 1
ATOM 3518 C CA . THR B 1 48 ? 13.961 -27.438 -4.879 1 63.03 48 THR B CA 1
ATOM 3519 C C . THR B 1 48 ? 14.625 -27.219 -6.238 1 63.03 48 THR B C 1
ATOM 3521 O O . THR B 1 48 ? 14.43 -26.188 -6.879 1 63.03 48 THR B O 1
ATOM 3524 N N . HIS B 1 49 ? 15.367 -28.188 -6.555 1 69.88 49 HIS B N 1
ATOM 3525 C CA . HIS B 1 49 ? 16.062 -28.109 -7.836 1 69.88 49 HIS B CA 1
ATOM 3526 C C . HIS B 1 49 ? 15.07 -28.078 -8.992 1 69.88 49 HIS B C 1
ATOM 3528 O O . HIS B 1 49 ? 14.117 -28.859 -9.031 1 69.88 49 HIS B O 1
ATOM 3534 N N . VAL B 1 50 ? 15.188 -27.109 -9.883 1 75.44 50 VAL B N 1
ATOM 3535 C CA . VAL B 1 50 ? 14.344 -26.969 -11.062 1 75.44 50 VAL B CA 1
ATOM 3536 C C . VAL B 1 50 ? 15.219 -26.906 -12.312 1 75.44 50 VAL B C 1
ATOM 3538 O O . VAL B 1 50 ? 16.312 -26.359 -12.289 1 75.44 50 VAL B O 1
ATOM 3541 N N . GLU B 1 51 ? 14.727 -27.562 -13.305 1 76.5 51 GLU B N 1
ATOM 3542 C CA . GLU B 1 51 ? 15.445 -27.531 -14.57 1 76.5 51 GLU B CA 1
ATOM 3543 C C . GLU B 1 51 ? 15.648 -26.109 -15.062 1 76.5 51 GLU B C 1
ATOM 3545 O O . GLU B 1 51 ? 14.711 -25.297 -15.031 1 76.5 51 GLU B O 1
ATOM 3550 N N . GLY B 1 52 ? 16.812 -25.688 -15.352 1 78.69 52 GLY B N 1
ATOM 3551 C CA . GLY B 1 52 ? 17.125 -24.359 -15.867 1 78.69 52 GLY B CA 1
ATOM 3552 C C . GLY B 1 52 ? 17.781 -23.469 -14.836 1 78.69 52 GLY B C 1
ATOM 3553 O O . GLY B 1 52 ? 18.375 -22.438 -15.18 1 78.69 52 GLY B O 1
ATOM 3554 N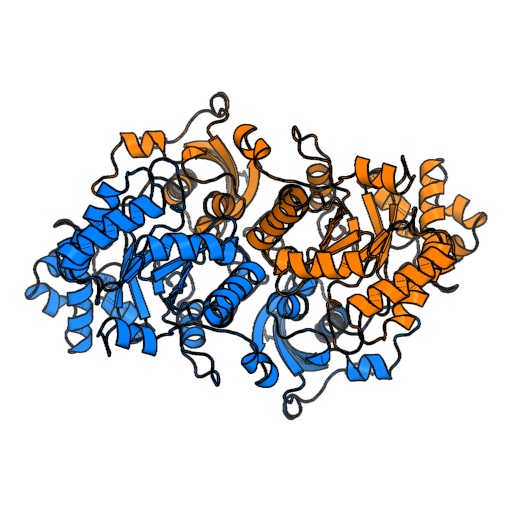 N . GLU B 1 53 ? 17.562 -23.875 -13.625 1 82.38 53 GLU B N 1
ATOM 3555 C CA . GLU B 1 53 ? 18.266 -23.141 -12.562 1 82.38 53 GLU B CA 1
ATOM 3556 C C . GLU B 1 53 ? 19.703 -23.609 -12.422 1 82.38 53 GLU B C 1
ATOM 3558 O O . GLU B 1 53 ? 20.047 -24.297 -11.453 1 82.38 53 GLU B O 1
ATOM 3563 N N . THR B 1 54 ? 20.594 -23.078 -13.266 1 85.94 54 THR B N 1
ATOM 3564 C CA . THR B 1 54 ? 21.984 -23.5 -13.281 1 85.94 54 THR B CA 1
ATOM 3565 C C . THR B 1 54 ? 22.797 -22.703 -12.258 1 85.94 54 THR B C 1
ATOM 3567 O O . THR B 1 54 ? 22.359 -21.641 -11.805 1 85.94 54 THR B O 1
ATOM 3570 N N . PRO B 1 55 ? 23.859 -23.25 -11.914 1 85.69 55 PRO B N 1
ATOM 3571 C CA . PRO B 1 55 ? 24.75 -22.5 -11.023 1 85.69 55 PRO B CA 1
ATOM 3572 C C . PRO B 1 55 ? 25.094 -21.109 -11.562 1 85.69 55 PRO B C 1
ATOM 3574 O O . PRO B 1 55 ? 25.266 -20.172 -10.789 1 85.69 55 PRO B O 1
ATOM 3577 N N . GLU B 1 56 ? 25.141 -21.016 -12.82 1 87.62 56 GLU B N 1
ATOM 3578 C CA . GLU B 1 56 ? 25.453 -19.734 -13.438 1 87.62 56 GLU B CA 1
ATOM 3579 C C . GLU B 1 56 ? 24.328 -18.719 -13.219 1 87.62 56 GLU B C 1
ATOM 3581 O O . GLU B 1 56 ? 24.594 -17.547 -12.953 1 87.62 56 GLU B O 1
ATOM 3586 N N . VAL B 1 57 ? 23.109 -19.188 -13.336 1 89.38 57 VAL B N 1
ATOM 3587 C CA . VAL B 1 57 ? 21.938 -18.344 -13.117 1 89.38 57 VAL B CA 1
ATOM 3588 C C . VAL B 1 57 ? 21.906 -17.875 -11.656 1 89.38 57 VAL B C 1
ATOM 3590 O O . VAL B 1 57 ? 21.672 -16.703 -11.383 1 89.38 57 VAL B O 1
ATOM 3593 N N . ILE B 1 58 ? 22.172 -18.75 -10.797 1 88.44 58 ILE B N 1
ATOM 3594 C CA . ILE B 1 58 ? 22.141 -18.438 -9.367 1 88.44 58 ILE B CA 1
ATOM 3595 C C . ILE B 1 58 ? 23.266 -17.453 -9.031 1 88.44 58 ILE B C 1
ATOM 3597 O O . ILE B 1 58 ? 23.078 -16.547 -8.234 1 88.44 58 ILE B O 1
ATOM 3601 N N . GLU B 1 59 ? 24.391 -17.688 -9.633 1 87.69 59 GLU B N 1
ATOM 3602 C CA . GLU B 1 59 ? 25.531 -16.812 -9.383 1 87.69 59 GLU B CA 1
ATOM 3603 C C . GLU B 1 59 ? 25.25 -15.391 -9.852 1 87.69 59 GLU B C 1
ATOM 3605 O O . GLU B 1 59 ? 25.594 -14.422 -9.18 1 87.69 59 GLU B O 1
ATOM 3610 N N . LYS B 1 60 ? 24.578 -15.297 -10.93 1 89.88 60 LYS B N 1
ATOM 3611 C CA . LYS B 1 60 ? 24.406 -13.984 -11.555 1 89.88 60 LYS B CA 1
ATOM 3612 C C . LYS B 1 60 ? 23.156 -13.289 -11.023 1 89.88 60 LYS B C 1
ATOM 3614 O O . LYS B 1 60 ? 23.141 -12.07 -10.844 1 89.88 60 LYS B O 1
ATOM 3619 N N . TYR B 1 61 ? 22.094 -14.023 -10.758 1 93.5 61 TYR B N 1
ATOM 3620 C CA . TYR B 1 61 ? 20.797 -13.406 -10.508 1 93.5 61 TYR B CA 1
ATOM 3621 C C . TYR B 1 61 ? 20.297 -13.734 -9.102 1 93.5 61 TYR B C 1
ATOM 3623 O O . TYR B 1 61 ? 19.234 -13.258 -8.688 1 93.5 61 TYR B O 1
ATOM 3631 N N . GLY B 1 62 ? 21.078 -14.523 -8.352 1 92.31 62 GLY B N 1
ATOM 3632 C CA . GLY B 1 62 ? 20.719 -14.859 -6.98 1 92.31 62 GLY B CA 1
ATOM 3633 C C . GLY B 1 62 ? 21.109 -13.781 -5.988 1 92.31 62 GLY B C 1
ATOM 3634 O O . GLY B 1 62 ? 22.109 -13.078 -6.184 1 92.31 62 GLY B O 1
ATOM 3635 N N . GLY B 1 63 ? 20.297 -13.672 -4.918 1 92.56 63 GLY B N 1
ATOM 3636 C CA . GLY B 1 63 ? 20.641 -12.773 -3.828 1 92.56 63 GLY B CA 1
ATOM 3637 C C . GLY B 1 63 ? 21.922 -13.18 -3.105 1 92.56 63 GLY B C 1
ATOM 3638 O O . GLY B 1 63 ? 22.266 -14.359 -3.061 1 92.56 63 GLY B O 1
ATOM 3639 N N . LYS B 1 64 ? 22.641 -12.203 -2.562 1 92.44 64 LYS B N 1
ATOM 3640 C CA . LYS B 1 64 ? 23.891 -12.43 -1.831 1 92.44 64 LYS B CA 1
ATOM 3641 C C . LYS B 1 64 ? 23.766 -11.969 -0.383 1 92.44 64 LYS B C 1
ATOM 3643 O O . LYS B 1 64 ? 23.406 -10.812 -0.122 1 92.44 64 LYS B O 1
ATOM 3648 N N . VAL B 1 65 ? 24.047 -12.82 0.519 1 92.94 65 VAL B N 1
ATOM 3649 C CA . VAL B 1 65 ? 24.078 -12.43 1.925 1 92.94 65 VAL B CA 1
ATOM 3650 C C . VAL B 1 65 ? 25.391 -11.695 2.225 1 92.94 65 VAL B C 1
ATOM 3652 O O . VAL B 1 65 ? 26.469 -12.25 2.049 1 92.94 65 VAL B O 1
ATOM 3655 N N . ILE B 1 66 ? 25.25 -10.484 2.734 1 92.12 66 ILE B N 1
ATOM 3656 C CA . ILE B 1 66 ? 26.422 -9.656 2.959 1 92.12 66 ILE B CA 1
ATOM 3657 C C . ILE B 1 66 ? 26.812 -9.695 4.438 1 92.12 66 ILE B C 1
ATOM 3659 O O . ILE B 1 66 ? 27.969 -9.5 4.785 1 92.12 66 ILE B O 1
ATOM 3663 N N . GLY B 1 67 ? 25.812 -9.852 5.285 1 91.44 67 GLY B N 1
ATOM 3664 C CA . GLY B 1 67 ? 26.078 -9.852 6.715 1 91.44 67 GLY B CA 1
ATOM 3665 C C . GLY B 1 67 ? 24.906 -10.305 7.547 1 91.44 67 GLY B C 1
ATOM 3666 O O . GLY B 1 67 ? 23.75 -10.031 7.203 1 91.44 67 GLY B O 1
ATOM 3667 N N . ILE B 1 68 ? 25.234 -11.062 8.594 1 93 68 ILE B N 1
ATOM 3668 C CA . ILE B 1 68 ? 24.281 -11.469 9.609 1 93 68 ILE B CA 1
ATOM 3669 C C . ILE B 1 68 ? 24.781 -11.062 10.992 1 93 68 ILE B C 1
ATOM 3671 O O . ILE B 1 68 ? 25.875 -11.477 11.406 1 93 68 ILE B O 1
ATOM 3675 N N . TYR B 1 69 ? 24.047 -10.273 11.672 1 93.12 69 TYR B N 1
ATOM 3676 C CA . TYR B 1 69 ? 24.438 -9.75 12.969 1 93.12 69 TYR B CA 1
ATOM 3677 C C . TYR B 1 69 ? 23.469 -10.172 14.055 1 93.12 69 TYR B C 1
ATOM 3679 O O . TYR B 1 69 ? 22.453 -9.508 14.281 1 93.12 69 TYR B O 1
ATOM 3687 N N . PRO B 1 70 ? 23.75 -11.242 14.781 1 92.38 70 PRO B N 1
ATOM 3688 C CA . PRO B 1 70 ? 22.844 -11.742 15.82 1 92.38 70 PRO B CA 1
ATOM 3689 C C . PRO B 1 70 ? 22.688 -10.766 16.984 1 92.38 70 PRO B C 1
ATOM 3691 O O . PRO B 1 70 ? 23.641 -10.07 17.359 1 92.38 70 PRO B O 1
ATOM 3694 N N . MET B 1 71 ? 21.484 -10.781 17.516 1 90.25 71 MET B N 1
ATOM 3695 C CA . MET B 1 71 ? 21.203 -9.961 18.688 1 90.25 71 MET B CA 1
ATOM 3696 C C . MET B 1 71 ? 21.438 -10.75 19.969 1 90.25 71 MET B C 1
ATOM 3698 O O . MET B 1 71 ? 21.266 -11.977 19.984 1 90.25 71 MET B O 1
ATOM 3702 N N . ALA B 1 72 ? 21.797 -10.141 21.062 1 84.69 72 ALA B N 1
ATOM 3703 C CA . ALA B 1 72 ? 22.312 -10.789 22.266 1 84.69 72 ALA B CA 1
ATOM 3704 C C . ALA B 1 72 ? 21.172 -11.398 23.078 1 84.69 72 ALA B C 1
ATOM 3706 O O . ALA B 1 72 ? 21.312 -12.492 23.625 1 84.69 72 ALA B O 1
ATOM 3707 N N . GLU B 1 73 ? 20.094 -10.797 23.156 1 84.31 73 GLU B N 1
ATOM 3708 C CA . GLU B 1 73 ? 19.094 -11.188 24.156 1 84.31 73 GLU B CA 1
ATOM 3709 C C . GLU B 1 73 ? 17.875 -11.828 23.5 1 84.31 73 GLU B C 1
ATOM 3711 O O . GLU B 1 73 ? 16.859 -12.07 24.156 1 84.31 73 GLU B O 1
ATOM 3716 N N . GLU B 1 74 ? 17.922 -12 22.234 1 86 74 GLU B N 1
ATOM 3717 C CA . GLU B 1 74 ? 16.781 -12.609 21.531 1 86 74 GLU B CA 1
ATOM 3718 C C . GLU B 1 74 ? 17.25 -13.398 20.312 1 86 74 GLU B C 1
ATOM 3720 O O . GLU B 1 74 ? 18.375 -13.211 19.828 1 86 74 GLU B O 1
ATOM 3725 N N . HIS B 1 75 ? 16.531 -14.367 20 1 91.06 75 HIS B N 1
ATOM 3726 C CA . HIS B 1 75 ? 16.797 -15.102 18.781 1 91.06 75 HIS B CA 1
ATOM 3727 C C . HIS B 1 75 ? 16.438 -14.273 17.547 1 91.06 75 HIS B C 1
ATOM 3729 O O . HIS B 1 75 ? 15.445 -14.547 16.875 1 91.06 75 HIS B O 1
ATOM 3735 N N . ALA B 1 76 ? 17.25 -13.266 17.328 1 95.5 76 ALA B N 1
ATOM 3736 C CA . ALA B 1 76 ? 17.031 -12.289 16.266 1 95.5 76 ALA B CA 1
ATOM 3737 C C . ALA B 1 76 ? 18.359 -11.836 15.656 1 95.5 76 ALA B C 1
ATOM 3739 O O . ALA B 1 76 ? 19.422 -12.102 16.203 1 95.5 76 ALA B O 1
ATOM 3740 N N . CYS B 1 77 ? 18.297 -11.266 14.484 1 95.94 77 CYS B N 1
ATOM 3741 C CA . CYS B 1 77 ? 19.469 -10.719 13.828 1 95.94 77 CYS B CA 1
ATOM 3742 C C . CYS B 1 77 ? 19.109 -9.57 12.898 1 95.94 77 CYS B C 1
ATOM 3744 O O . CYS B 1 77 ? 17.922 -9.383 12.57 1 95.94 77 CYS B O 1
ATOM 3746 N N . ILE B 1 78 ? 20.031 -8.773 12.602 1 96.38 78 ILE B N 1
ATOM 3747 C CA . ILE B 1 78 ? 20 -7.898 11.438 1 96.38 78 ILE B CA 1
ATOM 3748 C C . ILE B 1 78 ? 20.688 -8.578 10.258 1 96.38 78 ILE B C 1
ATOM 3750 O O . ILE B 1 78 ? 21.812 -9.078 10.391 1 96.38 78 ILE B O 1
ATOM 3754 N N . ALA B 1 79 ? 20.047 -8.664 9.18 1 96.5 79 ALA B N 1
ATOM 3755 C CA . ALA B 1 79 ? 20.609 -9.297 7.984 1 96.5 79 ALA B CA 1
ATOM 3756 C C . ALA B 1 79 ? 20.703 -8.297 6.832 1 96.5 79 ALA B C 1
ATOM 3758 O O . ALA B 1 79 ? 19.812 -7.477 6.633 1 96.5 79 ALA B O 1
ATOM 3759 N N . ARG B 1 80 ? 21.781 -8.297 6.156 1 96.06 80 ARG B N 1
ATOM 3760 C CA . ARG B 1 80 ? 22 -7.523 4.934 1 96.06 80 ARG B CA 1
ATOM 3761 C C . ARG B 1 80 ? 22.078 -8.438 3.717 1 96.06 80 ARG B C 1
ATOM 3763 O O . ARG B 1 80 ? 22.938 -9.312 3.65 1 96.06 80 ARG B O 1
ATOM 3770 N N . ILE B 1 81 ? 21.172 -8.25 2.787 1 96.06 81 ILE B N 1
ATOM 3771 C CA . ILE B 1 81 ? 21.109 -9.07 1.588 1 96.06 81 ILE B CA 1
ATOM 3772 C C . ILE B 1 81 ? 21.156 -8.188 0.346 1 96.06 81 ILE B C 1
ATOM 3774 O O . ILE B 1 81 ? 20.422 -7.207 0.241 1 96.06 81 ILE B O 1
ATOM 3778 N N . ALA B 1 82 ? 22.047 -8.5 -0.58 1 95.81 82 ALA B N 1
ATOM 3779 C CA . ALA B 1 82 ? 22.203 -7.77 -1.838 1 95.81 82 ALA B CA 1
ATOM 3780 C C . ALA B 1 82 ? 21.469 -8.484 -2.975 1 95.81 82 ALA B C 1
ATOM 3782 O O . ALA B 1 82 ? 21.625 -9.695 -3.152 1 95.81 82 ALA B O 1
ATOM 3783 N N . PHE B 1 83 ? 20.703 -7.758 -3.672 1 96.25 83 PHE B N 1
ATOM 3784 C CA . PHE B 1 83 ? 19.953 -8.297 -4.805 1 96.25 83 PHE B CA 1
ATOM 3785 C C . PHE B 1 83 ? 20.469 -7.703 -6.117 1 96.25 83 PHE B C 1
ATOM 3787 O O . PHE B 1 83 ? 20.656 -6.492 -6.223 1 96.25 83 PHE B O 1
ATOM 3794 N N . PRO B 1 84 ? 20.688 -8.508 -7.129 1 94.94 84 PRO B N 1
ATOM 3795 C CA . PRO B 1 84 ? 21.172 -7.992 -8.406 1 94.94 84 PRO B CA 1
ATOM 3796 C C . PRO B 1 84 ? 20.188 -7.035 -9.07 1 94.94 84 PRO B C 1
ATOM 3798 O O . PRO B 1 84 ? 19.016 -7.371 -9.25 1 94.94 84 PRO B O 1
ATOM 3801 N N . THR B 1 85 ? 20.672 -5.871 -9.516 1 95.94 85 THR B N 1
ATOM 3802 C CA . THR B 1 85 ? 19.812 -4.863 -10.125 1 95.94 85 THR B CA 1
ATOM 3803 C C . THR B 1 85 ? 19.344 -5.309 -11.508 1 95.94 85 THR B C 1
ATOM 3805 O O . THR B 1 85 ? 18.406 -4.738 -12.07 1 95.94 85 THR B O 1
ATOM 3808 N N . ALA B 1 86 ? 19.953 -6.316 -12.039 1 95.44 86 ALA B N 1
ATOM 3809 C CA . ALA B 1 86 ? 19.562 -6.867 -13.336 1 95.44 86 ALA B CA 1
ATOM 3810 C C . ALA B 1 86 ? 18.203 -7.562 -13.25 1 95.44 86 ALA B C 1
ATOM 3812 O O . ALA B 1 86 ? 17.578 -7.852 -14.273 1 95.44 86 ALA B O 1
ATOM 3813 N N . ASN B 1 87 ? 17.75 -7.855 -12.008 1 96.44 87 ASN B N 1
ATOM 3814 C CA . ASN B 1 87 ? 16.562 -8.664 -11.812 1 96.44 87 ASN B CA 1
ATOM 3815 C C . ASN B 1 87 ? 15.289 -7.832 -11.945 1 96.44 87 ASN B C 1
ATOM 3817 O O . ASN B 1 87 ? 14.195 -8.383 -12.102 1 96.44 87 ASN B O 1
ATOM 3821 N N . PHE B 1 88 ? 15.352 -6.543 -11.844 1 96.44 88 PHE B N 1
ATOM 3822 C CA . PHE B 1 88 ? 14.156 -5.711 -11.82 1 96.44 88 PHE B CA 1
ATOM 3823 C C . PHE B 1 88 ? 14.445 -4.332 -12.406 1 96.44 88 PHE B C 1
ATOM 3825 O O . PHE B 1 88 ? 15.578 -3.855 -12.352 1 96.44 88 PHE B O 1
ATOM 3832 N N . PRO B 1 89 ? 13.398 -3.73 -13.039 1 95.31 89 PRO B N 1
ATOM 3833 C CA . PRO B 1 89 ? 13.57 -2.342 -13.469 1 95.31 89 PRO B CA 1
ATOM 3834 C C . PRO B 1 89 ? 13.727 -1.375 -12.297 1 95.31 89 PRO B C 1
ATOM 3836 O O . PRO B 1 89 ? 13.312 -1.687 -11.18 1 95.31 89 PRO B O 1
ATOM 3839 N N . ALA B 1 90 ? 14.344 -0.204 -12.594 1 95.56 90 ALA B N 1
ATOM 3840 C CA . ALA B 1 90 ? 14.43 0.87 -11.609 1 95.56 90 ALA B CA 1
ATOM 3841 C C . ALA B 1 90 ? 13.07 1.537 -11.414 1 95.56 90 ALA B C 1
ATOM 3843 O O . ALA B 1 90 ? 12.844 2.65 -11.891 1 95.56 90 ALA B O 1
ATOM 3844 N N . TYR B 1 91 ? 12.195 0.856 -10.75 1 97.38 91 TYR B N 1
ATOM 3845 C CA . TYR B 1 91 ? 10.797 1.177 -10.477 1 97.38 91 TYR B CA 1
ATOM 3846 C C . TYR B 1 91 ? 10.375 0.63 -9.117 1 97.38 91 TYR B C 1
ATOM 3848 O O . TYR B 1 91 ? 10.5 -0.568 -8.859 1 97.38 91 TYR B O 1
ATOM 3856 N N . LEU B 1 92 ? 9.883 1.5 -8.289 1 97.88 92 LEU B N 1
ATOM 3857 C CA . LEU B 1 92 ? 9.734 1.198 -6.867 1 97.88 92 LEU B CA 1
ATOM 3858 C C . LEU B 1 92 ? 8.875 -0.045 -6.66 1 97.88 92 LEU B C 1
ATOM 3860 O O . LEU B 1 92 ? 9.219 -0.911 -5.852 1 97.88 92 LEU B O 1
ATOM 3864 N N . PRO B 1 93 ? 7.723 -0.222 -7.367 1 98.06 93 PRO B N 1
ATOM 3865 C CA . PRO B 1 93 ? 6.906 -1.412 -7.121 1 98.06 93 PRO B CA 1
ATOM 3866 C C . PRO B 1 93 ? 7.672 -2.713 -7.352 1 98.06 93 PRO B C 1
ATOM 3868 O O . PRO B 1 93 ? 7.496 -3.678 -6.602 1 98.06 93 PRO B O 1
ATOM 3871 N N . MET B 1 94 ? 8.516 -2.768 -8.344 1 98.38 94 MET B N 1
ATOM 3872 C CA . MET B 1 94 ? 9.25 -4 -8.594 1 98.38 94 MET B CA 1
ATOM 3873 C C . MET B 1 94 ? 10.414 -4.148 -7.613 1 98.38 94 MET B C 1
ATOM 3875 O O . MET B 1 94 ? 10.758 -5.262 -7.215 1 98.38 94 MET B O 1
ATOM 3879 N N . ILE B 1 95 ? 11.039 -3.029 -7.258 1 98.38 95 ILE B N 1
ATOM 3880 C CA . ILE B 1 95 ? 12.047 -3.066 -6.207 1 98.38 95 ILE B CA 1
ATOM 3881 C C . ILE B 1 95 ? 11.43 -3.602 -4.918 1 98.38 95 ILE B C 1
ATOM 3883 O O . ILE B 1 95 ? 11.977 -4.508 -4.285 1 98.38 95 ILE B O 1
ATOM 3887 N N . LEU B 1 96 ? 10.258 -3.098 -4.613 1 98.56 96 LEU B N 1
ATOM 3888 C CA . LEU B 1 96 ? 9.594 -3.506 -3.383 1 98.56 96 LEU B CA 1
ATOM 3889 C C . LEU B 1 96 ? 9.086 -4.941 -3.486 1 98.56 96 LEU B C 1
ATOM 3891 O O . LEU B 1 96 ? 9.07 -5.672 -2.494 1 98.56 96 LEU B O 1
ATOM 3895 N N . SER B 1 97 ? 8.648 -5.367 -4.641 1 98.12 97 SER B N 1
ATOM 3896 C CA . SER B 1 97 ? 8.289 -6.77 -4.836 1 98.12 97 SER B CA 1
ATOM 3897 C C . SER B 1 97 ? 9.469 -7.691 -4.547 1 98.12 97 SER B C 1
ATOM 3899 O O . SER B 1 97 ? 9.281 -8.828 -4.117 1 98.12 97 SER B O 1
ATOM 3901 N N . THR B 1 98 ? 10.625 -7.148 -4.766 1 98 98 THR B N 1
ATOM 3902 C CA . THR B 1 98 ? 11.844 -7.922 -4.555 1 98 98 THR B CA 1
ATOM 3903 C C . THR B 1 98 ? 12.242 -7.91 -3.082 1 98 98 THR B C 1
ATOM 3905 O O . THR B 1 98 ? 12.367 -8.969 -2.459 1 98 98 THR B O 1
ATOM 3908 N N . VAL B 1 99 ? 12.328 -6.738 -2.479 1 98.31 99 VAL B N 1
ATOM 3909 C CA . VAL B 1 99 ? 12.961 -6.652 -1.168 1 98.31 99 VAL B CA 1
ATOM 3910 C C . VAL B 1 99 ? 11.898 -6.715 -0.074 1 98.31 99 VAL B C 1
ATOM 3912 O O . VAL B 1 99 ? 12.211 -6.992 1.087 1 98.31 99 VAL B O 1
ATOM 3915 N N . ALA B 1 100 ? 10.633 -6.449 -0.461 1 98.06 100 ALA B N 1
ATOM 3916 C CA . ALA B 1 100 ? 9.531 -6.438 0.499 1 98.06 100 ALA B CA 1
ATOM 3917 C C . ALA B 1 100 ? 8.375 -7.297 0.009 1 98.06 100 ALA B C 1
ATOM 3919 O O . ALA B 1 100 ? 7.227 -7.09 0.412 1 98.06 100 ALA B O 1
ATOM 3920 N N . GLY B 1 101 ? 8.586 -8.18 -0.84 1 97 101 GLY B N 1
ATOM 3921 C CA . GLY B 1 101 ? 7.551 -9.031 -1.409 1 97 101 GLY B CA 1
ATOM 3922 C C . GLY B 1 101 ? 7.129 -10.156 -0.487 1 97 101 GLY B C 1
ATOM 3923 O O . GLY B 1 101 ? 6.719 -9.914 0.651 1 97 101 GLY B O 1
ATOM 3924 N N . ASN B 1 102 ? 7.301 -11.391 -0.925 1 94.75 102 ASN B N 1
ATOM 3925 C CA . ASN B 1 102 ? 6.875 -12.578 -0.196 1 94.75 102 ASN B CA 1
ATOM 3926 C C . ASN B 1 102 ? 7.551 -12.672 1.169 1 94.75 102 ASN B C 1
ATOM 3928 O O . ASN B 1 102 ? 6.98 -13.227 2.109 1 94.75 102 ASN B O 1
ATOM 3932 N N . VAL B 1 103 ? 8.672 -12.07 1.245 1 95.75 103 VAL B N 1
ATOM 3933 C CA . VAL B 1 103 ? 9.453 -12.148 2.479 1 95.75 103 VAL B CA 1
ATOM 3934 C C . VAL B 1 103 ? 8.641 -11.562 3.635 1 95.75 103 VAL B C 1
ATOM 3936 O O . VAL B 1 103 ? 8.711 -12.062 4.762 1 95.75 103 VAL B O 1
ATOM 3939 N N . LEU B 1 104 ? 7.828 -10.602 3.406 1 96.31 104 LEU B N 1
ATOM 3940 C CA . LEU B 1 104 ? 7.09 -9.945 4.48 1 96.31 104 LEU B CA 1
ATOM 3941 C C . LEU B 1 104 ? 5.871 -10.766 4.883 1 96.31 104 LEU B C 1
ATOM 3943 O O . LEU B 1 104 ? 5.207 -10.453 5.875 1 96.31 104 LEU B O 1
ATOM 3947 N N . GLY B 1 105 ? 5.594 -11.781 4.137 1 94.06 105 GLY B N 1
ATOM 3948 C CA . GLY B 1 105 ? 4.562 -12.727 4.543 1 94.06 105 GLY B CA 1
ATOM 3949 C C . GLY B 1 105 ? 5.008 -13.648 5.66 1 94.06 105 GLY B C 1
ATOM 3950 O O . GLY B 1 105 ? 4.18 -14.312 6.293 1 94.06 105 GLY B O 1
ATOM 3951 N N . GLN B 1 106 ? 6.281 -13.695 5.895 1 93 106 GLN B N 1
ATOM 3952 C CA . GLN B 1 106 ? 6.82 -14.5 6.984 1 93 106 GLN B CA 1
ATOM 3953 C C . GLN B 1 106 ? 6.738 -13.758 8.312 1 93 106 GLN B C 1
ATOM 3955 O O . GLN B 1 106 ? 6.895 -12.531 8.359 1 93 106 GLN B O 1
ATOM 3960 N N . ASP B 1 107 ? 6.504 -14.508 9.328 1 91.69 107 ASP B N 1
ATOM 3961 C CA . ASP B 1 107 ? 6.477 -13.914 10.664 1 91.69 107 ASP B CA 1
ATOM 3962 C C . ASP B 1 107 ? 7.879 -13.516 11.117 1 91.69 107 ASP B C 1
ATOM 3964 O O . ASP B 1 107 ? 8.836 -14.273 10.922 1 91.69 107 ASP B O 1
ATOM 3968 N N . GLY B 1 108 ? 7.961 -12.352 11.625 1 93.81 1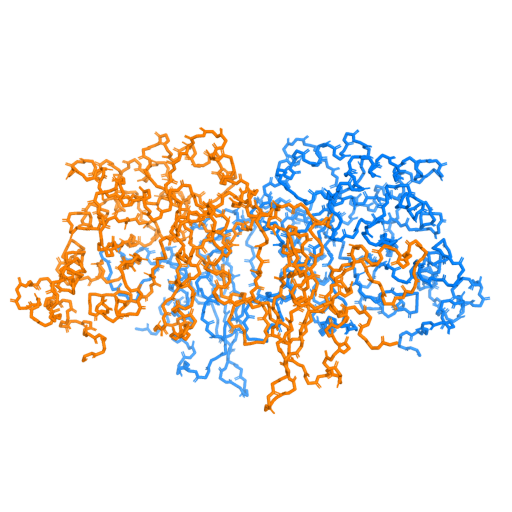08 GLY B N 1
ATOM 3969 C CA . GLY B 1 108 ? 9.188 -11.969 12.305 1 93.81 108 GLY B CA 1
ATOM 3970 C C . GLY B 1 108 ? 10.18 -11.273 11.391 1 93.81 108 GLY B C 1
ATOM 3971 O O . GLY B 1 108 ? 11.367 -11.164 11.711 1 93.81 108 GLY B O 1
ATOM 3972 N N . ILE B 1 109 ? 9.758 -10.805 10.25 1 96.69 109 ILE B N 1
ATOM 3973 C CA . ILE B 1 109 ? 10.68 -10.117 9.352 1 96.69 109 ILE B CA 1
ATOM 3974 C C . ILE B 1 109 ? 10.211 -8.68 9.125 1 96.69 109 ILE B C 1
ATOM 3976 O O . ILE B 1 109 ? 9.055 -8.445 8.75 1 96.69 109 ILE B O 1
ATOM 3980 N N . LYS B 1 110 ? 11.055 -7.742 9.367 1 97.56 110 LYS B N 1
ATOM 3981 C CA . LYS B 1 110 ? 10.812 -6.324 9.125 1 97.56 110 LYS B CA 1
ATOM 3982 C C . LYS B 1 110 ? 11.898 -5.719 8.242 1 97.56 110 LYS B C 1
ATOM 3984 O O . LYS B 1 110 ? 13.086 -5.844 8.539 1 97.56 110 LYS B O 1
ATOM 3989 N N . LEU B 1 111 ? 11.523 -5.129 7.109 1 98.69 111 LEU B N 1
ATOM 3990 C CA . LEU B 1 111 ? 12.461 -4.398 6.262 1 98.69 111 LEU B CA 1
ATOM 3991 C C . LEU B 1 111 ? 12.852 -3.068 6.895 1 98.69 111 LEU B C 1
ATOM 3993 O O . LEU B 1 111 ? 12.008 -2.186 7.066 1 98.69 111 LEU B O 1
ATOM 3997 N N . MET B 1 112 ? 14.078 -2.902 7.156 1 98.19 112 MET B N 1
ATOM 3998 C CA . MET B 1 112 ? 14.531 -1.76 7.945 1 98.19 112 MET B CA 1
ATOM 3999 C C . MET B 1 112 ? 15.047 -0.645 7.039 1 98.19 112 MET B C 1
ATOM 4001 O O . MET B 1 112 ? 14.898 0.536 7.355 1 98.19 112 MET B O 1
ATOM 4005 N N . ASP B 1 113 ? 15.711 -1.107 5.973 1 97.94 113 ASP B N 1
ATOM 4006 C CA . ASP B 1 113 ? 16.312 -0.112 5.086 1 97.94 113 ASP B CA 1
ATOM 4007 C C . ASP B 1 113 ? 16.625 -0.716 3.723 1 97.94 113 ASP B C 1
ATOM 4009 O O . ASP B 1 113 ? 16.625 -1.938 3.561 1 97.94 113 ASP B O 1
ATOM 4013 N N . ILE B 1 114 ? 16.75 0.152 2.746 1 98.12 114 ILE B N 1
ATOM 4014 C CA . ILE B 1 114 ? 17.234 -0.199 1.412 1 98.12 114 ILE B CA 1
ATOM 4015 C C . ILE B 1 114 ? 18.391 0.711 1.02 1 98.12 114 ILE B C 1
ATOM 4017 O O . ILE B 1 114 ? 18.281 1.937 1.118 1 98.12 114 ILE B O 1
ATOM 4021 N N . GLU B 1 115 ? 19.453 0.167 0.637 1 95.94 115 GLU B N 1
ATOM 4022 C CA . GLU B 1 115 ? 20.578 0.909 0.073 1 95.94 115 GLU B CA 1
ATOM 4023 C C . GLU B 1 115 ? 20.531 0.891 -1.453 1 95.94 115 GLU B C 1
ATOM 4025 O O . GLU B 1 115 ? 20.828 -0.132 -2.074 1 95.94 115 GLU B O 1
ATOM 4030 N N . PHE B 1 116 ? 20.266 2.049 -1.998 1 96.56 116 PHE B N 1
ATOM 4031 C CA . PHE B 1 116 ? 20.109 2.168 -3.443 1 96.56 116 PHE B CA 1
ATOM 4032 C C . PHE B 1 116 ? 21.438 2.492 -4.109 1 96.56 116 PHE B C 1
ATOM 4034 O O . PHE B 1 116 ? 22.125 3.441 -3.719 1 96.56 116 PHE B O 1
ATOM 4041 N N . PRO B 1 117 ? 21.812 1.722 -5.105 1 95.38 117 PRO B N 1
ATOM 4042 C CA . PRO B 1 117 ? 22.969 2.141 -5.891 1 95.38 117 PRO B CA 1
ATOM 4043 C C . PRO B 1 117 ? 22.672 3.326 -6.805 1 95.38 117 PRO B C 1
ATOM 4045 O O . PRO B 1 117 ? 21.5 3.586 -7.121 1 95.38 117 PRO B O 1
ATOM 4048 N N . GLU B 1 118 ? 23.656 4.023 -7.242 1 94.38 118 GLU B N 1
ATOM 4049 C CA . GLU B 1 118 ? 23.5 5.227 -8.055 1 94.38 118 GLU B CA 1
ATOM 4050 C C . GLU B 1 118 ? 22.766 4.914 -9.359 1 94.38 118 GLU B C 1
ATOM 4052 O O . GLU B 1 118 ? 21.984 5.727 -9.852 1 94.38 118 GLU B O 1
ATOM 4057 N N . LYS B 1 119 ? 23.125 3.758 -9.867 1 94.12 119 LYS B N 1
ATOM 4058 C CA . LYS B 1 119 ? 22.5 3.314 -11.117 1 94.12 119 LYS B CA 1
ATOM 4059 C C . LYS B 1 119 ? 20.984 3.33 -11.016 1 94.12 119 LYS B C 1
ATOM 4061 O O . LYS B 1 119 ? 20.297 3.717 -11.961 1 94.12 119 LYS B O 1
ATOM 4066 N N . ILE B 1 120 ? 20.438 2.941 -9.922 1 96.44 120 ILE B N 1
ATOM 4067 C CA . ILE B 1 120 ? 18.984 2.9 -9.703 1 96.44 120 ILE B CA 1
ATOM 4068 C C . ILE B 1 120 ? 18.469 4.297 -9.375 1 96.44 120 ILE B C 1
ATOM 4070 O O . ILE B 1 120 ? 17.438 4.723 -9.883 1 96.44 120 ILE B O 1
ATOM 4074 N N . LEU B 1 121 ? 19.188 5.047 -8.531 1 96.94 121 LEU B N 1
ATOM 4075 C CA . LEU B 1 121 ? 18.766 6.375 -8.094 1 96.94 121 LEU B CA 1
ATOM 4076 C C . LEU B 1 121 ? 18.609 7.312 -9.281 1 96.94 121 LEU B C 1
ATOM 4078 O O . LEU B 1 121 ? 17.75 8.195 -9.273 1 96.94 121 LEU B O 1
ATOM 4082 N N . ARG B 1 122 ? 19.375 7.125 -10.352 1 95.81 122 ARG B N 1
ATOM 4083 C CA . ARG B 1 122 ? 19.344 7.977 -11.531 1 95.81 122 ARG B CA 1
ATOM 4084 C C . ARG B 1 122 ? 17.984 7.887 -12.227 1 95.81 122 ARG B C 1
ATOM 4086 O O . ARG B 1 122 ? 17.562 8.836 -12.891 1 95.81 122 ARG B O 1
ATOM 4093 N N . GLU B 1 123 ? 17.344 6.77 -11.984 1 96.12 123 GLU B N 1
ATOM 4094 C CA . GLU B 1 123 ? 16.094 6.527 -12.703 1 96.12 123 GLU B CA 1
ATOM 4095 C C . GLU B 1 123 ? 14.891 6.855 -11.828 1 96.12 123 GLU B C 1
ATOM 4097 O O . GLU B 1 123 ? 13.758 6.895 -12.312 1 96.12 123 GLU B O 1
ATOM 4102 N N . ILE B 1 124 ? 15.062 7.098 -10.57 1 96.31 124 ILE B N 1
ATOM 4103 C CA . ILE B 1 124 ? 13.984 7.414 -9.641 1 96.31 124 ILE B CA 1
ATOM 4104 C C . ILE B 1 124 ? 13.68 8.906 -9.695 1 96.31 124 ILE B C 1
ATOM 4106 O O . ILE B 1 124 ? 14.594 9.734 -9.633 1 96.31 124 ILE B O 1
ATOM 4110 N N . PRO B 1 125 ? 12.445 9.273 -9.797 1 94.94 125 PRO B N 1
ATOM 4111 C CA . PRO B 1 125 ? 12.133 10.68 -10.039 1 94.94 125 PRO B CA 1
ATOM 4112 C C . PRO B 1 125 ? 12.438 11.57 -8.844 1 94.94 125 PRO B C 1
ATOM 4114 O O . PRO B 1 125 ? 13.039 12.641 -9 1 94.94 125 PRO B O 1
ATOM 4117 N N . GLY B 1 126 ? 12.062 11.078 -7.602 1 97.81 126 GLY B N 1
ATOM 4118 C CA . GLY B 1 126 ? 12.234 11.914 -6.418 1 97.81 126 GLY B CA 1
ATOM 4119 C C . GLY B 1 126 ? 11.344 13.141 -6.418 1 97.81 126 GLY B C 1
ATOM 4120 O O . GLY B 1 126 ? 10.484 13.289 -7.293 1 97.81 126 GLY B O 1
ATOM 4121 N N . PRO B 1 127 ? 11.578 14.078 -5.473 1 98.69 127 PRO B N 1
ATOM 4122 C CA . PRO B 1 127 ? 10.75 15.273 -5.359 1 98.69 127 PRO B CA 1
ATOM 4123 C C . PRO B 1 127 ? 10.93 16.234 -6.535 1 98.69 127 PRO B C 1
ATOM 4125 O O . PRO B 1 127 ? 12.039 16.375 -7.051 1 98.69 127 PRO B O 1
ATOM 4128 N N . LEU B 1 128 ? 9.875 16.906 -6.961 1 98.69 128 LEU B N 1
ATOM 4129 C CA . LEU B 1 128 ? 9.906 17.828 -8.094 1 98.69 128 LEU B CA 1
ATOM 4130 C C . LEU B 1 128 ? 10.594 19.125 -7.707 1 98.69 128 LEU B C 1
ATOM 4132 O O . LEU B 1 128 ? 11.328 19.703 -8.508 1 98.69 128 LEU B O 1
ATOM 4136 N N . MET B 1 129 ? 10.422 19.594 -6.426 1 98.31 129 MET B N 1
ATOM 4137 C CA . MET B 1 129 ? 10.969 20.891 -6.008 1 98.31 129 MET B CA 1
ATOM 4138 C C . MET B 1 129 ? 11.945 20.719 -4.848 1 98.31 129 MET B C 1
ATOM 4140 O O . MET B 1 129 ? 13.016 21.328 -4.836 1 98.31 129 MET B O 1
ATOM 4144 N N . GLY B 1 130 ? 11.539 19.844 -3.906 1 98.25 130 GLY B N 1
ATOM 4145 C CA . GLY B 1 130 ? 12.367 19.625 -2.732 1 98.25 130 GLY B CA 1
ATOM 4146 C C . GLY B 1 130 ? 12.391 20.828 -1.793 1 98.25 130 GLY B C 1
ATOM 4147 O O . GLY B 1 130 ? 11.656 21.797 -1.992 1 98.25 130 GLY B O 1
ATOM 4148 N N . VAL B 1 131 ? 13.258 20.719 -0.837 1 98.5 131 VAL B N 1
ATOM 4149 C CA . VAL B 1 131 ? 13.398 21.75 0.198 1 98.5 131 VAL B CA 1
ATOM 4150 C C . VAL B 1 131 ? 13.836 23.062 -0.431 1 98.5 131 VAL B C 1
ATOM 4152 O O . VAL B 1 131 ? 13.195 24.094 -0.232 1 98.5 131 VAL B O 1
ATOM 4155 N N . GLU B 1 132 ? 14.883 23.016 -1.235 1 98.25 132 GLU B N 1
ATOM 4156 C CA . GLU B 1 132 ? 15.477 24.219 -1.796 1 98.25 132 GLU B CA 1
ATOM 4157 C C . GLU B 1 132 ? 14.508 24.922 -2.756 1 98.25 132 GLU B C 1
ATOM 4159 O O . GLU B 1 132 ? 14.359 26.141 -2.723 1 98.25 132 GLU B O 1
ATOM 4164 N N . GLY B 1 133 ? 13.867 24.094 -3.598 1 98.44 133 GLY B N 1
ATOM 4165 C CA . GLY B 1 133 ? 12.906 24.672 -4.531 1 98.44 133 GLY B CA 1
ATOM 4166 C C . GLY B 1 133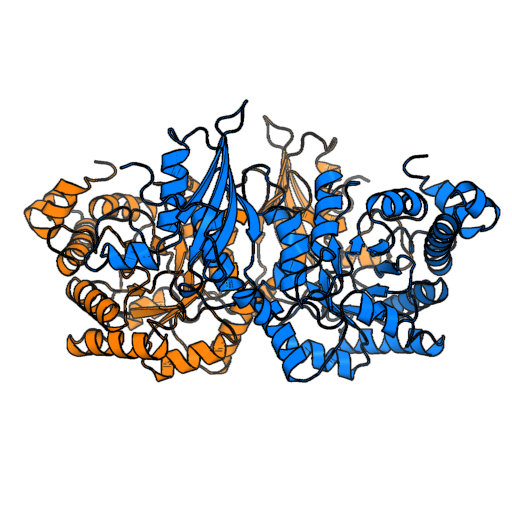 ? 11.727 25.328 -3.846 1 98.44 133 GLY B C 1
ATOM 4167 O O . GLY B 1 133 ? 11.289 26.406 -4.262 1 98.44 133 GLY B O 1
ATOM 4168 N N . ILE B 1 134 ? 11.227 24.75 -2.785 1 98.81 134 ILE B N 1
ATOM 4169 C CA . ILE B 1 134 ? 10.086 25.297 -2.057 1 98.81 134 ILE B CA 1
ATOM 4170 C C . ILE B 1 134 ? 10.492 26.578 -1.332 1 98.81 134 ILE B C 1
ATOM 4172 O O . ILE B 1 134 ? 9.766 27.562 -1.358 1 98.81 134 ILE B O 1
ATOM 4176 N N . ARG B 1 135 ? 11.656 26.578 -0.67 1 98.62 135 ARG B N 1
ATOM 4177 C CA . ARG B 1 135 ? 12.148 27.766 0.015 1 98.62 135 ARG B CA 1
ATOM 4178 C C . ARG B 1 135 ? 12.273 28.938 -0.949 1 98.62 135 ARG B C 1
ATOM 4180 O O . ARG B 1 135 ? 11.883 30.062 -0.623 1 98.62 135 ARG B O 1
ATOM 4187 N N . GLU B 1 136 ? 12.812 28.656 -2.088 1 98.44 136 GLU B N 1
ATOM 4188 C CA . GLU B 1 136 ? 12.969 29.703 -3.098 1 98.44 136 GLU B CA 1
ATOM 4189 C C . GLU B 1 136 ? 11.609 30.219 -3.568 1 98.44 136 GLU B C 1
ATOM 4191 O O . GLU B 1 136 ? 11.414 31.422 -3.688 1 98.44 136 GLU B O 1
ATOM 4196 N N . ARG B 1 137 ? 10.711 29.344 -3.758 1 97.56 137 ARG B N 1
ATOM 4197 C CA . ARG B 1 137 ? 9.391 29.672 -4.285 1 97.56 137 ARG B CA 1
ATOM 4198 C C . ARG B 1 137 ? 8.641 30.594 -3.33 1 97.56 137 ARG B C 1
ATOM 4200 O O . ARG B 1 137 ? 7.988 31.547 -3.762 1 97.56 137 ARG B O 1
ATOM 4207 N N . ILE B 1 138 ? 8.773 30.297 -2.033 1 98.38 138 ILE B N 1
ATOM 4208 C CA . ILE B 1 138 ? 7.906 31.031 -1.111 1 98.38 138 ILE B CA 1
ATOM 4209 C C . ILE B 1 138 ? 8.703 32.125 -0.396 1 98.38 138 ILE B C 1
ATOM 4211 O O . ILE B 1 138 ? 8.156 32.875 0.398 1 98.38 138 ILE B O 1
ATOM 4215 N N . GLY B 1 139 ? 10.023 32.156 -0.582 1 98.25 139 GLY B N 1
ATOM 4216 C CA . GLY B 1 139 ? 10.875 33.219 -0.038 1 98.25 139 GLY B CA 1
ATOM 4217 C C . GLY B 1 139 ? 11.164 33.031 1.442 1 98.25 139 GLY B C 1
ATOM 4218 O O . GLY B 1 139 ? 11.195 34.031 2.191 1 98.25 139 GLY B O 1
ATOM 4219 N N . VAL B 1 140 ? 11.266 31.828 1.917 1 98.5 140 VAL B N 1
ATOM 4220 C CA . VAL B 1 140 ? 11.617 31.531 3.301 1 98.5 140 VAL B CA 1
ATOM 4221 C C . VAL B 1 140 ? 12.898 30.688 3.336 1 98.5 140 VAL B C 1
ATOM 4223 O O . VAL B 1 140 ? 12.844 29.469 3.326 1 98.5 140 VAL B O 1
ATOM 4226 N N . PRO B 1 141 ? 14.016 31.266 3.523 1 97.25 141 PRO B N 1
ATOM 4227 C CA . PRO B 1 141 ? 15.289 30.609 3.25 1 97.25 141 PRO B CA 1
ATOM 4228 C C . PRO B 1 141 ? 15.75 29.719 4.402 1 97.25 141 PRO B C 1
ATOM 4230 O O . PRO B 1 141 ? 16.469 28.734 4.188 1 97.25 141 PRO B O 1
ATOM 4233 N N . ASP B 1 142 ? 15.359 30 5.68 1 95.94 142 ASP B N 1
ATOM 4234 C CA . ASP B 1 142 ? 16.188 29.344 6.695 1 95.94 142 ASP B CA 1
ATOM 4235 C C . ASP B 1 142 ? 15.328 28.781 7.82 1 95.94 142 ASP B C 1
ATOM 4237 O O . ASP B 1 142 ? 15.75 27.875 8.531 1 95.94 142 ASP B O 1
ATOM 4241 N N . ARG B 1 143 ? 14.195 29.281 8.102 1 98.25 143 ARG B N 1
ATOM 4242 C CA . ARG B 1 143 ? 13.414 28.828 9.25 1 98.25 143 ARG B CA 1
ATOM 4243 C C . ARG B 1 143 ? 12.484 27.688 8.859 1 98.25 143 ARG B C 1
ATOM 4245 O O . ARG B 1 143 ? 12.234 27.453 7.668 1 98.25 143 ARG B O 1
ATOM 4252 N N . PRO B 1 144 ? 11.984 26.922 9.883 1 98.69 144 PRO B N 1
ATOM 4253 C CA . PRO B 1 144 ? 10.898 25.984 9.57 1 98.69 144 PRO B CA 1
ATOM 4254 C C . PRO B 1 144 ? 9.68 26.688 8.969 1 98.69 144 PRO B C 1
ATOM 4256 O O . PRO B 1 144 ? 9.484 27.891 9.172 1 98.69 144 PRO B O 1
ATOM 4259 N N . LEU B 1 145 ? 8.969 25.938 8.242 1 98.88 145 LEU B N 1
ATOM 4260 C CA . LEU B 1 145 ? 7.754 26.5 7.66 1 98.88 145 LEU B CA 1
ATOM 4261 C C . LEU B 1 145 ? 6.562 26.297 8.586 1 98.88 145 LEU B C 1
ATOM 4263 O O . LEU B 1 145 ? 6.473 25.281 9.273 1 98.88 145 LEU B O 1
ATOM 4267 N N . VAL B 1 146 ? 5.715 27.281 8.617 1 98.81 146 VAL B N 1
ATOM 4268 C CA . VAL B 1 146 ? 4.449 27.172 9.336 1 98.81 146 VAL B CA 1
ATOM 4269 C C . VAL B 1 146 ? 3.402 26.516 8.445 1 98.81 146 VAL B C 1
ATOM 4271 O O . VAL B 1 146 ? 3.086 27.016 7.363 1 98.81 146 VAL B O 1
ATOM 4274 N N . GLY B 1 147 ? 2.943 25.391 8.875 1 98.81 147 GLY B N 1
ATOM 4275 C CA . GLY B 1 147 ? 1.904 24.672 8.148 1 98.81 147 GLY B CA 1
ATOM 4276 C C . GLY B 1 147 ? 0.558 24.703 8.844 1 98.81 147 GLY B C 1
ATOM 4277 O O . GLY B 1 147 ? 0.49 24.641 10.078 1 98.81 147 GLY B O 1
ATOM 4278 N N . ALA B 1 148 ? -0.524 24.75 8.062 1 98.44 148 ALA B N 1
ATOM 4279 C CA . ALA B 1 148 ? -1.881 24.719 8.602 1 98.44 148 ALA B CA 1
ATOM 4280 C C . ALA B 1 148 ? -2.725 23.656 7.914 1 98.44 148 ALA B C 1
ATOM 4282 O O . ALA B 1 148 ? -2.715 23.531 6.684 1 98.44 148 ALA B O 1
ATOM 4283 N N . ILE B 1 149 ? -3.379 22.859 8.703 1 97.06 149 ILE B N 1
ATOM 4284 C CA . ILE B 1 149 ? -4.395 21.938 8.195 1 97.06 149 ILE B CA 1
ATOM 4285 C C . ILE B 1 149 ? -5.77 22.594 8.289 1 97.06 149 ILE B C 1
ATOM 4287 O O . ILE B 1 149 ? -6.238 22.922 9.383 1 97.06 149 ILE B O 1
ATOM 4291 N N . LEU B 1 150 ? -6.398 22.719 7.207 1 95.88 150 LEU B N 1
ATOM 4292 C CA . LEU B 1 150 ? -7.688 23.391 7.207 1 95.88 150 LEU B CA 1
ATOM 4293 C C . LEU B 1 150 ? -8.688 22.672 8.102 1 95.88 150 LEU B C 1
ATOM 4295 O O . LEU B 1 150 ? -8.773 21.438 8.07 1 95.88 150 LEU B O 1
ATOM 4299 N N . LYS B 1 151 ? -9.336 23.422 8.914 1 91.56 151 LYS B N 1
ATOM 4300 C CA . LYS B 1 151 ? -10.445 22.969 9.742 1 91.56 151 LYS B CA 1
ATOM 4301 C C . LYS B 1 151 ? -11.688 23.828 9.547 1 91.56 151 LYS B C 1
ATOM 4303 O O . LYS B 1 151 ? -11.578 25.047 9.344 1 91.56 151 LYS B O 1
ATOM 4308 N N . PRO B 1 152 ? -12.891 23.297 9.656 1 90.44 152 PRO B N 1
ATOM 4309 C CA . PRO B 1 152 ? -13.188 21.875 9.781 1 90.44 152 PRO B CA 1
ATOM 4310 C C . PRO B 1 152 ? -12.641 21.047 8.617 1 90.44 152 PRO B C 1
ATOM 4312 O O . PRO B 1 152 ? -12.516 21.562 7.5 1 90.44 152 PRO B O 1
ATOM 4315 N N . CYS B 1 153 ? -12.414 19.797 8.867 1 91.19 153 CYS B N 1
ATOM 4316 C CA . CYS B 1 153 ? -11.711 18.969 7.887 1 91.19 153 CYS B CA 1
ATOM 4317 C C . CYS B 1 153 ? -12.641 18.562 6.754 1 91.19 153 CYS B C 1
ATOM 4319 O O . CYS B 1 153 ? -12.219 18.438 5.605 1 91.19 153 CYS B O 1
ATOM 4321 N N . ILE B 1 154 ? -13.875 18.281 7.062 1 93.62 154 ILE B N 1
ATOM 4322 C CA . ILE B 1 154 ? -14.852 17.891 6.055 1 93.62 154 ILE B CA 1
ATOM 4323 C C . ILE B 1 154 ? -16.234 18.391 6.445 1 93.62 154 ILE B C 1
ATOM 4325 O O . ILE B 1 154 ? -16.422 18.906 7.551 1 93.62 154 ILE B O 1
ATOM 4329 N N . GLY B 1 155 ? -17.125 18.422 5.469 1 93.69 155 GLY B N 1
ATOM 4330 C CA . GLY B 1 155 ? -18.516 18.734 5.742 1 93.69 155 GLY B CA 1
ATOM 4331 C C . GLY B 1 155 ? -18.859 20.188 5.531 1 93.69 155 GLY B C 1
ATOM 4332 O O . GLY B 1 155 ? -19.938 20.641 5.91 1 93.69 155 GLY B O 1
ATOM 4333 N N . VAL B 1 156 ? -17.938 20.938 4.992 1 94.38 156 VAL B N 1
ATOM 4334 C CA . VAL B 1 156 ? -18.188 22.375 4.816 1 94.38 156 VAL B CA 1
ATOM 4335 C C . VAL B 1 156 ? -17.984 22.75 3.352 1 94.38 156 VAL B C 1
ATOM 4337 O O . VAL B 1 156 ? -17.219 22.109 2.635 1 94.38 156 VAL B O 1
ATOM 4340 N N . PRO B 1 157 ? -18.688 23.734 2.918 1 95.81 157 PRO B N 1
ATOM 4341 C CA . PRO B 1 157 ? -18.516 24.188 1.536 1 95.81 157 PRO B CA 1
ATOM 4342 C C . PRO B 1 157 ? -17.188 24.891 1.311 1 95.81 157 PRO B C 1
ATOM 4344 O O . PRO B 1 157 ? -16.5 25.25 2.273 1 95.81 157 PRO B O 1
ATOM 4347 N N . PRO B 1 158 ? -16.766 25.172 0.077 1 97.81 158 PRO B N 1
ATOM 4348 C CA . PRO B 1 158 ? -15.484 25.766 -0.284 1 97.81 158 PRO B CA 1
ATOM 4349 C C . PRO B 1 158 ? -15.234 27.109 0.401 1 97.81 158 PRO B C 1
ATOM 4351 O O . PRO B 1 158 ? -14.102 27.422 0.766 1 97.81 158 PRO B O 1
ATOM 4354 N N . GLU B 1 159 ? -16.297 27.875 0.65 1 96.94 159 GLU B N 1
ATOM 4355 C CA . GLU B 1 159 ? -16.156 29.219 1.187 1 96.94 159 GLU B CA 1
ATOM 4356 C C . GLU B 1 159 ? -15.641 29.188 2.623 1 96.94 159 GLU B C 1
ATOM 4358 O O . GLU B 1 159 ? -14.898 30.094 3.041 1 96.94 159 GLU B O 1
ATOM 4363 N N . ILE B 1 160 ? -16.047 28.188 3.307 1 95.69 160 ILE B N 1
ATOM 4364 C CA . ILE B 1 160 ? -15.602 28.062 4.691 1 95.69 160 ILE B CA 1
ATOM 4365 C C . ILE B 1 160 ? -14.117 27.703 4.723 1 95.69 160 ILE B C 1
ATOM 4367 O O . ILE B 1 160 ? -13.352 28.266 5.504 1 95.69 160 ILE B O 1
ATOM 4371 N N . SER B 1 161 ? -13.711 26.766 3.859 1 96.69 161 SER B N 1
ATOM 4372 C CA . SER B 1 161 ? -12.297 26.422 3.727 1 96.69 161 SER B CA 1
ATOM 4373 C C . SER B 1 161 ? -11.469 27.641 3.316 1 96.69 161 SER B C 1
ATOM 4375 O O . SER B 1 161 ? -10.367 27.844 3.828 1 96.69 161 SER B O 1
ATOM 4377 N N . ALA B 1 162 ? -12.031 28.391 2.449 1 98.25 162 ALA B N 1
ATOM 4378 C CA . ALA B 1 162 ? -11.344 29.578 1.938 1 98.25 162 ALA B CA 1
ATOM 4379 C C . ALA B 1 162 ? -11.117 30.609 3.047 1 98.25 162 ALA B C 1
ATOM 4381 O O . ALA B 1 162 ? -10.047 31.219 3.123 1 98.25 162 ALA B O 1
ATOM 4382 N N . ASN B 1 163 ? -12.125 30.797 3.844 1 97.19 163 ASN B N 1
ATOM 4383 C CA . ASN B 1 163 ? -11.977 31.703 4.969 1 97.19 163 ASN B CA 1
ATOM 4384 C C . ASN B 1 163 ? -10.906 31.234 5.945 1 97.19 163 ASN B C 1
ATOM 4386 O O . ASN B 1 163 ? -10.125 32.031 6.453 1 97.19 163 ASN B O 1
ATOM 4390 N N . GLY B 1 164 ? -10.914 29.938 6.227 1 96.88 164 GLY B N 1
ATOM 4391 C CA . GLY B 1 164 ? -9.867 29.375 7.066 1 96.88 164 GLY B CA 1
ATOM 4392 C C . GLY B 1 164 ? -8.477 29.578 6.504 1 96.88 164 GLY B C 1
ATOM 4393 O O . GLY B 1 164 ? -7.551 29.922 7.238 1 96.88 164 GLY B O 1
ATOM 4394 N N . ALA B 1 165 ? -8.359 29.406 5.211 1 98.56 165 ALA B N 1
ATOM 4395 C CA . ALA B 1 165 ? -7.07 29.578 4.543 1 98.56 165 ALA B CA 1
ATOM 4396 C C . ALA B 1 165 ? -6.602 31.031 4.633 1 98.56 165 ALA B C 1
ATOM 4398 O O . ALA B 1 165 ? -5.426 31.297 4.895 1 98.56 165 ALA B O 1
ATOM 4399 N N . ARG B 1 166 ? -7.535 31.922 4.438 1 98.5 166 ARG B N 1
ATOM 4400 C CA . ARG B 1 166 ? -7.23 33.344 4.531 1 98.5 166 ARG B CA 1
ATOM 4401 C C . ARG B 1 166 ? -6.68 33.688 5.91 1 98.5 166 ARG B C 1
ATOM 4403 O O . ARG B 1 166 ? -5.668 34.406 6.023 1 98.5 166 ARG B O 1
ATOM 4410 N N . GLN B 1 167 ? -7.348 33.25 6.918 1 98.12 167 GLN B N 1
ATOM 4411 C CA . GLN B 1 167 ? -6.957 33.562 8.289 1 98.12 167 GLN B CA 1
ATOM 4412 C C . GLN B 1 167 ? -5.57 33 8.609 1 98.12 167 GLN B C 1
ATOM 4414 O O . GLN B 1 167 ? -4.73 33.719 9.172 1 98.12 167 GLN B O 1
ATOM 4419 N N . ALA B 1 168 ? -5.336 31.75 8.242 1 98.5 168 ALA B N 1
ATOM 4420 C CA . ALA B 1 168 ? -4.035 31.125 8.5 1 98.5 168 ALA B CA 1
ATOM 4421 C C . ALA B 1 168 ? -2.926 31.859 7.758 1 98.5 168 ALA B C 1
ATOM 4423 O O . ALA B 1 168 ? -1.854 32.125 8.32 1 98.5 168 ALA B O 1
ATOM 4424 N N . ALA B 1 169 ? -3.191 32.219 6.504 1 98.81 169 ALA B N 1
ATOM 4425 C CA . ALA B 1 169 ? -2.205 32.906 5.688 1 98.81 169 ALA B CA 1
ATOM 4426 C C . ALA B 1 169 ? -1.896 34.281 6.266 1 98.81 169 ALA B C 1
ATOM 4428 O O . ALA B 1 169 ? -0.738 34.719 6.285 1 98.81 169 ALA B O 1
ATOM 4429 N N . LEU B 1 170 ? -2.928 34.969 6.695 1 98.69 170 LEU B N 1
ATOM 4430 C CA . LEU B 1 170 ? -2.746 36.281 7.328 1 98.69 170 LEU B CA 1
ATOM 4431 C C . LEU B 1 170 ? -1.865 36.156 8.562 1 98.69 170 LEU B C 1
ATOM 4433 O O . LEU B 1 170 ? -1.083 37.062 8.859 1 98.69 170 LEU B O 1
ATOM 4437 N N . GLY B 1 171 ? -2.006 35.031 9.211 1 98.56 171 GLY B N 1
ATOM 4438 C CA . GLY B 1 171 ? -1.246 34.812 10.43 1 98.56 171 GLY B CA 1
ATOM 4439 C C . GLY B 1 171 ? 0.188 34.406 10.172 1 98.56 171 GLY B C 1
ATOM 4440 O O . GLY B 1 171 ? 1.001 34.344 11.094 1 98.56 171 GLY B O 1
ATOM 4441 N N . GLY B 1 172 ? 0.465 34.031 8.945 1 98.44 172 GLY B N 1
ATOM 4442 C CA . GLY B 1 172 ? 1.853 33.719 8.617 1 98.44 172 GLY B CA 1
ATOM 4443 C C . GLY B 1 172 ? 2.068 32.281 8.172 1 98.44 172 GLY B C 1
ATOM 4444 O O . GLY B 1 172 ? 3.209 31.844 8.047 1 98.44 172 GLY B O 1
ATOM 4445 N N . ALA B 1 173 ? 1.007 31.547 7.926 1 98.81 173 ALA B N 1
ATOM 4446 C CA . ALA B 1 173 ? 1.169 30.188 7.414 1 98.81 173 ALA B CA 1
ATOM 4447 C C . ALA B 1 173 ? 1.855 30.203 6.051 1 98.81 173 ALA B C 1
ATOM 4449 O O . ALA B 1 173 ? 1.526 31.016 5.188 1 98.81 173 ALA B O 1
ATOM 4450 N N . ASP B 1 174 ? 2.832 29.328 5.898 1 98.88 174 ASP B N 1
ATOM 4451 C CA . ASP B 1 174 ? 3.566 29.188 4.645 1 98.88 174 ASP B CA 1
ATOM 4452 C C . ASP B 1 174 ? 2.928 28.141 3.744 1 98.88 174 ASP B C 1
ATOM 4454 O O . ASP B 1 174 ? 2.998 28.234 2.518 1 98.88 174 ASP B O 1
ATOM 4458 N N . VAL B 1 175 ? 2.424 27.094 4.344 1 98.94 175 VAL B N 1
ATOM 4459 C CA . VAL B 1 175 ? 1.806 25.969 3.637 1 98.94 175 VAL B CA 1
ATOM 4460 C C . VAL B 1 175 ? 0.466 25.625 4.285 1 98.94 175 VAL B C 1
ATOM 4462 O O . VAL B 1 175 ? 0.399 25.375 5.488 1 98.94 175 VAL B O 1
ATOM 4465 N N . ILE B 1 176 ? -0.534 25.703 3.531 1 98.88 176 ILE B N 1
ATOM 4466 C CA . ILE B 1 176 ? -1.872 25.281 3.938 1 98.88 176 ILE B CA 1
ATOM 4467 C C . ILE B 1 176 ? -2.283 24.031 3.154 1 98.88 176 ILE B C 1
ATOM 4469 O O . ILE B 1 176 ? -2.006 23.922 1.958 1 98.88 176 ILE B O 1
ATOM 4473 N N . LYS B 1 177 ? -2.852 23.047 3.805 1 98.56 177 LYS B N 1
ATOM 4474 C CA . LYS B 1 177 ? -3.277 21.859 3.072 1 98.56 177 LYS B CA 1
ATOM 4475 C C . LYS B 1 177 ? -4.715 21.484 3.42 1 98.56 177 LYS B C 1
ATOM 4477 O O . LYS B 1 177 ? -5.195 21.797 4.512 1 98.56 177 LYS B O 1
ATOM 4482 N N . ASP B 1 178 ? -5.391 20.781 2.49 1 98.12 178 ASP B N 1
ATOM 4483 C CA . ASP B 1 178 ? -6.625 20.062 2.783 1 98.12 178 ASP B CA 1
ATOM 4484 C C . ASP B 1 178 ? -6.379 18.953 3.805 1 98.12 178 ASP B C 1
ATOM 4486 O O . ASP B 1 178 ? -5.246 18.5 3.98 1 98.12 178 ASP B O 1
ATOM 4490 N N . ASP B 1 179 ? -7.465 18.594 4.535 1 96.62 179 ASP B N 1
ATOM 4491 C CA . ASP B 1 179 ? -7.426 17.344 5.285 1 96.62 179 ASP B CA 1
ATOM 4492 C C . ASP B 1 179 ? -7.344 16.141 4.348 1 96.62 179 ASP B C 1
ATOM 4494 O O . ASP B 1 179 ? -7.824 16.203 3.215 1 96.62 179 ASP B O 1
ATOM 4498 N N . GLU B 1 180 ? -6.676 15.039 4.801 1 97.62 180 GLU B N 1
ATOM 4499 C CA . GLU B 1 180 ? -6.52 13.852 3.965 1 97.62 180 GLU B CA 1
ATOM 4500 C C . GLU B 1 180 ? -7.871 13.219 3.646 1 97.62 180 GLU B C 1
ATOM 4502 O O . GLU B 1 180 ? -7.992 12.438 2.699 1 97.62 180 GLU B O 1
ATOM 4507 N N . LEU B 1 181 ? -8.914 13.586 4.352 1 97.5 181 LEU B N 1
ATOM 4508 C CA . LEU B 1 181 ? -10.242 13.016 4.145 1 97.5 181 LEU B CA 1
ATOM 4509 C C . LEU B 1 181 ? -11.023 13.812 3.105 1 97.5 181 LEU B C 1
ATOM 4511 O O . LEU B 1 181 ? -12.055 13.359 2.617 1 97.5 181 LEU B O 1
ATOM 4515 N N . LEU B 1 182 ? -10.531 14.953 2.736 1 97.88 182 LEU B N 1
ATOM 4516 C CA . LEU B 1 182 ? -11.258 15.844 1.837 1 97.88 182 LEU B CA 1
ATOM 4517 C C . LEU B 1 182 ? -10.656 15.812 0.437 1 97.88 182 LEU B C 1
ATOM 4519 O O . LEU B 1 182 ? -9.773 16.609 0.121 1 97.88 182 LEU B O 1
ATOM 4523 N N . SER B 1 183 ? -11.195 15 -0.398 1 97.44 183 SER B N 1
ATOM 4524 C CA . SER B 1 183 ? -10.703 14.961 -1.771 1 97.44 183 SER B CA 1
ATOM 4525 C C . SER B 1 183 ? -11.711 15.578 -2.738 1 97.44 183 SER B C 1
ATOM 4527 O O . SER B 1 183 ? -11.438 16.609 -3.342 1 97.44 183 SER B O 1
ATOM 4529 N N . TYR B 1 184 ? -12.922 14.953 -2.812 1 96.75 184 TYR B N 1
ATOM 4530 C CA . TYR B 1 184 ? -13.859 15.398 -3.838 1 96.75 184 TYR B CA 1
ATOM 4531 C C . TYR B 1 184 ? -15.297 15.109 -3.426 1 96.75 184 TYR B C 1
ATOM 4533 O O . TYR B 1 184 ? -16.062 14.523 -4.195 1 96.75 184 TYR B O 1
ATOM 4541 N N . PRO B 1 185 ? -15.688 15.477 -2.285 1 96.88 185 PRO B N 1
ATOM 4542 C CA . PRO B 1 185 ? -17.109 15.297 -1.957 1 96.88 185 PRO B CA 1
ATOM 4543 C C . PRO B 1 185 ? -18.016 16.266 -2.711 1 96.88 185 PRO B C 1
ATOM 4545 O O . PRO B 1 185 ? -17.547 17.312 -3.184 1 96.88 185 PRO B O 1
ATOM 4548 N N . GLU B 1 186 ? -19.281 15.984 -2.779 1 96 186 GLU B N 1
ATOM 4549 C CA . GLU B 1 186 ? -20.25 16.797 -3.512 1 96 186 GLU B CA 1
ATOM 4550 C C . GLU B 1 186 ? -20.359 18.203 -2.904 1 96 186 GLU B C 1
ATOM 4552 O O . GLU B 1 186 ? -20.531 19.188 -3.625 1 96 186 GLU B O 1
ATOM 4557 N N . TYR B 1 187 ? -20.281 18.312 -1.638 1 96.31 187 TYR B N 1
ATOM 4558 C CA . TYR B 1 187 ? -20.484 19.578 -0.953 1 96.31 187 TYR B CA 1
ATOM 4559 C C . TYR B 1 187 ? -19.25 20.469 -1.081 1 96.31 187 TYR B C 1
ATOM 4561 O O . TYR B 1 187 ? -19.297 21.656 -0.753 1 96.31 187 TYR B O 1
ATOM 4569 N N . SER B 1 188 ? -18.156 19.938 -1.583 1 97.75 188 SER B N 1
ATOM 4570 C CA . SER B 1 188 ? -16.922 20.688 -1.727 1 97.75 188 SER B CA 1
ATOM 4571 C C . SER B 1 188 ? -16.094 20.172 -2.895 1 97.75 188 SER B C 1
ATOM 4573 O O . SER B 1 188 ? -15.008 19.625 -2.695 1 97.75 188 SER B O 1
ATOM 4575 N N . PRO B 1 189 ? -16.531 20.406 -4.117 1 98.06 189 PRO B N 1
ATOM 4576 C CA . PRO B 1 189 ? -15.781 19.953 -5.289 1 98.06 189 PRO B CA 1
ATOM 4577 C C . PRO B 1 189 ? -14.383 20.562 -5.367 1 98.06 189 PRO B C 1
ATOM 4579 O O . PRO B 1 189 ? -14.195 21.734 -5.043 1 98.06 189 PRO B O 1
ATOM 4582 N N . MET B 1 190 ? -13.438 19.797 -5.762 1 98.44 190 MET B N 1
ATOM 4583 C CA . MET B 1 190 ? -12.016 20.141 -5.699 1 98.44 190 MET B CA 1
ATOM 4584 C C . MET B 1 190 ? -11.742 21.453 -6.418 1 98.44 190 MET B C 1
ATOM 4586 O O . MET B 1 190 ? -11.125 22.359 -5.844 1 98.44 190 MET B O 1
ATOM 4590 N N . GLU B 1 191 ? -12.266 21.625 -7.688 1 98.75 191 GLU B N 1
ATOM 4591 C CA . GLU B 1 191 ? -11.969 22.812 -8.484 1 98.75 191 GLU B CA 1
ATOM 4592 C C . GLU B 1 191 ? -12.562 24.078 -7.852 1 98.75 191 GLU B C 1
ATOM 4594 O O . GLU B 1 191 ? -11.922 25.125 -7.824 1 98.75 191 GLU B O 1
ATOM 4599 N N . LYS B 1 192 ? -13.734 23.953 -7.344 1 98.75 192 LYS B N 1
ATOM 4600 C CA . LYS B 1 192 ? -14.391 25.078 -6.688 1 98.75 192 LYS B CA 1
ATOM 4601 C C . LYS B 1 192 ? -13.664 25.469 -5.402 1 98.75 192 LYS B C 1
ATOM 4603 O O . LYS B 1 192 ? -13.531 26.656 -5.086 1 98.75 192 LYS B O 1
ATOM 4608 N N . ARG B 1 193 ? -13.25 24.5 -4.707 1 98.75 193 ARG B N 1
ATOM 4609 C CA . ARG B 1 193 ? -12.523 24.719 -3.463 1 98.75 193 ARG B CA 1
ATOM 4610 C C . ARG B 1 193 ? -11.188 25.406 -3.727 1 98.75 193 ARG B C 1
ATOM 4612 O O . ARG B 1 193 ? -10.836 26.375 -3.049 1 98.75 193 ARG B O 1
ATOM 4619 N N . VAL B 1 194 ? -10.469 24.922 -4.758 1 98.88 194 VAL B N 1
ATOM 4620 C CA . VAL B 1 194 ? -9.195 25.531 -5.137 1 98.88 194 VAL B CA 1
ATOM 4621 C C . VAL B 1 194 ? -9.422 27 -5.508 1 98.88 194 VAL B C 1
ATOM 4623 O O . VAL B 1 194 ? -8.711 27.875 -5.023 1 98.88 194 VAL B O 1
ATOM 4626 N N . ALA B 1 195 ? -10.391 27.234 -6.324 1 98.81 195 ALA B N 1
ATOM 4627 C CA . ALA B 1 195 ? -10.672 28.594 -6.789 1 98.81 195 ALA B CA 1
ATOM 4628 C C . ALA B 1 195 ? -11.008 29.516 -5.621 1 98.81 195 ALA B C 1
ATOM 4630 O O . ALA B 1 195 ? -10.5 30.641 -5.543 1 98.81 195 ALA B O 1
ATOM 4631 N N . ALA B 1 196 ? -11.836 29.031 -4.719 1 98.81 196 ALA B N 1
ATOM 4632 C CA . ALA B 1 196 ? -12.266 29.828 -3.576 1 98.81 196 ALA B CA 1
ATOM 4633 C C . ALA B 1 196 ? -11.086 30.141 -2.654 1 98.81 196 ALA B C 1
ATOM 4635 O O . ALA B 1 196 ? -10.93 31.281 -2.217 1 98.81 196 ALA B O 1
ATOM 4636 N N . VAL B 1 197 ? -10.289 29.141 -2.381 1 98.81 197 VAL B N 1
ATOM 4637 C CA . VAL B 1 197 ? -9.172 29.297 -1.456 1 98.81 197 VAL B CA 1
ATOM 4638 C C . VAL B 1 197 ? -8.117 30.219 -2.068 1 98.81 197 VAL B C 1
ATOM 4640 O O . VAL B 1 197 ? -7.648 31.141 -1.415 1 98.81 197 VAL B O 1
ATOM 4643 N N . MET B 1 198 ? -7.777 30.016 -3.33 1 98.81 198 MET B N 1
ATOM 4644 C CA . MET B 1 198 ? -6.703 30.766 -3.967 1 98.81 198 MET B CA 1
ATOM 4645 C C . MET B 1 198 ? -7.117 32.219 -4.199 1 98.81 198 MET B C 1
ATOM 4647 O O . MET B 1 198 ? -6.277 33.125 -4.168 1 98.81 198 MET B O 1
ATOM 4651 N N . GLU B 1 199 ? -8.391 32.375 -4.426 1 98.69 199 GLU B N 1
ATOM 4652 C CA . GLU B 1 199 ? -8.891 33.75 -4.531 1 98.69 199 GLU B CA 1
ATOM 4653 C C . GLU B 1 199 ? -8.633 34.531 -3.242 1 98.69 199 GLU B C 1
ATOM 4655 O O . GLU B 1 199 ? -8.164 35.656 -3.279 1 98.69 199 GLU B O 1
ATOM 4660 N N . GLN B 1 200 ? -8.914 33.906 -2.084 1 98.5 200 GLN B N 1
ATOM 4661 C CA . GLN B 1 200 ? -8.695 34.562 -0.793 1 98.5 200 GLN B CA 1
ATOM 4662 C C . GLN B 1 200 ? -7.207 34.812 -0.549 1 98.5 200 GLN B C 1
ATOM 4664 O O . GLN B 1 200 ? -6.828 35.875 -0.036 1 98.5 200 GLN B O 1
ATOM 4669 N N . ILE B 1 201 ? -6.395 33.875 -0.881 1 98.56 201 ILE B N 1
ATOM 4670 C CA . ILE B 1 201 ? -4.957 34 -0.679 1 98.56 201 ILE B CA 1
ATOM 4671 C C . ILE B 1 201 ? -4.402 35.125 -1.557 1 98.56 201 ILE B C 1
ATOM 4673 O O . ILE B 1 201 ? -3.562 35.906 -1.112 1 98.56 201 ILE B O 1
ATOM 4677 N N . ARG B 1 202 ? -4.887 35.188 -2.787 1 98.19 202 ARG B N 1
ATOM 4678 C CA . ARG B 1 202 ? -4.48 36.25 -3.713 1 98.19 202 ARG B CA 1
ATOM 4679 C C . ARG B 1 202 ? -4.926 37.625 -3.213 1 98.19 202 ARG B C 1
ATOM 4681 O O . ARG B 1 202 ? -4.172 38.594 -3.303 1 98.19 202 ARG B O 1
ATOM 4688 N N . ASP B 1 203 ? -6.086 37.688 -2.748 1 98.38 203 ASP B N 1
ATOM 4689 C CA . ASP B 1 203 ? -6.676 38.938 -2.281 1 98.38 203 ASP B CA 1
ATOM 4690 C C . ASP B 1 203 ? -5.812 39.594 -1.199 1 98.38 203 ASP B C 1
ATOM 4692 O O . ASP B 1 203 ? -5.758 40.812 -1.089 1 98.38 203 ASP B O 1
ATOM 4696 N N . ILE B 1 204 ? -5.199 38.781 -0.41 1 98.38 204 ILE B N 1
ATOM 4697 C CA . ILE B 1 204 ? -4.41 39.344 0.69 1 98.38 204 ILE B CA 1
ATOM 4698 C C . ILE B 1 204 ? -2.938 39.375 0.297 1 98.38 204 ILE B C 1
ATOM 4700 O O . ILE B 1 204 ? -2.064 39.562 1.149 1 98.38 204 ILE B O 1
ATOM 4704 N N . GLY B 1 205 ? -2.602 39.062 -0.943 1 98.12 205 GLY B N 1
ATOM 4705 C CA . GLY B 1 205 ? -1.266 39.219 -1.494 1 98.12 205 GLY B CA 1
ATOM 4706 C C . GLY B 1 205 ? -0.323 38.094 -1.118 1 98.12 205 GLY B C 1
ATOM 4707 O O . GLY B 1 205 ? 0.893 38.281 -1.055 1 98.12 205 GLY B O 1
ATOM 4708 N N . LYS B 1 206 ? -0.805 36.875 -0.88 1 98.12 206 LYS B N 1
ATOM 4709 C CA . LYS B 1 206 ? 0.033 35.812 -0.371 1 98.12 206 LYS B CA 1
ATOM 4710 C C . LYS B 1 206 ? 0.166 34.688 -1.396 1 98.12 206 LYS B C 1
ATOM 4712 O O . LYS B 1 206 ? 0.708 33.625 -1.093 1 98.12 206 LYS B O 1
ATOM 4717 N N . GLU B 1 207 ? -0.285 34.844 -2.59 1 96.44 207 GLU B N 1
ATOM 4718 C CA . GLU B 1 207 ? -0.325 33.812 -3.611 1 96.44 207 GLU B CA 1
ATOM 4719 C C . GLU B 1 207 ? 1.073 33.281 -3.92 1 96.44 207 GLU B C 1
ATOM 4721 O O . GLU B 1 207 ? 1.239 32.125 -4.27 1 96.44 207 GLU B O 1
ATOM 4726 N N . LYS B 1 208 ? 2.088 34.125 -3.727 1 96.75 208 LYS B N 1
ATOM 4727 C CA . LYS B 1 208 ? 3.455 33.719 -4.055 1 96.75 208 LYS B CA 1
ATOM 4728 C C . LYS B 1 208 ? 4.207 33.281 -2.807 1 96.75 208 LYS B C 1
ATOM 4730 O O . LYS B 1 208 ? 5.281 32.688 -2.908 1 96.75 208 LYS B O 1
ATOM 4735 N N . THR B 1 209 ? 3.641 33.438 -1.662 1 97.88 209 THR B N 1
ATOM 4736 C CA . THR B 1 209 ? 4.387 33.188 -0.438 1 97.88 209 THR B CA 1
ATOM 4737 C C . THR B 1 209 ? 3.674 32.125 0.41 1 97.88 209 THR B C 1
ATOM 4739 O O . THR B 1 209 ? 4.23 31.641 1.394 1 97.88 209 THR B O 1
ATOM 4742 N N . CYS B 1 210 ? 2.5 31.797 0.043 1 98.75 210 CYS B N 1
ATOM 4743 C CA . CYS B 1 210 ? 1.732 30.781 0.753 1 98.75 210 CYS B CA 1
ATOM 4744 C C . CYS B 1 210 ? 1.259 29.688 -0.201 1 98.75 210 CYS B C 1
ATOM 4746 O O . CYS B 1 210 ? 0.621 29.969 -1.215 1 98.75 210 CYS B O 1
ATOM 4748 N N . LEU B 1 211 ? 1.615 28.469 0.105 1 98.88 211 LEU B N 1
ATOM 4749 C CA . LEU B 1 211 ? 1.194 27.312 -0.694 1 98.88 211 LEU B CA 1
ATOM 4750 C C . LEU B 1 211 ? -0.119 26.75 -0.172 1 98.88 211 LEU B C 1
ATOM 4752 O O . LEU B 1 211 ? -0.336 26.688 1.041 1 98.88 211 LEU B O 1
ATOM 4756 N N . TYR B 1 212 ? -1 26.438 -1.079 1 98.88 212 TYR B N 1
ATOM 4757 C CA . TYR B 1 212 ? -2.197 25.656 -0.77 1 98.88 212 TYR B CA 1
ATOM 4758 C C . TYR B 1 212 ? -2.146 24.281 -1.431 1 98.88 212 TYR B C 1
ATOM 4760 O O . TYR B 1 212 ? -2.342 24.172 -2.643 1 98.88 212 TYR B O 1
ATOM 4768 N N . ALA B 1 213 ? -1.873 23.266 -0.622 1 98.88 213 ALA B N 1
ATOM 4769 C CA . ALA B 1 213 ? -1.825 21.891 -1.095 1 98.88 213 ALA B CA 1
ATOM 4770 C C . ALA B 1 213 ? -3.221 21.266 -1.127 1 98.88 213 ALA B C 1
ATOM 4772 O O . ALA B 1 213 ? -3.674 20.688 -0.135 1 98.88 213 ALA B O 1
ATOM 4773 N N . VAL B 1 214 ? -3.818 21.297 -2.271 1 98.88 214 VAL B N 1
ATOM 4774 C CA . VAL B 1 214 ? -5.156 20.75 -2.463 1 98.88 214 VAL B CA 1
ATOM 4775 C C . VAL B 1 214 ? -5.078 19.234 -2.613 1 98.88 214 VAL B C 1
ATOM 4777 O O . VAL B 1 214 ? -4.176 18.719 -3.273 1 98.88 214 VAL B O 1
ATOM 4780 N N . ASN B 1 215 ? -5.969 18.484 -1.954 1 98.88 215 ASN B N 1
ATOM 4781 C CA . ASN B 1 215 ? -5.996 17.031 -2.047 1 98.88 215 ASN B CA 1
ATOM 4782 C C . ASN B 1 215 ? -6.59 16.562 -3.373 1 98.88 215 ASN B C 1
ATOM 4784 O O . ASN B 1 215 ? -7.793 16.703 -3.602 1 98.88 215 ASN B O 1
ATOM 4788 N N . ILE B 1 216 ? -5.754 15.953 -4.164 1 98.81 216 ILE B N 1
ATOM 4789 C CA . ILE B 1 216 ? -6.199 15.547 -5.492 1 98.81 216 ILE B CA 1
ATOM 4790 C C . ILE B 1 216 ? -6.391 14.031 -5.535 1 98.81 216 ILE B C 1
ATOM 4792 O O . ILE B 1 216 ? -6.562 13.453 -6.609 1 98.81 216 ILE B O 1
ATOM 4796 N N . THR B 1 217 ? -6.336 13.328 -4.418 1 98.62 217 THR B N 1
ATOM 4797 C CA . THR B 1 217 ? -6.453 11.875 -4.359 1 98.62 217 THR B CA 1
ATOM 4798 C C . THR B 1 217 ? -7.75 11.414 -5.02 1 98.62 217 THR B C 1
ATOM 4800 O O . THR B 1 217 ? -8.836 11.852 -4.645 1 98.62 217 THR B O 1
ATOM 4803 N N . GLY B 1 218 ? -7.648 10.594 -5.988 1 97.25 218 GLY B N 1
ATOM 4804 C CA . GLY B 1 218 ? -8.789 10.094 -6.746 1 97.25 218 GLY B CA 1
ATOM 4805 C C . GLY B 1 218 ? -8.391 9.461 -8.062 1 97.25 218 GLY B C 1
ATOM 4806 O O . GLY B 1 218 ? -7.203 9.297 -8.352 1 97.25 218 GLY B O 1
ATOM 4807 N N . GLU B 1 219 ? -9.391 9.07 -8.82 1 95.12 219 GLU B N 1
ATOM 4808 C CA . GLU B 1 219 ? -9.148 8.422 -10.102 1 95.12 219 GLU B CA 1
ATOM 4809 C C . GLU B 1 219 ? -8.406 9.344 -11.062 1 95.12 219 GLU B C 1
ATOM 4811 O O . GLU B 1 219 ? -8.75 10.516 -11.195 1 95.12 219 GLU B O 1
ATOM 4816 N N . ASN B 1 220 ? -7.391 8.797 -11.719 1 94.69 220 ASN B N 1
ATOM 4817 C CA . ASN B 1 220 ? -6.586 9.531 -12.688 1 94.69 220 ASN B CA 1
ATOM 4818 C C . ASN B 1 220 ? -5.914 10.75 -12.062 1 94.69 220 ASN B C 1
ATOM 4820 O O . ASN B 1 220 ? -6.203 11.883 -12.438 1 94.69 220 ASN B O 1
ATOM 4824 N N . LEU B 1 221 ? -4.906 10.539 -11.273 1 97.19 221 LEU B N 1
ATOM 4825 C CA . LEU B 1 221 ? -4.215 11.547 -10.477 1 97.19 221 LEU B CA 1
ATOM 4826 C C . LEU B 1 221 ? -3.719 12.688 -11.359 1 97.19 221 LEU B C 1
ATOM 4828 O O . LEU B 1 221 ? -3.848 13.859 -11 1 97.19 221 LEU B O 1
ATOM 4832 N N . PHE B 1 222 ? -3.133 12.344 -12.492 1 98 222 PHE B N 1
ATOM 4833 C CA . PHE B 1 222 ? -2.555 13.367 -13.359 1 98 222 PHE B CA 1
ATOM 4834 C C . PHE B 1 222 ? -3.635 14.305 -13.891 1 98 222 PHE B C 1
ATOM 4836 O O . PHE B 1 222 ? -3.441 15.516 -13.945 1 98 222 PHE B O 1
ATOM 4843 N N . ASP B 1 223 ? -4.742 13.75 -14.32 1 97.75 223 ASP B N 1
ATOM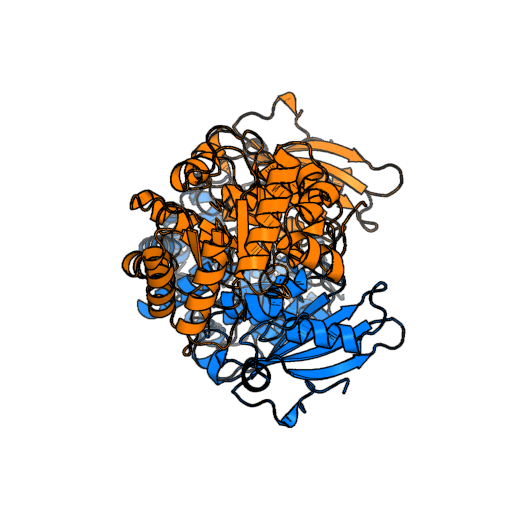 4844 C CA . ASP B 1 223 ? -5.855 14.562 -14.789 1 97.75 223 ASP B CA 1
ATOM 4845 C C . ASP B 1 223 ? -6.379 15.477 -13.688 1 97.75 223 ASP B C 1
ATOM 4847 O O . ASP B 1 223 ? -6.688 16.641 -13.93 1 97.75 223 ASP B O 1
ATOM 4851 N N . ARG B 1 224 ? -6.5 14.961 -12.516 1 98.25 224 ARG B N 1
ATOM 4852 C CA . ARG B 1 224 ? -6.961 15.758 -11.383 1 98.25 224 ARG B CA 1
ATOM 4853 C C . ARG B 1 224 ? -5.973 16.875 -11.055 1 98.25 224 ARG B C 1
ATOM 4855 O O . ARG B 1 224 ? -6.371 17.969 -10.695 1 98.25 224 ARG B O 1
ATOM 4862 N N . ALA B 1 225 ? -4.684 16.531 -11.148 1 98.81 225 ALA B N 1
ATOM 4863 C CA . ALA B 1 225 ? -3.654 17.547 -10.945 1 98.81 225 ALA B CA 1
ATOM 4864 C C . ALA B 1 225 ? -3.807 18.688 -11.953 1 98.81 225 ALA B C 1
ATOM 4866 O O . ALA B 1 225 ? -3.756 19.859 -11.578 1 98.81 225 ALA B O 1
ATOM 4867 N N . ARG B 1 226 ? -4.023 18.344 -13.211 1 98.75 226 ARG B N 1
ATOM 4868 C CA . ARG B 1 226 ? -4.18 19.359 -14.258 1 98.75 226 ARG B CA 1
ATOM 4869 C C . ARG B 1 226 ? -5.395 20.234 -13.992 1 98.75 226 ARG B C 1
ATOM 4871 O O . ARG B 1 226 ? -5.332 21.453 -14.141 1 98.75 226 ARG B O 1
ATOM 4878 N N . ARG B 1 227 ? -6.441 19.594 -13.57 1 98.75 227 ARG B N 1
ATOM 4879 C CA . ARG B 1 227 ? -7.664 20.344 -13.289 1 98.75 227 ARG B CA 1
ATOM 4880 C C . ARG B 1 227 ? -7.469 21.266 -12.094 1 98.75 227 ARG B C 1
ATOM 4882 O O . ARG B 1 227 ? -7.969 22.406 -12.094 1 98.75 227 ARG B O 1
ATOM 4889 N N . ALA B 1 228 ? -6.809 20.75 -11.062 1 98.88 228 ALA B N 1
ATOM 4890 C CA . ALA B 1 228 ? -6.512 21.594 -9.906 1 98.88 228 ALA B CA 1
ATOM 4891 C C . ALA B 1 228 ? -5.641 22.781 -10.305 1 98.88 228 ALA B C 1
ATOM 4893 O O . ALA B 1 228 ? -5.891 23.922 -9.883 1 98.88 228 ALA B O 1
ATOM 4894 N N . ILE B 1 229 ? -4.605 22.562 -11.125 1 98.75 229 ILE B N 1
ATOM 4895 C CA . ILE B 1 229 ? -3.684 23.594 -11.578 1 98.75 229 ILE B CA 1
ATOM 4896 C C . ILE B 1 229 ? -4.441 24.625 -12.414 1 98.75 229 ILE B C 1
ATOM 4898 O O . ILE B 1 229 ? -4.254 25.828 -12.242 1 98.75 229 ILE B O 1
ATOM 4902 N N . ASP B 1 230 ? -5.305 24.141 -13.289 1 98.69 230 ASP B N 1
ATOM 4903 C CA . ASP B 1 230 ? -6.125 25.016 -14.109 1 98.69 230 ASP B CA 1
ATOM 4904 C C . ASP B 1 230 ? -7.023 25.906 -13.242 1 98.69 230 ASP B C 1
ATOM 4906 O O . ASP B 1 230 ? -7.328 27.031 -13.609 1 98.69 230 ASP B O 1
ATOM 4910 N N . ALA B 1 231 ? -7.402 25.375 -12.094 1 98.75 231 ALA B N 1
ATOM 4911 C CA . ALA B 1 231 ? -8.266 26.109 -11.172 1 98.75 231 ALA B CA 1
ATOM 4912 C C . ALA B 1 231 ? -7.457 27.094 -10.336 1 98.75 231 ALA B C 1
ATOM 4914 O O . ALA B 1 231 ? -8.023 27.906 -9.602 1 98.75 231 ALA B O 1
ATOM 4915 N N . GLY B 1 232 ? -6.148 26.984 -10.352 1 98.44 232 GLY B N 1
ATOM 4916 C CA . GLY B 1 232 ? -5.309 27.984 -9.703 1 98.44 232 GLY B CA 1
ATOM 4917 C C . GLY B 1 232 ? -4.441 27.406 -8.602 1 98.44 232 GLY B C 1
ATOM 4918 O O . GLY B 1 232 ? -3.742 28.141 -7.906 1 98.44 232 GLY B O 1
ATOM 4919 N N . ALA B 1 233 ? -4.375 26.125 -8.5 1 98.62 233 ALA B N 1
ATOM 4920 C CA . ALA B 1 233 ? -3.609 25.5 -7.426 1 98.62 233 ALA B CA 1
ATOM 4921 C C . ALA B 1 233 ? -2.119 25.781 -7.574 1 98.62 233 ALA B C 1
ATOM 4923 O O . ALA B 1 233 ? -1.587 25.781 -8.688 1 98.62 233 ALA B O 1
ATOM 4924 N N . ASN B 1 234 ? -1.475 26.047 -6.473 1 98.75 234 ASN B N 1
ATOM 4925 C CA . ASN B 1 234 ? -0.035 26.281 -6.512 1 98.75 234 ASN B CA 1
ATOM 4926 C C . ASN B 1 234 ? 0.731 25.203 -5.762 1 98.75 234 ASN B C 1
ATOM 4928 O O . ASN B 1 234 ? 1.956 25.266 -5.645 1 98.75 234 ASN B O 1
ATOM 4932 N N . ALA B 1 235 ? 0.068 24.203 -5.234 1 98.88 235 ALA B N 1
ATOM 4933 C CA . ALA B 1 235 ? 0.593 22.984 -4.656 1 98.88 235 ALA B CA 1
ATOM 4934 C C . ALA B 1 235 ? -0.462 21.875 -4.664 1 98.88 235 ALA B C 1
ATOM 4936 O O . ALA B 1 235 ? -1.661 22.156 -4.734 1 98.88 235 ALA B O 1
ATOM 4937 N N . LEU B 1 236 ? -0.021 20.641 -4.633 1 98.94 236 LEU B N 1
ATOM 4938 C CA . LEU B 1 236 ? -0.902 19.484 -4.707 1 98.94 236 LEU B CA 1
ATOM 4939 C C . LEU B 1 236 ? -0.641 18.531 -3.547 1 98.94 236 LEU B C 1
ATOM 4941 O O . LEU B 1 236 ? 0.483 18.453 -3.047 1 98.94 236 LEU B O 1
ATOM 4945 N N . MET B 1 237 ? -1.657 17.812 -3.145 1 98.88 237 MET B N 1
ATOM 4946 C CA . MET B 1 237 ? -1.52 16.797 -2.1 1 98.88 237 MET B CA 1
ATOM 4947 C C . MET B 1 237 ? -2.094 15.461 -2.555 1 98.88 237 MET B C 1
ATOM 4949 O O . MET B 1 237 ? -3.115 15.422 -3.246 1 98.88 237 MET B O 1
ATOM 4953 N N . VAL B 1 238 ? -1.444 14.391 -2.188 1 98.81 238 VAL B N 1
ATOM 4954 C CA . VAL B 1 238 ? -1.906 13.039 -2.475 1 98.81 238 VAL B CA 1
ATOM 4955 C C . VAL B 1 238 ? -1.765 12.164 -1.229 1 98.81 238 VAL B C 1
ATOM 4957 O O . VAL B 1 238 ? -0.767 12.258 -0.509 1 98.81 238 VAL B O 1
ATOM 4960 N N . ASN B 1 239 ? -2.84 11.391 -0.924 1 98.69 239 ASN B N 1
ATOM 4961 C CA . ASN B 1 239 ? -2.668 10.281 0.011 1 98.69 239 ASN B CA 1
ATOM 4962 C C . ASN B 1 239 ? -1.861 9.141 -0.609 1 98.69 239 ASN B C 1
ATOM 4964 O O . ASN B 1 239 ? -2.432 8.18 -1.122 1 98.69 239 ASN B O 1
ATOM 4968 N N . TYR B 1 240 ? -0.541 9.242 -0.448 1 98.38 240 TYR B N 1
ATOM 4969 C CA . TYR B 1 240 ? 0.318 8.414 -1.288 1 98.38 240 TYR B CA 1
ATOM 4970 C C . TYR B 1 240 ? 0.282 6.957 -0.838 1 98.38 240 TYR B C 1
ATOM 4972 O O . TYR B 1 240 ? 0.454 6.047 -1.65 1 98.38 240 TYR B O 1
ATOM 4980 N N . GLN B 1 241 ? 0.052 6.727 0.473 1 97.56 241 GLN B N 1
ATOM 4981 C CA . GLN B 1 241 ? -0.069 5.352 0.939 1 97.56 241 GLN B CA 1
ATOM 4982 C C . GLN B 1 241 ? -1.295 4.672 0.334 1 97.56 241 GLN B C 1
ATOM 4984 O O . GLN B 1 241 ? -1.214 3.529 -0.126 1 97.56 241 GLN B O 1
ATOM 4989 N N . ALA B 1 242 ? -2.406 5.355 0.332 1 96.88 242 ALA B N 1
ATOM 4990 C CA . ALA B 1 242 ? -3.658 4.785 -0.162 1 96.88 242 ALA B CA 1
ATOM 4991 C C . ALA B 1 242 ? -3.615 4.594 -1.675 1 96.88 242 ALA B C 1
ATOM 4993 O O . ALA B 1 242 ? -4.156 3.617 -2.199 1 96.88 242 ALA B O 1
ATOM 4994 N N . MET B 1 243 ? -3.012 5.543 -2.336 1 97.81 243 MET B N 1
ATOM 4995 C CA . MET B 1 243 ? -2.883 5.418 -3.785 1 97.81 243 MET B CA 1
ATOM 4996 C C . MET B 1 243 ? -1.948 4.273 -4.152 1 97.81 243 MET B C 1
ATOM 4998 O O . MET B 1 243 ? -2.264 3.467 -5.031 1 97.81 243 MET B O 1
ATOM 5002 N N . GLY B 1 244 ? -0.781 4.246 -3.488 1 97.25 244 GLY B N 1
ATOM 5003 C CA . GLY B 1 244 ? 0.201 3.207 -3.752 1 97.25 244 GLY B CA 1
ATOM 5004 C C . GLY B 1 244 ? 1.461 3.73 -4.414 1 97.25 244 GLY B C 1
ATOM 5005 O O . GLY B 1 244 ? 1.423 4.734 -5.129 1 97.25 244 GLY B O 1
ATOM 5006 N N . TRP B 1 245 ? 2.578 2.988 -4.293 1 97.12 245 TRP B N 1
ATOM 5007 C CA . TRP B 1 245 ? 3.893 3.387 -4.785 1 97.12 245 TRP B CA 1
ATOM 5008 C C . TRP B 1 245 ? 3.877 3.557 -6.301 1 97.12 245 TRP B C 1
ATOM 5010 O O . TRP B 1 245 ? 4.469 4.5 -6.832 1 97.12 245 TRP B O 1
ATOM 5020 N N . GLY B 1 246 ? 3.211 2.65 -6.969 1 97.31 246 GLY B N 1
ATOM 5021 C CA . GLY B 1 246 ? 3.154 2.727 -8.422 1 97.31 246 GLY B CA 1
ATOM 5022 C C . GLY B 1 246 ? 2.377 3.928 -8.922 1 97.31 246 GLY B C 1
ATOM 5023 O O . GLY B 1 246 ? 2.824 4.621 -9.844 1 97.31 246 GLY B O 1
ATOM 5024 N N . ALA B 1 247 ? 1.256 4.195 -8.281 1 97.12 247 ALA B N 1
ATOM 5025 C CA . ALA B 1 247 ? 0.402 5.312 -8.68 1 97.12 247 ALA B CA 1
ATOM 5026 C C . ALA B 1 247 ? 1.132 6.645 -8.523 1 97.12 247 ALA B C 1
ATOM 5028 O O . ALA B 1 247 ? 1.08 7.496 -9.414 1 97.12 247 ALA B O 1
ATOM 5029 N N . VAL B 1 248 ? 1.81 6.797 -7.445 1 98.06 248 VAL B N 1
ATOM 5030 C CA . VAL B 1 248 ? 2.408 8.086 -7.129 1 98.06 248 VAL B CA 1
ATOM 5031 C C . VAL B 1 248 ? 3.676 8.289 -7.961 1 98.06 248 VAL B C 1
ATOM 5033 O O . VAL B 1 248 ? 3.938 9.391 -8.445 1 98.06 248 VAL B O 1
ATOM 5036 N N . GLU B 1 249 ? 4.488 7.219 -8.094 1 98.06 249 GLU B N 1
ATOM 5037 C CA . GLU B 1 249 ? 5.672 7.336 -8.938 1 98.06 249 GLU B CA 1
ATOM 5038 C C . GLU B 1 249 ? 5.289 7.688 -10.375 1 98.06 249 GLU B C 1
ATOM 5040 O O . GLU B 1 249 ? 5.914 8.547 -10.992 1 98.06 249 GLU B O 1
ATOM 5045 N N . ASP B 1 250 ? 4.293 7.012 -10.922 1 98.06 250 ASP B N 1
ATOM 5046 C CA . ASP B 1 250 ? 3.828 7.305 -12.281 1 98.06 250 ASP B CA 1
ATOM 5047 C C . ASP B 1 250 ? 3.326 8.742 -12.391 1 98.06 250 ASP B C 1
ATOM 5049 O O . ASP B 1 250 ? 3.553 9.406 -13.406 1 98.06 250 ASP B O 1
ATOM 5053 N N . PHE B 1 251 ? 2.635 9.18 -11.391 1 98.62 251 PHE B N 1
ATOM 5054 C CA . PHE B 1 251 ? 2.119 10.547 -11.336 1 98.62 251 PHE B CA 1
ATOM 5055 C C . PHE B 1 251 ? 3.258 11.555 -11.398 1 98.62 251 PHE B C 1
ATOM 5057 O O . PHE B 1 251 ? 3.23 12.477 -12.219 1 98.62 251 PHE B O 1
ATOM 5064 N N . ILE B 1 252 ? 4.281 11.344 -10.609 1 98.69 252 ILE B N 1
ATOM 5065 C CA . ILE B 1 252 ? 5.414 12.258 -10.547 1 98.69 252 ILE B CA 1
ATOM 5066 C C . ILE B 1 252 ? 6.156 12.25 -11.883 1 98.69 252 ILE B C 1
ATOM 5068 O O . ILE B 1 252 ? 6.559 13.305 -12.383 1 98.69 252 ILE B O 1
ATOM 5072 N N . ARG B 1 253 ? 6.344 11.078 -12.453 1 98 253 ARG B N 1
ATOM 5073 C CA . ARG B 1 253 ? 6.98 10.977 -13.758 1 98 253 ARG B CA 1
ATOM 5074 C C . ARG B 1 253 ? 6.188 11.734 -14.82 1 98 253 ARG B C 1
ATOM 5076 O O . ARG B 1 253 ? 6.77 12.391 -15.688 1 98 253 ARG B O 1
ATOM 5083 N N . ALA B 1 254 ? 4.871 11.633 -14.742 1 98.06 254 ALA B N 1
ATOM 5084 C CA . ALA B 1 254 ? 4.016 12.336 -15.688 1 98.06 254 ALA B CA 1
ATOM 5085 C C . ALA B 1 254 ? 4.145 13.852 -15.523 1 98.06 254 ALA B C 1
ATOM 5087 O O . ALA B 1 254 ? 4.23 14.586 -16.516 1 98.06 254 ALA B O 1
ATOM 5088 N N . MET B 1 255 ? 4.105 14.312 -14.297 1 98.62 255 MET B N 1
ATOM 5089 C CA . MET B 1 255 ? 4.277 15.734 -14.016 1 98.62 255 MET B CA 1
ATOM 5090 C C . MET B 1 255 ? 5.594 16.234 -14.586 1 98.62 255 MET B C 1
ATOM 5092 O O . MET B 1 255 ? 5.641 17.312 -15.211 1 98.62 255 MET B O 1
ATOM 5096 N N . LYS B 1 256 ? 6.633 15.445 -14.375 1 97.38 256 LYS B N 1
ATOM 5097 C CA . LYS B 1 256 ? 7.957 15.812 -14.875 1 97.38 256 LYS B CA 1
ATOM 5098 C C . LYS B 1 256 ? 7.977 15.852 -16.391 1 97.38 256 LYS B C 1
ATOM 5100 O O . LYS B 1 256 ? 8.531 16.781 -16.984 1 97.38 256 LYS B O 1
ATOM 5105 N N . ARG B 1 257 ? 7.418 14.859 -16.984 1 97.12 257 ARG B N 1
ATOM 5106 C CA . ARG B 1 257 ? 7.383 14.766 -18.438 1 97.12 257 ARG B CA 1
ATOM 5107 C C . ARG B 1 257 ? 6.676 15.969 -19.062 1 97.12 257 ARG B C 1
ATOM 5109 O O . ARG B 1 257 ? 7.082 16.469 -20.109 1 97.12 257 ARG B O 1
ATOM 5116 N N . GLU B 1 258 ? 5.656 16.453 -18.391 1 98.06 258 GLU B N 1
ATOM 5117 C CA . GLU B 1 258 ? 4.863 17.578 -18.891 1 98.06 258 GLU B CA 1
ATOM 5118 C C . GLU B 1 258 ? 5.379 18.906 -18.359 1 98.06 258 GLU B C 1
ATOM 5120 O O . GLU B 1 258 ? 4.762 19.953 -18.578 1 98.06 258 GLU B O 1
ATOM 5125 N N . LYS B 1 259 ? 6.465 18.922 -17.578 1 97.81 259 LYS B N 1
ATOM 5126 C CA . LYS B 1 259 ? 7.145 20.094 -17.047 1 97.81 259 LYS B CA 1
ATOM 5127 C C . LYS B 1 259 ? 6.23 20.859 -16.094 1 97.81 259 LYS B C 1
ATOM 5129 O O . LYS B 1 259 ? 6.238 22.094 -16.094 1 97.81 259 LYS B O 1
ATOM 5134 N N . LEU B 1 260 ? 5.371 20.125 -15.477 1 98.44 260 LEU B N 1
ATOM 5135 C CA . LEU B 1 260 ? 4.547 20.688 -14.414 1 98.44 260 LEU B CA 1
ATOM 5136 C C . LEU B 1 260 ? 5.223 20.531 -13.062 1 98.44 260 LEU B C 1
ATOM 5138 O O . LEU B 1 260 ? 4.973 19.547 -12.352 1 98.44 260 LEU B O 1
ATOM 5142 N N . ILE B 1 261 ? 6.035 21.516 -12.734 1 98.5 261 ILE B N 1
ATOM 5143 C CA . ILE B 1 261 ? 6.855 21.438 -11.531 1 98.5 261 ILE B CA 1
ATOM 5144 C C . ILE B 1 261 ? 6.156 22.156 -10.383 1 98.5 261 ILE B C 1
ATOM 5146 O O . ILE B 1 261 ? 6.262 23.391 -10.25 1 98.5 261 ILE B O 1
ATOM 5150 N N . TYR B 1 262 ? 5.41 21.438 -9.547 1 98.69 262 TYR B N 1
ATOM 5151 C CA . TYR B 1 262 ? 4.668 21.906 -8.383 1 98.69 262 TYR B CA 1
ATOM 5152 C C . TYR B 1 262 ? 5.066 21.141 -7.133 1 98.69 262 TYR B C 1
ATOM 5154 O O . TYR B 1 262 ? 5.449 19.969 -7.219 1 98.69 262 TYR B O 1
ATOM 5162 N N . PRO B 1 263 ? 5.07 21.781 -5.949 1 98.75 263 PRO B N 1
ATOM 5163 C CA . PRO B 1 263 ? 5.293 21 -4.727 1 98.75 263 PRO B CA 1
ATOM 5164 C C . PRO B 1 263 ? 4.219 19.938 -4.5 1 98.75 263 PRO B C 1
ATOM 5166 O O . PRO B 1 263 ? 3.027 20.219 -4.645 1 98.75 263 PRO B O 1
ATOM 5169 N N . ILE B 1 264 ? 4.68 18.75 -4.176 1 98.94 264 ILE B N 1
ATOM 5170 C CA . ILE B 1 264 ? 3.764 17.656 -3.908 1 98.94 264 ILE B CA 1
ATOM 5171 C C . ILE B 1 264 ? 3.793 17.312 -2.422 1 98.94 264 ILE B C 1
ATOM 5173 O O . ILE B 1 264 ? 4.832 16.906 -1.893 1 98.94 264 ILE B O 1
ATOM 5177 N N . PHE B 1 265 ? 2.664 17.516 -1.754 1 98.94 265 PHE B N 1
ATOM 5178 C CA . PHE B 1 265 ? 2.457 17.094 -0.373 1 98.94 265 PHE B CA 1
ATOM 5179 C C . PHE B 1 265 ? 1.989 15.648 -0.312 1 98.94 265 PHE B C 1
ATOM 5181 O O . PHE B 1 265 ? 1.019 15.273 -0.975 1 98.94 265 PHE B O 1
ATOM 5188 N N . GLY B 1 266 ? 2.738 14.82 0.417 1 98.81 266 GLY B N 1
ATOM 5189 C CA . GLY B 1 266 ? 2.361 13.422 0.564 1 98.81 266 GLY B CA 1
ATOM 5190 C C . GLY B 1 266 ? 1.809 13.094 1.938 1 98.81 266 GLY B C 1
ATOM 5191 O O . GLY B 1 266 ? 2.547 13.086 2.926 1 98.81 266 GLY B O 1
ATOM 5192 N N . HIS B 1 267 ? 0.523 12.805 2.025 1 98.75 267 HIS B N 1
ATOM 5193 C CA . HIS B 1 267 ? -0.067 12.375 3.291 1 98.75 267 HIS B CA 1
ATOM 5194 C C . HIS B 1 267 ? 0.089 10.875 3.492 1 98.75 267 HIS B C 1
ATOM 5196 O O . HIS B 1 267 ? -0.196 10.086 2.586 1 98.75 267 HIS B O 1
ATOM 5202 N N . CYS B 1 268 ? 0.454 10.453 4.656 1 97.69 268 CYS B N 1
ATOM 5203 C CA . CYS B 1 268 ? 0.84 9.078 4.934 1 97.69 268 CYS B CA 1
ATOM 5204 C C . CYS B 1 268 ? -0.337 8.281 5.488 1 97.69 268 CYS B C 1
ATOM 5206 O O . CYS B 1 268 ? -0.157 7.18 6.008 1 97.69 268 CYS B O 1
ATOM 5208 N N . ALA B 1 269 ? -1.554 8.766 5.402 1 96.06 269 ALA B N 1
ATOM 5209 C CA . ALA B 1 269 ? -2.721 8.078 5.949 1 96.06 269 ALA B CA 1
ATOM 5210 C C . ALA B 1 269 ? -2.723 6.602 5.555 1 96.06 269 ALA B C 1
ATOM 5212 O O . ALA B 1 269 ? -2.762 6.273 4.367 1 96.06 269 ALA B O 1
ATOM 5213 N N . GLY B 1 270 ? -2.639 5.719 6.594 1 96.5 270 GLY B N 1
ATOM 5214 C CA . GLY B 1 270 ? -2.643 4.281 6.363 1 96.5 270 GLY B CA 1
ATOM 5215 C C . GLY B 1 270 ? -1.274 3.648 6.535 1 96.5 270 GLY B C 1
ATOM 5216 O O . GLY B 1 270 ? -1.159 2.424 6.621 1 96.5 270 GLY B O 1
ATOM 5217 N N . MET B 1 271 ? -0.198 4.434 6.672 1 97.12 271 MET B N 1
ATOM 5218 C CA . MET B 1 271 ? 1.166 3.916 6.699 1 97.12 271 MET B CA 1
ATOM 5219 C C . MET B 1 271 ? 1.438 3.162 7.996 1 97.12 271 MET B C 1
ATOM 5221 O O . MET B 1 271 ? 2.346 2.332 8.055 1 97.12 271 MET B O 1
ATOM 5225 N N . GLY B 1 272 ? 0.619 3.473 9 1 96.31 272 GLY B N 1
ATOM 5226 C CA . GLY B 1 272 ? 0.773 2.764 10.258 1 96.31 272 GLY B CA 1
ATOM 5227 C C . GLY B 1 272 ? 0.676 1.257 10.117 1 96.31 272 GLY B C 1
ATOM 5228 O O . GLY B 1 272 ? 1.286 0.512 10.883 1 96.31 272 GLY B O 1
ATOM 5229 N N . ALA B 1 273 ? -0.009 0.833 9.125 1 95.56 273 ALA B N 1
ATOM 5230 C CA . ALA B 1 273 ? -0.141 -0.6 8.875 1 95.56 273 ALA B CA 1
ATOM 5231 C C . ALA B 1 273 ? 1.217 -1.232 8.578 1 95.56 273 ALA B C 1
ATOM 5233 O O . ALA B 1 273 ? 1.43 -2.416 8.859 1 95.56 273 ALA B O 1
ATOM 5234 N N . TYR B 1 274 ? 2.141 -0.47 8.094 1 95.88 274 TYR B N 1
ATOM 5235 C CA . TYR B 1 274 ? 3.449 -0.98 7.703 1 95.88 274 TYR B CA 1
ATOM 5236 C C . TYR B 1 274 ? 4.426 -0.931 8.875 1 95.88 274 TYR B C 1
ATOM 5238 O O . TYR B 1 274 ? 5.27 -1.813 9.023 1 95.88 274 TYR B O 1
ATOM 5246 N N . TYR B 1 275 ? 4.273 0.082 9.719 1 95.38 275 TYR B N 1
ATOM 5247 C CA . TYR B 1 275 ? 5.445 0.339 10.547 1 95.38 275 TYR B CA 1
ATOM 5248 C C . TYR B 1 275 ? 5.141 0.087 12.023 1 95.38 275 TYR B C 1
ATOM 5250 O O . TYR B 1 275 ? 6.051 0.022 12.852 1 95.38 275 TYR B O 1
ATOM 5258 N N . ARG B 1 276 ? 3.908 -0.102 12.414 1 93.88 276 ARG B N 1
ATOM 5259 C CA . ARG B 1 276 ? 3.549 -0.118 13.828 1 93.88 276 ARG B CA 1
ATOM 5260 C C . ARG B 1 276 ? 4.039 -1.395 14.508 1 93.88 276 ARG B C 1
ATOM 5262 O O . ARG B 1 276 ? 4.391 -1.383 15.688 1 93.88 276 ARG B O 1
ATOM 5269 N N . SER B 1 277 ? 4.055 -2.451 13.75 1 92.88 277 SER B N 1
ATOM 5270 C CA . SER B 1 277 ? 4.512 -3.703 14.344 1 92.88 277 SER B CA 1
ATOM 5271 C C . SER B 1 277 ? 6.004 -3.654 14.664 1 92.88 277 SER B C 1
ATOM 5273 O O . SER B 1 277 ? 6.793 -3.119 13.883 1 92.88 277 SER B O 1
ATOM 5275 N N . LYS B 1 278 ? 6.32 -4.266 15.75 1 89.12 278 LYS B N 1
ATOM 5276 C CA . LYS B 1 278 ? 7.723 -4.277 16.172 1 89.12 278 LYS B CA 1
ATOM 5277 C C . LYS B 1 278 ? 8.531 -5.281 15.352 1 89.12 278 LYS B C 1
ATOM 5279 O O . LYS B 1 278 ? 9.734 -5.113 15.164 1 89.12 278 LYS B O 1
ATOM 5284 N N . THR B 1 279 ? 7.84 -6.266 14.812 1 92.12 279 THR B N 1
ATOM 5285 C CA . THR B 1 279 ? 8.617 -7.375 14.273 1 92.12 279 THR B CA 1
ATOM 5286 C C . THR B 1 279 ? 8.281 -7.605 12.805 1 92.12 279 THR B C 1
ATOM 5288 O O . THR B 1 279 ? 8.938 -8.406 12.125 1 92.12 279 THR B O 1
ATOM 5291 N N . ASN B 1 280 ? 7.293 -6.918 12.312 1 94.81 280 ASN B N 1
ATOM 5292 C CA . ASN B 1 280 ? 6.895 -7.137 10.93 1 94.81 280 ASN B CA 1
ATOM 5293 C C . ASN B 1 280 ? 6.688 -5.82 10.188 1 94.81 280 ASN B C 1
ATOM 5295 O O . ASN B 1 280 ? 6.453 -4.785 10.812 1 94.81 280 ASN B O 1
ATOM 5299 N N . GLY B 1 281 ? 6.84 -5.91 8.906 1 97.06 281 GLY B N 1
ATOM 5300 C CA . GLY B 1 281 ? 6.5 -4.766 8.078 1 97.06 281 GLY B CA 1
ATOM 5301 C C . GLY B 1 281 ? 7.715 -4.008 7.578 1 97.06 281 GLY B C 1
ATOM 5302 O O . GLY B 1 281 ? 8.688 -4.613 7.129 1 97.06 281 GLY B O 1
ATOM 5303 N N . ILE B 1 282 ? 7.602 -2.67 7.543 1 98.19 282 ILE B N 1
ATOM 5304 C CA . ILE B 1 282 ? 8.633 -1.755 7.059 1 98.19 282 ILE B CA 1
ATOM 5305 C C . ILE B 1 282 ? 8.891 -0.671 8.102 1 98.19 282 ILE B C 1
ATOM 5307 O O . ILE B 1 282 ? 7.953 -0.166 8.727 1 98.19 282 ILE B O 1
ATOM 5311 N N . SER B 1 283 ? 10.133 -0.344 8.289 1 97.88 283 SER B N 1
ATOM 5312 C CA . SER B 1 283 ? 10.469 0.628 9.32 1 97.88 283 SER B CA 1
ATOM 5313 C C . SER B 1 283 ? 9.836 1.984 9.039 1 97.88 283 SER B C 1
ATOM 5315 O O . SER B 1 283 ? 9.539 2.309 7.887 1 97.88 283 SER B O 1
ATOM 5317 N N . THR B 1 284 ? 9.703 2.764 10.062 1 97.25 284 THR B N 1
ATOM 5318 C CA . THR B 1 284 ? 9.125 4.102 9.961 1 97.25 284 THR B CA 1
ATOM 5319 C C . THR B 1 284 ? 9.977 4.988 9.062 1 97.25 284 THR B C 1
ATOM 5321 O O . THR B 1 284 ? 9.461 5.637 8.148 1 97.25 284 THR B O 1
ATOM 5324 N N . ALA B 1 285 ? 11.273 4.988 9.281 1 97.88 285 ALA B N 1
ATOM 5325 C CA . ALA B 1 285 ? 12.203 5.836 8.547 1 97.88 285 ALA B CA 1
ATOM 5326 C C . ALA B 1 285 ? 12.203 5.488 7.059 1 97.88 285 ALA B C 1
ATOM 5328 O O . ALA B 1 285 ? 12.273 6.379 6.207 1 97.88 285 ALA B O 1
ATOM 5329 N N . LEU B 1 286 ? 12.094 4.25 6.805 1 98.38 286 LEU B N 1
ATOM 5330 C CA . LEU B 1 286 ? 12.078 3.83 5.406 1 98.38 286 LEU B CA 1
ATOM 5331 C C . LEU B 1 286 ? 10.734 4.156 4.754 1 98.38 286 LEU B C 1
ATOM 5333 O O . LEU B 1 286 ? 10.695 4.738 3.668 1 98.38 286 LEU B O 1
ATOM 5337 N N . SER B 1 287 ? 9.656 3.824 5.371 1 97.88 287 SER B N 1
ATOM 5338 C CA . SER B 1 287 ? 8.328 3.928 4.77 1 97.88 287 SER B CA 1
ATOM 5339 C C . SER B 1 287 ? 7.902 5.383 4.617 1 97.88 287 SER B C 1
ATOM 5341 O O . SER B 1 287 ? 7.461 5.797 3.543 1 97.88 287 SER B O 1
ATOM 5343 N N . MET B 1 288 ? 8.141 6.23 5.617 1 97.88 288 MET B N 1
ATOM 5344 C CA . MET B 1 288 ? 7.605 7.59 5.609 1 97.88 288 MET B CA 1
ATOM 5345 C C . MET B 1 288 ? 8.688 8.594 5.25 1 97.88 288 MET B C 1
ATOM 5347 O O . MET B 1 288 ? 8.391 9.75 4.93 1 97.88 288 MET B O 1
ATOM 5351 N N . GLY B 1 289 ? 9.906 8.219 5.332 1 98.12 289 GLY B N 1
ATOM 5352 C CA . GLY B 1 289 ? 11.016 9.094 4.992 1 98.12 289 GLY B CA 1
ATOM 5353 C C . GLY B 1 289 ? 11.586 8.836 3.611 1 98.12 289 GLY B C 1
ATOM 5354 O O . GLY B 1 289 ? 11.195 9.492 2.641 1 98.12 289 GLY B O 1
ATOM 5355 N N . LYS B 1 290 ? 12.367 7.781 3.52 1 98.5 290 LYS B N 1
ATOM 5356 C CA . LYS B 1 290 ? 13.148 7.52 2.314 1 98.5 290 LYS B CA 1
ATOM 5357 C C . LYS B 1 290 ? 12.242 7.188 1.133 1 98.5 290 LYS B C 1
ATOM 5359 O O . LYS B 1 290 ? 12.391 7.754 0.047 1 98.5 290 LYS B O 1
ATOM 5364 N N . LEU B 1 291 ? 11.297 6.25 1.313 1 98.62 291 LEU B N 1
ATOM 5365 C CA . LEU B 1 291 ? 10.453 5.828 0.2 1 98.62 291 LEU B CA 1
ATOM 5366 C C . LEU B 1 291 ? 9.492 6.941 -0.199 1 98.62 291 LEU B C 1
ATOM 5368 O O . LEU B 1 291 ? 9.188 7.109 -1.383 1 98.62 291 LEU B O 1
ATOM 5372 N N . ALA B 1 292 ? 8.961 7.664 0.782 1 98.56 292 ALA B N 1
ATOM 5373 C CA . ALA B 1 292 ? 8.133 8.82 0.455 1 98.56 292 ALA B CA 1
ATOM 5374 C C . ALA B 1 292 ? 8.906 9.828 -0.399 1 98.56 292 ALA B C 1
ATOM 5376 O O . ALA B 1 292 ? 8.391 10.312 -1.412 1 98.56 292 ALA B O 1
ATOM 5377 N N . ARG B 1 293 ? 10.125 10.086 -0.033 1 98.81 293 ARG B N 1
ATOM 5378 C CA . ARG B 1 293 ? 11.016 10.984 -0.757 1 98.81 293 ARG B CA 1
ATOM 5379 C C . ARG B 1 293 ? 11.305 10.461 -2.16 1 98.81 293 ARG B C 1
ATOM 5381 O O . ARG B 1 293 ? 11.141 11.188 -3.145 1 98.81 293 ARG B O 1
ATOM 5388 N N . LEU B 1 294 ? 11.633 9.227 -2.26 1 98.62 294 LEU B N 1
ATOM 5389 C CA . LEU B 1 294 ? 12.008 8.633 -3.535 1 98.62 294 LEU B CA 1
ATOM 5390 C C . LEU B 1 294 ? 10.812 8.562 -4.477 1 98.62 294 LEU B C 1
ATOM 5392 O O . LEU B 1 294 ? 10.969 8.664 -5.695 1 98.62 294 LEU B O 1
ATOM 5396 N N . SER B 1 295 ? 9.602 8.43 -3.918 1 97.69 295 SER B N 1
ATOM 5397 C CA . SER B 1 295 ? 8.398 8.359 -4.742 1 97.69 295 SER B CA 1
ATOM 5398 C C . SER B 1 295 ? 8.008 9.734 -5.27 1 97.69 295 SER B C 1
ATOM 5400 O O . SER B 1 295 ? 7.152 9.844 -6.148 1 97.69 295 SER B O 1
ATOM 5402 N N . GLY B 1 296 ? 8.555 10.812 -4.656 1 98.5 296 GLY B N 1
ATOM 5403 C CA . GLY B 1 296 ? 8.367 12.125 -5.25 1 98.5 296 GLY B CA 1
ATOM 5404 C C . GLY B 1 296 ? 7.672 13.109 -4.328 1 98.5 296 GLY B C 1
ATOM 5405 O O . GLY B 1 296 ? 7.301 14.211 -4.746 1 98.5 296 GLY B O 1
ATOM 5406 N N . MET B 1 297 ? 7.477 12.758 -3.055 1 98.81 297 MET B N 1
ATOM 5407 C CA . MET B 1 297 ? 6.828 13.688 -2.129 1 98.81 297 MET B CA 1
ATOM 5408 C C . MET B 1 297 ? 7.785 14.797 -1.717 1 98.81 297 MET B C 1
ATOM 5410 O O . MET B 1 297 ? 8.805 14.539 -1.078 1 98.81 297 MET B O 1
ATOM 5414 N N . ASP B 1 298 ? 7.445 16 -2.02 1 98.88 298 ASP B N 1
ATOM 5415 C CA . ASP B 1 298 ? 8.227 17.156 -1.596 1 98.88 298 ASP B CA 1
ATOM 5416 C C . ASP B 1 298 ? 8.062 17.406 -0.099 1 98.88 298 ASP B C 1
ATOM 5418 O O . ASP B 1 298 ? 9.008 17.828 0.572 1 98.88 298 ASP B O 1
ATOM 5422 N N . MET B 1 299 ? 6.863 17.156 0.344 1 98.94 299 MET B N 1
ATOM 5423 C CA . MET B 1 299 ? 6.484 17.422 1.729 1 98.94 299 MET B CA 1
ATOM 5424 C C . MET B 1 299 ? 5.801 16.203 2.35 1 98.94 299 MET B C 1
ATOM 5426 O O . MET B 1 299 ? 4.594 16.234 2.592 1 98.94 299 MET B O 1
ATOM 5430 N N . PRO B 1 300 ? 6.562 15.18 2.67 1 98.88 300 PRO B N 1
ATOM 5431 C CA . PRO B 1 300 ? 5.949 14.008 3.299 1 98.88 300 PRO B CA 1
ATOM 5432 C C . PRO B 1 300 ? 5.531 14.258 4.742 1 98.88 300 PRO B C 1
ATOM 5434 O O . PRO B 1 300 ? 6.312 14.797 5.531 1 98.88 300 PRO B O 1
ATOM 5437 N N . LEU B 1 301 ? 4.34 13.906 5.02 1 98.5 301 LEU B N 1
ATOM 5438 C CA . LEU B 1 301 ? 3.822 14.055 6.375 1 98.5 301 LEU B CA 1
ATOM 5439 C C . LEU B 1 301 ? 4.266 12.898 7.258 1 98.5 301 LEU B C 1
ATOM 5441 O O . LEU B 1 301 ? 4.199 11.734 6.844 1 98.5 301 LEU B O 1
ATOM 5445 N N . VAL B 1 302 ? 4.723 13.203 8.43 1 97.31 302 VAL B N 1
ATOM 5446 C CA . VAL B 1 302 ? 5.18 12.234 9.422 1 97.31 302 VAL B CA 1
ATOM 5447 C C . VAL B 1 302 ? 4.555 12.547 10.773 1 97.31 302 VAL B C 1
ATOM 5449 O O . VAL B 1 302 ? 4.449 13.711 11.164 1 97.31 302 VAL B O 1
ATOM 5452 N N . TYR B 1 303 ? 4.117 11.531 11.445 1 94.75 303 TYR B N 1
ATOM 5453 C CA . TYR B 1 303 ? 3.551 11.703 12.773 1 94.75 303 TYR B CA 1
ATOM 5454 C C . TYR B 1 303 ? 4.645 11.977 13.797 1 94.75 303 TYR B C 1
ATOM 5456 O O . TYR B 1 303 ? 5.766 11.484 13.664 1 94.75 303 TYR B O 1
ATOM 5464 N N . PRO B 1 304 ? 4.352 12.719 14.797 1 92.81 304 PRO B N 1
ATOM 5465 C CA . PRO B 1 304 ? 5.375 13.055 15.797 1 92.81 304 PRO B CA 1
ATOM 5466 C C . PRO B 1 304 ? 5.574 11.945 16.828 1 92.81 304 PRO B C 1
ATOM 5468 O O . PRO B 1 304 ? 4.879 10.93 16.781 1 92.81 304 PRO B O 1
ATOM 5471 N N . ASP B 1 305 ? 6.543 12.133 17.688 1 92.56 305 ASP B N 1
ATOM 5472 C CA . ASP B 1 305 ? 6.852 11.203 18.766 1 92.56 305 ASP B CA 1
ATOM 5473 C C . ASP B 1 305 ? 5.969 11.461 19.984 1 92.56 305 ASP B C 1
ATOM 5475 O O . ASP B 1 305 ? 6.289 11.023 21.094 1 92.56 305 ASP B O 1
ATOM 5479 N N . SER B 1 306 ? 4.934 12.234 19.766 1 85.19 306 SER B N 1
ATOM 5480 C CA . SER B 1 306 ? 4.004 12.539 20.859 1 85.19 306 SER B CA 1
ATOM 5481 C C . SER B 1 306 ? 2.564 12.258 20.453 1 85.19 306 SER B C 1
ATOM 5483 O O . SER B 1 306 ? 2.283 12.016 19.266 1 85.19 306 SER B O 1
ATOM 5485 N N . GLY B 1 307 ? 1.754 12.156 21.453 1 78.25 307 GLY B N 1
ATOM 5486 C CA . GLY B 1 307 ? 0.333 12.008 21.188 1 78.25 307 GLY B CA 1
ATOM 5487 C C . GLY B 1 307 ? -0.072 10.57 20.906 1 78.25 307 GLY B C 1
ATOM 5488 O O . GLY B 1 307 ? 0.548 9.641 21.422 1 78.25 307 GLY B O 1
ATOM 5489 N N . ARG B 1 308 ? -1.093 10.461 20.078 1 76.62 308 ARG B N 1
ATOM 5490 C CA . ARG B 1 308 ? -1.749 9.172 19.906 1 76.62 308 ARG B CA 1
ATOM 5491 C C . ARG B 1 308 ? -0.987 8.297 18.906 1 76.62 308 ARG B C 1
ATOM 5493 O O . ARG B 1 308 ? -1.158 7.074 18.891 1 76.62 308 ARG B O 1
ATOM 5500 N N . PHE B 1 309 ? -0.117 8.82 18.062 1 80.44 309 PHE B N 1
ATOM 5501 C CA . PHE B 1 309 ? 0.598 8.039 17.062 1 80.44 309 PHE B CA 1
ATOM 5502 C C . PHE B 1 309 ? 1.849 7.41 17.672 1 80.44 309 PHE B C 1
ATOM 5504 O O . PHE B 1 309 ? 2.229 6.297 17.297 1 80.44 309 PHE B O 1
ATOM 5511 N N . GLY B 1 310 ? 2.451 8.125 18.453 1 76.19 310 GLY B N 1
ATOM 5512 C CA . GLY B 1 310 ? 3.441 7.66 19.406 1 76.19 310 GLY B CA 1
ATOM 5513 C C . GLY B 1 310 ? 4.652 7.023 18.75 1 76.19 310 GLY B C 1
ATOM 5514 O O . GLY B 1 310 ? 5.148 5.992 19.219 1 76.19 310 GLY B O 1
ATOM 5515 N N . LEU B 1 311 ? 5.215 7.547 17.688 1 89.88 311 LEU B N 1
ATOM 5516 C CA . LEU B 1 311 ? 6.547 7.141 17.266 1 89.88 311 LEU B CA 1
ATOM 5517 C C . LEU B 1 311 ? 7.566 7.355 18.375 1 89.88 311 LEU B C 1
ATOM 5519 O O . LEU B 1 311 ? 7.402 8.25 19.219 1 89.88 311 LEU B O 1
ATOM 5523 N N . SER B 1 312 ? 8.57 6.48 18.438 1 93.38 312 SER B N 1
ATOM 5524 C CA . SER B 1 312 ? 9.672 6.824 19.328 1 93.38 312 SER B CA 1
ATOM 5525 C C . SER B 1 312 ? 10.43 8.047 18.828 1 93.38 312 SER B C 1
ATOM 5527 O O . SER B 1 312 ? 10.43 8.344 17.641 1 93.38 312 SER B O 1
ATOM 5529 N N . THR B 1 313 ? 11.031 8.758 19.734 1 95.25 313 THR B N 1
ATOM 5530 C CA . THR B 1 313 ? 11.789 9.953 19.375 1 95.25 313 THR B CA 1
ATOM 5531 C C . THR B 1 313 ? 12.898 9.602 18.375 1 95.25 313 THR B C 1
ATOM 5533 O O . THR B 1 313 ? 13.156 10.359 17.438 1 95.25 313 THR B O 1
ATOM 5536 N N . ASN B 1 314 ? 13.539 8.477 18.547 1 95.12 314 ASN B N 1
ATOM 5537 C CA . ASN B 1 314 ? 14.602 8.047 17.641 1 95.12 314 ASN B CA 1
ATOM 5538 C C . ASN B 1 314 ? 14.07 7.785 16.234 1 95.12 314 ASN B C 1
ATOM 5540 O O . ASN B 1 314 ? 14.688 8.188 15.25 1 95.12 314 ASN B O 1
ATOM 5544 N N . GLU B 1 315 ? 12.969 7.07 16.156 1 94.69 315 GLU B N 1
ATOM 5545 C CA . GLU B 1 315 ? 12.352 6.824 14.867 1 94.69 315 GLU B CA 1
ATOM 5546 C C . GLU B 1 315 ? 11.969 8.133 14.172 1 94.69 315 GLU B C 1
ATOM 5548 O O . GLU B 1 315 ? 12.133 8.266 12.961 1 94.69 315 GLU B O 1
ATOM 5553 N N . PHE B 1 316 ? 11.484 9.008 15.031 1 96.25 316 PHE B N 1
ATOM 5554 C CA . PHE B 1 316 ? 11.062 10.312 14.547 1 96.25 316 PHE B CA 1
ATOM 5555 C C . PHE B 1 316 ? 12.242 11.07 13.945 1 96.25 316 PHE B C 1
ATOM 5557 O O . PHE B 1 316 ? 12.164 11.531 12.797 1 96.25 316 PHE B O 1
ATOM 5564 N N . VAL B 1 317 ? 13.32 11.156 14.57 1 97.19 317 VAL B N 1
ATOM 5565 C CA . VAL B 1 317 ? 14.516 11.867 14.141 1 97.19 317 VAL B CA 1
ATOM 5566 C C . VAL B 1 317 ? 15.141 11.148 12.945 1 97.19 317 VAL B C 1
ATOM 5568 O O . VAL B 1 317 ? 15.602 11.789 12 1 97.19 317 VAL B O 1
ATOM 5571 N N . GLU B 1 318 ? 15.141 9.836 12.984 1 97.31 318 GLU B N 1
ATOM 5572 C CA . GLU B 1 318 ? 15.688 9.047 11.883 1 97.31 318 GLU B CA 1
ATOM 5573 C C . GLU B 1 318 ? 14.891 9.258 10.602 1 97.31 318 GLU B C 1
ATOM 5575 O O . GLU B 1 318 ? 15.445 9.258 9.5 1 97.31 318 GLU B O 1
ATOM 5580 N N . THR B 1 319 ? 13.594 9.352 10.75 1 98.06 319 THR B N 1
ATOM 5581 C CA . THR B 1 319 ? 12.742 9.602 9.586 1 98.06 319 THR B CA 1
ATOM 5582 C C . THR B 1 319 ? 13.078 10.938 8.945 1 98.06 319 THR B C 1
ATOM 5584 O O . THR B 1 319 ? 13.18 11.047 7.723 1 98.06 319 THR B O 1
ATOM 5587 N N . HIS B 1 320 ? 13.289 11.914 9.773 1 98.31 320 HIS B N 1
ATOM 5588 C CA . HIS B 1 320 ? 13.711 13.219 9.273 1 98.31 320 HIS B CA 1
ATOM 5589 C C . HIS B 1 320 ? 15.039 13.125 8.539 1 98.31 320 HIS B C 1
ATOM 5591 O O . HIS B 1 320 ? 15.211 13.727 7.477 1 98.31 320 HIS B O 1
ATOM 5597 N N . ALA B 1 321 ? 15.93 12.43 9.117 1 97.81 321 ALA B N 1
ATOM 5598 C CA . ALA B 1 321 ? 17.25 12.258 8.5 1 97.81 321 ALA B CA 1
ATOM 5599 C C . ALA B 1 321 ? 17.125 11.648 7.105 1 97.81 321 ALA B C 1
ATOM 5601 O O . ALA B 1 321 ? 17.828 12.062 6.18 1 97.81 321 ALA B O 1
ATOM 5602 N N . GLN B 1 322 ? 16.219 10.734 6.898 1 97.88 322 GLN B N 1
ATOM 5603 C CA . GLN B 1 322 ? 16.016 10.07 5.613 1 97.88 322 GLN B CA 1
ATOM 5604 C C . GLN B 1 322 ? 15.414 11.023 4.59 1 97.88 322 GLN B C 1
ATOM 5606 O O . GLN B 1 322 ? 15.578 10.836 3.381 1 97.88 322 GLN B O 1
ATOM 5611 N N . CYS B 1 323 ? 14.766 12.047 5.031 1 98.19 323 CYS B N 1
ATOM 5612 C CA . CYS B 1 323 ? 14.164 13.039 4.148 1 98.19 323 CYS B CA 1
ATOM 5613 C C . CYS B 1 323 ? 15.211 14.016 3.633 1 98.19 323 CYS B C 1
ATOM 5615 O O . CYS B 1 323 ? 15.055 14.586 2.551 1 98.19 323 CYS B O 1
ATOM 5617 N N . ILE B 1 324 ? 16.344 14.188 4.426 1 97.44 324 ILE B N 1
ATOM 5618 C CA . ILE B 1 324 ? 17.172 15.328 4.078 1 97.44 324 ILE B CA 1
ATOM 5619 C C . ILE B 1 324 ? 18.609 14.867 3.836 1 97.44 324 ILE B C 1
ATOM 5621 O O . ILE B 1 324 ? 19.438 15.625 3.312 1 97.44 324 ILE B O 1
ATOM 5625 N N . ALA B 1 325 ? 18.938 13.656 4.234 1 96.44 325 ALA B N 1
ATOM 5626 C CA . ALA B 1 325 ? 20.297 13.188 4.047 1 96.44 325 ALA B CA 1
ATOM 5627 C C . ALA B 1 325 ? 20.719 13.266 2.578 1 96.44 325 ALA B C 1
ATOM 5629 O O . ALA B 1 325 ? 19.891 13.039 1.684 1 96.44 325 ALA B O 1
ATOM 5630 N N . PRO B 1 326 ? 21.984 13.586 2.311 1 95.88 326 PRO B N 1
ATOM 5631 C CA . PRO B 1 326 ? 22.422 13.602 0.916 1 95.88 326 PRO B CA 1
ATOM 5632 C C . PRO B 1 326 ? 22.188 12.273 0.202 1 95.88 326 PRO B C 1
ATOM 5634 O O . PRO B 1 326 ? 22.438 11.211 0.769 1 95.88 326 PRO B O 1
ATOM 5637 N N . MET B 1 327 ? 21.641 12.297 -0.975 1 96.62 327 MET B N 1
ATOM 5638 C CA . MET B 1 327 ? 21.344 11.117 -1.788 1 96.62 327 MET B CA 1
ATOM 5639 C C . MET B 1 327 ? 21.5 11.43 -3.273 1 96.62 327 MET B C 1
ATOM 5641 O O . MET B 1 327 ? 20.516 11.445 -4.016 1 96.62 327 MET B O 1
ATOM 5645 N N . LYS B 1 328 ? 22.75 11.656 -3.617 1 94.75 328 LYS B N 1
ATOM 5646 C CA . LYS B 1 328 ? 23.125 11.969 -4.992 1 94.75 328 LYS B CA 1
ATOM 5647 C C . LYS B 1 328 ? 22.234 13.062 -5.57 1 94.75 328 LYS B C 1
ATOM 5649 O O . LYS B 1 328 ? 22.125 14.148 -4.988 1 94.75 328 LYS B O 1
ATOM 5654 N N . HIS B 1 329 ? 21.516 12.82 -6.656 1 94.62 329 HIS B N 1
ATOM 5655 C CA . HIS B 1 329 ? 20.781 13.875 -7.332 1 94.62 329 HIS B CA 1
ATOM 5656 C C . HIS B 1 329 ? 19.375 14.023 -6.754 1 94.62 329 HIS B C 1
ATOM 5658 O O . HIS B 1 329 ? 18.656 14.969 -7.09 1 94.62 329 HIS B O 1
ATOM 5664 N N . ILE B 1 330 ? 18.953 13.156 -5.895 1 98.06 330 ILE B N 1
ATOM 5665 C CA . ILE B 1 330 ? 17.609 13.203 -5.328 1 98.06 330 ILE B CA 1
ATOM 5666 C C . ILE B 1 330 ? 17.484 14.414 -4.41 1 98.06 330 ILE B C 1
ATOM 5668 O O . ILE B 1 330 ? 18.234 14.547 -3.438 1 98.06 330 ILE B O 1
ATOM 5672 N N . LYS B 1 331 ? 16.578 15.25 -4.68 1 98.44 331 LYS B N 1
ATOM 5673 C CA . LYS B 1 331 ? 16.359 16.453 -3.863 1 98.44 331 LYS B CA 1
ATOM 5674 C C . LYS B 1 331 ? 15.922 16.078 -2.451 1 98.44 331 LYS B C 1
ATOM 5676 O O . LYS B 1 331 ? 15.32 15.023 -2.24 1 98.44 331 LYS B O 1
ATOM 5681 N N . ARG B 1 332 ? 16.312 17 -1.519 1 98.31 332 ARG B N 1
ATOM 5682 C CA . ARG B 1 332 ? 15.859 16.844 -0.141 1 98.31 332 ARG B CA 1
ATOM 5683 C C . ARG B 1 332 ? 14.367 17.109 -0.028 1 98.31 332 ARG B C 1
ATOM 5685 O O . ARG B 1 332 ? 13.805 17.875 -0.806 1 98.31 332 ARG B O 1
ATOM 5692 N N . ALA B 1 333 ? 13.648 16.359 0.877 1 98.81 333 ALA B N 1
ATOM 5693 C CA . ALA B 1 333 ? 12.219 16.547 1.11 1 98.81 333 ALA B CA 1
ATOM 5694 C C . ALA B 1 333 ? 11.969 17.281 2.43 1 98.81 333 ALA B C 1
ATOM 5696 O O . ALA B 1 333 ? 12.719 17.109 3.393 1 98.81 333 ALA B O 1
ATOM 5697 N N . PHE B 1 334 ? 10.938 18.047 2.461 1 98.56 334 PHE B N 1
ATOM 5698 C CA . PHE B 1 334 ? 10.547 18.844 3.627 1 98.56 334 PHE B CA 1
ATOM 5699 C C . PHE B 1 334 ? 9.648 18.016 4.551 1 98.56 334 PHE B C 1
ATOM 5701 O O . PHE B 1 334 ? 8.422 18.125 4.477 1 98.56 334 PHE B O 1
ATOM 5708 N N . MET B 1 335 ? 10.312 17.266 5.43 1 98.56 335 MET B N 1
ATOM 5709 C CA . MET B 1 335 ? 9.469 16.5 6.344 1 98.56 335 MET B CA 1
ATOM 5710 C C . MET B 1 335 ? 8.461 17.406 7.043 1 98.56 335 MET B C 1
ATOM 5712 O O . MET B 1 335 ? 8.828 18.453 7.574 1 98.56 335 MET B O 1
ATOM 5716 N N . THR B 1 336 ? 7.254 17 7.035 1 98.75 336 THR B N 1
ATOM 5717 C CA . THR B 1 336 ? 6.156 17.75 7.633 1 98.75 336 THR B CA 1
ATOM 5718 C C . THR B 1 336 ? 5.605 17.031 8.859 1 98.75 336 THR B C 1
ATOM 5720 O O . THR B 1 336 ? 5.125 15.891 8.758 1 98.75 336 THR B O 1
ATOM 5723 N N . VAL B 1 337 ? 5.652 17.672 9.945 1 97.38 337 VAL B N 1
ATOM 5724 C CA . VAL B 1 337 ? 5.203 17.078 11.203 1 97.38 337 VAL B CA 1
ATOM 5725 C C . VAL B 1 337 ? 3.756 17.5 11.477 1 97.38 337 VAL B C 1
ATOM 5727 O O . VAL B 1 337 ? 3.439 18.688 11.516 1 97.38 337 VAL B O 1
ATOM 5730 N N . ALA B 1 338 ? 2.926 16.547 11.594 1 95 338 ALA B N 1
ATOM 5731 C CA . ALA B 1 338 ? 1.526 16.828 11.914 1 95 338 ALA B CA 1
ATOM 5732 C C . ALA B 1 338 ? 1.01 15.859 12.984 1 95 338 ALA B C 1
ATOM 5734 O O . ALA B 1 338 ? 1.343 14.672 12.969 1 95 338 ALA B O 1
ATOM 5735 N N . GLY B 1 339 ? 0.143 16.344 13.828 1 89.19 339 GLY B N 1
ATOM 5736 C CA . GLY B 1 339 ? -0.408 15.625 14.961 1 89.19 339 GLY B CA 1
ATOM 5737 C C . GLY B 1 339 ? -0.035 16.25 16.297 1 89.19 339 GLY B C 1
ATOM 5738 O O . GLY B 1 339 ? 1.053 16 16.828 1 89.19 339 GLY B O 1
ATOM 5739 N N . GLY B 1 340 ? -0.884 17.016 16.812 1 85.19 340 GLY B N 1
ATOM 5740 C CA . GLY B 1 340 ? -0.653 17.609 18.109 1 85.19 340 GLY B CA 1
ATOM 5741 C C . GLY B 1 340 ? 0.308 18.781 18.078 1 85.19 340 GLY B C 1
ATOM 5742 O O . GLY B 1 340 ? 0.81 19.203 19.125 1 85.19 340 GLY B O 1
ATOM 5743 N N . VAL B 1 341 ? 0.609 19.25 16.953 1 92.44 341 VAL B N 1
ATOM 5744 C CA . VAL B 1 341 ? 1.499 20.406 16.828 1 92.44 341 VAL B CA 1
ATOM 5745 C C . VAL B 1 341 ? 0.772 21.672 17.297 1 92.44 341 VAL B C 1
ATOM 5747 O O . VAL B 1 341 ? -0.355 21.938 16.875 1 92.44 341 VAL B O 1
ATOM 5750 N N . GLN B 1 342 ? 1.331 22.328 18.203 1 94.5 342 GLN B N 1
ATOM 5751 C CA . GLN B 1 342 ? 0.859 23.594 18.75 1 94.5 342 GLN B CA 1
ATOM 5752 C C . GLN B 1 342 ? 2.027 24.5 19.125 1 94.5 342 GLN B C 1
ATOM 5754 O O . GLN B 1 342 ? 3.18 24.062 19.156 1 94.5 342 GLN B O 1
ATOM 5759 N N . PRO B 1 343 ? 1.792 25.766 19.375 1 96.62 343 PRO B N 1
ATOM 5760 C CA . PRO B 1 343 ? 2.891 26.719 19.562 1 96.62 343 PRO B CA 1
ATOM 5761 C C . PRO B 1 343 ? 3.852 26.297 20.672 1 96.62 343 PRO B C 1
ATOM 5763 O O . PRO B 1 343 ? 5.066 26.453 20.531 1 96.62 343 PRO B O 1
ATOM 5766 N N . GLY B 1 344 ? 3.404 25.719 21.703 1 95.44 344 GLY B N 1
ATOM 5767 C CA . GLY B 1 344 ? 4.23 25.312 22.828 1 95.44 344 GLY B CA 1
ATOM 5768 C C . GLY B 1 344 ? 5.145 24.141 22.5 1 95.44 344 GLY B C 1
ATOM 5769 O O . GLY B 1 344 ? 6.086 23.859 23.25 1 95.44 344 GLY B O 1
ATOM 5770 N N . ALA B 1 345 ? 4.93 23.484 21.375 1 94.75 345 ALA B N 1
ATOM 5771 C CA . ALA B 1 345 ? 5.719 22.312 20.984 1 94.75 345 ALA B CA 1
ATOM 5772 C C . ALA B 1 345 ? 6.836 22.703 20.031 1 94.75 345 ALA B C 1
ATOM 5774 O O . ALA B 1 345 ? 7.746 21.906 19.766 1 94.75 345 ALA B O 1
ATOM 5775 N N . VAL B 1 346 ? 6.879 23.922 19.578 1 96.81 346 VAL B N 1
ATOM 5776 C CA . VAL B 1 346 ? 7.73 24.359 18.484 1 96.81 346 VAL B CA 1
ATOM 5777 C C . VAL B 1 346 ? 9.203 24.234 18.891 1 96.81 346 VAL B C 1
ATOM 5779 O O . VAL B 1 346 ? 10.008 23.688 18.141 1 96.81 346 VAL B O 1
ATOM 5782 N N . GLU B 1 347 ? 9.539 24.75 20.047 1 95 347 GLU B N 1
ATOM 5783 C CA . GLU B 1 347 ? 10.93 24.703 20.5 1 95 347 GLU B CA 1
ATOM 5784 C C . GLU B 1 347 ? 11.445 23.266 20.562 1 95 347 GLU B C 1
ATOM 5786 O O . GLU B 1 347 ? 12.547 22.984 20.078 1 95 347 GLU B O 1
ATOM 5791 N N . TYR B 1 348 ? 10.672 22.406 21.094 1 94.81 348 TYR B N 1
ATOM 5792 C CA . TYR B 1 348 ? 11.023 20.984 21.219 1 94.81 348 TYR B CA 1
ATOM 5793 C C . TYR B 1 348 ? 11.266 20.359 19.859 1 94.81 348 TYR B C 1
ATOM 5795 O O . TYR B 1 348 ? 12.273 19.688 19.641 1 94.81 348 TYR B O 1
ATOM 5803 N N . LEU B 1 349 ? 10.328 20.609 18.938 1 96.5 349 LEU B N 1
ATOM 5804 C CA . LEU B 1 349 ? 10.414 20.016 17.609 1 96.5 349 LEU B CA 1
ATOM 5805 C C . LEU B 1 349 ? 11.609 20.562 16.844 1 96.5 349 LEU B C 1
ATOM 5807 O O . LEU B 1 349 ? 12.305 19.812 16.141 1 96.5 349 LEU B O 1
ATOM 5811 N N . MET B 1 350 ? 11.906 21.828 17.016 1 96.94 350 MET B N 1
ATOM 5812 C CA . MET B 1 350 ? 13.055 22.422 16.344 1 96.94 350 MET B CA 1
ATOM 5813 C C . MET B 1 350 ? 14.367 21.906 16.938 1 96.94 350 MET B C 1
ATOM 5815 O O . MET B 1 350 ? 15.359 21.781 16.234 1 96.94 350 MET B O 1
ATOM 5819 N N . ASP B 1 351 ? 14.359 21.625 18.219 1 95.69 351 ASP B N 1
ATOM 5820 C CA . ASP B 1 351 ? 15.547 21.047 18.844 1 95.69 351 ASP B CA 1
ATOM 5821 C C . ASP B 1 351 ? 15.859 19.672 18.266 1 95.69 351 ASP B C 1
ATOM 5823 O O . ASP B 1 351 ? 17.031 19.297 18.156 1 95.69 351 ASP B O 1
ATOM 5827 N N . LEU B 1 352 ? 14.828 18.984 17.953 1 95.56 352 LEU B N 1
ATOM 5828 C CA . LEU B 1 352 ? 15.008 17.625 17.453 1 95.56 352 LEU B CA 1
ATOM 5829 C C . LEU B 1 352 ? 15.336 17.625 15.961 1 95.56 352 LEU B C 1
ATOM 5831 O O . LEU B 1 352 ? 16.172 16.844 15.5 1 95.56 352 LEU B O 1
ATOM 5835 N N . LEU B 1 353 ? 14.656 18.5 15.164 1 97 353 LEU B N 1
ATOM 5836 C CA . LEU B 1 353 ? 14.633 18.328 13.719 1 97 353 LEU B CA 1
ATOM 5837 C C . LEU B 1 353 ? 15.445 19.422 13.031 1 97 353 LEU B C 1
ATOM 5839 O O . LEU B 1 353 ? 15.797 19.297 11.859 1 97 353 LEU B O 1
ATOM 5843 N N . GLY B 1 354 ? 15.711 20.5 13.719 1 96.44 354 GLY B N 1
ATOM 5844 C CA . GLY B 1 354 ? 16.328 21.656 13.078 1 96.44 354 GLY B CA 1
ATOM 5845 C C . GLY B 1 354 ? 15.344 22.484 12.273 1 96.44 354 GLY B C 1
ATOM 5846 O O . GLY B 1 354 ? 14.156 22.562 12.625 1 96.44 354 GLY B O 1
ATOM 5847 N N . ASN B 1 355 ? 15.82 23.156 11.273 1 97.25 355 ASN B N 1
ATOM 5848 C CA . ASN B 1 355 ? 15.023 24.156 10.57 1 97.25 355 ASN B CA 1
ATOM 5849 C C . ASN B 1 355 ? 14.391 23.594 9.305 1 97.25 355 ASN B C 1
ATOM 5851 O O . ASN B 1 355 ? 13.469 24.188 8.75 1 97.25 355 ASN B O 1
ATOM 5855 N N . ASP B 1 356 ? 14.844 22.469 8.828 1 97.12 356 ASP B N 1
ATOM 5856 C CA . ASP B 1 356 ? 14.359 21.906 7.566 1 97.12 356 ASP B CA 1
ATOM 5857 C C . ASP B 1 356 ? 13.148 21 7.793 1 97.12 356 ASP B C 1
ATOM 5859 O O . ASP B 1 356 ? 13.195 19.812 7.484 1 97.12 356 ASP B O 1
ATOM 5863 N N . CYS B 1 357 ? 12.125 21.578 8.266 1 98.25 357 CYS B N 1
ATOM 5864 C CA . CYS B 1 357 ? 10.867 20.875 8.508 1 98.25 357 CYS B CA 1
ATOM 5865 C C . CYS B 1 357 ? 9.68 21.828 8.422 1 98.25 357 CYS B C 1
ATOM 5867 O O . CYS B 1 357 ? 9.852 23.047 8.391 1 98.25 357 CYS B O 1
ATOM 5869 N N . ILE B 1 358 ? 8.539 21.297 8.227 1 98.88 358 ILE B N 1
ATOM 5870 C CA . ILE B 1 358 ? 7.273 22.031 8.289 1 98.88 358 ILE B CA 1
ATOM 5871 C C . ILE B 1 358 ? 6.512 21.641 9.555 1 98.88 358 ILE B C 1
ATOM 5873 O O . ILE B 1 358 ? 6.32 20.453 9.82 1 98.88 358 ILE B O 1
ATOM 5877 N N . LEU B 1 359 ? 6.195 22.578 10.328 1 98.5 359 LEU B N 1
ATOM 5878 C CA . LEU B 1 359 ? 5.387 22.359 11.523 1 98.5 359 LEU B CA 1
ATOM 5879 C C . LEU B 1 359 ? 3.912 22.625 11.242 1 98.5 359 LEU B C 1
ATOM 5881 O O . LEU B 1 359 ? 3.48 23.781 11.242 1 98.5 359 LEU B O 1
ATOM 5885 N N . MET B 1 360 ? 3.207 21.547 11.023 1 97.56 360 MET B N 1
ATOM 5886 C CA . MET B 1 360 ? 1.84 21.578 10.516 1 97.56 360 MET B CA 1
ATOM 5887 C C . MET B 1 360 ? 0.832 21.375 11.641 1 97.56 360 MET B C 1
ATOM 5889 O O . MET B 1 360 ? 0.826 20.344 12.297 1 97.56 360 MET B O 1
ATOM 5893 N N . ALA B 1 361 ? -0.058 22.406 11.82 1 95.5 361 ALA B N 1
ATOM 5894 C CA . ALA B 1 361 ? -1.005 22.359 12.93 1 95.5 361 ALA B CA 1
ATOM 5895 C C . ALA B 1 361 ? -2.441 22.5 12.438 1 95.5 361 ALA B C 1
ATOM 5897 O O . ALA B 1 361 ? -2.711 23.281 11.508 1 95.5 361 ALA B O 1
ATOM 5898 N N . GLY B 1 362 ? -3.314 21.688 12.961 1 93.88 362 GLY B N 1
ATOM 5899 C CA . GLY B 1 362 ? -4.75 21.891 12.836 1 93.88 362 GLY B CA 1
ATOM 5900 C C . GLY B 1 362 ? -5.363 22.578 14.031 1 93.88 362 GLY B C 1
ATOM 5901 O O . GLY B 1 362 ? -5.367 23.812 14.109 1 93.88 362 GLY B O 1
ATOM 5902 N N . GLY B 1 363 ? -5.598 21.781 15.047 1 90.25 363 GLY B N 1
ATOM 5903 C CA . GLY B 1 363 ? -6.125 22.328 16.281 1 90.25 363 GLY B CA 1
ATOM 5904 C C . GLY B 1 363 ? -5.238 23.406 16.875 1 90.25 363 GLY B C 1
ATOM 5905 O O . GLY B 1 363 ? -5.73 24.328 17.531 1 90.25 363 GLY B O 1
ATOM 5906 N N . GLY B 1 364 ? -3.98 23.375 16.641 1 93.44 364 GLY B N 1
ATOM 5907 C CA . GLY B 1 364 ? -3.035 24.328 17.172 1 93.44 364 GLY B CA 1
ATOM 5908 C C . GLY B 1 364 ? -3.152 25.703 16.531 1 93.44 364 GLY B C 1
ATOM 5909 O O . GLY B 1 364 ? -2.623 26.688 17.047 1 93.44 364 GLY B O 1
ATOM 5910 N N . ILE B 1 365 ? -3.867 25.766 15.445 1 95.94 365 ILE B N 1
ATOM 5911 C CA . ILE B 1 365 ? -4.102 27.031 14.766 1 95.94 365 ILE B CA 1
ATOM 5912 C C . ILE B 1 365 ? -5.578 27.406 14.867 1 95.94 365 ILE B C 1
ATOM 5914 O O . ILE B 1 365 ? -5.918 28.469 15.406 1 95.94 365 ILE B O 1
ATOM 5918 N N . TYR B 1 366 ? -6.395 26.516 14.5 1 94.69 366 TYR B N 1
ATOM 5919 C CA . TYR B 1 366 ? -7.809 26.828 14.352 1 94.69 366 TYR B CA 1
ATOM 5920 C C . TYR B 1 366 ? -8.531 26.734 15.688 1 94.69 366 TYR B C 1
ATOM 5922 O O . TYR B 1 366 ? -9.656 27.219 15.836 1 94.69 366 TYR B O 1
ATOM 5930 N N . GLY B 1 367 ? -7.902 26.125 16.641 1 92.62 367 GLY B N 1
ATOM 5931 C CA . GLY B 1 367 ? -8.445 26.047 17.984 1 92.62 367 GLY B CA 1
ATOM 5932 C C . GLY B 1 367 ? -7.93 27.156 18.891 1 92.62 367 GLY B C 1
ATOM 5933 O O . GLY B 1 367 ? -8.266 27.188 20.078 1 92.62 367 GLY B O 1
ATOM 5934 N N . HIS B 1 368 ? -7.168 28.047 18.375 1 95.56 368 HIS B N 1
ATOM 5935 C CA . HIS B 1 368 ? -6.625 29.141 19.172 1 95.56 368 HIS B CA 1
ATOM 5936 C C . HIS B 1 368 ? -7.734 30.031 19.719 1 95.56 368 HIS B C 1
ATOM 5938 O O . HIS B 1 368 ? -8.688 30.359 19 1 95.56 368 HIS B O 1
ATOM 5944 N N . PRO B 1 369 ? -7.617 30.422 20.938 1 94.19 369 PRO B N 1
ATOM 5945 C CA . PRO B 1 369 ? -8.695 31.188 21.562 1 94.19 369 PRO B CA 1
ATOM 5946 C C . PRO B 1 369 ? -8.945 32.531 20.875 1 94.19 369 PRO B C 1
ATOM 5948 O O . PRO B 1 369 ? -10.055 33.062 20.938 1 94.19 369 PRO B O 1
ATOM 5951 N N . MET B 1 370 ? -7.953 33.062 20.203 1 96.69 370 MET B N 1
ATOM 5952 C CA . MET B 1 370 ? -8.094 34.344 19.531 1 96.69 370 MET B CA 1
ATOM 5953 C C . MET B 1 370 ? -8.336 34.188 18.047 1 96.69 370 MET B C 1
ATOM 5955 O O . MET B 1 370 ? -8.258 35.125 17.281 1 96.69 370 MET B O 1
ATOM 5959 N N . GLY B 1 371 ? -8.516 32.875 17.594 1 95.19 371 GLY B N 1
ATOM 5960 C CA . GLY B 1 371 ? -8.828 32.625 16.203 1 95.19 371 GLY B CA 1
ATOM 5961 C C . GLY B 1 371 ? -7.648 32.062 15.422 1 95.19 371 GLY B C 1
ATOM 5962 O O . GLY B 1 371 ? -6.523 32.031 15.914 1 95.19 371 GLY B O 1
ATOM 5963 N N . ALA B 1 372 ? -7.926 31.766 14.172 1 96.5 372 ALA B N 1
ATOM 5964 C CA . ALA B 1 372 ? -6.965 31.047 13.344 1 96.5 372 ALA B CA 1
ATOM 5965 C C . ALA B 1 372 ? -5.777 31.938 12.984 1 96.5 372 ALA B C 1
ATOM 5967 O O . ALA B 1 372 ? -4.641 31.469 12.914 1 96.5 372 ALA B O 1
ATOM 5968 N N . GLU B 1 373 ? -6.066 33.219 12.664 1 98.31 373 GLU B N 1
ATOM 5969 C CA . GLU B 1 373 ? -4.969 34.125 12.367 1 98.31 373 GLU B CA 1
ATOM 5970 C C . GLU B 1 373 ? -3.979 34.188 13.523 1 98.31 373 GLU B C 1
ATOM 5972 O O . GLU B 1 373 ? -2.766 34.125 13.32 1 98.31 373 GLU B O 1
ATOM 5977 N N . ALA B 1 374 ? -4.523 34.25 14.727 1 98.25 374 ALA B N 1
ATOM 5978 C CA . ALA B 1 374 ? -3.699 34.312 15.938 1 98.25 374 ALA B CA 1
ATOM 5979 C C . ALA B 1 374 ? -2.941 33 16.125 1 98.25 374 ALA B C 1
ATOM 5981 O O . ALA B 1 374 ? -1.802 33 16.594 1 98.25 374 ALA B O 1
ATOM 5982 N N . GLY B 1 375 ? -3.594 31.906 15.844 1 97.62 375 GLY B N 1
ATOM 5983 C CA . GLY B 1 375 ? -2.938 30.625 15.969 1 97.62 375 GLY B CA 1
ATOM 5984 C C . GLY B 1 375 ? -1.699 30.5 15.102 1 97.62 375 GLY B C 1
ATOM 5985 O O . GLY B 1 375 ? -0.642 30.078 15.57 1 97.62 375 GLY B O 1
ATOM 5986 N N . ALA B 1 376 ? -1.846 30.875 13.836 1 98.62 376 ALA B N 1
ATOM 5987 C CA . ALA B 1 376 ? -0.711 30.828 12.922 1 98.62 376 ALA B CA 1
ATOM 5988 C C . ALA B 1 376 ? 0.39 31.781 13.359 1 98.62 376 ALA B C 1
ATOM 5990 O O . ALA B 1 376 ? 1.575 31.453 13.305 1 98.62 376 ALA B O 1
ATOM 5991 N N . LYS B 1 377 ? 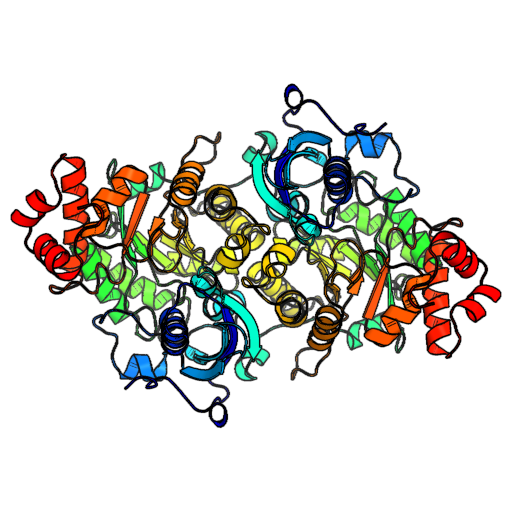-0.028 32.938 13.773 1 98.62 377 LYS B N 1
ATOM 5992 C CA . LYS B 1 377 ? 0.926 33.938 14.266 1 98.62 377 LYS B CA 1
ATOM 5993 C C . LYS B 1 377 ? 1.694 33.406 15.477 1 98.62 377 LYS B C 1
ATOM 5995 O O . LYS B 1 377 ? 2.887 33.688 15.625 1 98.62 377 LYS B O 1
ATOM 6000 N N . ALA B 1 378 ? 1.002 32.719 16.312 1 98.56 378 ALA B N 1
ATOM 6001 C CA . ALA B 1 378 ? 1.626 32.156 17.516 1 98.56 378 ALA B CA 1
ATOM 6002 C C . ALA B 1 378 ? 2.717 31.156 17.156 1 98.56 378 ALA B C 1
ATOM 6004 O O . ALA B 1 378 ? 3.797 31.172 17.75 1 98.56 378 ALA B O 1
ATOM 6005 N N . ILE B 1 379 ? 2.449 30.297 16.203 1 98.44 379 ILE B N 1
ATOM 6006 C CA . ILE B 1 379 ? 3.436 29.312 15.766 1 98.44 379 ILE B CA 1
ATOM 6007 C C . ILE B 1 379 ? 4.633 30.031 15.148 1 98.44 379 ILE B C 1
ATOM 6009 O O . ILE B 1 379 ? 5.785 29.703 15.453 1 98.44 379 ILE B O 1
ATOM 6013 N N . LEU B 1 380 ? 4.371 30.984 14.273 1 98.56 380 LEU B N 1
ATOM 6014 C CA . LEU B 1 380 ? 5.438 31.75 13.625 1 98.56 380 LEU B CA 1
ATOM 6015 C C . LEU B 1 380 ? 6.293 32.469 14.664 1 98.56 380 LEU B C 1
ATOM 6017 O O . LEU B 1 380 ? 7.52 32.5 14.547 1 98.56 380 LEU B O 1
ATOM 6021 N N . SER B 1 381 ? 5.621 33.031 15.633 1 98.25 381 SER B N 1
ATOM 6022 C CA . SER B 1 381 ? 6.336 33.75 16.703 1 98.25 381 SER B CA 1
ATOM 6023 C C . SER B 1 381 ? 7.25 32.812 17.469 1 98.25 381 SER B C 1
ATOM 6025 O O . SER B 1 381 ? 8.375 33.188 17.812 1 98.25 381 SER B O 1
ATOM 6027 N N . ALA B 1 382 ? 6.73 31.641 17.781 1 98 382 ALA B N 1
ATOM 6028 C CA . ALA B 1 382 ? 7.535 30.656 18.484 1 98 382 ALA B CA 1
ATOM 6029 C C . ALA B 1 382 ? 8.758 30.266 17.656 1 98 382 ALA B C 1
ATOM 6031 O O . ALA B 1 382 ? 9.859 30.125 18.203 1 98 382 ALA B O 1
ATOM 6032 N N . ILE B 1 383 ? 8.609 30.078 16.375 1 98.38 383 ILE B N 1
ATOM 6033 C CA . ILE B 1 383 ? 9.703 29.719 15.469 1 98.38 383 ILE B CA 1
ATOM 6034 C C . ILE B 1 383 ? 10.742 30.844 15.469 1 98.38 383 ILE B C 1
ATOM 6036 O O . ILE B 1 383 ? 11.938 30.578 15.633 1 98.38 383 ILE B O 1
ATOM 6040 N N . ASN B 1 384 ? 10.266 32.062 15.312 1 97.94 384 ASN B N 1
ATOM 6041 C CA . ASN B 1 384 ? 11.164 33.188 15.258 1 97.94 384 ASN B CA 1
ATOM 6042 C C . ASN B 1 384 ? 11.953 33.344 16.562 1 97.94 384 ASN B C 1
ATOM 6044 O O . ASN B 1 384 ? 13.125 33.719 16.547 1 97.94 384 ASN B O 1
ATOM 6048 N N . ALA B 1 385 ? 11.234 33.125 17.594 1 97.31 385 ALA B N 1
ATOM 6049 C CA . ALA B 1 385 ? 11.906 33.219 18.891 1 97.31 385 ALA B CA 1
ATOM 6050 C C . ALA B 1 385 ? 13.062 32.219 18.969 1 97.31 385 ALA B C 1
ATOM 6052 O O . ALA B 1 385 ? 14.172 32.594 19.375 1 97.31 385 ALA B O 1
ATOM 6053 N N . LYS B 1 386 ? 12.781 31 18.594 1 96.69 386 LYS B N 1
ATOM 6054 C CA . LYS B 1 386 ? 13.82 29.984 18.594 1 96.69 386 LYS B CA 1
ATOM 6055 C C . LYS B 1 386 ? 14.961 30.359 17.656 1 96.69 386 LYS B C 1
ATOM 6057 O O . LYS B 1 386 ? 16.125 30.141 17.969 1 96.69 386 LYS B O 1
ATOM 6062 N N . MET B 1 387 ? 14.672 30.906 16.516 1 97.75 387 MET B N 1
ATOM 6063 C CA . MET B 1 387 ? 15.672 31.328 15.531 1 97.75 387 MET B CA 1
ATOM 6064 C C . MET B 1 387 ? 16.578 32.406 16.109 1 97.75 387 MET B C 1
ATOM 6066 O O . MET B 1 387 ? 17.766 32.469 15.742 1 97.75 387 MET B O 1
ATOM 6070 N N . LYS B 1 388 ? 16.094 33.156 17.031 1 96.81 388 LYS B N 1
ATOM 6071 C CA . LYS B 1 388 ? 16.828 34.281 17.625 1 96.81 388 LYS B CA 1
ATOM 6072 C C . LYS B 1 388 ? 17.469 33.875 18.953 1 96.81 388 LYS B C 1
ATOM 6074 O O . LYS B 1 388 ? 18.078 34.688 19.625 1 96.81 388 LYS B O 1
ATOM 6079 N N . GLY B 1 389 ? 17.25 32.656 19.375 1 95.62 389 GLY B N 1
ATOM 6080 C CA . GLY B 1 389 ? 17.828 32.188 20.609 1 95.62 389 GLY B CA 1
ATOM 6081 C C . GLY B 1 389 ? 17.047 32.594 21.844 1 95.62 389 GLY B C 1
ATOM 6082 O O . GLY B 1 389 ? 17.578 32.562 22.953 1 95.62 389 GLY B O 1
ATOM 6083 N N . LYS B 1 390 ? 15.828 33 21.656 1 95.56 390 LYS B N 1
ATOM 6084 C CA . LYS B 1 390 ? 14.961 33.344 22.766 1 95.56 390 LYS B CA 1
ATOM 6085 C C . LYS B 1 390 ? 14.148 32.156 23.234 1 95.56 390 LYS B C 1
ATOM 6087 O O . LYS B 1 390 ? 13.844 31.25 22.438 1 95.56 390 LYS B O 1
ATOM 6092 N N . THR B 1 391 ? 13.781 32.219 24.469 1 92.94 391 THR B N 1
ATOM 6093 C CA . THR B 1 391 ? 12.898 31.172 24.969 1 92.94 391 THR B CA 1
ATOM 6094 C C . THR B 1 391 ? 11.453 31.438 24.547 1 92.94 391 THR B C 1
ATOM 6096 O O . THR B 1 391 ? 11.102 32.562 24.219 1 92.94 391 THR B O 1
ATOM 6099 N N . ILE B 1 392 ? 10.648 30.453 24.641 1 93.69 392 ILE B N 1
ATOM 6100 C CA . ILE B 1 392 ? 9.242 30.578 24.25 1 93.69 392 ILE B CA 1
ATOM 6101 C C . ILE B 1 392 ? 8.523 31.5 25.234 1 93.69 392 ILE B C 1
ATOM 6103 O O . ILE B 1 392 ? 7.613 32.219 24.844 1 93.69 392 ILE B O 1
ATOM 6107 N N . LEU B 1 393 ? 8.953 31.531 26.469 1 92.56 393 LEU B N 1
ATOM 6108 C CA . LEU B 1 393 ? 8.336 32.375 27.484 1 92.56 393 LEU B CA 1
ATOM 6109 C C . LEU B 1 393 ? 8.672 33.844 27.234 1 92.56 393 LEU B C 1
ATOM 6111 O O . LEU B 1 393 ? 7.82 34.719 27.422 1 92.56 393 LEU B O 1
ATOM 6115 N N . GLU B 1 394 ? 9.898 34.094 26.859 1 94.5 394 GLU B N 1
ATOM 6116 C CA . GLU B 1 394 ? 10.273 35.469 26.484 1 94.5 394 GLU B CA 1
ATOM 6117 C C . GLU B 1 394 ? 9.445 35.938 25.297 1 94.5 394 GLU B C 1
ATOM 6119 O O . GLU B 1 394 ? 8.977 37.094 25.281 1 94.5 394 GLU B O 1
ATOM 6124 N N . ALA B 1 395 ? 9.305 35.062 24.375 1 94.88 395 ALA B N 1
ATOM 6125 C CA . ALA B 1 395 ? 8.523 35.406 23.188 1 94.88 395 ALA B CA 1
ATOM 6126 C C . ALA B 1 395 ? 7.059 35.625 23.547 1 94.88 395 ALA B C 1
ATOM 6128 O O . ALA B 1 395 ? 6.398 36.5 22.969 1 94.88 395 ALA B O 1
ATOM 6129 N N . ALA B 1 396 ? 6.551 34.812 24.406 1 95.88 396 ALA B N 1
ATOM 6130 C CA . ALA B 1 396 ? 5.152 34.906 24.812 1 95.88 396 ALA B CA 1
ATOM 6131 C C . ALA B 1 396 ? 4.871 36.25 25.484 1 95.88 396 ALA B C 1
ATOM 6133 O O . ALA B 1 396 ? 3.775 36.812 25.344 1 95.88 396 ALA B O 1
ATOM 6134 N N . SER B 1 397 ? 5.824 36.812 26.172 1 95.5 397 SER B N 1
ATOM 6135 C CA . SER B 1 397 ? 5.652 38.094 26.844 1 95.5 397 SER B CA 1
ATOM 6136 C C . SER B 1 397 ? 5.539 39.219 25.828 1 95.5 397 SER B C 1
ATOM 6138 O O . SER B 1 397 ? 5.012 40.281 26.141 1 95.5 397 SER B O 1
ATOM 6140 N N . GLU B 1 398 ? 5.977 38.969 24.625 1 96.06 398 GLU B N 1
ATOM 6141 C CA . GLU B 1 398 ? 5.996 40 23.578 1 96.06 398 GLU B CA 1
ATOM 6142 C C . GLU B 1 398 ? 4.945 39.719 22.516 1 96.06 398 GLU B C 1
ATOM 6144 O O . GLU B 1 398 ? 4.832 40.469 21.531 1 96.06 398 GLU B O 1
ATOM 6149 N N . CYS B 1 399 ? 4.262 38.625 22.656 1 97.31 399 CYS B N 1
ATOM 6150 C CA . CYS B 1 399 ? 3.271 38.219 21.672 1 97.31 399 CYS B CA 1
ATOM 6151 C C . CYS B 1 399 ? 2.023 37.656 22.344 1 97.31 399 CYS B C 1
ATOM 6153 O O . CYS B 1 399 ? 2.008 36.5 22.781 1 97.31 399 CYS B O 1
ATOM 6155 N N . ALA B 1 400 ? 0.987 38.438 22.359 1 97.88 400 ALA B N 1
ATOM 6156 C CA . ALA B 1 400 ? -0.237 38.094 23.062 1 97.88 400 ALA B CA 1
ATOM 6157 C C . ALA B 1 400 ? -0.816 36.781 22.531 1 97.88 400 ALA B C 1
ATOM 6159 O O . ALA B 1 400 ? -1.36 35.969 23.297 1 97.88 400 ALA B O 1
ATOM 6160 N N . GLU B 1 401 ? -0.731 36.594 21.266 1 98.25 401 GLU B N 1
ATOM 6161 C CA . GLU B 1 401 ? -1.235 35.375 20.656 1 98.25 401 GLU B CA 1
ATOM 6162 C C . GLU B 1 401 ? -0.489 34.156 21.156 1 98.25 401 GLU B C 1
ATOM 6164 O O . GLU B 1 401 ? -1.102 33.125 21.438 1 98.25 401 GLU B O 1
ATOM 6169 N N . LEU B 1 402 ? 0.82 34.219 21.25 1 98.31 402 LEU B N 1
ATOM 6170 C CA . LEU B 1 402 ? 1.633 33.125 21.75 1 98.31 402 LEU B CA 1
ATOM 6171 C C . LEU B 1 402 ? 1.352 32.875 23.234 1 98.31 402 LEU B C 1
ATOM 6173 O O . LEU B 1 402 ? 1.251 31.719 23.656 1 98.31 402 LEU B O 1
ATOM 6177 N N . GLN B 1 403 ? 1.212 33.969 23.984 1 97.94 403 GLN B N 1
ATOM 6178 C CA . GLN B 1 403 ? 0.884 33.812 25.406 1 97.94 403 GLN B CA 1
ATOM 6179 C C . GLN B 1 403 ? -0.438 33.094 25.594 1 97.94 403 GLN B C 1
ATOM 6181 O O . GLN B 1 403 ? -0.543 32.188 26.438 1 97.94 403 GLN B O 1
ATOM 6186 N N . ALA B 1 404 ? -1.392 33.469 24.812 1 97.62 404 ALA B N 1
ATOM 6187 C CA . ALA B 1 404 ? -2.707 32.812 24.906 1 97.62 404 ALA B CA 1
ATOM 6188 C C . ALA B 1 404 ? -2.621 31.328 24.609 1 97.62 404 ALA B C 1
ATOM 6190 O O . ALA B 1 404 ? -3.295 30.516 25.25 1 97.62 404 ALA B O 1
ATOM 6191 N N . ALA B 1 405 ? -1.851 30.969 23.609 1 96.69 405 ALA B N 1
ATOM 6192 C CA . ALA B 1 405 ? -1.668 29.562 23.25 1 96.69 405 ALA B CA 1
ATOM 6193 C C . ALA B 1 405 ? -1.009 28.781 24.391 1 96.69 405 ALA B C 1
ATOM 6195 O O . ALA B 1 405 ? -1.429 27.672 24.703 1 96.69 405 ALA B O 1
ATOM 6196 N N . ILE B 1 406 ? -0.006 29.344 24.969 1 96.5 406 ILE B N 1
ATOM 6197 C CA . ILE B 1 406 ? 0.734 28.703 26.047 1 96.5 406 ILE B CA 1
ATOM 6198 C C . ILE B 1 406 ? -0.172 28.531 27.266 1 96.5 406 ILE B C 1
ATOM 6200 O O . ILE B 1 406 ? -0.092 27.516 27.969 1 96.5 406 ILE B O 1
ATOM 6204 N N . ASP B 1 407 ? -1.008 29.516 27.5 1 95.88 407 ASP B N 1
ATOM 6205 C CA . ASP B 1 407 ? -1.935 29.438 28.625 1 95.88 407 ASP B CA 1
ATOM 6206 C C . ASP B 1 407 ? -2.885 28.25 28.469 1 95.88 407 ASP B C 1
ATOM 6208 O O . ASP B 1 407 ? -3.256 27.609 29.453 1 95.88 407 ASP B O 1
ATOM 6212 N N . VAL B 1 408 ? -3.238 27.922 27.266 1 93.25 408 VAL B N 1
ATOM 6213 C CA . VAL B 1 408 ? -4.246 26.906 27 1 93.25 408 VAL B CA 1
ATOM 6214 C C . VAL B 1 408 ? -3.574 25.547 26.844 1 93.25 408 VAL B C 1
ATOM 6216 O O . VAL B 1 408 ? -4.062 24.531 27.359 1 93.25 408 VAL B O 1
ATOM 6219 N N . TRP B 1 409 ? -2.408 25.469 26.078 1 93.12 409 TRP B N 1
ATOM 6220 C CA . TRP B 1 409 ? -1.88 24.188 25.656 1 93.12 409 TRP B CA 1
ATOM 6221 C C . TRP B 1 409 ? -0.563 23.875 26.375 1 93.12 409 TRP B C 1
ATOM 6223 O O . TRP B 1 409 ? -0.041 22.766 26.266 1 93.12 409 TRP B O 1
ATOM 6233 N N . GLY B 1 410 ? -0.037 24.828 27.016 1 92.75 410 GLY B N 1
ATOM 6234 C CA . GLY B 1 410 ? 1.222 24.609 27.703 1 92.75 410 GLY B CA 1
ATOM 6235 C C . GLY B 1 410 ? 2.416 24.531 26.781 1 92.75 410 GLY B C 1
ATOM 6236 O O . GLY B 1 410 ? 2.316 24.891 25.594 1 92.75 410 GLY B O 1
ATOM 6237 N N . THR B 1 411 ? 3.527 24.234 27.266 1 90.38 411 THR B N 1
ATOM 6238 C CA . THR B 1 411 ? 4.77 24.062 26.531 1 90.38 411 THR B CA 1
ATOM 6239 C C . THR B 1 411 ? 5.305 22.641 26.688 1 90.38 411 THR B C 1
ATOM 6241 O O . THR B 1 411 ? 4.914 21.922 27.609 1 90.38 411 THR B O 1
ATOM 6244 N N . LYS B 1 412 ? 5.957 22.125 25.672 1 79.12 412 LYS B N 1
ATOM 6245 C CA . LYS B 1 412 ? 6.637 20.828 25.766 1 79.12 412 LYS B CA 1
ATOM 6246 C C . LYS B 1 412 ? 8.109 21.016 26.125 1 79.12 412 LYS B C 1
ATOM 6248 O O . LYS B 1 412 ? 8.828 21.766 25.469 1 79.12 412 LYS B O 1
ATOM 6253 N N . GLY B 1 413 ? 8.555 20.297 27.172 1 58.41 413 GLY B N 1
ATOM 6254 C CA . GLY B 1 413 ? 9.945 20.359 27.609 1 58.41 413 GLY B CA 1
ATOM 6255 C C . GLY B 1 413 ? 10.211 21.453 28.609 1 58.41 413 GLY B C 1
ATOM 6256 O O . GLY B 1 413 ? 11.359 21.703 28.984 1 58.41 413 GLY B O 1
ATOM 6257 N N . HIS B 1 414 ? 9.219 22.188 28.844 1 46.88 414 HIS B N 1
ATOM 6258 C CA . HIS B 1 414 ? 9.406 23.234 29.844 1 46.88 414 HIS B CA 1
ATOM 6259 C C . HIS B 1 414 ? 8.414 23.094 30.984 1 46.88 414 HIS B C 1
ATOM 6261 O O . HIS B 1 414 ? 7.32 22.547 30.797 1 46.88 414 HIS B O 1
#

Radius of gyration: 26.92 Å; Cα contacts (8 Å, |Δi|>4): 2086; chains: 2; bounding box: 64×86×61 Å

Nearest PDB structures (foldseek):
  2zvi-assembly1_B  TM=9.427E-01  e=5.359E-41  Bacillus subtilis
  2zvi-assembly1_A  TM=9.436E-01  e=1.409E-40  Bacillus subtilis
  4nas-assembly1_A  TM=9.147E-01  e=2.696E-38  Alicyclobacillus acidocaldarius subsp. acidocaldarius DSM 446
  4nas-assembly2_D  TM=9.170E-01  e=4.931E-38  Alicyclobacillus acidocaldarius subsp. acidocaldarius DSM 446
  4nas-assembly2_C  TM=8.962E-01  e=2.538E-38  Alicyclobacillus acidocaldarius subsp. acidocaldarius DSM 446